Protein AF-A0A6A6TB99-F1 (afdb_monomer)

Structure (mmCIF, N/CA/C/O backbone):
data_AF-A0A6A6TB99-F1
#
_entry.id   AF-A0A6A6TB99-F1
#
loop_
_atom_site.group_PDB
_atom_site.id
_atom_site.type_symbol
_atom_site.label_atom_id
_atom_site.label_alt_id
_atom_site.label_comp_id
_atom_site.label_asym_id
_atom_site.label_entity_id
_atom_site.label_seq_id
_atom_site.pdbx_PDB_ins_code
_atom_site.Cartn_x
_atom_site.Cartn_y
_atom_site.Cartn_z
_atom_site.occupancy
_atom_site.B_iso_or_equiv
_atom_site.auth_seq_id
_atom_site.auth_comp_id
_atom_site.auth_asym_id
_atom_site.auth_atom_id
_atom_site.pdbx_PDB_model_num
ATOM 1 N N . MET A 1 1 ? 35.148 25.740 -2.831 1.00 70.50 1 MET A N 1
ATOM 2 C CA . MET A 1 1 ? 35.425 24.393 -3.363 1.00 70.50 1 MET A CA 1
ATOM 3 C C . MET A 1 1 ? 35.640 23.437 -2.190 1.00 70.50 1 MET A C 1
ATOM 5 O O . MET A 1 1 ? 36.350 23.827 -1.259 1.00 70.50 1 MET A O 1
ATOM 9 N N . PRO A 1 2 ? 34.969 22.270 -2.145 1.00 84.50 2 PRO A N 1
ATOM 10 C CA . PRO A 1 2 ? 35.210 21.246 -1.118 1.00 84.50 2 PRO A CA 1
ATOM 11 C C . PRO A 1 2 ? 36.664 20.744 -1.173 1.00 84.50 2 PRO A C 1
ATOM 13 O O . PRO A 1 2 ? 37.369 21.011 -2.145 1.00 84.50 2 PRO A O 1
ATOM 16 N N . ASP A 1 3 ? 37.151 20.065 -0.136 1.00 87.69 3 ASP A N 1
ATOM 17 C CA . ASP A 1 3 ? 38.417 19.321 -0.240 1.00 87.69 3 ASP A CA 1
ATOM 18 C C . ASP A 1 3 ? 38.224 18.006 -1.020 1.00 87.69 3 ASP A C 1
ATOM 20 O O . ASP A 1 3 ? 37.091 17.562 -1.245 1.00 87.69 3 ASP A O 1
ATOM 24 N N . TYR A 1 4 ? 39.320 17.395 -1.483 1.00 84.44 4 TYR A N 1
ATOM 25 C CA . TYR A 1 4 ? 39.255 16.137 -2.239 1.00 84.44 4 TYR A CA 1
ATOM 26 C C . TYR A 1 4 ? 38.678 14.989 -1.406 1.00 84.44 4 TYR A C 1
ATOM 28 O O . TYR A 1 4 ? 38.011 14.120 -1.962 1.00 84.44 4 TYR A O 1
ATOM 36 N N . LYS A 1 5 ? 38.848 15.006 -0.079 1.00 86.44 5 LYS A N 1
ATOM 37 C CA . LYS A 1 5 ? 38.218 14.049 0.841 1.00 86.44 5 LYS A CA 1
ATOM 38 C C . LYS A 1 5 ? 36.692 14.107 0.774 1.00 86.44 5 LYS A C 1
ATOM 40 O O . LYS A 1 5 ? 36.045 13.071 0.635 1.00 86.44 5 LYS A O 1
ATOM 45 N N . THR A 1 6 ? 36.121 15.305 0.843 1.00 85.44 6 THR A N 1
ATOM 46 C CA . THR A 1 6 ? 34.674 15.532 0.762 1.00 85.44 6 THR A CA 1
ATOM 47 C C . THR A 1 6 ? 34.157 15.213 -0.638 1.00 85.44 6 THR A C 1
ATOM 49 O O . THR A 1 6 ? 33.114 14.577 -0.769 1.00 85.44 6 THR A O 1
ATOM 52 N N . LEU A 1 7 ? 34.902 15.587 -1.688 1.00 84.94 7 LEU A N 1
ATOM 53 C CA . LEU A 1 7 ? 34.541 15.275 -3.073 1.00 84.94 7 LEU A CA 1
ATOM 54 C C . LEU A 1 7 ? 34.522 13.758 -3.324 1.00 84.94 7 LEU A C 1
ATOM 56 O O . LEU A 1 7 ? 33.517 13.230 -3.793 1.00 84.94 7 LEU A O 1
ATOM 60 N N . PHE A 1 8 ? 35.583 13.038 -2.959 1.00 84.94 8 PHE A N 1
ATOM 61 C CA . PHE A 1 8 ? 35.649 11.582 -3.121 1.00 84.94 8 PHE A CA 1
ATOM 62 C C . PHE A 1 8 ? 34.581 10.881 -2.279 1.00 84.94 8 PHE A C 1
ATOM 64 O O . PHE A 1 8 ? 33.919 9.974 -2.779 1.00 84.94 8 PHE A O 1
ATOM 71 N N . GLY A 1 9 ? 34.335 11.358 -1.053 1.00 84.38 9 GLY A N 1
ATOM 72 C CA . GLY A 1 9 ? 33.226 10.888 -0.223 1.00 84.38 9 GLY A CA 1
ATOM 73 C C . GLY A 1 9 ? 31.866 11.054 -0.906 1.00 84.38 9 GLY A C 1
ATOM 74 O O . GLY A 1 9 ? 31.069 10.120 -0.912 1.00 84.38 9 GLY A O 1
ATOM 75 N N . SER A 1 10 ? 31.620 12.196 -1.560 1.00 82.62 10 SER A N 1
ATOM 76 C CA . SER A 1 10 ? 30.375 12.439 -2.306 1.00 82.62 10 SER A CA 1
ATOM 77 C C . SER A 1 10 ? 30.211 11.552 -3.548 1.00 82.62 10 SER A C 1
ATOM 79 O O . SER A 1 10 ? 29.086 11.266 -3.949 1.00 82.62 10 SER A O 1
ATOM 81 N N . CYS A 1 11 ? 31.316 11.072 -4.125 1.00 80.69 11 CYS A N 1
ATOM 82 C CA . CYS A 1 11 ? 31.328 10.159 -5.271 1.00 80.69 11 CYS A CA 1
ATOM 83 C C . CYS A 1 11 ? 31.456 8.676 -4.877 1.00 80.69 11 CYS A C 1
ATOM 85 O O . CYS A 1 11 ? 31.618 7.835 -5.758 1.00 80.69 11 CYS A O 1
ATOM 87 N N . ASN A 1 12 ? 31.408 8.349 -3.579 1.00 82.69 12 ASN A N 1
ATOM 88 C CA . ASN A 1 12 ? 31.671 7.009 -3.044 1.00 82.69 12 ASN A CA 1
ATOM 89 C C . ASN A 1 12 ? 33.006 6.414 -3.544 1.00 82.69 12 ASN A C 1
ATOM 91 O O . ASN A 1 12 ? 33.067 5.272 -3.994 1.00 82.69 12 ASN A O 1
ATOM 95 N N . MET A 1 13 ? 34.078 7.206 -3.500 1.00 83.56 13 MET A N 1
ATOM 96 C CA . MET A 1 13 ? 35.429 6.822 -3.918 1.00 83.56 13 MET A CA 1
ATOM 97 C C . MET A 1 13 ? 36.396 6.836 -2.730 1.00 83.56 13 MET A C 1
ATOM 99 O O . MET A 1 13 ? 36.279 7.663 -1.825 1.00 83.56 13 MET A O 1
ATOM 103 N N . THR A 1 14 ? 37.391 5.948 -2.739 1.00 83.19 14 THR A N 1
ATOM 104 C CA . THR A 1 14 ? 38.489 5.934 -1.756 1.00 83.19 14 THR A CA 1
ATOM 105 C C . THR A 1 14 ? 39.838 5.832 -2.445 1.00 83.19 14 THR A C 1
ATOM 107 O O . THR A 1 14 ? 39.988 5.100 -3.416 1.00 83.19 14 THR A O 1
ATOM 110 N N . LEU A 1 15 ? 40.834 6.573 -1.957 1.00 79.12 15 LEU A N 1
ATOM 111 C CA . LEU A 1 15 ? 42.170 6.544 -2.543 1.00 79.12 15 LEU A CA 1
ATOM 112 C C . LEU A 1 15 ? 42.941 5.297 -2.080 1.00 79.12 15 LEU A C 1
ATOM 114 O O . LEU A 1 15 ? 42.982 4.989 -0.887 1.00 79.12 15 LEU A O 1
ATOM 118 N N . SER A 1 16 ? 43.569 4.591 -3.022 1.00 72.69 16 SER A N 1
ATOM 119 C CA . SER A 1 16 ? 44.401 3.419 -2.745 1.00 72.69 16 SER A CA 1
ATOM 120 C C . SER A 1 16 ? 45.561 3.754 -1.801 1.00 72.69 16 SER A C 1
ATOM 122 O O . SER A 1 16 ? 46.221 4.785 -1.946 1.00 72.69 16 SER A O 1
ATOM 124 N N . LYS A 1 17 ? 45.858 2.837 -0.868 1.00 66.50 17 LYS A N 1
ATOM 125 C CA . LYS A 1 17 ? 46.988 2.929 0.080 1.00 66.50 17 LYS A CA 1
ATOM 126 C C . LYS A 1 17 ? 48.354 2.631 -0.561 1.00 66.50 17 LYS A C 1
ATOM 128 O O . LYS A 1 17 ? 49.349 2.542 0.153 1.00 66.50 17 LYS A O 1
ATOM 133 N N . ALA A 1 18 ? 48.411 2.442 -1.881 1.00 63.84 18 ALA A N 1
ATOM 134 C CA . ALA A 1 18 ? 49.651 2.156 -2.593 1.00 63.84 18 ALA A CA 1
ATOM 135 C C . ALA A 1 18 ? 50.682 3.298 -2.433 1.00 63.84 18 ALA A C 1
ATOM 137 O O . ALA A 1 18 ? 50.301 4.475 -2.470 1.00 63.84 18 ALA A O 1
ATOM 138 N N . PRO A 1 19 ? 51.981 2.979 -2.287 1.00 58.97 19 PRO A N 1
ATOM 139 C CA . PRO A 1 19 ? 53.027 3.986 -2.142 1.00 58.97 19 PRO A CA 1
ATOM 140 C C . PRO A 1 19 ? 53.132 4.861 -3.401 1.00 58.97 19 PRO A C 1
ATOM 142 O O . PRO A 1 19 ? 53.118 4.362 -4.531 1.00 58.97 19 PRO A O 1
ATOM 145 N N . THR A 1 20 ? 53.233 6.179 -3.215 1.00 58.84 20 THR A N 1
ATOM 146 C CA . THR A 1 20 ? 53.468 7.130 -4.309 1.00 58.84 20 THR A CA 1
ATOM 147 C C . THR A 1 20 ? 54.936 7.085 -4.730 1.00 58.84 20 THR A C 1
ATOM 149 O O . THR A 1 20 ? 55.830 7.020 -3.891 1.00 58.84 20 THR A O 1
ATOM 152 N N . SER A 1 21 ? 55.203 7.100 -6.040 1.00 57.50 21 SER A N 1
ATOM 153 C CA . SER A 1 21 ? 56.587 7.119 -6.547 1.00 57.50 21 SER A CA 1
ATOM 154 C C . SER A 1 21 ? 57.218 8.512 -6.523 1.00 57.50 21 SER A C 1
ATOM 156 O O . SER A 1 21 ? 58.418 8.639 -6.308 1.00 57.50 21 SER A O 1
ATOM 158 N N . THR A 1 22 ? 56.405 9.552 -6.719 1.00 59.75 22 THR A N 1
ATOM 159 C CA . THR A 1 22 ? 56.754 10.980 -6.656 1.00 59.75 22 THR A CA 1
ATOM 160 C C . THR A 1 22 ? 55.492 11.784 -6.294 1.00 59.75 22 THR A C 1
ATOM 162 O O . THR A 1 22 ? 54.397 11.359 -6.637 1.00 59.75 22 THR A O 1
ATOM 165 N N . GLY A 1 23 ? 55.583 12.919 -5.590 1.00 60.94 23 GLY A N 1
ATOM 166 C CA . GLY A 1 23 ? 54.420 13.783 -5.277 1.00 60.94 23 GLY A CA 1
ATOM 167 C C . GLY A 1 23 ? 53.828 13.648 -3.857 1.00 60.94 23 GLY A C 1
ATOM 168 O O . GLY A 1 23 ? 54.348 12.880 -3.046 1.00 60.94 23 GLY A O 1
ATOM 169 N N . PRO A 1 24 ? 52.777 14.433 -3.522 1.00 62.50 24 PRO A N 1
ATOM 170 C CA . PRO A 1 24 ? 52.231 14.520 -2.166 1.00 62.50 24 PRO A CA 1
ATOM 171 C C . PRO A 1 24 ? 51.670 13.175 -1.694 1.00 62.50 24 PRO A C 1
ATOM 173 O O . PRO A 1 24 ? 51.152 12.389 -2.489 1.00 62.50 24 PRO A O 1
ATOM 176 N N . SER A 1 25 ? 51.761 12.917 -0.387 1.00 70.88 25 SER A N 1
ATOM 177 C CA . SER A 1 25 ? 51.178 11.712 0.207 1.00 70.88 25 SER A CA 1
ATOM 178 C C . SER A 1 25 ? 49.663 11.661 -0.034 1.00 70.88 25 SER A C 1
ATOM 180 O O . SER A 1 25 ? 49.013 12.702 -0.162 1.00 70.88 25 SER A O 1
ATOM 182 N N . ALA A 1 26 ? 49.089 10.456 -0.056 1.00 71.50 26 ALA A N 1
ATOM 183 C CA . ALA A 1 26 ? 47.646 10.246 -0.194 1.00 71.50 26 ALA A CA 1
ATOM 184 C C . ALA A 1 26 ? 46.829 11.103 0.795 1.00 71.50 26 ALA A C 1
ATOM 186 O O . ALA A 1 26 ? 45.817 11.695 0.426 1.00 71.50 26 ALA A O 1
ATOM 187 N N . THR A 1 27 ? 47.305 11.224 2.036 1.00 75.56 27 THR A N 1
ATOM 188 C CA . THR A 1 27 ? 46.696 12.040 3.093 1.00 75.56 27 THR A CA 1
ATOM 189 C C . THR A 1 27 ? 46.750 13.528 2.755 1.00 75.56 27 THR A C 1
ATOM 191 O O . THR A 1 27 ? 45.735 14.214 2.824 1.00 75.56 27 THR A O 1
ATOM 194 N N . THR A 1 28 ? 47.908 14.006 2.296 1.00 81.12 28 THR A N 1
ATOM 195 C CA . THR A 1 28 ? 48.106 15.405 1.893 1.00 81.12 28 THR A CA 1
ATOM 196 C C . THR A 1 28 ? 47.235 15.784 0.694 1.00 81.12 28 THR A C 1
ATOM 198 O O . THR A 1 28 ? 46.704 16.887 0.659 1.00 81.12 28 THR A O 1
ATOM 201 N N . PHE A 1 29 ? 47.052 14.886 -0.280 1.00 82.75 29 PHE A N 1
ATOM 202 C CA . PHE A 1 29 ? 46.179 15.130 -1.434 1.00 82.75 29 PHE A CA 1
ATOM 203 C C . PHE A 1 29 ? 44.703 15.251 -1.026 1.00 82.75 29 PHE A C 1
ATOM 205 O O . PHE A 1 29 ? 44.004 16.149 -1.486 1.00 82.75 29 PHE A O 1
ATOM 212 N N . LEU A 1 30 ? 44.228 14.381 -0.129 1.00 83.88 30 LEU A N 1
ATOM 213 C CA . LEU A 1 30 ? 42.834 14.393 0.327 1.00 83.88 30 LEU A CA 1
ATOM 214 C C . LEU A 1 30 ? 42.462 15.677 1.089 1.00 83.88 30 LEU A C 1
ATOM 216 O O . LEU A 1 30 ? 41.311 16.107 1.026 1.00 83.88 30 LEU A O 1
ATOM 220 N N . GLU A 1 31 ? 43.421 16.299 1.776 1.00 87.19 31 GLU A N 1
ATOM 221 C CA . GLU A 1 31 ? 43.234 17.548 2.530 1.00 87.19 31 GLU A CA 1
ATOM 222 C C . GLU A 1 31 ? 43.301 18.815 1.651 1.00 87.19 31 GLU A C 1
ATOM 224 O O . GLU A 1 31 ? 42.916 19.901 2.093 1.00 87.19 31 GLU A O 1
ATOM 229 N N . GLN A 1 32 ? 43.745 18.707 0.392 1.00 85.88 32 GLN A N 1
ATOM 230 C CA . GLN A 1 32 ? 43.803 19.842 -0.534 1.00 85.88 32 GLN A CA 1
ATOM 231 C C . GLN A 1 32 ? 42.412 20.272 -1.023 1.00 85.88 32 GLN A C 1
ATOM 233 O O . GLN A 1 32 ? 41.507 19.458 -1.226 1.00 85.88 32 GLN A O 1
ATOM 238 N N . LYS A 1 33 ? 42.248 21.582 -1.258 1.00 87.12 33 LYS A N 1
ATOM 239 C CA . LYS A 1 33 ? 41.036 22.159 -1.861 1.00 87.12 33 LYS A CA 1
ATOM 240 C C . LYS A 1 33 ? 40.934 21.784 -3.341 1.00 87.12 33 LYS A C 1
ATOM 242 O O . LYS A 1 33 ? 41.925 21.823 -4.064 1.00 87.12 33 LYS A O 1
ATOM 247 N N . THR A 1 34 ? 39.721 21.459 -3.782 1.00 80.31 34 THR A N 1
ATOM 248 C CA . THR A 1 34 ? 39.436 21.130 -5.186 1.00 80.31 34 THR A CA 1
ATOM 249 C C . THR A 1 34 ? 39.550 22.363 -6.086 1.00 80.31 34 THR A C 1
ATOM 251 O O . THR A 1 34 ? 39.262 23.487 -5.663 1.00 80.31 34 THR A O 1
ATOM 254 N N . ASP A 1 35 ? 39.966 22.148 -7.335 1.00 78.88 35 ASP A N 1
ATOM 255 C CA . ASP A 1 35 ? 40.034 23.176 -8.376 1.00 78.88 35 ASP A CA 1
ATOM 256 C C . ASP A 1 35 ? 38.986 22.881 -9.458 1.00 78.88 35 ASP A C 1
ATOM 258 O O . ASP A 1 35 ? 38.942 21.784 -10.009 1.00 78.88 35 ASP A O 1
ATOM 262 N N . SER A 1 36 ? 38.164 23.878 -9.797 1.00 68.31 36 SER A N 1
ATOM 263 C CA . SER A 1 36 ? 37.215 23.829 -10.922 1.00 68.31 36 SER A CA 1
ATOM 264 C C . SER A 1 36 ? 37.855 23.526 -12.281 1.00 68.31 36 SER A C 1
ATOM 266 O O . SER A 1 36 ? 37.147 23.142 -13.207 1.00 68.31 36 SER A O 1
ATOM 268 N N . LYS A 1 37 ? 39.170 23.732 -12.420 1.00 70.06 37 LYS A N 1
ATOM 269 C CA . LYS A 1 37 ? 39.937 23.455 -13.641 1.00 70.06 37 LYS A CA 1
ATOM 270 C C . LYS A 1 37 ? 40.635 22.093 -13.620 1.00 70.06 37 LYS A C 1
ATOM 272 O O . LYS A 1 37 ? 41.300 21.751 -14.596 1.00 70.06 37 LYS A O 1
ATOM 277 N N . ALA A 1 38 ? 40.508 21.322 -12.538 1.00 67.06 38 ALA A N 1
ATOM 278 C CA . ALA A 1 38 ? 41.123 20.006 -12.441 1.00 67.06 38 ALA A CA 1
ATOM 279 C C . ALA A 1 38 ? 40.490 19.042 -13.454 1.00 67.06 38 ALA A C 1
ATOM 281 O O . ALA A 1 38 ? 39.292 18.759 -13.413 1.00 67.06 38 ALA A O 1
ATOM 282 N N . LEU A 1 39 ? 41.310 18.518 -14.365 1.00 64.88 39 LEU A N 1
ATOM 283 C CA . LEU A 1 39 ? 40.897 17.489 -15.312 1.00 64.88 39 LEU A CA 1
ATOM 284 C C . LEU A 1 39 ? 41.045 16.118 -14.654 1.00 64.88 39 LEU A C 1
ATOM 286 O O . LEU A 1 39 ? 42.126 15.753 -14.198 1.00 64.88 39 LEU A O 1
ATOM 290 N N . THR A 1 40 ? 39.951 15.361 -14.613 1.00 69.12 40 THR A N 1
ATOM 291 C CA . THR A 1 40 ? 39.945 13.987 -14.100 1.00 69.12 40 THR A CA 1
ATOM 292 C C . THR A 1 40 ? 39.889 13.016 -15.270 1.00 69.12 40 THR A C 1
ATOM 294 O O . THR A 1 40 ? 38.995 13.112 -16.110 1.00 69.12 40 THR A O 1
ATOM 297 N N . LEU A 1 41 ? 40.831 12.073 -15.317 1.00 70.38 41 LEU A N 1
ATOM 298 C CA . LEU A 1 41 ? 40.816 10.959 -16.260 1.00 70.38 41 LEU A CA 1
ATOM 299 C C . LEU A 1 41 ? 40.440 9.682 -15.504 1.00 70.38 41 LEU A C 1
ATOM 301 O O . LEU A 1 41 ? 41.232 9.168 -14.716 1.00 70.38 41 LEU A O 1
ATOM 305 N N . CYS A 1 42 ? 39.238 9.167 -15.747 1.00 70.69 42 CYS A N 1
ATOM 306 C CA . CYS A 1 42 ? 38.818 7.869 -15.227 1.00 70.69 42 CYS A CA 1
ATOM 307 C C . CYS A 1 42 ? 39.201 6.780 -16.232 1.00 70.69 42 CYS A C 1
ATOM 309 O O . CYS A 1 42 ? 38.826 6.866 -17.401 1.00 70.69 42 CYS A O 1
ATOM 311 N N . HIS A 1 43 ? 39.919 5.752 -15.784 1.00 70.31 43 HIS A N 1
ATOM 312 C CA . HIS A 1 43 ? 40.279 4.604 -16.612 1.00 70.31 43 HIS A CA 1
ATOM 313 C C . HIS A 1 43 ? 39.955 3.294 -15.877 1.00 70.31 43 HIS A C 1
ATOM 315 O O . HIS A 1 43 ? 39.902 3.257 -14.650 1.00 70.31 43 HIS A O 1
ATOM 321 N N . GLY A 1 44 ? 39.752 2.221 -16.637 1.00 70.12 44 GLY A N 1
ATOM 322 C CA . GLY A 1 44 ? 39.556 0.859 -16.140 1.00 70.12 44 GLY A CA 1
ATOM 323 C C . GLY A 1 44 ? 39.937 -0.128 -17.238 1.00 70.12 44 GLY A C 1
ATOM 324 O O . GLY A 1 44 ? 39.866 0.218 -18.420 1.00 70.12 44 GLY A O 1
ATOM 325 N N . ALA A 1 45 ? 40.379 -1.322 -16.864 1.00 70.94 45 ALA A N 1
ATOM 326 C CA . ALA A 1 45 ? 40.835 -2.345 -17.800 1.00 70.94 45 ALA A CA 1
ATOM 327 C C . ALA A 1 45 ? 40.008 -3.621 -17.631 1.00 70.94 45 ALA A C 1
ATOM 329 O O . ALA A 1 45 ? 39.605 -3.962 -16.533 1.00 70.94 45 ALA A O 1
ATOM 330 N N . LEU A 1 46 ? 39.764 -4.356 -18.713 1.00 72.56 46 LEU A N 1
ATOM 331 C CA . LEU A 1 46 ? 39.215 -5.712 -18.639 1.00 72.56 46 LEU A CA 1
ATOM 332 C C . LEU A 1 46 ? 40.295 -6.655 -19.165 1.00 72.56 46 LEU A C 1
ATOM 334 O O . LEU A 1 46 ? 40.793 -6.473 -20.274 1.00 72.56 46 LEU A O 1
ATOM 338 N N . ARG A 1 47 ? 40.694 -7.627 -18.351 1.00 72.19 47 ARG A N 1
ATOM 339 C CA . ARG A 1 47 ? 41.794 -8.562 -18.598 1.00 72.19 47 ARG A CA 1
ATOM 340 C C . ARG A 1 47 ? 41.254 -9.952 -18.882 1.00 72.19 47 ARG A C 1
ATOM 342 O O . ARG A 1 47 ? 40.240 -10.365 -18.322 1.00 72.19 47 ARG A O 1
ATOM 349 N N . ASN A 1 48 ? 41.978 -10.689 -19.724 1.00 70.44 48 ASN A N 1
ATOM 350 C CA . ASN A 1 48 ? 41.706 -12.095 -20.036 1.00 70.44 48 ASN A CA 1
ATOM 351 C C . ASN A 1 48 ? 40.249 -12.362 -20.467 1.00 70.44 48 ASN A C 1
ATOM 353 O O . ASN A 1 48 ? 39.691 -13.410 -20.147 1.00 70.44 48 ASN A O 1
ATOM 357 N N . VAL A 1 49 ? 39.624 -11.412 -21.172 1.00 74.81 49 VAL A N 1
ATOM 358 C CA . VAL A 1 49 ? 38.292 -11.591 -21.762 1.00 74.81 49 VAL A CA 1
ATOM 359 C C . VAL A 1 49 ? 38.438 -12.411 -23.038 1.00 74.81 49 VAL A C 1
ATOM 361 O O . VAL A 1 49 ? 39.137 -12.005 -23.967 1.00 74.81 49 VAL A O 1
ATOM 364 N N . SER A 1 50 ? 37.761 -13.554 -23.106 1.00 71.81 50 SER A N 1
ATOM 365 C CA . SER A 1 50 ? 37.669 -14.336 -24.339 1.00 71.81 50 SER A CA 1
ATOM 366 C C . SER A 1 50 ? 36.587 -13.745 -25.238 1.00 71.81 50 SER A C 1
ATOM 368 O O . SER A 1 50 ? 35.413 -14.091 -25.132 1.00 71.81 50 SER A O 1
ATOM 370 N N . PHE A 1 51 ? 36.987 -12.813 -26.106 1.00 67.19 51 PHE A N 1
ATOM 371 C CA . PHE A 1 51 ? 36.103 -12.170 -27.074 1.00 67.19 51 PHE A CA 1
ATOM 372 C C . PHE A 1 51 ? 36.534 -12.503 -28.503 1.00 67.19 51 PHE A C 1
ATOM 374 O O . PHE A 1 51 ? 37.643 -12.178 -28.926 1.00 67.19 51 PHE A O 1
ATOM 381 N N . ASN A 1 52 ? 35.642 -13.120 -29.276 1.00 64.50 52 ASN A N 1
ATOM 382 C CA . ASN A 1 52 ? 35.850 -13.343 -30.700 1.00 64.50 52 ASN A CA 1
ATOM 383 C C . ASN A 1 52 ? 34.576 -12.988 -31.469 1.00 64.50 52 ASN A C 1
ATOM 385 O O . ASN A 1 52 ? 33.564 -13.667 -31.347 1.00 64.50 52 ASN A O 1
ATOM 389 N N . ARG A 1 53 ? 34.639 -11.927 -32.280 1.00 58.09 53 ARG A N 1
ATOM 390 C CA . ARG A 1 53 ? 33.499 -11.445 -33.075 1.00 58.09 53 ARG A CA 1
ATOM 391 C C . ARG A 1 53 ? 33.127 -12.376 -34.242 1.00 58.09 53 ARG A C 1
ATOM 393 O O . ARG A 1 53 ? 32.015 -12.280 -34.743 1.00 58.09 53 ARG A O 1
ATOM 400 N N . GLN A 1 54 ? 34.058 -13.214 -34.710 1.00 54.97 54 GLN A N 1
ATOM 401 C CA . GLN A 1 54 ? 33.917 -14.033 -35.924 1.00 54.97 54 GLN A CA 1
ATOM 402 C C . GLN A 1 54 ? 33.644 -15.521 -35.651 1.00 54.97 54 GLN A C 1
ATOM 404 O O . GLN A 1 54 ? 33.152 -16.211 -36.541 1.00 54.97 54 GLN A O 1
ATOM 409 N N . LYS A 1 55 ? 33.957 -16.041 -34.456 1.00 57.16 55 LYS A N 1
ATOM 410 C CA . LYS A 1 55 ? 33.629 -17.425 -34.081 1.00 57.16 55 LYS A CA 1
ATOM 411 C C . LYS A 1 55 ? 32.162 -17.528 -33.654 1.00 57.16 55 LYS A C 1
ATOM 413 O O . LYS A 1 55 ? 31.687 -16.712 -32.871 1.00 57.16 55 LYS A O 1
ATOM 418 N N . SER A 1 56 ? 31.471 -18.548 -34.168 1.00 50.75 56 SER A N 1
ATOM 419 C CA . SER A 1 56 ? 30.130 -18.941 -33.720 1.00 50.75 56 SER A CA 1
ATOM 420 C C . SER A 1 56 ? 30.122 -19.179 -32.205 1.00 50.75 56 SER A C 1
ATOM 422 O O . SER A 1 56 ? 31.074 -19.741 -31.663 1.00 50.75 56 SER A O 1
ATOM 424 N N . ALA A 1 57 ? 29.046 -18.761 -31.535 1.00 54.47 57 ALA A N 1
ATOM 425 C CA . ALA A 1 57 ? 28.855 -18.833 -30.085 1.00 54.47 57 ALA A CA 1
ATOM 426 C C . ALA A 1 57 ? 28.900 -20.262 -29.492 1.00 54.47 57 ALA A C 1
ATOM 428 O O . ALA A 1 57 ? 28.929 -20.405 -28.277 1.00 54.47 57 ALA A O 1
ATOM 429 N N . LEU A 1 58 ? 28.930 -21.310 -30.322 1.00 52.78 58 LEU A N 1
ATOM 430 C CA . LEU A 1 58 ? 28.706 -22.705 -29.919 1.00 52.78 58 LEU A CA 1
ATOM 431 C C . LEU A 1 58 ? 29.786 -23.322 -29.002 1.00 52.78 58 LEU A C 1
ATOM 433 O O . LEU A 1 58 ? 29.466 -24.260 -28.283 1.00 52.78 58 LEU A O 1
ATOM 437 N N . ASP A 1 59 ? 31.016 -22.791 -28.969 1.00 58.44 59 ASP A N 1
ATOM 438 C CA . ASP A 1 59 ? 32.128 -23.350 -28.164 1.00 58.44 59 ASP A CA 1
ATOM 439 C C . ASP A 1 59 ? 32.560 -22.460 -26.977 1.00 58.44 59 ASP A C 1
ATOM 441 O O . ASP A 1 59 ? 33.581 -22.715 -26.332 1.00 58.44 59 ASP A O 1
ATOM 445 N N . VAL A 1 60 ? 31.830 -21.376 -26.688 1.00 67.06 60 VAL A N 1
ATOM 446 C CA . VAL A 1 60 ? 32.210 -20.416 -25.638 1.00 67.06 60 VAL A CA 1
ATOM 447 C C . VAL A 1 60 ? 31.372 -20.649 -24.383 1.00 67.06 60 VAL A C 1
ATOM 449 O O . VAL A 1 60 ? 30.164 -20.444 -24.391 1.00 67.06 60 VAL A O 1
ATOM 452 N N . ASP A 1 61 ? 32.014 -21.015 -23.269 1.00 71.81 61 ASP A N 1
ATOM 453 C CA . ASP A 1 61 ? 31.357 -21.060 -21.956 1.00 71.81 61 ASP A CA 1
ATOM 454 C C . ASP A 1 61 ? 31.022 -19.632 -21.486 1.00 71.81 61 ASP A C 1
ATOM 456 O O . ASP A 1 61 ? 31.866 -18.938 -20.907 1.00 71.81 61 ASP A O 1
ATOM 460 N N . ALA A 1 62 ? 29.798 -19.175 -21.772 1.00 77.50 62 ALA A N 1
ATOM 461 C CA . ALA A 1 62 ? 29.311 -17.850 -21.400 1.00 77.50 62 ALA A CA 1
ATOM 462 C C . ALA A 1 62 ? 28.025 -17.925 -20.553 1.00 77.50 62 ALA A C 1
ATOM 464 O O . ALA A 1 62 ? 27.086 -18.643 -20.910 1.00 77.50 62 ALA A O 1
ATOM 465 N N . PRO A 1 63 ? 27.930 -17.135 -19.464 1.00 82.81 63 PRO A N 1
ATOM 466 C CA . PRO A 1 63 ? 26.699 -16.955 -18.689 1.00 82.81 63 PRO A CA 1
ATOM 467 C C . PRO A 1 63 ? 25.466 -16.603 -19.541 1.00 82.81 63 PRO A C 1
ATOM 469 O O . PRO A 1 63 ? 24.385 -17.121 -19.287 1.00 82.81 63 PRO A O 1
ATOM 472 N N . SER A 1 64 ? 25.628 -15.771 -20.573 1.00 84.31 64 SER A N 1
ATOM 473 C CA . SER A 1 64 ? 24.557 -15.378 -21.500 1.00 84.31 64 SER A CA 1
ATOM 474 C C . SER A 1 64 ? 23.988 -16.547 -22.300 1.00 84.31 64 SER A C 1
ATOM 476 O O . SER A 1 64 ? 22.773 -16.662 -22.417 1.00 84.31 64 SER A O 1
ATOM 478 N N . ILE A 1 65 ? 24.852 -17.429 -22.809 1.00 83.88 65 ILE A N 1
ATOM 479 C CA . ILE A 1 65 ? 24.458 -18.616 -23.582 1.00 83.88 65 ILE A CA 1
ATOM 480 C C . ILE A 1 65 ? 23.711 -19.594 -22.676 1.00 83.88 65 ILE A C 1
ATOM 482 O O . ILE A 1 65 ? 22.603 -20.002 -23.001 1.00 83.88 65 ILE A O 1
ATOM 486 N N . LYS A 1 66 ? 24.242 -19.863 -21.474 1.00 85.44 66 LYS A N 1
ATOM 487 C CA . LYS A 1 66 ? 23.549 -20.693 -20.473 1.00 85.44 66 LYS A CA 1
ATOM 488 C C . LYS A 1 66 ? 22.170 -20.145 -20.130 1.00 85.44 66 LYS A C 1
ATOM 490 O O . LYS A 1 66 ? 21.223 -20.916 -19.985 1.00 85.44 66 LYS A O 1
ATOM 495 N N . LEU A 1 67 ? 22.059 -18.822 -19.986 1.00 86.56 67 LEU A N 1
ATOM 496 C CA . LEU A 1 67 ? 20.779 -18.183 -19.713 1.00 86.56 67 LEU A CA 1
ATOM 497 C C . LEU A 1 67 ? 19.821 -18.351 -20.896 1.00 86.56 67 LEU A C 1
ATOM 499 O O . LEU A 1 67 ? 18.670 -18.704 -20.672 1.00 86.56 67 LEU A O 1
ATOM 503 N N . GLN A 1 68 ? 20.299 -18.140 -22.128 1.00 86.88 68 GLN A N 1
ATOM 504 C CA . GLN A 1 68 ? 19.522 -18.317 -23.356 1.00 86.88 68 GLN A CA 1
ATOM 505 C C . GLN A 1 68 ? 18.982 -19.748 -23.479 1.00 86.88 68 GLN A C 1
ATOM 507 O O . GLN A 1 68 ? 17.784 -19.919 -23.689 1.00 86.88 68 GLN A O 1
ATOM 512 N N . ASP A 1 69 ? 19.825 -20.760 -23.262 1.00 83.94 69 ASP A N 1
ATOM 513 C CA . ASP A 1 69 ? 19.425 -22.173 -23.301 1.00 83.94 69 ASP A CA 1
ATOM 514 C C . ASP A 1 69 ? 18.359 -22.482 -22.234 1.00 83.94 69 ASP A C 1
ATOM 516 O O . ASP A 1 69 ? 17.371 -23.179 -22.489 1.00 83.94 69 ASP A O 1
ATOM 520 N N . SER A 1 70 ? 18.513 -21.889 -21.045 1.00 83.69 70 SER A N 1
ATOM 521 C CA . SER A 1 70 ? 17.606 -22.079 -19.907 1.00 83.69 70 SER A CA 1
ATOM 522 C C . SER A 1 70 ? 16.258 -21.360 -20.063 1.00 83.69 70 SER A C 1
ATOM 524 O O . SER A 1 70 ? 15.309 -21.700 -19.355 1.00 83.69 70 SER A O 1
ATOM 526 N N . MET A 1 71 ? 16.115 -20.404 -20.994 1.00 83.56 71 MET A N 1
ATOM 527 C CA . MET A 1 71 ? 14.831 -19.717 -21.231 1.00 83.56 71 MET A CA 1
ATOM 528 C C . MET A 1 71 ? 13.725 -20.689 -21.650 1.00 83.56 71 MET A C 1
ATOM 530 O O . MET A 1 71 ? 12.568 -20.506 -21.274 1.00 83.56 71 MET A O 1
ATOM 534 N N . SER A 1 72 ? 14.089 -21.761 -22.358 1.00 72.06 72 SER A N 1
ATOM 535 C CA . SER A 1 72 ? 13.165 -22.833 -22.748 1.00 72.06 72 SER A CA 1
ATOM 536 C C . SER A 1 72 ? 12.685 -23.700 -21.570 1.00 72.06 72 SER A C 1
ATOM 538 O O . SER A 1 72 ? 11.657 -24.365 -21.678 1.00 72.06 72 SER A O 1
ATOM 540 N N . ALA A 1 73 ? 13.383 -23.654 -20.428 1.00 74.12 73 ALA A N 1
ATOM 541 C CA . ALA A 1 73 ? 13.145 -24.467 -19.234 1.00 74.12 73 ALA A CA 1
ATOM 542 C C . ALA A 1 73 ? 12.562 -23.664 -18.047 1.00 74.12 73 ALA A C 1
ATOM 544 O O . ALA A 1 73 ? 12.784 -24.016 -16.896 1.00 74.12 73 ALA A O 1
ATOM 545 N N . GLN A 1 74 ? 11.817 -22.580 -18.305 1.00 79.56 74 GLN A N 1
ATOM 546 C CA . GLN A 1 74 ? 11.179 -21.733 -17.275 1.00 79.56 74 GLN A CA 1
ATOM 547 C C . GLN A 1 74 ? 12.151 -21.047 -16.287 1.00 79.56 74 GLN A C 1
ATOM 549 O O . GLN A 1 74 ? 11.825 -20.829 -15.120 1.00 79.56 74 GLN A O 1
ATOM 554 N N . ALA A 1 75 ? 13.320 -20.602 -16.761 1.00 84.81 75 ALA A N 1
ATOM 555 C CA . ALA A 1 75 ? 14.289 -19.841 -15.955 1.00 84.81 75 ALA A CA 1
ATOM 556 C C . ALA A 1 75 ? 13.816 -18.437 -15.506 1.00 84.81 75 ALA A C 1
ATOM 558 O O . ALA A 1 75 ? 14.542 -17.731 -14.800 1.00 84.81 75 ALA A O 1
ATOM 559 N N . VAL A 1 76 ? 12.621 -18.011 -15.927 1.00 91.56 76 VAL A N 1
ATOM 560 C CA . VAL A 1 76 ? 12.032 -16.707 -15.605 1.00 91.56 76 VAL A CA 1
ATOM 561 C C . VAL A 1 76 ? 10.921 -16.880 -14.580 1.00 91.56 76 VAL A C 1
ATOM 563 O O . VAL A 1 76 ? 9.990 -17.654 -14.795 1.00 91.56 76 VAL A O 1
ATOM 566 N N . ALA A 1 77 ? 10.970 -16.108 -13.499 1.00 92.19 77 ALA A N 1
ATOM 567 C CA . ALA A 1 77 ? 9.917 -16.058 -12.493 1.00 92.19 77 ALA A CA 1
ATOM 568 C C . ALA A 1 77 ? 9.383 -14.640 -12.291 1.00 92.19 77 ALA A C 1
ATOM 570 O O . ALA A 1 77 ? 10.119 -13.665 -12.431 1.00 92.19 77 ALA A O 1
ATOM 571 N N . VAL A 1 78 ? 8.101 -14.527 -11.949 1.00 94.50 78 VAL A N 1
ATOM 572 C CA . VAL A 1 78 ? 7.419 -13.250 -11.713 1.00 94.50 78 VAL A CA 1
ATOM 573 C C . VAL A 1 78 ? 6.765 -13.261 -10.339 1.00 94.50 78 VAL A C 1
ATOM 575 O O . VAL A 1 78 ? 5.982 -14.155 -10.014 1.00 94.50 78 VAL A O 1
ATOM 578 N N . GLY A 1 79 ? 7.066 -12.243 -9.538 1.00 91.50 79 GLY A N 1
ATOM 579 C CA . GLY A 1 79 ? 6.511 -12.062 -8.199 1.00 91.50 79 GLY A CA 1
ATOM 580 C C . GLY A 1 79 ? 6.225 -10.599 -7.879 1.00 91.50 79 GLY A C 1
ATOM 581 O O . GLY A 1 79 ? 6.622 -9.695 -8.612 1.00 91.50 79 GLY A O 1
ATOM 582 N N . SER A 1 80 ? 5.535 -10.363 -6.766 1.00 87.25 80 SER A N 1
ATOM 583 C CA . SER A 1 80 ? 5.275 -9.013 -6.243 1.00 87.25 80 SER A CA 1
ATOM 584 C C . SER A 1 80 ? 6.552 -8.313 -5.763 1.00 87.25 80 SER A C 1
ATOM 586 O O . SER A 1 80 ? 6.694 -7.103 -5.878 1.00 87.25 80 SER A O 1
ATOM 588 N N . ASN A 1 81 ? 7.517 -9.087 -5.267 1.00 86.06 81 ASN A N 1
ATOM 589 C CA . ASN A 1 81 ? 8.842 -8.629 -4.866 1.00 86.06 81 ASN A CA 1
ATOM 590 C C . ASN A 1 81 ? 9.900 -9.707 -5.182 1.00 86.06 81 ASN A C 1
ATOM 592 O O . ASN A 1 81 ? 9.562 -10.819 -5.589 1.00 86.06 81 ASN A O 1
ATOM 596 N N . THR A 1 82 ? 11.190 -9.404 -4.993 1.00 84.81 82 THR A N 1
ATOM 597 C CA . THR A 1 82 ? 12.290 -10.328 -5.337 1.00 84.81 82 THR A CA 1
ATOM 598 C C . THR A 1 82 ? 12.235 -11.639 -4.549 1.00 84.81 82 THR A C 1
ATOM 600 O O . THR A 1 82 ? 12.527 -12.692 -5.110 1.00 84.81 82 THR A O 1
ATOM 603 N N . LEU A 1 83 ? 11.854 -11.599 -3.266 1.00 80.31 83 LEU A N 1
ATOM 604 C CA . LEU A 1 83 ? 11.737 -12.804 -2.439 1.00 80.31 83 LEU A CA 1
ATOM 605 C C . LEU A 1 83 ? 10.568 -13.675 -2.916 1.00 80.31 83 LEU A C 1
ATOM 607 O O . LEU A 1 83 ? 10.721 -14.883 -3.053 1.00 80.31 83 LEU A O 1
ATOM 611 N N . ASP A 1 84 ? 9.432 -13.055 -3.222 1.00 81.62 84 ASP A N 1
ATOM 612 C CA . ASP A 1 84 ? 8.238 -13.718 -3.748 1.00 81.62 84 ASP A CA 1
ATOM 613 C C . ASP A 1 84 ? 8.491 -14.360 -5.127 1.00 81.62 84 ASP A C 1
ATOM 615 O O . ASP A 1 84 ? 8.145 -15.518 -5.353 1.00 81.62 84 ASP A O 1
ATOM 619 N N . ALA A 1 85 ? 9.195 -13.662 -6.026 1.00 87.31 85 ALA A N 1
ATOM 620 C CA . ALA A 1 85 ? 9.608 -14.210 -7.322 1.00 87.31 85 ALA A CA 1
ATOM 621 C C . ALA A 1 85 ? 10.574 -15.398 -7.166 1.00 87.31 85 ALA A C 1
ATOM 623 O O . ALA A 1 85 ? 10.449 -16.405 -7.865 1.00 87.31 85 ALA A O 1
ATOM 624 N N . LEU A 1 86 ? 11.514 -15.314 -6.217 1.00 82.44 86 LEU A N 1
ATOM 625 C CA . LEU A 1 86 ? 12.419 -16.417 -5.901 1.00 82.44 86 LEU A CA 1
ATOM 626 C C . LEU A 1 86 ? 11.642 -17.623 -5.358 1.00 82.44 86 LEU A C 1
ATOM 628 O O . LEU A 1 86 ? 11.866 -18.741 -5.808 1.00 82.44 86 LEU A O 1
ATOM 632 N N . LEU A 1 87 ? 10.694 -17.420 -4.439 1.00 78.56 87 LEU A N 1
ATOM 633 C CA . LEU A 1 87 ? 9.837 -18.495 -3.928 1.00 78.56 87 LEU A CA 1
ATOM 634 C C . LEU A 1 87 ? 9.010 -19.148 -5.045 1.00 78.56 87 LEU A C 1
ATOM 636 O O . LEU A 1 87 ? 8.880 -20.372 -5.055 1.00 78.56 87 LEU A O 1
ATOM 640 N N . ALA A 1 88 ? 8.498 -18.365 -5.999 1.00 83.31 88 ALA A N 1
ATOM 641 C CA . ALA A 1 88 ? 7.781 -18.880 -7.165 1.00 83.31 88 ALA A CA 1
ATOM 642 C C . ALA A 1 88 ? 8.664 -19.794 -8.029 1.00 83.31 88 ALA A C 1
ATOM 644 O O . ALA A 1 88 ? 8.271 -20.925 -8.317 1.00 83.31 88 ALA A O 1
ATOM 645 N N . TYR A 1 89 ? 9.878 -19.345 -8.371 1.00 84.56 89 TYR A N 1
ATOM 646 C CA . TYR A 1 89 ? 10.866 -20.150 -9.099 1.00 84.56 89 TYR A CA 1
ATOM 647 C C . TYR A 1 89 ? 11.166 -21.470 -8.373 1.00 84.56 89 TYR A C 1
ATOM 649 O O . TYR A 1 89 ? 11.073 -22.558 -8.939 1.00 84.56 89 TYR A O 1
ATOM 657 N N . LEU A 1 90 ? 11.463 -21.378 -7.077 1.00 76.69 90 LEU A N 1
ATOM 658 C CA . LEU A 1 90 ? 11.865 -22.521 -6.262 1.00 76.69 90 LEU A CA 1
ATOM 659 C C . LEU A 1 90 ? 10.761 -23.569 -6.097 1.00 76.69 90 LEU A C 1
ATOM 661 O O . LEU A 1 90 ? 11.063 -24.759 -6.014 1.00 76.69 90 LEU A O 1
ATOM 665 N N . ARG A 1 91 ? 9.489 -23.154 -6.043 1.00 74.88 91 ARG A N 1
ATOM 666 C CA . ARG A 1 91 ? 8.343 -24.077 -5.974 1.00 74.88 91 ARG A CA 1
ATOM 667 C C . ARG A 1 91 ? 8.258 -24.951 -7.227 1.00 74.88 91 ARG A C 1
ATOM 669 O O . ARG A 1 91 ? 8.037 -26.155 -7.102 1.00 74.88 91 ARG A O 1
ATOM 676 N N . VAL A 1 92 ? 8.476 -24.364 -8.404 1.00 77.12 92 VAL A N 1
ATOM 677 C CA . VAL A 1 92 ? 8.451 -25.089 -9.682 1.00 77.12 92 VAL A CA 1
ATOM 678 C C . VAL A 1 92 ? 9.636 -26.051 -9.774 1.00 77.12 92 VAL A C 1
ATOM 680 O O . VAL A 1 92 ? 9.422 -27.251 -9.948 1.00 77.12 92 VAL A O 1
ATOM 683 N N . GLU A 1 93 ? 10.855 -25.576 -9.513 1.00 74.56 93 GLU A N 1
ATOM 684 C CA . GLU A 1 93 ? 12.069 -26.409 -9.485 1.00 74.56 93 GLU A CA 1
ATOM 685 C C . GLU A 1 93 ? 11.959 -27.597 -8.516 1.00 74.56 93 GLU A C 1
ATOM 687 O O . GLU A 1 93 ? 12.352 -28.725 -8.826 1.00 74.56 93 GLU A O 1
ATOM 692 N N . TYR A 1 94 ? 11.387 -27.374 -7.328 1.00 66.56 94 TYR A N 1
ATOM 693 C CA . TYR A 1 94 ? 11.179 -28.439 -6.348 1.00 66.56 94 TYR A CA 1
ATOM 694 C C . TYR A 1 94 ? 10.174 -29.489 -6.835 1.00 66.56 94 TYR A C 1
ATOM 696 O O . TYR A 1 94 ? 10.371 -30.678 -6.589 1.00 66.56 94 TYR A O 1
ATOM 704 N N . SER A 1 95 ? 9.114 -29.069 -7.531 1.00 66.19 95 SER A N 1
ATOM 705 C CA . SER A 1 95 ? 8.090 -29.981 -8.056 1.00 66.19 95 SER A CA 1
ATOM 706 C C . SER A 1 95 ? 8.598 -30.882 -9.190 1.00 66.19 95 SER A C 1
ATOM 708 O O . SER A 1 95 ? 8.130 -32.010 -9.322 1.00 66.19 95 SER A O 1
ATOM 710 N N . GLN A 1 96 ? 9.583 -30.417 -9.966 1.00 65.38 96 GLN A N 1
ATOM 711 C CA . GLN A 1 96 ? 10.150 -31.139 -11.113 1.00 65.38 96 GLN A CA 1
ATOM 712 C C . GLN A 1 96 ? 11.332 -32.057 -10.737 1.00 65.38 96 GLN A C 1
ATOM 714 O O . GLN A 1 96 ? 11.723 -32.939 -11.503 1.00 65.38 96 GLN A O 1
ATOM 719 N N . ALA A 1 97 ? 11.911 -31.891 -9.547 1.00 56.62 97 ALA A N 1
ATOM 720 C CA . ALA A 1 97 ? 13.077 -32.641 -9.096 1.00 56.62 97 ALA A CA 1
ATOM 721 C C . ALA A 1 97 ? 12.759 -34.097 -8.691 1.00 56.62 97 ALA A C 1
ATOM 723 O O . ALA A 1 97 ? 12.243 -34.348 -7.603 1.00 56.62 97 ALA A O 1
ATOM 724 N N . ALA A 1 98 ? 13.190 -35.072 -9.501 1.00 48.12 98 ALA A N 1
ATOM 725 C CA . ALA A 1 98 ? 13.108 -36.503 -9.168 1.00 48.12 98 ALA A CA 1
ATOM 726 C C . ALA A 1 98 ? 13.955 -36.905 -7.937 1.00 48.12 98 ALA A C 1
ATOM 728 O O . ALA A 1 98 ? 13.606 -37.843 -7.222 1.00 48.12 98 ALA A O 1
ATOM 729 N N . ASP A 1 99 ? 15.045 -36.176 -7.662 1.00 50.38 99 ASP A N 1
ATOM 730 C CA . ASP A 1 99 ? 16.012 -36.498 -6.608 1.00 50.38 99 ASP A CA 1
ATOM 731 C C . ASP A 1 99 ? 15.944 -35.491 -5.440 1.00 50.38 99 ASP A C 1
ATOM 733 O O . ASP A 1 99 ? 16.372 -34.333 -5.547 1.00 50.38 99 ASP A O 1
ATOM 737 N N . LYS A 1 100 ? 15.381 -35.925 -4.302 1.00 51.44 100 LYS A N 1
ATOM 738 C CA . LYS A 1 100 ? 15.138 -35.110 -3.086 1.00 51.44 100 LYS A CA 1
ATOM 739 C C . LYS A 1 100 ? 16.389 -34.893 -2.211 1.00 51.44 100 LYS A C 1
ATOM 741 O O . LYS A 1 100 ? 16.289 -34.311 -1.130 1.00 51.44 100 LYS A O 1
ATOM 746 N N . ASN A 1 101 ? 17.563 -35.364 -2.641 1.00 43.12 101 ASN A N 1
ATOM 747 C CA . ASN A 1 101 ? 18.772 -35.447 -1.808 1.00 43.12 101 ASN A CA 1
ATOM 748 C C . ASN A 1 101 ? 19.804 -34.319 -1.990 1.00 43.12 101 ASN A C 1
ATOM 750 O O . ASN A 1 101 ? 20.790 -34.286 -1.250 1.00 43.12 101 ASN A O 1
ATOM 754 N N . ASP A 1 102 ? 19.588 -33.378 -2.909 1.00 57.22 102 ASP A N 1
ATOM 755 C CA . ASP A 1 102 ? 20.521 -32.272 -3.139 1.00 57.22 102 ASP A CA 1
ATOM 756 C C . ASP A 1 102 ? 20.615 -31.332 -1.914 1.00 57.22 102 ASP A C 1
ATOM 758 O O . ASP A 1 102 ? 19.610 -30.931 -1.317 1.00 57.22 102 ASP A O 1
ATOM 762 N N . LYS A 1 103 ? 21.841 -30.969 -1.520 1.00 50.72 103 LYS A N 1
ATOM 763 C CA . LYS A 1 103 ? 22.125 -30.076 -0.382 1.00 50.72 103 LYS A CA 1
ATOM 764 C C . LYS A 1 103 ? 21.536 -28.682 -0.597 1.00 50.72 103 LYS A C 1
ATOM 766 O O . LYS A 1 103 ? 21.100 -28.065 0.375 1.00 50.72 103 LYS A O 1
ATOM 771 N N . ILE A 1 104 ? 21.478 -28.215 -1.847 1.00 50.09 104 ILE A N 1
ATOM 772 C CA . ILE A 1 104 ? 20.827 -26.952 -2.212 1.00 50.09 104 ILE A CA 1
ATOM 773 C C . ILE A 1 104 ? 19.314 -27.090 -2.019 1.00 50.09 104 ILE A C 1
ATOM 775 O O . ILE A 1 104 ? 18.716 -26.264 -1.342 1.00 50.09 104 ILE A O 1
ATOM 779 N N . LYS A 1 105 ? 18.705 -28.200 -2.455 1.00 51.53 105 LYS A N 1
ATOM 780 C CA . LYS A 1 105 ? 17.278 -28.493 -2.218 1.00 51.53 105 LYS A CA 1
ATOM 781 C C . LYS A 1 105 ? 16.935 -28.651 -0.731 1.00 51.53 105 LYS A C 1
ATOM 783 O O . LYS A 1 105 ? 15.861 -28.226 -0.322 1.00 51.53 105 LYS A O 1
ATOM 788 N N . LYS A 1 106 ? 17.845 -29.161 0.112 1.00 52.50 106 LYS A N 1
ATOM 789 C CA . LYS A 1 106 ? 17.684 -29.172 1.583 1.00 52.50 106 LYS A CA 1
ATOM 790 C C . LYS A 1 106 ? 17.778 -27.771 2.196 1.00 52.50 106 LYS A C 1
ATOM 792 O O . LYS A 1 106 ? 16.940 -27.436 3.027 1.00 52.50 106 LYS A O 1
ATOM 797 N N . ALA A 1 107 ? 18.731 -26.940 1.773 1.00 51.41 107 ALA A N 1
ATOM 798 C CA . ALA A 1 107 ? 18.835 -25.533 2.184 1.00 51.41 107 ALA A CA 1
ATOM 799 C C . ALA A 1 107 ? 17.611 -24.704 1.749 1.00 51.41 107 ALA A C 1
ATOM 801 O O . ALA A 1 107 ? 17.091 -23.906 2.520 1.00 51.41 107 ALA A O 1
ATOM 802 N N . LEU A 1 108 ? 17.102 -24.960 0.545 1.00 54.00 108 LEU A N 1
ATOM 803 C CA . LEU A 1 108 ? 15.892 -24.360 -0.013 1.00 54.00 108 LEU A CA 1
ATOM 804 C C . LEU A 1 108 ? 14.633 -24.849 0.695 1.00 54.00 108 LEU A C 1
ATOM 806 O O . LEU A 1 108 ? 13.770 -24.042 1.018 1.00 54.00 108 LEU A O 1
ATOM 810 N N . SER A 1 109 ? 14.558 -26.144 1.022 1.00 50.59 109 SER A N 1
ATOM 811 C CA . SER A 1 109 ? 13.504 -26.672 1.885 1.00 50.59 109 SER A CA 1
ATOM 812 C C . SER A 1 109 ? 13.576 -26.035 3.262 1.00 50.59 109 SER A C 1
ATOM 814 O O . SER A 1 109 ? 12.532 -25.745 3.804 1.00 50.59 109 SER A O 1
ATOM 816 N N . LYS A 1 110 ? 14.764 -25.724 3.802 1.00 54.06 110 LYS A N 1
ATOM 817 C CA . LYS A 1 110 ? 14.909 -24.958 5.046 1.00 54.06 110 LYS A CA 1
ATOM 818 C C . LYS A 1 110 ? 14.475 -23.503 4.889 1.00 54.06 110 LYS A C 1
ATOM 820 O O . LYS A 1 110 ? 13.816 -23.025 5.783 1.00 54.06 110 LYS A O 1
ATOM 825 N N . LEU A 1 111 ? 14.767 -22.813 3.786 1.00 54.19 111 LEU A N 1
ATOM 826 C CA . LEU A 1 111 ? 14.303 -21.436 3.539 1.00 54.19 111 LEU A CA 1
ATOM 827 C C . LEU A 1 111 ? 12.782 -21.357 3.396 1.00 54.19 111 LEU A C 1
ATOM 829 O O . LEU A 1 111 ? 12.135 -20.573 4.083 1.00 54.19 111 LEU A O 1
ATOM 833 N N . VAL A 1 112 ? 12.213 -22.226 2.557 1.00 54.12 112 VAL A N 1
ATOM 834 C CA . VAL A 1 112 ? 10.765 -22.409 2.427 1.00 54.12 112 VAL A CA 1
ATOM 835 C C . VAL A 1 112 ? 10.180 -22.847 3.766 1.00 54.12 112 VAL A C 1
ATOM 837 O O . VAL A 1 112 ? 9.152 -22.323 4.156 1.00 54.12 112 VAL A O 1
ATOM 840 N N . ASN A 1 113 ? 10.848 -23.731 4.510 1.00 50.03 113 ASN A N 1
ATOM 841 C CA . ASN A 1 113 ? 10.434 -24.135 5.850 1.00 50.03 113 ASN A CA 1
ATOM 842 C C . ASN A 1 113 ? 10.698 -23.072 6.910 1.00 50.03 113 ASN A C 1
ATOM 844 O O . ASN A 1 113 ? 10.108 -23.218 7.944 1.00 50.03 113 ASN A O 1
ATOM 848 N N . ILE A 1 114 ? 11.536 -22.052 6.748 1.00 51.50 114 ILE A N 1
ATOM 849 C CA . ILE A 1 114 ? 11.753 -20.999 7.760 1.00 51.50 114 ILE A CA 1
ATOM 850 C C . ILE A 1 114 ? 10.730 -19.892 7.550 1.00 51.50 114 ILE A C 1
ATOM 852 O O . ILE A 1 114 ? 10.121 -19.437 8.510 1.00 51.50 114 ILE A O 1
ATOM 856 N N . VAL A 1 115 ? 10.432 -19.573 6.287 1.00 51.72 115 VAL A N 1
ATOM 857 C CA . VAL A 1 115 ? 9.225 -18.820 5.920 1.00 51.72 115 VAL A CA 1
ATOM 858 C C . VAL A 1 115 ? 7.960 -19.575 6.371 1.00 51.72 115 VAL A C 1
ATOM 860 O O . VAL A 1 115 ? 7.021 -18.953 6.846 1.00 51.72 115 VAL A O 1
ATOM 863 N N . ARG A 1 116 ? 7.957 -20.917 6.302 1.00 45.69 116 ARG A N 1
ATOM 864 C CA . ARG A 1 116 ? 6.855 -21.796 6.748 1.00 45.69 116 ARG A CA 1
ATOM 865 C C . ARG A 1 116 ? 7.029 -22.419 8.150 1.00 45.69 116 ARG A C 1
ATOM 867 O O . ARG A 1 116 ? 6.282 -23.326 8.477 1.00 45.69 116 ARG A O 1
ATOM 874 N N . ARG A 1 117 ? 7.984 -22.022 8.996 1.00 44.03 117 ARG A N 1
ATOM 875 C CA . ARG A 1 117 ? 8.143 -22.557 10.375 1.00 44.03 117 ARG A CA 1
ATOM 876 C C . ARG A 1 117 ? 8.210 -21.401 11.351 1.00 44.03 117 ARG A C 1
ATOM 878 O O . ARG A 1 117 ? 9.137 -21.261 12.143 1.00 44.03 117 ARG A O 1
ATOM 885 N N . GLY A 1 118 ? 7.133 -20.639 11.372 1.00 42.72 118 GLY A N 1
ATOM 886 C CA . GLY A 1 118 ? 6.487 -20.555 12.664 1.00 42.72 118 GLY A CA 1
ATOM 887 C C . GLY A 1 118 ? 6.125 -21.967 13.128 1.00 42.72 118 GLY A C 1
ATOM 888 O O . GLY A 1 118 ? 5.598 -22.745 12.337 1.00 42.72 118 GLY A O 1
ATOM 889 N N . GLU A 1 119 ? 6.440 -22.340 14.368 1.00 41.66 119 GLU A N 1
ATOM 890 C CA . GLU A 1 119 ? 6.084 -23.663 14.917 1.00 41.66 119 GLU A CA 1
ATOM 891 C C . GLU A 1 119 ? 4.555 -23.928 14.888 1.00 41.66 119 GLU A C 1
ATOM 893 O O . GLU A 1 119 ? 4.132 -25.071 15.047 1.00 41.66 119 GLU A O 1
ATOM 898 N N . SER A 1 120 ? 3.741 -22.902 14.593 1.00 50.47 120 SER A N 1
ATOM 899 C CA . SER A 1 120 ? 2.304 -22.948 14.305 1.00 50.47 120 SER A CA 1
ATOM 900 C C . SER A 1 120 ? 1.965 -22.443 12.888 1.00 50.47 120 SER A C 1
ATOM 902 O O . SER A 1 120 ? 2.679 -21.605 12.329 1.00 50.47 120 SER A O 1
ATOM 904 N N . LEU A 1 121 ? 0.850 -22.932 12.320 1.00 53.03 121 LEU A N 1
ATOM 905 C CA . LEU A 1 121 ? 0.246 -22.460 11.056 1.00 53.03 121 LEU A CA 1
ATOM 906 C C . LEU A 1 121 ? 0.139 -20.917 11.030 1.00 53.03 121 LEU A C 1
ATOM 908 O O . LEU A 1 121 ? 0.512 -20.272 10.058 1.00 53.03 121 LEU A O 1
ATOM 912 N N . ASP A 1 122 ? -0.217 -20.340 12.176 1.00 54.50 122 ASP A N 1
ATOM 913 C CA . ASP A 1 122 ? -0.366 -18.906 12.450 1.00 54.50 122 ASP A CA 1
ATOM 914 C C . ASP A 1 122 ? 0.853 -18.051 12.117 1.00 54.50 122 ASP A C 1
ATOM 916 O O . ASP A 1 122 ? 0.756 -16.965 11.546 1.00 54.50 122 ASP A O 1
ATOM 920 N N . ALA A 1 123 ? 2.037 -18.522 12.504 1.00 56.41 123 ALA A N 1
ATOM 921 C CA . ALA A 1 123 ? 3.254 -17.761 12.288 1.00 56.41 123 ALA A CA 1
ATOM 922 C C . ALA A 1 123 ? 3.734 -17.863 10.827 1.00 56.41 123 ALA A C 1
ATOM 924 O O . ALA A 1 123 ? 4.528 -17.026 10.403 1.00 56.41 123 ALA A O 1
ATOM 925 N N . GLN A 1 124 ? 3.195 -18.807 10.042 1.00 55.88 124 GLN A N 1
ATOM 926 C CA . GLN A 1 124 ? 3.344 -18.828 8.582 1.00 55.88 124 GLN A CA 1
ATOM 927 C C . GLN A 1 124 ? 2.475 -17.742 7.947 1.00 55.88 124 GLN A C 1
ATOM 929 O O . GLN A 1 124 ? 3.012 -16.890 7.246 1.00 55.88 124 GLN A O 1
ATOM 934 N N . THR A 1 125 ? 1.178 -17.702 8.269 1.00 59.91 125 THR A N 1
ATOM 935 C CA . THR A 1 125 ? 0.247 -16.668 7.781 1.00 59.91 125 THR A CA 1
ATOM 936 C C . THR A 1 125 ? 0.770 -15.267 8.104 1.00 59.91 125 THR A C 1
ATOM 938 O O . THR A 1 125 ? 0.883 -14.412 7.227 1.00 59.91 125 THR A O 1
ATOM 941 N N . ARG A 1 126 ? 1.258 -15.059 9.335 1.00 63.53 126 ARG A N 1
ATOM 942 C CA . ARG A 1 126 ? 1.874 -13.790 9.743 1.00 63.53 126 ARG A CA 1
ATOM 943 C C . ARG A 1 126 ? 3.133 -13.440 8.941 1.00 63.53 126 ARG A C 1
ATOM 945 O O . ARG A 1 126 ? 3.342 -12.272 8.617 1.00 63.53 126 ARG A O 1
ATOM 952 N N . ALA A 1 127 ? 3.982 -14.417 8.624 1.00 61.09 127 ALA A N 1
ATOM 953 C CA . ALA A 1 127 ? 5.173 -14.190 7.805 1.00 61.09 127 ALA A CA 1
ATOM 954 C C . ALA A 1 127 ? 4.810 -13.861 6.346 1.00 61.09 127 ALA A C 1
ATOM 956 O O . ALA A 1 127 ? 5.456 -13.016 5.726 1.00 61.09 127 ALA A O 1
ATOM 957 N N . GLU A 1 128 ? 3.766 -14.480 5.796 1.00 62.31 128 GLU A N 1
ATOM 958 C CA . GLU A 1 128 ? 3.270 -14.175 4.452 1.00 62.31 128 GLU A CA 1
ATOM 959 C C . GLU A 1 128 ? 2.674 -12.763 4.361 1.00 62.31 128 GLU A C 1
ATOM 961 O O . GLU A 1 128 ? 2.950 -12.036 3.400 1.00 62.31 128 GLU A O 1
ATOM 966 N N . ASP A 1 129 ? 1.948 -12.319 5.385 1.00 66.69 129 ASP A N 1
ATOM 967 C CA . ASP A 1 129 ? 1.482 -10.933 5.501 1.00 66.69 129 ASP A CA 1
ATOM 968 C C . ASP A 1 129 ? 2.646 -9.937 5.629 1.00 66.69 129 ASP A C 1
ATOM 970 O O . ASP A 1 129 ? 2.628 -8.852 5.036 1.00 66.69 129 ASP A O 1
ATOM 974 N N . GLU A 1 130 ? 3.726 -10.311 6.319 1.00 65.44 130 GLU A N 1
ATOM 975 C CA . GLU A 1 130 ? 4.953 -9.509 6.347 1.00 65.44 130 GLU A CA 1
ATOM 976 C C . GLU A 1 130 ? 5.663 -9.448 4.987 1.00 65.44 130 GLU A C 1
ATOM 978 O O . GLU A 1 130 ? 6.234 -8.412 4.630 1.00 65.44 130 GLU A O 1
ATOM 983 N N . ILE A 1 131 ? 5.615 -10.515 4.185 1.00 65.62 131 ILE A N 1
ATOM 984 C CA . ILE A 1 131 ? 6.116 -10.483 2.804 1.00 65.62 131 ILE A CA 1
ATOM 985 C C . ILE A 1 131 ? 5.275 -9.511 1.965 1.00 65.62 131 ILE A C 1
ATOM 987 O O . ILE A 1 131 ? 5.847 -8.760 1.170 1.00 65.62 131 ILE A O 1
ATOM 991 N N . ALA A 1 132 ? 3.957 -9.454 2.187 1.00 63.69 132 ALA A N 1
ATOM 992 C CA . ALA A 1 132 ? 3.044 -8.522 1.520 1.00 63.69 132 ALA A CA 1
ATOM 993 C C . ALA A 1 132 ? 3.415 -7.049 1.758 1.00 63.69 132 ALA A C 1
ATOM 995 O O . ALA A 1 132 ? 3.370 -6.239 0.831 1.00 63.69 132 ALA A O 1
ATOM 996 N N . LEU A 1 133 ? 3.860 -6.697 2.974 1.00 69.44 133 LEU A N 1
ATOM 997 C CA . LEU A 1 133 ? 4.328 -5.343 3.312 1.00 69.44 133 LEU A CA 1
ATOM 998 C C . LEU A 1 133 ? 5.471 -4.854 2.404 1.00 69.44 133 LEU A C 1
ATOM 1000 O O . LEU A 1 133 ? 5.663 -3.643 2.271 1.00 69.44 133 LEU A O 1
ATOM 1004 N N . ASN A 1 134 ? 6.230 -5.767 1.787 1.00 72.12 134 ASN A N 1
ATOM 1005 C CA . ASN A 1 134 ? 7.350 -5.424 0.909 1.00 72.12 134 ASN A CA 1
ATOM 1006 C C . ASN A 1 134 ? 6.929 -5.037 -0.518 1.00 72.12 134 ASN A C 1
ATOM 1008 O O . ASN A 1 134 ? 7.738 -4.438 -1.220 1.00 72.12 134 ASN A O 1
ATOM 1012 N N . ASP A 1 135 ? 5.694 -5.329 -0.938 1.00 80.62 135 ASP A N 1
ATOM 1013 C CA . ASP A 1 135 ? 5.133 -4.883 -2.229 1.00 80.62 135 ASP A CA 1
ATOM 1014 C C . ASP A 1 135 ? 4.818 -3.368 -2.221 1.00 80.62 135 ASP A C 1
ATOM 1016 O O . ASP A 1 135 ? 4.485 -2.777 -3.244 1.00 80.62 135 ASP A O 1
ATOM 1020 N N . TRP A 1 136 ? 4.925 -2.699 -1.067 1.00 86.00 136 TRP A N 1
ATOM 1021 C CA . TRP A 1 136 ? 4.417 -1.342 -0.868 1.00 86.00 136 TRP A CA 1
ATOM 1022 C C . TRP A 1 136 ? 5.510 -0.268 -0.758 1.00 86.00 136 TRP A C 1
ATOM 1024 O O . TRP A 1 136 ? 6.361 -0.290 0.135 1.00 86.00 136 TRP A O 1
ATOM 1034 N N . MET A 1 137 ? 5.448 0.748 -1.625 1.00 87.88 137 MET A N 1
ATOM 1035 C CA . MET A 1 137 ? 6.271 1.959 -1.540 1.00 87.88 137 MET A CA 1
ATOM 1036 C C . MET A 1 137 ? 5.609 2.995 -0.643 1.00 87.88 137 MET A C 1
ATOM 1038 O O . MET A 1 137 ? 4.563 3.544 -0.979 1.00 87.88 137 MET A O 1
ATOM 1042 N N . LYS A 1 138 ? 6.247 3.291 0.490 1.00 89.69 138 LYS A N 1
ATOM 1043 C CA . LYS A 1 138 ? 5.739 4.236 1.487 1.00 89.69 138 LYS A CA 1
ATOM 1044 C C . LYS A 1 138 ? 6.106 5.678 1.124 1.00 89.69 138 LYS A C 1
ATOM 1046 O O . LYS A 1 138 ? 7.267 5.992 0.873 1.00 89.69 138 LYS A O 1
ATOM 1051 N N . THR A 1 139 ? 5.127 6.570 1.181 1.00 88.19 139 THR A N 1
ATOM 1052 C CA . THR A 1 139 ? 5.267 8.023 1.058 1.00 88.19 139 THR A CA 1
ATOM 1053 C C . THR A 1 139 ? 4.901 8.679 2.386 1.00 88.19 139 THR A C 1
ATOM 1055 O O . THR A 1 139 ? 3.903 8.332 3.019 1.00 88.19 139 THR A O 1
ATOM 1058 N N . LYS A 1 140 ? 5.708 9.644 2.836 1.00 88.88 140 LYS A N 1
ATOM 1059 C CA . LYS A 1 140 ? 5.472 10.333 4.110 1.00 88.88 140 LYS A CA 1
ATOM 1060 C C . LYS A 1 140 ? 4.116 11.058 4.089 1.00 88.88 140 LYS A C 1
ATOM 1062 O O . LYS A 1 140 ? 3.889 11.894 3.224 1.00 88.88 140 LYS A O 1
ATOM 1067 N N . ALA A 1 141 ? 3.252 10.776 5.067 1.00 86.50 141 ALA A N 1
ATOM 1068 C CA . ALA A 1 141 ? 1.925 11.396 5.178 1.00 86.50 141 ALA A CA 1
ATOM 1069 C C . ALA A 1 141 ? 1.919 12.733 5.935 1.00 86.50 141 ALA A C 1
ATOM 1071 O O . ALA A 1 141 ? 1.063 13.582 5.708 1.00 86.50 141 ALA A O 1
ATOM 1072 N N . GLY A 1 142 ? 2.864 12.917 6.855 1.00 88.56 142 GLY A N 1
ATOM 1073 C CA . GLY A 1 142 ? 2.894 14.057 7.761 1.00 88.56 142 GLY A CA 1
ATOM 1074 C C . GLY A 1 142 ? 3.327 13.633 9.152 1.00 88.56 142 GLY A C 1
ATOM 1075 O O . GLY A 1 142 ? 3.850 12.536 9.351 1.00 88.56 142 GLY A O 1
ATOM 1076 N N . ASP A 1 143 ? 3.097 14.514 10.111 1.00 90.56 143 ASP A N 1
ATOM 1077 C CA . ASP A 1 143 ? 3.520 14.334 11.491 1.00 90.56 143 ASP A CA 1
ATOM 1078 C C . ASP A 1 143 ? 2.340 14.610 12.439 1.00 90.56 143 ASP A C 1
ATOM 1080 O O . ASP A 1 143 ? 1.436 15.369 12.097 1.00 90.56 143 ASP A O 1
ATOM 1084 N N . ARG A 1 144 ? 2.361 14.019 13.634 1.00 90.50 144 ARG A N 1
ATOM 1085 C CA . ARG A 1 144 ? 1.442 14.284 14.748 1.00 90.50 144 ARG A CA 1
ATOM 1086 C C . ARG A 1 144 ? 2.227 14.597 16.019 1.00 90.50 144 ARG A C 1
ATOM 1088 O O . ARG A 1 144 ? 3.356 14.140 16.185 1.00 90.50 144 ARG A O 1
ATOM 1095 N N . TRP A 1 145 ? 1.627 15.355 16.920 1.00 90.31 145 TRP A N 1
ATOM 1096 C CA . TRP A 1 145 ? 2.174 15.684 18.230 1.00 90.31 145 TRP A CA 1
ATOM 1097 C C . TRP A 1 145 ? 1.697 14.664 19.263 1.00 90.31 145 TRP A C 1
ATOM 1099 O O . TRP A 1 145 ? 0.503 14.379 19.372 1.00 90.31 145 TRP A O 1
ATOM 1109 N N . VAL A 1 146 ? 2.644 14.098 20.006 1.00 88.38 146 VAL A N 1
ATOM 1110 C CA . VAL A 1 146 ? 2.409 13.122 21.077 1.00 88.38 146 VAL A CA 1
ATOM 1111 C C . VAL A 1 146 ? 3.117 13.613 22.336 1.00 88.38 146 VAL A C 1
ATOM 1113 O O . VAL A 1 146 ? 4.161 14.254 22.247 1.00 88.38 146 VAL A O 1
ATOM 1116 N N . VAL A 1 147 ? 2.553 13.331 23.508 1.00 84.19 147 VAL A N 1
ATOM 1117 C CA . VAL A 1 147 ? 3.200 13.625 24.793 1.00 84.19 147 VAL A CA 1
ATOM 1118 C C . VAL A 1 147 ? 4.265 12.559 25.054 1.00 84.19 147 VAL A C 1
ATOM 1120 O O . VAL A 1 147 ? 3.948 11.370 25.045 1.00 84.19 147 VAL A O 1
ATOM 1123 N N . SER A 1 148 ? 5.521 12.958 25.252 1.00 73.81 148 SER A N 1
ATOM 1124 C CA . SER A 1 148 ? 6.596 12.022 25.588 1.00 73.81 148 SER A CA 1
ATOM 1125 C C . SER A 1 148 ? 6.548 11.655 27.070 1.00 73.81 148 SER A C 1
ATOM 1127 O O . SER A 1 148 ? 6.640 12.537 27.926 1.00 73.81 148 SER A O 1
ATOM 1129 N N . ASN A 1 149 ? 6.496 10.359 27.377 1.00 58.47 149 ASN A N 1
ATOM 1130 C CA . ASN A 1 149 ? 6.904 9.864 28.689 1.00 58.47 149 ASN A CA 1
ATOM 1131 C C . ASN A 1 149 ? 8.430 9.779 28.673 1.00 58.47 149 ASN A C 1
ATOM 1133 O O . ASN A 1 149 ? 8.991 8.932 27.981 1.00 58.47 149 ASN A O 1
ATOM 1137 N N . VAL A 1 150 ? 9.117 10.678 29.375 1.00 41.28 150 VAL A N 1
ATOM 1138 C CA . VAL A 1 150 ? 10.551 10.495 29.597 1.00 41.28 150 VAL A CA 1
ATOM 1139 C C . VAL A 1 150 ? 10.702 9.490 30.730 1.00 41.28 150 VAL A C 1
ATOM 1141 O O . VAL A 1 150 ? 10.667 9.859 31.902 1.00 41.28 150 VAL A O 1
ATOM 1144 N N . ASP A 1 151 ? 10.884 8.221 30.376 1.00 37.25 151 ASP A N 1
ATOM 1145 C CA . ASP A 1 151 ? 11.526 7.262 31.269 1.00 37.25 151 ASP A CA 1
ATOM 1146 C C . ASP A 1 151 ? 12.987 7.703 31.425 1.00 37.25 151 ASP A C 1
ATOM 1148 O O . ASP A 1 151 ? 13.864 7.310 30.657 1.00 37.25 151 ASP A O 1
ATOM 1152 N N . VAL A 1 152 ? 13.259 8.596 32.382 1.00 31.67 152 VAL A N 1
ATOM 1153 C CA . VAL A 1 152 ? 14.630 8.846 32.838 1.00 31.67 152 VAL A CA 1
ATOM 1154 C C . VAL A 1 152 ? 15.010 7.660 33.727 1.00 31.67 152 VAL A C 1
ATOM 1156 O O . VAL A 1 152 ? 14.416 7.511 34.801 1.00 31.67 152 VAL A O 1
ATOM 1159 N N . PRO A 1 153 ? 15.991 6.821 33.349 1.00 26.78 153 PRO A N 1
ATOM 1160 C CA . PRO A 1 153 ? 16.453 5.753 34.224 1.00 26.78 153 PRO A CA 1
ATOM 1161 C C . PRO A 1 153 ? 17.050 6.391 35.486 1.00 26.78 153 PRO A C 1
ATOM 1163 O O . PRO A 1 153 ? 18.045 7.108 35.404 1.00 26.78 153 PRO A O 1
ATOM 1166 N N . GLY A 1 154 ? 16.427 6.167 36.647 1.00 36.66 154 GLY A N 1
ATOM 1167 C CA . GLY A 1 154 ? 16.935 6.629 37.948 1.00 36.66 154 GLY A CA 1
ATOM 1168 C C . GLY A 1 154 ? 16.176 7.779 38.622 1.00 36.66 154 GLY A C 1
ATOM 1169 O O . GLY A 1 154 ? 16.597 8.218 39.689 1.00 36.66 154 GLY A O 1
ATOM 1170 N N . SER A 1 155 ? 15.052 8.248 38.073 1.00 27.67 155 SER A N 1
ATOM 1171 C CA . SER A 1 155 ? 14.153 9.168 38.784 1.00 27.67 155 SER A CA 1
ATOM 1172 C C . SER A 1 155 ? 12.999 8.399 39.432 1.00 27.67 155 SER A C 1
ATOM 1174 O O . SER A 1 155 ? 12.118 7.891 38.743 1.00 27.67 155 SER A O 1
ATOM 1176 N N . ALA A 1 156 ? 12.963 8.346 40.764 1.00 30.86 156 ALA A N 1
ATOM 1177 C CA . ALA A 1 156 ? 11.851 7.774 41.531 1.00 30.86 156 ALA A CA 1
ATOM 1178 C C . ALA A 1 156 ? 10.561 8.634 41.494 1.00 30.86 156 ALA A C 1
ATOM 1180 O O . ALA A 1 156 ? 9.650 8.409 42.287 1.00 30.86 156 ALA A O 1
ATOM 1181 N N . THR A 1 157 ? 10.464 9.620 40.592 1.00 33.28 157 THR A N 1
ATOM 1182 C CA . THR A 1 157 ? 9.339 10.570 40.499 1.00 33.28 157 THR A CA 1
ATOM 1183 C C . THR A 1 157 ? 8.739 10.723 39.097 1.00 33.28 157 THR A C 1
ATOM 1185 O O . THR A 1 157 ? 8.050 11.704 38.831 1.00 33.28 157 THR A O 1
ATOM 1188 N N . ALA A 1 158 ? 8.891 9.750 38.195 1.00 32.06 158 ALA A N 1
ATOM 1189 C CA . ALA A 1 158 ? 8.171 9.757 36.915 1.00 32.06 158 ALA A CA 1
ATOM 1190 C C . ALA A 1 158 ? 6.730 9.204 37.035 1.00 32.06 158 ALA A C 1
ATOM 1192 O O . ALA A 1 158 ? 6.350 8.257 36.356 1.00 32.06 158 ALA A O 1
ATOM 1193 N N . GLN A 1 159 ? 5.901 9.810 37.890 1.00 37.84 159 GLN A N 1
ATOM 1194 C CA . GLN A 1 159 ? 4.446 9.805 37.701 1.00 37.84 159 GLN A CA 1
ATOM 1195 C C . GLN A 1 159 ? 4.052 11.165 37.121 1.00 37.84 159 GLN A C 1
ATOM 1197 O O . GLN A 1 159 ? 3.522 12.023 37.822 1.00 37.84 159 GLN A O 1
ATOM 1202 N N . ASN A 1 160 ? 4.304 11.380 35.827 1.00 43.94 160 ASN A N 1
ATOM 1203 C CA . ASN A 1 160 ? 3.515 12.384 35.120 1.00 43.94 160 ASN A CA 1
ATOM 1204 C C . ASN A 1 160 ? 2.093 11.819 35.038 1.00 43.94 160 ASN A C 1
ATOM 1206 O O . ASN A 1 160 ? 1.828 10.888 34.277 1.00 43.94 160 ASN A O 1
ATOM 1210 N N . GLY A 1 161 ? 1.208 12.319 35.903 1.00 52.25 161 GLY A N 1
ATOM 1211 C CA . GLY A 1 161 ? -0.207 11.970 35.895 1.00 52.25 161 GLY A CA 1
ATOM 1212 C C . GLY A 1 161 ? -0.813 12.193 34.508 1.00 52.25 161 GLY A C 1
ATOM 1213 O O . GLY A 1 161 ? -0.370 13.067 33.762 1.00 52.25 161 GLY A O 1
ATOM 1214 N N . LYS A 1 162 ? -1.811 11.372 34.162 1.00 62.31 162 LYS A N 1
ATOM 1215 C CA . LYS A 1 162 ? -2.631 11.502 32.947 1.00 62.31 162 LYS A CA 1
ATOM 1216 C C . LYS A 1 162 ? -2.909 12.993 32.655 1.00 62.31 162 LYS A C 1
ATOM 1218 O O . LYS A 1 162 ? -3.370 13.670 33.574 1.00 62.31 162 LYS A O 1
ATOM 1223 N N . PRO A 1 163 ? -2.650 13.504 31.431 1.00 70.38 163 PRO A N 1
ATOM 1224 C CA . PRO A 1 163 ? -2.929 14.901 31.105 1.00 70.38 163 PRO A CA 1
ATOM 1225 C C . PRO A 1 163 ? -4.388 15.256 31.417 1.00 70.38 163 PRO A C 1
ATOM 1227 O O . PRO A 1 163 ? -5.279 14.418 31.246 1.00 70.38 163 PRO A O 1
ATOM 1230 N N . ASN A 1 164 ? -4.630 16.488 31.869 1.00 78.62 164 ASN A N 1
ATOM 1231 C CA . ASN A 1 164 ? -5.979 16.960 32.177 1.00 78.62 164 ASN A CA 1
ATOM 1232 C C . ASN A 1 164 ? -6.869 16.939 30.919 1.00 78.62 164 ASN A C 1
ATOM 1234 O O . ASN A 1 164 ? -6.369 17.025 29.797 1.00 78.62 164 ASN A O 1
ATOM 1238 N N . GLY A 1 165 ? -8.194 16.855 31.098 1.00 78.94 165 GLY A N 1
ATOM 1239 C CA . GLY A 1 165 ? -9.154 16.798 29.981 1.00 78.94 165 GLY A CA 1
ATOM 1240 C C . GLY A 1 165 ? -8.990 17.948 28.978 1.00 78.94 165 GLY A C 1
ATOM 1241 O O . GLY A 1 165 ? -8.877 17.705 27.779 1.00 78.94 165 GLY A O 1
ATOM 1242 N N . ASP A 1 166 ? -8.839 19.178 29.476 1.00 83.81 166 ASP A N 1
ATOM 1243 C CA . ASP A 1 166 ? -8.659 20.377 28.644 1.00 83.81 166 ASP A CA 1
ATOM 1244 C C . ASP A 1 166 ? -7.349 20.364 27.830 1.00 83.81 166 ASP A C 1
ATOM 1246 O O . ASP A 1 166 ? -7.290 20.882 26.705 1.00 83.81 166 ASP A O 1
ATOM 1250 N N . ASP A 1 167 ? -6.291 19.762 28.383 1.00 85.06 167 ASP A N 1
ATOM 1251 C CA . ASP A 1 167 ? -5.005 19.604 27.701 1.00 85.06 167 ASP A CA 1
ATOM 1252 C C . ASP A 1 167 ? -5.098 18.537 26.603 1.00 85.06 167 ASP A C 1
ATOM 1254 O O . ASP A 1 167 ? -4.542 18.719 25.517 1.00 85.06 167 ASP A O 1
ATOM 1258 N N . LEU A 1 168 ? -5.841 17.449 26.847 1.00 83.75 168 LEU A N 1
ATOM 1259 C CA . LEU A 1 168 ? -6.121 16.414 25.846 1.00 83.75 168 LEU A CA 1
ATOM 1260 C C . LEU A 1 168 ? -6.956 16.964 24.684 1.00 83.75 168 LEU A C 1
ATOM 1262 O O . LEU A 1 168 ? -6.630 16.699 23.526 1.00 83.75 168 LEU A O 1
ATOM 1266 N N . ASP A 1 169 ? -7.974 17.775 24.971 1.00 86.88 169 ASP A N 1
ATOM 1267 C CA . ASP A 1 169 ? -8.777 18.445 23.945 1.00 86.88 169 ASP A CA 1
ATOM 1268 C C . ASP A 1 169 ? -7.944 19.454 23.142 1.00 86.88 169 ASP A C 1
ATOM 1270 O O . ASP A 1 169 ? -8.022 19.499 21.912 1.00 86.88 169 ASP A O 1
ATOM 1274 N N . SER A 1 170 ? -7.080 20.221 23.813 1.00 89.19 170 SER A N 1
ATOM 1275 C CA . SER A 1 170 ? -6.161 21.151 23.146 1.00 89.19 170 SER A CA 1
ATOM 1276 C C . SER A 1 170 ? -5.128 20.411 22.279 1.00 89.19 170 SER A C 1
ATOM 1278 O O . SER A 1 170 ? -4.814 20.860 21.174 1.00 89.19 170 SER A O 1
ATOM 1280 N N . LEU A 1 171 ? -4.623 19.255 22.726 1.00 90.12 171 LEU A N 1
ATOM 1281 C CA . LEU A 1 171 ? -3.729 18.394 21.942 1.00 90.12 171 LEU A CA 1
ATOM 1282 C C . LEU A 1 171 ? -4.448 17.778 20.735 1.00 90.12 171 LEU A C 1
ATOM 1284 O O . LEU A 1 171 ? -3.857 17.678 19.656 1.00 90.12 171 LEU A O 1
ATOM 1288 N N . ARG A 1 172 ? -5.721 17.393 20.889 1.00 88.94 172 ARG A N 1
ATOM 1289 C CA . ARG A 1 172 ? -6.565 16.914 19.785 1.00 88.94 172 ARG A CA 1
ATOM 1290 C C . ARG A 1 172 ? -6.699 17.990 18.710 1.00 88.94 172 ARG A C 1
ATOM 1292 O O . ARG A 1 172 ? -6.336 17.735 17.564 1.00 88.94 172 ARG A O 1
ATOM 1299 N N . GLN A 1 173 ? -7.103 19.202 19.090 1.00 90.94 173 GLN A N 1
ATOM 1300 C CA . GLN A 1 173 ? -7.219 20.339 18.167 1.00 90.94 173 GLN A CA 1
ATOM 1301 C C . GLN A 1 173 ? -5.885 20.653 17.472 1.00 90.94 173 GLN A C 1
ATOM 1303 O O . GLN A 1 173 ? -5.843 20.887 16.263 1.00 90.94 173 GLN A O 1
ATOM 1308 N N . LEU A 1 174 ? -4.765 20.606 18.206 1.00 93.12 174 LEU A N 1
ATOM 1309 C CA . LEU A 1 174 ? -3.433 20.797 17.627 1.00 93.12 174 LEU A CA 1
ATOM 1310 C C . LEU A 1 174 ? -3.117 19.743 16.552 1.00 93.12 174 LEU A C 1
ATOM 1312 O O . LEU A 1 174 ? -2.563 20.074 15.502 1.00 93.12 174 LEU A O 1
ATOM 1316 N N . ASN A 1 175 ? -3.473 18.481 16.796 1.00 92.62 175 ASN A N 1
ATOM 1317 C CA . ASN A 1 175 ? -3.262 17.387 15.852 1.00 92.62 175 ASN A CA 1
ATOM 1318 C C . ASN A 1 175 ? -4.172 17.471 14.620 1.00 92.62 175 ASN A C 1
ATOM 1320 O O . ASN A 1 175 ? -3.707 17.191 13.515 1.00 92.62 175 ASN A O 1
ATOM 1324 N N . GLU A 1 176 ? -5.416 17.921 14.771 1.00 92.38 176 GLU A N 1
ATOM 1325 C CA . GLU A 1 176 ? -6.327 18.191 13.649 1.00 92.38 176 GLU A CA 1
ATOM 1326 C C . GLU A 1 176 ? -5.778 19.300 12.736 1.00 92.38 176 GLU A C 1
ATOM 1328 O O . GLU A 1 176 ? -5.715 19.140 11.513 1.00 92.38 176 GLU A O 1
ATOM 1333 N N . LEU A 1 177 ? -5.277 20.395 13.321 1.00 94.00 177 LEU A N 1
ATOM 1334 C CA . LEU A 1 177 ? -4.621 21.478 12.578 1.00 94.00 177 LEU A CA 1
ATOM 1335 C C . LEU A 1 177 ? -3.344 20.998 11.876 1.00 94.00 177 LEU A C 1
ATOM 1337 O O . LEU A 1 177 ? -3.103 21.333 10.712 1.00 94.00 177 LEU A O 1
ATOM 1341 N N . GLN A 1 178 ? -2.530 20.186 12.556 1.00 94.56 178 GLN A N 1
ATOM 1342 C CA . GLN A 1 178 ? -1.310 19.610 11.991 1.00 94.56 178 GLN A CA 1
ATOM 1343 C C . GLN A 1 178 ? -1.610 18.645 10.829 1.00 94.56 178 GLN A C 1
ATOM 1345 O O . GLN A 1 178 ? -0.867 18.632 9.838 1.00 94.56 178 GLN A O 1
ATOM 1350 N N . ALA A 1 179 ? -2.696 17.872 10.910 1.00 92.62 179 ALA A N 1
ATOM 1351 C CA . ALA A 1 179 ? -3.164 17.009 9.828 1.00 92.62 179 ALA A CA 1
ATOM 1352 C C . ALA A 1 179 ? -3.607 17.839 8.611 1.00 92.62 179 ALA A C 1
ATOM 1354 O O . ALA A 1 179 ? -3.132 17.591 7.500 1.00 92.62 179 ALA A O 1
ATOM 1355 N N . ARG A 1 180 ? -4.407 18.895 8.824 1.00 94.62 180 ARG A N 1
ATOM 1356 C CA . ARG A 1 180 ? -4.829 19.829 7.763 1.00 94.62 180 ARG A CA 1
ATOM 1357 C C . ARG A 1 180 ? -3.637 20.513 7.085 1.00 94.62 180 ARG A C 1
ATOM 1359 O O . ARG A 1 180 ? -3.597 20.619 5.859 1.00 94.62 180 ARG A O 1
ATOM 1366 N N . PHE A 1 181 ? -2.629 20.924 7.859 1.00 95.06 181 PHE A N 1
ATOM 1367 C CA . PHE A 1 181 ? -1.386 21.497 7.330 1.00 95.06 181 PHE A CA 1
ATOM 1368 C C . PHE A 1 181 ? -0.588 20.490 6.489 1.00 95.06 181 PHE A C 1
ATOM 1370 O O . PHE A 1 181 ? -0.093 20.828 5.413 1.00 95.06 181 PHE A O 1
ATOM 1377 N N . SER A 1 182 ? -0.490 19.239 6.944 1.00 94.19 182 SER A N 1
ATOM 1378 C CA . SER A 1 182 ? 0.202 18.177 6.202 1.00 94.19 182 SER A CA 1
ATOM 1379 C C . SER A 1 182 ? -0.503 17.875 4.873 1.00 94.19 182 SER A C 1
ATOM 1381 O O . SER A 1 182 ? 0.153 17.829 3.833 1.00 94.19 182 SER A O 1
ATOM 1383 N N . CYS A 1 183 ? -1.839 17.788 4.882 1.00 92.75 183 CYS A N 1
ATOM 1384 C CA . CYS A 1 183 ? -2.656 17.640 3.675 1.00 92.75 183 CYS A CA 1
ATOM 1385 C C . CYS A 1 183 ? -2.479 18.819 2.703 1.00 92.75 183 CYS A C 1
ATOM 1387 O O . CYS A 1 183 ? -2.411 18.617 1.492 1.00 92.75 183 CYS A O 1
ATOM 1389 N N . CYS A 1 184 ? -2.357 20.049 3.216 1.00 94.19 184 CYS A N 1
ATOM 1390 C CA . CYS A 1 184 ? -2.085 21.232 2.399 1.00 94.19 184 CYS A CA 1
ATOM 1391 C C . CYS A 1 184 ? -0.754 21.104 1.640 1.00 94.19 184 CYS A C 1
ATOM 1393 O O . CYS A 1 184 ? -0.701 21.346 0.435 1.00 94.19 184 CYS A O 1
ATOM 1395 N N . ASN A 1 185 ? 0.310 20.651 2.309 1.00 92.62 185 ASN A N 1
ATOM 1396 C CA . ASN A 1 185 ? 1.614 20.460 1.668 1.00 92.62 185 ASN A CA 1
ATOM 1397 C C . ASN A 1 185 ? 1.592 19.357 0.599 1.00 92.62 185 ASN A C 1
ATOM 1399 O O . ASN A 1 185 ? 2.190 19.536 -0.462 1.00 92.62 185 ASN A O 1
ATOM 1403 N N . LEU A 1 186 ? 0.879 18.253 0.844 1.00 91.62 186 LEU A N 1
ATOM 1404 C CA . LEU A 1 186 ? 0.692 17.189 -0.150 1.00 91.62 186 LEU A CA 1
ATOM 1405 C C . LEU A 1 186 ? -0.094 17.686 -1.372 1.00 91.62 186 LEU A C 1
ATOM 1407 O O . LEU A 1 186 ? 0.313 17.445 -2.509 1.00 91.62 186 LEU A O 1
ATOM 1411 N N . ALA A 1 187 ? -1.170 18.449 -1.157 1.00 92.69 187 ALA A N 1
ATOM 1412 C CA . ALA A 1 187 ? -1.946 19.047 -2.242 1.00 92.69 187 ALA A CA 1
ATOM 1413 C C . ALA A 1 187 ? -1.088 19.990 -3.104 1.00 92.69 187 ALA A C 1
ATOM 1415 O O . ALA A 1 187 ? -1.124 19.905 -4.331 1.00 92.69 187 ALA A O 1
ATOM 1416 N N . LYS A 1 188 ? -0.244 20.827 -2.481 1.00 93.00 188 LYS A N 1
ATOM 1417 C CA . LYS A 1 188 ? 0.700 21.693 -3.206 1.00 93.00 188 LYS A CA 1
ATOM 1418 C C . LYS A 1 188 ? 1.690 20.902 -4.058 1.00 93.00 188 LYS A C 1
ATOM 1420 O O . LYS A 1 188 ? 1.930 21.285 -5.197 1.00 93.00 188 LYS A O 1
ATOM 1425 N N . GLN A 1 189 ? 2.248 19.802 -3.545 1.00 91.00 189 GLN A N 1
ATOM 1426 C CA . GLN A 1 189 ? 3.150 18.942 -4.326 1.00 91.00 189 GLN A CA 1
ATOM 1427 C C . GLN A 1 189 ? 2.471 18.404 -5.595 1.00 91.00 189 GLN A C 1
ATOM 1429 O O . GLN A 1 189 ? 3.075 18.432 -6.666 1.00 91.00 189 GLN A O 1
ATOM 1434 N N . GLY A 1 190 ? 1.202 17.993 -5.499 1.00 90.75 190 GLY A N 1
ATOM 1435 C CA . GLY A 1 190 ? 0.402 17.595 -6.662 1.00 90.75 190 GLY A CA 1
ATOM 1436 C C . GLY A 1 190 ? 0.199 18.730 -7.674 1.00 90.75 190 GLY A C 1
ATOM 1437 O O . GLY A 1 190 ? 0.346 18.517 -8.875 1.00 90.75 190 GLY A O 1
ATOM 1438 N N . LEU A 1 191 ? -0.060 19.953 -7.203 1.00 93.69 191 LEU A N 1
ATOM 1439 C CA . LEU A 1 191 ? -0.215 21.127 -8.071 1.00 93.69 191 LEU A CA 1
ATOM 1440 C C . LEU A 1 191 ? 1.101 21.546 -8.748 1.00 93.69 191 LEU A C 1
ATOM 1442 O O . LEU A 1 191 ? 1.084 21.944 -9.910 1.00 93.69 191 LEU A O 1
ATOM 1446 N N . TYR A 1 192 ? 2.252 21.411 -8.080 1.00 93.50 192 TYR A N 1
ATOM 1447 C CA . TYR A 1 192 ? 3.561 21.646 -8.709 1.00 93.50 192 TYR A CA 1
ATOM 1448 C C . TYR A 1 192 ? 3.859 20.643 -9.829 1.00 93.50 192 TYR A C 1
ATOM 1450 O O . TYR A 1 192 ? 4.383 21.029 -10.876 1.00 93.50 192 TYR A O 1
ATOM 1458 N N . ARG A 1 193 ? 3.449 19.382 -9.659 1.00 91.56 193 ARG A N 1
ATOM 1459 C CA . ARG A 1 193 ? 3.490 18.381 -10.732 1.00 91.56 193 ARG A CA 1
ATOM 1460 C C . ARG A 1 193 ? 2.575 18.773 -11.897 1.00 91.56 193 ARG A C 1
ATOM 1462 O O . ARG A 1 193 ? 2.968 18.645 -13.052 1.00 91.56 193 ARG A O 1
ATOM 1469 N N . ASP A 1 194 ? 1.384 19.298 -11.620 1.00 92.12 194 ASP A N 1
ATOM 1470 C CA . ASP A 1 194 ? 0.476 19.779 -12.669 1.00 92.12 194 ASP A CA 1
ATOM 1471 C C . ASP A 1 194 ? 1.042 21.002 -13.421 1.00 92.12 194 ASP A C 1
ATOM 1473 O O . ASP A 1 194 ? 0.862 21.110 -14.637 1.00 92.12 194 ASP A O 1
ATOM 1477 N N . LEU A 1 195 ? 1.779 21.894 -12.744 1.00 93.25 195 LEU A N 1
ATOM 1478 C CA . LEU A 1 195 ? 2.535 22.973 -13.399 1.00 93.25 195 LEU A CA 1
ATOM 1479 C C . LEU A 1 195 ? 3.630 22.419 -14.316 1.00 93.25 195 LEU A C 1
ATOM 1481 O O . LEU A 1 195 ? 3.766 22.880 -15.452 1.00 93.25 195 LEU A O 1
ATOM 1485 N N . PHE A 1 196 ? 4.374 21.407 -13.859 1.00 92.56 196 PHE A N 1
ATOM 1486 C CA . PHE A 1 196 ? 5.350 20.711 -14.698 1.00 92.56 196 PHE A CA 1
ATOM 1487 C C . PHE A 1 196 ? 4.684 20.085 -15.933 1.00 92.56 196 PHE A C 1
ATOM 1489 O O . PHE A 1 196 ? 5.183 20.253 -17.045 1.00 92.56 196 PHE A O 1
ATOM 1496 N N . ALA A 1 197 ? 3.523 19.445 -15.773 1.00 91.38 197 ALA A N 1
ATOM 1497 C CA . ALA A 1 197 ? 2.775 18.878 -16.891 1.00 91.38 197 ALA A CA 1
ATOM 1498 C C . ALA A 1 197 ? 2.331 19.951 -17.905 1.00 91.38 197 ALA A C 1
ATOM 1500 O O . ALA A 1 197 ? 2.428 19.739 -19.115 1.00 91.38 197 ALA A O 1
ATOM 1501 N N . CYS A 1 198 ? 1.903 21.131 -17.436 1.00 91.75 198 CYS A N 1
ATOM 1502 C CA . CYS A 1 198 ? 1.602 22.272 -18.308 1.00 91.75 198 CYS A CA 1
ATOM 1503 C C . CYS A 1 198 ? 2.839 22.722 -19.097 1.00 91.75 198 CYS A C 1
ATOM 1505 O O . CYS A 1 198 ? 2.752 22.919 -20.310 1.00 91.75 198 CYS A O 1
ATOM 1507 N N . TRP A 1 199 ? 3.990 22.839 -18.427 1.00 91.69 199 TRP A N 1
ATOM 1508 C CA . TRP A 1 199 ? 5.260 23.173 -19.074 1.00 91.69 199 TRP A CA 1
ATOM 1509 C C . TRP A 1 199 ? 5.651 22.137 -20.132 1.00 91.69 199 TRP A C 1
ATOM 1511 O O . TRP A 1 199 ? 5.952 22.512 -21.267 1.00 91.69 199 TRP A O 1
ATOM 1521 N N . TRP A 1 200 ? 5.568 20.843 -19.806 1.00 90.31 200 TRP A N 1
ATOM 1522 C CA . TRP A 1 200 ? 5.915 19.757 -20.724 1.00 90.31 200 TRP A CA 1
ATOM 1523 C C . TRP A 1 200 ? 5.046 19.753 -21.984 1.00 90.31 200 TRP A C 1
ATOM 1525 O O . TRP A 1 200 ? 5.571 19.687 -23.093 1.00 90.31 200 TRP A O 1
ATOM 1535 N N . ASN A 1 201 ? 3.729 19.921 -21.837 1.00 89.19 201 ASN A N 1
ATOM 1536 C CA . ASN A 1 201 ? 2.800 19.951 -22.971 1.00 89.19 201 ASN A CA 1
ATOM 1537 C C . ASN A 1 201 ? 3.096 21.104 -23.953 1.00 89.19 201 ASN A C 1
ATOM 1539 O O . ASN A 1 201 ? 2.927 20.962 -25.169 1.00 89.19 201 ASN A O 1
ATOM 1543 N N . VAL A 1 202 ? 3.568 22.252 -23.452 1.00 88.81 202 VAL A N 1
ATOM 1544 C CA . VAL A 1 202 ? 4.011 23.372 -24.302 1.00 88.81 202 VAL A CA 1
ATOM 1545 C C . VAL A 1 202 ? 5.390 23.100 -24.906 1.00 88.81 202 VAL A C 1
ATOM 1547 O O . VAL A 1 202 ? 5.608 23.389 -26.086 1.00 88.81 202 VAL A O 1
ATOM 1550 N N . ALA A 1 203 ? 6.312 22.512 -24.137 1.00 87.38 203 ALA A N 1
ATOM 1551 C CA . ALA A 1 203 ? 7.637 22.119 -24.615 1.00 87.38 203 ALA A CA 1
ATOM 1552 C C . ALA A 1 203 ? 7.557 21.126 -25.781 1.00 87.38 203 ALA A C 1
ATOM 1554 O O . ALA A 1 203 ? 8.290 21.261 -26.763 1.00 87.38 203 ALA A O 1
ATOM 1555 N N . GLU A 1 204 ? 6.629 20.176 -25.703 1.00 81.94 204 GLU A N 1
ATOM 1556 C CA . GLU A 1 204 ? 6.333 19.229 -26.770 1.00 81.94 204 GLU A CA 1
ATOM 1557 C C . GLU A 1 204 ? 5.778 19.936 -28.013 1.00 81.94 204 GLU A C 1
ATOM 1559 O O . GLU A 1 204 ? 6.329 19.788 -29.103 1.00 81.94 204 GLU A O 1
ATOM 1564 N N . SER A 1 205 ? 4.754 20.778 -27.842 1.00 76.12 205 SER A N 1
ATOM 1565 C CA . SER A 1 205 ? 4.107 21.509 -28.946 1.00 76.12 205 SER A CA 1
ATOM 1566 C C . SER A 1 205 ? 5.088 22.410 -29.720 1.00 76.12 205 SER A C 1
ATOM 1568 O O . SER A 1 205 ? 4.913 22.664 -30.916 1.00 76.12 205 SER A O 1
ATOM 1570 N N . ARG A 1 206 ? 6.159 22.873 -29.061 1.00 72.88 206 ARG A N 1
ATOM 1571 C CA . ARG A 1 206 ? 7.247 23.650 -29.674 1.00 72.88 206 ARG A CA 1
ATOM 1572 C C . ARG A 1 206 ? 8.184 22.809 -30.549 1.00 72.88 206 ARG A C 1
ATOM 1574 O O . ARG A 1 206 ? 8.793 23.347 -31.465 1.00 72.88 206 ARG A O 1
ATOM 1581 N N . ARG A 1 207 ? 8.313 21.497 -30.325 1.00 65.56 207 ARG A N 1
ATOM 1582 C CA . ARG A 1 207 ? 9.100 20.636 -31.236 1.00 65.56 207 ARG A CA 1
ATOM 1583 C C . ARG A 1 207 ? 8.485 20.593 -32.634 1.00 65.56 207 ARG A C 1
ATOM 1585 O O . ARG A 1 207 ? 9.209 20.442 -33.611 1.00 65.56 207 ARG A O 1
ATOM 1592 N N . THR A 1 208 ? 7.170 20.768 -32.718 1.00 59.44 208 THR A N 1
ATOM 1593 C CA . THR A 1 208 ? 6.405 20.820 -33.968 1.00 59.44 208 THR A CA 1
ATOM 1594 C C . THR A 1 208 ? 6.249 22.228 -34.556 1.00 59.44 208 THR A C 1
ATOM 1596 O O . THR A 1 208 ? 6.079 22.339 -35.764 1.00 59.44 208 THR A O 1
ATOM 1599 N N . ASN A 1 209 ? 6.341 23.298 -33.751 1.00 60.53 209 ASN A N 1
ATOM 1600 C CA . ASN A 1 209 ? 6.121 24.690 -34.180 1.00 60.53 209 ASN A CA 1
ATOM 1601 C C . ASN A 1 209 ? 7.230 25.642 -33.698 1.00 60.53 209 ASN A C 1
ATOM 1603 O O . ASN A 1 209 ? 7.578 25.665 -32.521 1.00 60.53 209 ASN A O 1
ATOM 1607 N N . SER A 1 210 ? 7.728 26.521 -34.577 1.00 62.00 210 SER A N 1
ATOM 1608 C CA . SER A 1 210 ? 8.811 27.466 -34.242 1.00 62.00 210 SER A CA 1
ATOM 1609 C C . SER A 1 210 ? 8.417 28.551 -33.222 1.00 62.00 210 SER A C 1
ATOM 1611 O O . SER A 1 210 ? 9.292 29.099 -32.550 1.00 62.00 210 SER A O 1
ATOM 1613 N N . GLN A 1 211 ? 7.120 28.856 -33.079 1.00 68.00 211 GLN A N 1
ATOM 1614 C CA . GLN A 1 211 ? 6.580 29.803 -32.093 1.00 68.00 211 GLN A CA 1
ATOM 1615 C C . GLN A 1 211 ? 5.946 29.076 -30.898 1.00 68.00 211 GLN A C 1
ATOM 1617 O O . GLN A 1 211 ? 5.333 28.020 -31.053 1.00 68.00 211 GLN A O 1
ATOM 1622 N N . VAL A 1 212 ? 6.068 29.662 -29.700 1.00 72.88 212 VAL A N 1
ATOM 1623 C CA . VAL A 1 212 ? 5.435 29.131 -28.482 1.00 72.88 212 VAL A CA 1
ATOM 1624 C C . VAL A 1 212 ? 3.936 29.423 -28.540 1.00 72.88 212 VAL A C 1
ATOM 1626 O O . VAL A 1 212 ? 3.510 30.543 -28.269 1.00 72.88 212 VAL A O 1
ATOM 1629 N N . ASN A 1 213 ? 3.140 28.419 -28.906 1.00 78.38 213 ASN A N 1
ATOM 1630 C CA . ASN A 1 213 ? 1.684 28.475 -28.822 1.00 78.38 213 ASN A CA 1
ATOM 1631 C C . ASN A 1 213 ? 1.219 27.683 -27.594 1.00 78.38 213 ASN A C 1
ATOM 1633 O O . ASN A 1 213 ? 1.606 26.526 -27.427 1.00 78.38 213 ASN A O 1
ATOM 1637 N N . ILE A 1 214 ? 0.402 28.302 -26.741 1.00 82.38 214 ILE A N 1
ATOM 1638 C CA . ILE A 1 214 ? -0.141 27.676 -25.533 1.00 82.38 214 ILE A CA 1
ATOM 1639 C C . ILE A 1 214 ? -1.580 27.238 -25.841 1.00 82.38 214 ILE A C 1
ATOM 1641 O O . ILE A 1 214 ? -2.441 28.102 -26.026 1.00 82.38 214 ILE A O 1
ATOM 1645 N N . PRO A 1 215 ? -1.875 25.925 -25.886 1.00 84.31 215 PRO A N 1
ATOM 1646 C CA . PRO A 1 215 ? -3.237 25.439 -26.095 1.00 84.31 215 PRO A CA 1
ATOM 1647 C C . PRO A 1 215 ? -4.203 25.968 -25.022 1.00 84.31 215 PRO A C 1
ATOM 1649 O O . PRO A 1 215 ? -3.835 26.034 -23.848 1.00 84.31 215 PRO A O 1
ATOM 1652 N N . SER A 1 216 ? -5.451 26.283 -25.393 1.00 85.19 216 SER A N 1
ATOM 1653 C CA . SER A 1 216 ? -6.465 26.812 -24.458 1.00 85.19 216 SER A CA 1
ATOM 1654 C C . SER A 1 216 ? -6.654 25.919 -23.231 1.00 85.19 216 SER A C 1
ATOM 1656 O O . SER A 1 216 ? -6.579 26.406 -22.111 1.00 85.19 216 SER A O 1
ATOM 1658 N N . ALA A 1 217 ? -6.748 24.601 -23.431 1.00 84.69 217 ALA A N 1
ATOM 1659 C CA . ALA A 1 217 ? -6.868 23.629 -22.343 1.00 84.69 217 ALA A CA 1
ATOM 1660 C C . ALA A 1 217 ? -5.687 23.670 -21.350 1.00 84.69 217 ALA A C 1
ATOM 1662 O O . ALA A 1 217 ? -5.881 23.500 -20.148 1.00 84.69 217 ALA A O 1
ATOM 1663 N N . VAL A 1 218 ? -4.462 23.922 -21.834 1.00 88.12 218 VAL A N 1
ATOM 1664 C CA . VAL A 1 218 ? -3.275 24.062 -20.971 1.00 88.12 218 VAL A CA 1
ATOM 1665 C C . VAL A 1 218 ? -3.325 25.385 -20.208 1.00 88.12 218 VAL A C 1
ATOM 1667 O O . VAL A 1 218 ? -2.969 25.427 -19.034 1.00 88.12 218 VAL A O 1
ATOM 1670 N N . LYS A 1 219 ? -3.807 26.457 -20.846 1.00 90.31 219 LYS A N 1
ATOM 1671 C CA . LYS A 1 219 ? -3.981 27.768 -20.211 1.00 90.31 219 LYS A CA 1
ATOM 1672 C C . LYS A 1 219 ? -5.039 27.738 -19.103 1.00 90.31 219 LYS A C 1
ATOM 1674 O O . LYS A 1 219 ? -4.806 28.290 -18.030 1.00 90.31 219 LYS A O 1
ATOM 1679 N N . ASP A 1 220 ? -6.169 27.079 -19.342 1.00 90.31 220 ASP A N 1
ATOM 1680 C CA . ASP A 1 220 ? -7.243 26.931 -18.354 1.00 90.31 220 ASP A CA 1
ATOM 1681 C C . ASP A 1 220 ? -6.760 26.127 -17.143 1.00 90.31 220 ASP A C 1
ATOM 1683 O O . ASP A 1 220 ? -6.958 26.540 -15.996 1.00 90.31 220 ASP A O 1
ATOM 1687 N N . LEU A 1 221 ? -6.037 25.029 -17.398 1.00 90.31 221 LEU A N 1
ATOM 1688 C CA . LEU A 1 221 ? -5.419 24.239 -16.343 1.00 90.31 221 LEU A CA 1
ATOM 1689 C C . LEU A 1 221 ? -4.408 25.069 -15.542 1.00 90.31 221 LEU A C 1
ATOM 1691 O O . LEU A 1 221 ? -4.522 25.129 -14.321 1.00 90.31 221 LEU A O 1
ATOM 1695 N N . LEU A 1 222 ? -3.481 25.759 -16.210 1.00 94.25 222 LEU A N 1
ATOM 1696 C CA . LEU A 1 222 ? -2.482 26.624 -15.578 1.00 94.25 222 LEU A CA 1
ATOM 1697 C C . LEU A 1 222 ? -3.126 27.654 -14.639 1.00 94.25 222 LEU A C 1
ATOM 1699 O O . LEU A 1 222 ? -2.728 27.757 -13.480 1.00 94.25 222 LEU A O 1
ATOM 1703 N N . ASN A 1 223 ? -4.141 28.381 -15.115 1.00 94.56 223 ASN A N 1
ATOM 1704 C CA . ASN A 1 223 ? -4.834 29.398 -14.322 1.00 94.56 223 ASN A CA 1
ATOM 1705 C C . ASN A 1 223 ? -5.504 28.789 -13.084 1.00 94.56 223 ASN A C 1
ATOM 1707 O O . ASN A 1 223 ? -5.385 29.334 -11.986 1.00 94.56 223 ASN A O 1
ATOM 1711 N N . SER A 1 224 ? -6.174 27.642 -13.246 1.00 94.50 224 SER A N 1
ATOM 1712 C CA . SER A 1 224 ? -6.817 26.944 -12.129 1.00 94.50 224 SER A CA 1
ATOM 1713 C C . SER A 1 224 ? -5.803 26.460 -11.085 1.00 94.50 224 SER A C 1
ATOM 1715 O O . SER A 1 224 ? -6.020 26.640 -9.885 1.00 94.50 224 SER A O 1
ATOM 1717 N N . THR A 1 225 ? -4.659 25.932 -11.532 1.00 94.75 225 THR A N 1
ATOM 1718 C CA . THR A 1 225 ? -3.571 25.446 -10.677 1.00 94.75 225 THR A CA 1
ATOM 1719 C C . THR A 1 225 ? -2.932 26.588 -9.893 1.00 94.75 225 THR A C 1
ATOM 1721 O O . THR A 1 225 ? -2.767 26.477 -8.678 1.00 94.75 225 THR A O 1
ATOM 1724 N N . LEU A 1 226 ? -2.626 27.714 -10.548 1.00 95.12 226 LEU A N 1
ATOM 1725 C CA . LEU A 1 226 ? -2.053 28.894 -9.892 1.00 95.12 226 LEU A CA 1
ATOM 1726 C C . LEU A 1 226 ? -3.011 29.492 -8.852 1.00 95.12 226 LEU A C 1
ATOM 1728 O O . LEU A 1 226 ? -2.591 29.800 -7.738 1.00 95.12 226 LEU A O 1
ATOM 1732 N N . GLN A 1 227 ? -4.307 29.583 -9.171 1.00 95.19 227 GLN A N 1
ATOM 1733 C CA . GLN A 1 227 ? -5.316 30.074 -8.230 1.00 95.19 227 GLN A CA 1
ATOM 1734 C C . GLN A 1 227 ? -5.450 29.163 -6.997 1.00 95.19 227 GLN A C 1
ATOM 1736 O O . GLN A 1 227 ? -5.646 29.645 -5.880 1.00 95.19 227 GLN A O 1
ATOM 1741 N N . GLN A 1 228 ? -5.373 27.841 -7.177 1.00 94.62 228 GLN A N 1
ATOM 1742 C CA . GLN A 1 228 ? -5.414 26.893 -6.062 1.00 94.62 228 GLN A CA 1
ATOM 1743 C C . GLN A 1 228 ? -4.143 26.945 -5.209 1.00 94.62 228 GLN A C 1
ATOM 1745 O O . GLN A 1 228 ? -4.253 26.924 -3.982 1.00 94.62 228 GLN A O 1
ATOM 1750 N N . LEU A 1 229 ? -2.964 27.065 -5.828 1.00 95.25 229 LEU A N 1
ATOM 1751 C CA . LEU A 1 229 ? -1.696 27.240 -5.114 1.00 95.25 229 LEU A CA 1
ATOM 1752 C C . LEU A 1 229 ? -1.733 28.479 -4.217 1.00 95.25 229 LEU A C 1
ATOM 1754 O O . LEU A 1 229 ? -1.473 28.354 -3.024 1.00 95.25 229 LEU A O 1
ATOM 1758 N N . GLU A 1 230 ? -2.182 29.626 -4.735 1.00 95.38 230 GLU A N 1
ATOM 1759 C CA . GLU A 1 230 ? -2.275 30.867 -3.952 1.00 95.38 230 GLU A CA 1
ATOM 1760 C C . GLU A 1 230 ? -3.184 30.711 -2.716 1.00 95.38 230 GLU A C 1
ATOM 1762 O O . GLU A 1 230 ? -2.856 31.172 -1.619 1.00 95.38 230 GLU A O 1
ATOM 1767 N N . LYS A 1 231 ? -4.326 30.022 -2.865 1.00 96.31 231 LYS A N 1
ATOM 1768 C CA . LYS A 1 231 ? -5.233 29.724 -1.741 1.00 96.31 231 LYS A CA 1
ATOM 1769 C C . LYS A 1 231 ? -4.562 28.834 -0.693 1.00 96.31 231 LYS A C 1
ATOM 1771 O O . LYS A 1 231 ? -4.691 29.091 0.504 1.00 96.31 231 LYS A O 1
ATOM 1776 N N . LEU A 1 232 ? -3.849 27.796 -1.130 1.00 95.81 232 LEU A N 1
ATOM 1777 C CA . LEU A 1 232 ? -3.152 26.867 -0.239 1.00 95.81 232 LEU A CA 1
ATOM 1778 C C . LEU A 1 232 ? -1.938 27.509 0.442 1.00 95.81 232 LEU A C 1
ATOM 1780 O O . LEU A 1 232 ? -1.656 27.186 1.596 1.00 95.81 232 LEU A O 1
ATOM 1784 N N . ASP A 1 233 ? -1.232 28.421 -0.224 1.00 94.75 233 ASP A N 1
ATOM 1785 C CA . ASP A 1 233 ? -0.132 29.191 0.362 1.00 94.75 233 ASP A CA 1
ATOM 1786 C C . ASP A 1 233 ? -0.629 30.046 1.527 1.00 94.75 233 ASP A C 1
ATOM 1788 O O . ASP A 1 233 ? -0.183 29.840 2.661 1.00 94.75 233 ASP A O 1
ATOM 1792 N N . LYS A 1 234 ? -1.667 30.860 1.299 1.00 95.75 234 LYS A N 1
ATOM 1793 C CA . LYS A 1 234 ? -2.315 31.658 2.354 1.00 95.75 234 LYS A CA 1
ATOM 1794 C C . LYS A 1 234 ? -2.801 30.794 3.522 1.00 95.75 234 LYS A C 1
ATOM 1796 O O . LYS A 1 234 ? -2.556 31.125 4.682 1.00 95.75 234 LYS A O 1
ATOM 1801 N N . LEU A 1 235 ? -3.451 29.663 3.232 1.00 95.69 235 LEU A N 1
ATOM 1802 C CA . LEU A 1 235 ? -3.920 28.738 4.266 1.00 95.69 235 LEU A CA 1
ATOM 1803 C C . LEU A 1 235 ? -2.756 28.146 5.073 1.00 95.69 235 LEU A C 1
ATOM 1805 O O . LEU A 1 235 ? -2.826 28.078 6.298 1.00 95.69 235 LEU A O 1
ATOM 1809 N N . SER A 1 236 ? -1.685 27.713 4.405 1.00 95.19 236 SER A N 1
ATOM 1810 C CA . SER A 1 236 ? -0.533 27.099 5.070 1.00 95.19 236 SER A CA 1
ATOM 1811 C C . SER A 1 236 ? 0.178 28.061 6.023 1.00 95.19 236 SER A C 1
ATOM 1813 O O . SER A 1 236 ? 0.538 27.659 7.128 1.00 95.19 236 SER A O 1
ATOM 1815 N N . GLU A 1 237 ? 0.315 29.335 5.642 1.00 95.12 237 GLU A N 1
ATOM 1816 C CA . GLU A 1 237 ? 0.886 30.380 6.494 1.00 95.12 237 GLU A CA 1
ATOM 1817 C C . GLU A 1 237 ? 0.008 30.659 7.716 1.00 95.12 237 GLU A C 1
ATOM 1819 O O . GLU A 1 237 ? 0.517 30.791 8.832 1.00 95.12 237 GLU A O 1
ATOM 1824 N N . GLY A 1 238 ? -1.315 30.708 7.524 1.00 95.31 238 GLY A N 1
ATOM 1825 C CA . GLY A 1 238 ? -2.280 30.845 8.614 1.00 95.31 238 GLY A CA 1
ATOM 1826 C C . GLY A 1 238 ? -2.210 29.676 9.598 1.00 95.31 238 GLY A C 1
ATOM 1827 O O . GLY A 1 238 ? -2.076 29.890 10.803 1.00 95.31 238 GLY A O 1
ATOM 1828 N N . LEU A 1 239 ? -2.220 28.440 9.090 1.00 95.06 239 LEU A N 1
ATOM 1829 C CA . LEU A 1 239 ? -2.145 27.228 9.910 1.00 95.06 239 LEU A CA 1
ATOM 1830 C C . LEU A 1 239 ? -0.846 27.153 10.716 1.00 95.06 239 LEU A C 1
ATOM 1832 O O . LEU A 1 239 ? -0.904 26.808 11.892 1.00 95.06 239 LEU A O 1
ATOM 1836 N N . MET A 1 240 ? 0.306 27.517 10.139 1.00 95.25 240 MET A N 1
ATOM 1837 C CA . MET A 1 240 ? 1.576 27.534 10.881 1.00 95.25 240 MET A CA 1
ATOM 1838 C C . MET A 1 240 ? 1.513 28.452 12.105 1.00 95.25 240 MET A C 1
ATOM 1840 O O . MET A 1 240 ? 1.896 28.035 13.197 1.00 95.25 240 MET A O 1
ATOM 1844 N N . LYS A 1 241 ? 0.952 29.660 11.960 1.00 94.81 241 LYS A N 1
ATOM 1845 C CA . LYS A 1 241 ? 0.800 30.608 13.079 1.00 94.81 241 LYS A CA 1
ATOM 1846 C C . LYS A 1 241 ? -0.084 30.043 14.195 1.00 94.81 241 LYS A C 1
ATOM 1848 O O . LYS A 1 241 ? 0.260 30.174 15.369 1.00 94.81 241 LYS A O 1
ATOM 1853 N N . VAL A 1 242 ? -1.200 29.397 13.842 1.00 94.88 242 VAL A N 1
ATOM 1854 C CA . VAL A 1 242 ? -2.130 28.803 14.823 1.00 94.88 242 VAL A CA 1
ATOM 1855 C C . VAL A 1 242 ? -1.519 27.572 15.495 1.00 94.88 242 VAL A C 1
ATOM 1857 O O . VAL A 1 242 ? -1.634 27.423 16.709 1.00 94.88 242 VAL A O 1
ATOM 1860 N N . ILE A 1 243 ? -0.814 26.722 14.745 1.00 93.81 243 ILE A N 1
ATOM 1861 C CA . ILE A 1 243 ? -0.094 25.560 15.287 1.00 93.81 243 ILE A CA 1
ATOM 1862 C C . ILE A 1 243 ? 0.957 26.013 16.307 1.00 93.81 243 ILE A C 1
ATOM 1864 O O . ILE A 1 243 ? 1.047 25.441 17.392 1.00 93.81 243 ILE A O 1
ATOM 1868 N N . ASP A 1 244 ? 1.727 27.058 16.004 1.00 92.56 244 ASP A N 1
ATOM 1869 C CA . ASP A 1 244 ? 2.741 27.570 16.929 1.00 92.56 244 ASP A CA 1
ATOM 1870 C C . ASP A 1 244 ? 2.129 28.226 18.175 1.00 92.56 244 ASP A C 1
ATOM 1872 O O . ASP A 1 244 ? 2.679 28.091 19.270 1.00 92.56 244 ASP A O 1
ATOM 1876 N N . ALA A 1 245 ? 0.964 28.868 18.053 1.00 92.06 245 ALA A N 1
ATOM 1877 C CA . ALA A 1 245 ? 0.197 29.337 19.207 1.00 92.06 245 ALA A CA 1
ATOM 1878 C C . ALA A 1 245 ? -0.327 28.169 20.068 1.00 92.06 245 ALA A C 1
ATOM 1880 O O . ALA A 1 245 ? -0.193 28.201 21.293 1.00 92.06 245 ALA A O 1
ATOM 1881 N N . GLY A 1 246 ? -0.851 27.108 19.443 1.00 89.50 246 GLY A N 1
ATOM 1882 C CA . GLY A 1 246 ? -1.329 25.902 20.127 1.00 89.50 246 GLY A CA 1
ATOM 1883 C C . GLY A 1 246 ? -0.224 25.178 20.899 1.00 89.50 246 GLY A C 1
ATOM 1884 O O . GLY A 1 246 ? -0.425 24.789 22.048 1.00 89.50 246 GLY A O 1
ATOM 1885 N N . LYS A 1 247 ? 0.986 25.091 20.331 1.00 89.38 247 LYS A N 1
ATOM 1886 C CA . LYS A 1 247 ? 2.166 24.559 21.037 1.00 89.38 247 LYS A CA 1
ATOM 1887 C C . LYS A 1 247 ? 2.524 25.374 22.276 1.00 89.38 247 LYS A C 1
ATOM 1889 O O . LYS A 1 247 ? 2.833 24.795 23.309 1.00 89.38 247 LYS A O 1
ATOM 1894 N N . LYS A 1 248 ? 2.482 26.710 22.189 1.00 88.44 248 LYS A N 1
ATOM 1895 C CA . LYS A 1 248 ? 2.769 27.589 23.338 1.00 88.44 248 LYS A CA 1
ATOM 1896 C C . LYS A 1 248 ? 1.760 27.389 24.472 1.00 88.44 248 LYS A C 1
ATOM 1898 O O . LYS A 1 248 ? 2.159 27.402 25.634 1.00 88.44 248 LYS A O 1
ATOM 1903 N N . LYS A 1 249 ? 0.482 27.164 24.140 1.00 86.88 249 LYS A N 1
ATOM 1904 C CA . LYS A 1 249 ? -0.575 26.859 25.121 1.00 86.88 249 LYS A CA 1
ATOM 1905 C C . LYS A 1 249 ? -0.306 25.549 25.875 1.00 86.88 249 LYS A C 1
ATOM 1907 O O . LYS A 1 249 ? -0.533 25.496 27.073 1.00 86.88 249 LYS A O 1
ATOM 1912 N N . LEU A 1 250 ? 0.239 24.540 25.196 1.00 85.56 250 LEU A N 1
ATOM 1913 C CA . LEU A 1 250 ? 0.587 23.226 25.759 1.00 85.56 250 LEU A CA 1
ATOM 1914 C C . LEU A 1 250 ? 2.030 23.144 26.292 1.00 85.56 250 LEU A C 1
ATOM 1916 O O . LEU A 1 250 ? 2.595 22.058 26.383 1.00 85.56 250 LEU A O 1
ATOM 1920 N N . SER A 1 251 ? 2.645 24.276 26.639 1.00 78.62 251 SER A N 1
ATOM 1921 C CA . SER A 1 251 ? 4.046 24.337 27.090 1.00 78.62 251 SER A CA 1
ATOM 1922 C C . SER A 1 251 ? 4.329 23.590 28.400 1.00 78.62 251 SER A C 1
ATOM 1924 O O . SER A 1 251 ? 5.486 23.278 28.677 1.00 78.62 251 SER A O 1
ATOM 1926 N N . SER A 1 252 ? 3.294 23.272 29.182 1.00 78.75 252 SER A N 1
ATOM 1927 C CA . SER A 1 252 ? 3.379 22.403 30.362 1.00 78.75 252 SER A CA 1
ATOM 1928 C C . SER A 1 252 ? 3.686 20.943 30.012 1.00 78.75 252 SER A C 1
ATOM 1930 O O . SER A 1 252 ? 4.245 20.223 30.838 1.00 78.75 252 SER A O 1
ATOM 1932 N N . LEU A 1 253 ? 3.345 20.499 28.797 1.00 79.19 253 LEU A N 1
ATOM 1933 C CA . LEU A 1 253 ? 3.559 19.136 28.323 1.00 79.19 253 LEU A CA 1
ATOM 1934 C C . LEU A 1 253 ? 4.803 19.061 27.436 1.00 79.19 253 LEU A C 1
ATOM 1936 O O . LEU A 1 253 ? 5.024 19.890 26.552 1.00 79.19 253 LEU A O 1
ATOM 1940 N N . GLN A 1 254 ? 5.599 18.007 27.613 1.00 83.62 254 GLN A N 1
ATOM 1941 C CA . GLN A 1 254 ? 6.690 17.710 26.689 1.00 83.62 254 GLN A CA 1
ATOM 1942 C C . GLN A 1 254 ? 6.123 17.082 25.412 1.00 83.62 254 GLN A C 1
ATOM 1944 O O . GLN A 1 254 ? 5.768 15.903 25.372 1.00 83.62 254 GLN A O 1
ATOM 1949 N N . LEU A 1 255 ? 5.993 17.904 24.369 1.00 85.19 255 LEU A N 1
ATOM 1950 C CA . LEU A 1 255 ? 5.492 17.482 23.064 1.00 85.19 255 LEU A CA 1
ATOM 1951 C C . LEU A 1 255 ? 6.629 16.957 22.185 1.00 85.19 255 LEU A C 1
ATOM 1953 O O . LEU A 1 255 ? 7.588 17.670 21.886 1.00 85.19 255 LEU A O 1
ATOM 1957 N N . GLN A 1 256 ? 6.469 15.737 21.685 1.00 87.81 256 GLN A N 1
ATOM 1958 C CA . GLN A 1 256 ? 7.339 15.126 20.691 1.00 87.81 256 GLN A CA 1
ATOM 1959 C C . GLN A 1 256 ? 6.604 14.968 19.359 1.00 87.81 256 GLN A C 1
ATOM 1961 O O . GLN A 1 256 ? 5.415 14.647 19.293 1.00 87.81 256 GLN A O 1
ATOM 1966 N N . LYS A 1 257 ? 7.337 15.183 18.266 1.00 88.94 257 LYS A N 1
ATOM 1967 C CA . LYS A 1 257 ? 6.840 14.959 16.911 1.00 88.94 257 LYS A CA 1
ATOM 1968 C C . LYS A 1 257 ? 6.956 13.473 16.562 1.00 88.94 257 LYS A C 1
ATOM 1970 O O . LYS A 1 257 ? 8.061 12.938 16.526 1.00 88.94 257 LYS A O 1
ATOM 1975 N N . ALA A 1 258 ? 5.835 12.825 16.274 1.00 88.75 258 ALA A N 1
ATOM 1976 C CA . ALA A 1 258 ? 5.766 11.451 15.786 1.00 88.75 258 ALA A CA 1
ATOM 1977 C C . ALA A 1 258 ? 5.299 11.434 14.323 1.00 88.75 258 ALA A C 1
ATOM 1979 O O . ALA A 1 258 ? 4.441 12.224 13.937 1.00 88.75 258 ALA A O 1
ATOM 1980 N N . SER A 1 259 ? 5.830 10.533 13.495 1.00 88.06 259 SER A N 1
ATOM 1981 C CA . SER A 1 259 ? 5.347 10.385 12.114 1.00 88.06 259 SER A CA 1
ATOM 1982 C C . SER A 1 259 ? 3.935 9.796 12.103 1.00 88.06 259 SER A C 1
ATOM 1984 O O . SER A 1 259 ? 3.640 8.877 12.868 1.00 88.06 259 SER A O 1
ATOM 1986 N N . LEU A 1 260 ? 3.076 10.292 11.211 1.00 88.12 260 LEU A N 1
ATOM 1987 C CA . LEU A 1 260 ? 1.811 9.628 10.890 1.00 88.12 260 LEU A CA 1
ATOM 1988 C C . LEU A 1 260 ? 2.054 8.359 10.068 1.00 88.12 260 LEU A C 1
ATOM 1990 O O . LEU A 1 260 ? 3.113 8.205 9.449 1.00 88.12 260 LEU A O 1
ATOM 1994 N N . GLU A 1 261 ? 1.049 7.479 10.043 1.00 87.62 261 GLU A N 1
ATOM 1995 C CA . GLU A 1 261 ? 1.042 6.326 9.146 1.00 87.62 261 GLU A CA 1
ATOM 1996 C C . GLU A 1 261 ? 1.204 6.796 7.692 1.00 87.62 261 GLU A C 1
ATOM 1998 O O . GLU A 1 261 ? 0.456 7.681 7.250 1.00 87.62 261 GLU A O 1
ATOM 2003 N N . PRO A 1 262 ? 2.195 6.255 6.962 1.00 92.12 262 PRO A N 1
ATOM 2004 C CA . PRO A 1 262 ? 2.510 6.706 5.620 1.00 92.12 262 PRO A CA 1
ATOM 2005 C C . PRO A 1 262 ? 1.411 6.313 4.632 1.00 92.12 262 PRO A C 1
ATOM 2007 O O . PRO A 1 262 ? 0.746 5.290 4.785 1.00 92.12 262 PRO A O 1
ATOM 2010 N N . PHE A 1 263 ? 1.277 7.113 3.579 1.00 94.12 263 PHE A N 1
ATOM 2011 C CA . PHE A 1 263 ? 0.590 6.676 2.369 1.00 94.12 263 PHE A CA 1
ATOM 2012 C C . PHE A 1 263 ? 1.480 5.704 1.601 1.00 94.12 263 PHE A C 1
ATOM 2014 O O . PHE A 1 263 ? 2.669 5.568 1.895 1.00 94.12 263 PHE A O 1
ATOM 2021 N N . GLY A 1 264 ? 0.943 5.070 0.573 1.00 92.88 264 GLY A N 1
ATOM 2022 C CA . GLY A 1 264 ? 1.771 4.328 -0.357 1.00 92.88 264 GLY A CA 1
ATOM 2023 C C . GLY A 1 264 ? 1.018 3.729 -1.523 1.00 92.88 264 GLY A C 1
ATOM 2024 O O . GLY A 1 264 ? -0.170 3.985 -1.733 1.00 92.88 264 GLY A O 1
ATOM 2025 N N . VAL A 1 265 ? 1.797 3.033 -2.340 1.00 92.44 265 VAL A N 1
ATOM 2026 C CA . VAL A 1 265 ? 1.421 2.506 -3.652 1.00 92.44 265 VAL A CA 1
ATOM 2027 C C . VAL A 1 265 ? 2.137 1.178 -3.853 1.00 92.44 265 VAL A C 1
ATOM 2029 O O . VAL A 1 265 ? 3.271 1.014 -3.396 1.00 92.44 265 VAL A O 1
ATOM 2032 N N . HIS A 1 266 ? 1.507 0.251 -4.568 1.00 91.19 266 HIS A N 1
ATOM 2033 C CA . HIS A 1 266 ? 2.160 -0.992 -4.969 1.00 91.19 266 HIS A CA 1
ATOM 2034 C C . HIS A 1 266 ? 3.322 -0.749 -5.935 1.00 91.19 266 HIS A C 1
ATOM 2036 O O . HIS A 1 266 ? 3.269 0.137 -6.793 1.00 91.19 266 HIS A O 1
ATOM 2042 N N . GLN A 1 267 ? 4.361 -1.568 -5.809 1.00 89.50 267 GLN A N 1
ATOM 2043 C CA . GLN A 1 267 ? 5.411 -1.677 -6.813 1.00 89.50 267 GLN A CA 1
ATOM 2044 C C . GLN A 1 267 ? 4.889 -2.410 -8.051 1.00 89.50 267 GLN A C 1
ATOM 2046 O O . GLN A 1 267 ? 3.936 -3.190 -7.986 1.00 89.50 267 GLN A O 1
ATOM 2051 N N . ASP A 1 268 ? 5.512 -2.148 -9.197 1.00 92.50 268 ASP A N 1
ATOM 2052 C CA . ASP A 1 268 ? 5.289 -2.978 -10.379 1.00 92.50 268 ASP A CA 1
ATOM 2053 C C . ASP A 1 268 ? 5.884 -4.384 -10.143 1.00 92.50 268 ASP A C 1
ATOM 2055 O O . ASP A 1 268 ? 6.884 -4.501 -9.426 1.00 92.50 268 ASP A O 1
ATOM 2059 N N . PRO A 1 269 ? 5.317 -5.452 -10.742 1.00 93.38 269 PRO A N 1
ATOM 2060 C CA . PRO A 1 269 ? 5.827 -6.813 -10.577 1.00 93.38 269 PRO A CA 1
ATOM 2061 C C . PRO A 1 269 ? 7.318 -6.942 -10.911 1.00 93.38 269 PRO A C 1
ATOM 2063 O O . PRO A 1 269 ? 7.834 -6.273 -11.810 1.00 93.38 269 PRO A O 1
ATOM 2066 N N . ILE A 1 270 ? 8.010 -7.841 -10.215 1.00 92.38 270 ILE A N 1
ATOM 2067 C CA . ILE A 1 270 ? 9.439 -8.111 -10.388 1.00 92.38 270 ILE A CA 1
ATOM 2068 C C . ILE A 1 270 ? 9.641 -9.378 -11.210 1.00 92.38 270 ILE A C 1
ATOM 2070 O O . ILE A 1 270 ? 9.053 -10.418 -10.913 1.00 92.38 270 ILE A O 1
ATOM 2074 N N . VAL A 1 271 ? 10.524 -9.290 -12.206 1.00 93.25 271 VAL A N 1
ATOM 2075 C CA . VAL A 1 271 ? 11.018 -10.434 -12.975 1.00 93.25 271 VAL A CA 1
ATOM 2076 C C . VAL A 1 271 ? 12.353 -10.879 -12.397 1.00 93.25 271 VAL A C 1
ATOM 2078 O O . VAL A 1 271 ? 13.260 -10.065 -12.212 1.00 93.25 271 VAL A O 1
ATOM 2081 N N . LEU A 1 272 ? 12.478 -12.171 -12.118 1.00 91.38 272 LEU A N 1
ATOM 2082 C CA . LEU A 1 272 ? 13.700 -12.827 -11.675 1.00 91.38 272 LEU A CA 1
ATOM 2083 C C . LEU A 1 272 ? 14.185 -13.791 -12.758 1.00 91.38 272 LEU A C 1
ATOM 2085 O O . LEU A 1 272 ? 13.405 -14.576 -13.291 1.00 91.38 272 LEU A O 1
ATOM 2089 N N . PHE A 1 273 ? 15.481 -13.734 -13.045 1.00 89.75 273 PHE A N 1
ATOM 2090 C CA . PHE A 1 273 ? 16.187 -14.641 -13.941 1.00 89.75 273 PHE A CA 1
ATOM 2091 C C . PHE A 1 273 ? 17.076 -15.550 -13.106 1.00 89.75 273 PHE A C 1
ATOM 2093 O O . PHE A 1 273 ? 17.928 -15.064 -12.356 1.00 89.75 273 PHE A O 1
ATOM 2100 N N . ALA A 1 274 ? 16.861 -16.855 -13.214 1.00 84.88 274 ALA A N 1
ATOM 2101 C CA . ALA A 1 274 ? 17.586 -17.866 -12.460 1.00 84.88 274 ALA A CA 1
ATOM 2102 C C . ALA A 1 274 ? 18.572 -18.650 -13.340 1.00 84.88 274 ALA A C 1
ATOM 2104 O O . ALA A 1 274 ? 18.518 -18.613 -14.566 1.00 84.88 274 ALA A O 1
ATOM 2105 N N . GLY A 1 275 ? 19.501 -19.353 -12.691 1.00 77.38 275 GLY A N 1
ATOM 2106 C CA . GLY A 1 275 ? 20.499 -20.212 -13.336 1.00 77.38 275 GLY A CA 1
ATOM 2107 C C . GLY A 1 275 ? 21.816 -19.513 -13.682 1.00 77.38 275 GLY A C 1
ATOM 2108 O O . GLY A 1 275 ? 22.794 -20.186 -14.006 1.00 77.38 275 GLY A O 1
ATOM 2109 N N . VAL A 1 276 ? 21.890 -18.181 -13.568 1.00 80.69 276 VAL A N 1
ATOM 2110 C CA . VAL A 1 276 ? 23.050 -17.382 -13.984 1.00 80.69 276 VAL A CA 1
ATOM 2111 C C . VAL A 1 276 ? 23.332 -16.246 -12.994 1.00 80.69 276 VAL A C 1
ATOM 2113 O O . VAL A 1 276 ? 22.402 -15.572 -12.551 1.00 80.69 276 VAL A O 1
ATOM 2116 N N . PRO A 1 277 ? 24.602 -16.002 -12.610 1.00 78.06 277 PRO A N 1
ATOM 2117 C CA . PRO A 1 277 ? 24.937 -14.924 -11.686 1.00 78.06 277 PRO A CA 1
ATOM 2118 C C . PRO A 1 277 ? 24.615 -13.542 -12.266 1.00 78.06 277 PRO A C 1
ATOM 2120 O O . PRO A 1 277 ? 24.669 -13.319 -13.473 1.00 78.06 277 PRO A O 1
ATOM 2123 N N . SER A 1 278 ? 24.378 -12.585 -11.370 1.00 76.88 278 SER A N 1
ATOM 2124 C CA . SER A 1 278 ? 24.086 -11.182 -11.693 1.00 76.88 278 SER A CA 1
ATOM 2125 C C . SER A 1 278 ? 25.147 -10.484 -12.559 1.00 76.88 278 SER A C 1
ATOM 2127 O O . SER A 1 278 ? 24.848 -9.478 -13.185 1.00 76.88 278 SER A O 1
ATOM 2129 N N . GLY A 1 279 ? 26.392 -10.974 -12.604 1.00 75.88 279 GLY A N 1
ATOM 2130 C CA . GLY A 1 279 ? 27.500 -10.333 -13.333 1.00 75.88 279 GLY A CA 1
ATOM 2131 C C . GLY A 1 279 ? 28.065 -9.078 -12.649 1.00 75.88 279 GLY A C 1
ATOM 2132 O O . GLY A 1 279 ? 29.195 -8.682 -12.921 1.00 75.88 279 GLY A O 1
ATOM 2133 N N . TRP A 1 280 ? 27.328 -8.486 -11.705 1.00 75.31 280 TRP A N 1
ATOM 2134 C CA . TRP A 1 280 ? 27.800 -7.371 -10.886 1.00 75.31 280 TRP A CA 1
ATOM 2135 C C . TRP A 1 280 ? 28.842 -7.807 -9.831 1.00 75.31 280 TRP A C 1
ATOM 2137 O O . TRP A 1 280 ? 28.688 -8.876 -9.228 1.00 75.31 280 TRP A O 1
ATOM 2147 N N . PRO A 1 281 ? 29.870 -6.979 -9.546 1.00 70.81 281 PRO A N 1
ATOM 2148 C CA . PRO A 1 281 ? 30.857 -7.246 -8.502 1.00 70.81 281 PRO A CA 1
ATOM 2149 C C . PRO A 1 281 ? 30.222 -7.372 -7.114 1.00 70.81 281 PRO A C 1
ATOM 2151 O O . PRO A 1 281 ? 29.304 -6.629 -6.761 1.00 70.81 281 PRO A O 1
ATOM 2154 N N . ARG A 1 282 ? 30.751 -8.278 -6.284 1.00 67.44 282 ARG A N 1
ATOM 2155 C CA . ARG A 1 282 ? 30.244 -8.522 -4.918 1.00 67.44 282 ARG A CA 1
ATOM 2156 C C . ARG A 1 282 ? 30.424 -7.316 -3.991 1.00 67.44 282 ARG A C 1
ATOM 2158 O O . ARG A 1 282 ? 29.613 -7.102 -3.098 1.00 67.44 282 ARG A O 1
ATOM 2165 N N . ASN A 1 283 ? 31.467 -6.531 -4.232 1.00 66.38 283 ASN A N 1
ATOM 2166 C CA . ASN A 1 283 ? 31.841 -5.326 -3.498 1.00 66.38 283 ASN A CA 1
ATOM 2167 C C . ASN A 1 283 ? 31.298 -4.039 -4.140 1.00 66.38 283 ASN A C 1
ATOM 2169 O O . ASN A 1 283 ? 31.804 -2.963 -3.849 1.00 66.38 283 ASN A O 1
ATOM 2173 N N . PHE A 1 284 ? 30.265 -4.101 -4.991 1.00 69.31 284 PHE A N 1
ATOM 2174 C CA . PHE A 1 284 ? 29.731 -2.905 -5.664 1.00 69.31 284 PHE A CA 1
ATOM 2175 C C . PHE A 1 284 ? 29.306 -1.778 -4.700 1.00 69.31 284 PHE A C 1
ATOM 2177 O O . PHE A 1 284 ? 29.359 -0.604 -5.054 1.00 69.31 284 PHE A O 1
ATOM 2184 N N . SER A 1 285 ? 28.869 -2.123 -3.485 1.00 69.44 285 SER A N 1
ATOM 2185 C CA . SER A 1 285 ? 28.506 -1.141 -2.454 1.00 69.44 285 SER A CA 1
ATOM 2186 C C . SER A 1 285 ? 29.711 -0.523 -1.736 1.00 69.44 285 SER A C 1
ATOM 2188 O O . SER A 1 285 ? 29.546 0.482 -1.046 1.00 69.44 285 SER A O 1
ATOM 2190 N N . GLU A 1 286 ? 30.905 -1.104 -1.865 1.00 76.25 286 GLU A N 1
ATOM 2191 C CA . GLU A 1 286 ? 32.121 -0.555 -1.274 1.00 76.25 286 GLU A CA 1
ATOM 2192 C C . GLU A 1 286 ? 32.609 0.660 -2.077 1.00 76.25 286 GLU A C 1
ATOM 2194 O O . GLU A 1 286 ? 32.420 0.717 -3.296 1.00 76.25 286 GLU A O 1
ATOM 2199 N N . PRO A 1 287 ? 33.245 1.650 -1.426 1.00 77.38 287 PRO A N 1
ATOM 2200 C CA . PRO A 1 287 ? 33.782 2.795 -2.137 1.00 77.38 287 PRO A CA 1
ATOM 2201 C C . PRO A 1 287 ? 34.780 2.387 -3.225 1.00 77.38 287 PRO A C 1
ATOM 2203 O O . PRO A 1 287 ? 35.735 1.646 -2.977 1.00 77.38 287 PRO A O 1
ATOM 2206 N N . VAL A 1 288 ? 34.601 2.939 -4.422 1.00 76.50 288 VAL A N 1
ATOM 2207 C CA . VAL A 1 288 ? 35.429 2.665 -5.599 1.00 76.50 288 VAL A CA 1
ATOM 2208 C C . VAL A 1 288 ? 36.875 3.105 -5.325 1.00 76.50 288 VAL A C 1
ATOM 2210 O O . VAL A 1 288 ? 37.136 4.275 -5.039 1.00 76.50 288 VAL A O 1
ATOM 2213 N N . ARG A 1 289 ? 37.826 2.164 -5.390 1.00 76.06 289 ARG A N 1
ATOM 2214 C CA . ARG A 1 289 ? 39.256 2.387 -5.095 1.00 76.06 289 ARG A CA 1
ATOM 2215 C C . ARG A 1 289 ? 40.020 3.144 -6.192 1.00 76.06 289 ARG A C 1
ATOM 2217 O O . ARG A 1 289 ? 40.677 2.552 -7.040 1.00 76.06 289 ARG A O 1
ATOM 2224 N N . VAL A 1 290 ? 40.028 4.465 -6.144 1.00 77.50 290 VAL A N 1
ATOM 2225 C CA . VAL A 1 290 ? 40.768 5.292 -7.107 1.00 77.50 290 VAL A CA 1
ATOM 2226 C C . VAL A 1 290 ? 42.267 5.366 -6.790 1.00 77.50 290 VAL A C 1
ATOM 2228 O O . VAL A 1 290 ? 42.701 5.107 -5.665 1.00 77.50 290 VAL A O 1
ATOM 2231 N N . ARG A 1 291 ? 43.079 5.740 -7.783 1.00 76.06 291 ARG A N 1
ATOM 2232 C CA . ARG A 1 291 ? 44.530 5.943 -7.643 1.00 76.06 291 ARG A CA 1
ATOM 2233 C C . ARG A 1 291 ? 44.977 7.263 -8.268 1.00 76.06 291 ARG A C 1
ATOM 2235 O O . ARG A 1 291 ? 44.348 7.747 -9.203 1.00 76.06 291 ARG A O 1
ATOM 2242 N N . LEU A 1 292 ? 46.066 7.834 -7.758 1.00 77.25 292 LEU A N 1
ATOM 2243 C CA . LEU A 1 292 ? 46.735 8.992 -8.352 1.00 77.25 292 LEU A CA 1
ATOM 2244 C C . LEU A 1 292 ? 47.613 8.556 -9.529 1.00 77.25 292 LEU A C 1
ATOM 2246 O O . LEU A 1 292 ? 48.150 7.448 -9.537 1.00 77.25 292 LEU A O 1
ATOM 2250 N N . SER A 1 293 ? 47.856 9.464 -10.474 1.00 72.38 293 SER A N 1
ATOM 2251 C CA . SER A 1 293 ? 48.820 9.248 -11.565 1.00 72.38 293 SER A CA 1
ATOM 2252 C C . SER A 1 293 ? 50.217 8.880 -11.047 1.00 72.38 293 SER A C 1
ATOM 2254 O O . SER A 1 293 ? 50.910 8.055 -11.629 1.00 72.38 293 SER A O 1
ATOM 2256 N N . THR A 1 294 ? 50.606 9.412 -9.888 1.00 72.31 294 THR A N 1
ATOM 2257 C CA . THR A 1 294 ? 51.883 9.137 -9.213 1.00 72.31 294 THR A CA 1
ATOM 2258 C C . THR A 1 294 ? 52.010 7.720 -8.643 1.00 72.31 294 THR A C 1
ATOM 2260 O O . THR A 1 294 ? 53.113 7.278 -8.285 1.00 72.31 294 THR A O 1
ATOM 2263 N N . GLN A 1 295 ? 50.889 7.002 -8.540 1.00 72.62 295 GLN A N 1
ATOM 2264 C CA . GLN A 1 295 ? 50.825 5.603 -8.122 1.00 72.62 295 GLN A CA 1
ATOM 2265 C C . GLN A 1 295 ? 50.941 4.641 -9.316 1.00 72.62 295 GLN A C 1
ATOM 2267 O O . GLN A 1 295 ? 51.136 3.447 -9.104 1.00 72.62 295 GLN A O 1
ATOM 2272 N N . MET A 1 296 ? 50.883 5.132 -10.558 1.00 72.25 296 MET A N 1
ATOM 2273 C CA . MET A 1 296 ? 51.054 4.314 -11.763 1.00 72.25 296 MET A CA 1
ATOM 2274 C C . MET A 1 296 ? 52.533 3.942 -11.989 1.00 72.25 296 MET A C 1
ATOM 2276 O O . MET A 1 296 ? 53.434 4.585 -11.426 1.00 72.25 296 MET A O 1
ATOM 2280 N N . PRO A 1 297 ? 52.827 2.866 -12.740 1.00 69.69 297 PRO A N 1
ATOM 2281 C CA . PRO A 1 297 ? 54.196 2.562 -13.146 1.00 69.69 297 PRO A CA 1
ATOM 2282 C C . PRO A 1 297 ? 54.721 3.634 -14.121 1.00 69.69 297 PRO A C 1
ATOM 2284 O O . PRO A 1 297 ? 53.955 4.121 -14.954 1.00 69.69 297 PRO A O 1
ATOM 2287 N N . PRO A 1 298 ? 56.006 4.026 -14.042 1.00 69.75 298 PRO A N 1
ATOM 2288 C CA . PRO A 1 298 ? 56.599 4.896 -15.053 1.00 69.75 298 PRO A CA 1
ATOM 2289 C C . PRO A 1 298 ? 56.604 4.201 -16.425 1.00 69.75 298 PRO A C 1
ATOM 2291 O O . PRO A 1 298 ? 56.732 2.975 -16.514 1.00 69.75 298 PRO A O 1
ATOM 2294 N N . VAL A 1 299 ? 56.467 4.988 -17.496 1.00 68.62 299 VAL A N 1
ATOM 2295 C CA . VAL A 1 299 ? 56.541 4.470 -18.871 1.00 68.62 299 VAL A CA 1
ATOM 2296 C C . VAL A 1 299 ? 57.958 3.946 -19.127 1.00 68.62 299 VAL A C 1
ATOM 2298 O O . VAL A 1 299 ? 58.937 4.605 -18.780 1.00 68.62 299 VAL A O 1
ATOM 2301 N N . MET A 1 300 ? 58.066 2.746 -19.694 1.00 67.31 300 MET A N 1
ATOM 2302 C CA . MET A 1 300 ? 59.326 2.124 -20.092 1.00 67.31 300 MET A CA 1
ATOM 2303 C C . MET A 1 300 ? 60.037 2.955 -21.164 1.00 67.31 300 MET A C 1
ATOM 2305 O O . MET A 1 300 ? 59.416 3.747 -21.871 1.00 67.31 300 MET A O 1
ATOM 2309 N N . ASN A 1 301 ? 61.349 2.744 -21.310 1.00 67.06 301 ASN A N 1
ATOM 2310 C CA . ASN A 1 301 ? 62.135 3.362 -22.380 1.00 67.06 301 ASN A CA 1
ATOM 2311 C C . ASN A 1 301 ? 61.466 3.143 -23.753 1.00 67.06 301 ASN A C 1
ATOM 2313 O O . ASN A 1 301 ? 60.943 2.057 -24.022 1.00 67.06 301 ASN A O 1
ATOM 2317 N N . GLY A 1 302 ? 61.511 4.173 -24.609 1.00 65.19 302 GLY A N 1
ATOM 2318 C CA . GLY A 1 302 ? 60.729 4.270 -25.850 1.00 65.19 302 GLY A CA 1
ATOM 2319 C C . GLY A 1 302 ? 60.771 3.028 -26.746 1.00 65.19 302 GLY A C 1
ATOM 2320 O O . GLY A 1 302 ? 59.725 2.598 -27.220 1.00 65.19 302 GLY A O 1
ATOM 2321 N N . ASP A 1 303 ? 61.931 2.383 -26.890 1.00 66.88 303 ASP A N 1
ATOM 2322 C CA . ASP A 1 303 ? 62.096 1.207 -27.761 1.00 66.88 303 ASP A CA 1
ATOM 2323 C C . ASP A 1 303 ? 61.361 -0.044 -27.241 1.00 66.88 303 ASP A C 1
ATOM 2325 O O . ASP A 1 303 ? 60.745 -0.793 -28.006 1.00 66.88 303 ASP A O 1
ATOM 2329 N N . ALA A 1 304 ? 61.367 -0.266 -25.922 1.00 69.06 304 ALA A N 1
ATOM 2330 C CA . ALA A 1 304 ? 60.707 -1.415 -25.299 1.00 69.06 304 ALA A CA 1
ATOM 2331 C C . ALA A 1 304 ? 59.178 -1.270 -25.320 1.00 69.06 304 ALA A C 1
ATOM 2333 O O . ALA A 1 304 ? 58.451 -2.246 -25.524 1.00 69.06 304 ALA A O 1
ATOM 2334 N N . PHE A 1 305 ? 58.686 -0.044 -25.134 1.00 72.44 305 PHE A N 1
ATOM 2335 C CA . PHE A 1 305 ? 57.260 0.249 -25.201 1.00 72.44 305 PHE A CA 1
ATOM 2336 C C . PHE A 1 305 ? 56.734 0.211 -26.645 1.00 72.44 305 PHE A C 1
ATOM 2338 O O . PHE A 1 305 ? 55.697 -0.406 -26.894 1.00 72.44 305 PHE A O 1
ATOM 2345 N N . ALA A 1 306 ? 57.481 0.760 -27.610 1.00 71.06 306 ALA A N 1
ATOM 2346 C CA . ALA A 1 306 ? 57.147 0.693 -29.034 1.00 71.06 306 ALA A CA 1
ATOM 2347 C C . ALA A 1 306 ? 57.042 -0.755 -29.540 1.00 71.06 306 ALA A C 1
ATOM 2349 O O . ALA A 1 306 ? 56.077 -1.102 -30.219 1.00 71.06 306 ALA A O 1
ATOM 2350 N N . THR A 1 307 ? 57.965 -1.628 -29.120 1.00 73.38 307 THR A N 1
ATOM 2351 C CA . THR A 1 307 ? 57.928 -3.063 -29.455 1.00 73.38 307 THR A CA 1
ATOM 2352 C C . THR A 1 307 ? 56.649 -3.737 -28.935 1.00 73.38 307 THR A C 1
ATOM 2354 O O . THR A 1 307 ? 56.014 -4.517 -29.643 1.00 73.38 307 THR A O 1
ATOM 2357 N N . ARG A 1 308 ? 56.212 -3.415 -27.708 1.00 73.69 308 ARG A N 1
ATOM 2358 C CA . ARG A 1 308 ? 54.964 -3.958 -27.136 1.00 73.69 308 ARG A CA 1
ATOM 2359 C C . ARG A 1 308 ? 53.717 -3.451 -27.859 1.00 73.69 308 ARG A C 1
ATOM 2361 O O . ARG A 1 308 ? 52.785 -4.226 -28.065 1.00 73.69 308 ARG A O 1
ATOM 2368 N N . LEU A 1 309 ? 53.700 -2.180 -28.260 1.00 74.69 309 LEU A N 1
ATOM 2369 C CA . LEU A 1 309 ? 52.620 -1.614 -29.074 1.00 74.69 309 LEU A CA 1
ATOM 2370 C C . LEU A 1 309 ? 52.530 -2.298 -30.437 1.00 74.69 309 LEU A C 1
ATOM 2372 O O . LEU A 1 309 ? 51.430 -2.580 -30.907 1.00 74.69 309 LEU A O 1
ATOM 2376 N N . GLU A 1 310 ? 53.671 -2.598 -31.053 1.00 74.62 310 GLU A N 1
ATOM 2377 C CA . GLU A 1 310 ? 53.728 -3.302 -32.330 1.00 74.62 310 GLU A CA 1
ATOM 2378 C C . GLU A 1 310 ? 53.184 -4.733 -32.220 1.00 74.62 310 GLU A C 1
ATOM 2380 O O . GLU A 1 310 ? 52.308 -5.105 -33.001 1.00 74.62 310 GLU A O 1
ATOM 2385 N N . VAL A 1 311 ? 53.609 -5.496 -31.205 1.00 73.00 311 VAL A N 1
ATOM 2386 C CA . VAL A 1 311 ? 53.092 -6.852 -30.924 1.00 73.00 311 VAL A CA 1
ATOM 2387 C C . VAL A 1 311 ? 51.582 -6.844 -30.653 1.00 73.00 311 VAL A C 1
ATOM 2389 O O . VAL A 1 311 ? 50.878 -7.772 -31.043 1.00 73.00 311 VAL A O 1
ATOM 2392 N N . ALA A 1 312 ? 51.066 -5.786 -30.023 1.00 68.12 312 ALA A N 1
ATOM 2393 C CA . ALA A 1 312 ? 49.640 -5.608 -29.758 1.00 68.12 312 ALA A CA 1
ATOM 2394 C C . ALA A 1 312 ? 48.835 -5.061 -30.957 1.00 68.12 312 ALA A C 1
ATOM 2396 O O . ALA A 1 312 ? 47.628 -4.853 -30.833 1.00 68.12 312 ALA A O 1
ATOM 2397 N N . GLY A 1 313 ? 49.470 -4.798 -32.107 1.00 72.19 313 GLY A N 1
ATOM 2398 C CA . GLY A 1 313 ? 48.810 -4.235 -33.293 1.00 72.19 313 GLY A CA 1
ATOM 2399 C C . GLY A 1 313 ? 48.417 -2.755 -33.167 1.00 72.19 313 GLY A C 1
ATOM 2400 O O . GLY A 1 313 ? 47.599 -2.266 -33.943 1.00 72.19 313 GLY A O 1
ATOM 2401 N N . LEU A 1 314 ? 48.994 -2.024 -32.209 1.00 74.75 314 LEU A N 1
ATOM 2402 C CA . LEU A 1 314 ? 48.727 -0.612 -31.897 1.00 74.75 314 LEU A CA 1
ATOM 2403 C C . LEU A 1 314 ? 49.846 0.313 -32.407 1.00 74.75 314 LEU A C 1
ATOM 2405 O O . LEU A 1 314 ? 50.278 1.247 -31.729 1.00 74.75 314 LEU A O 1
ATOM 2409 N N . GLN A 1 315 ? 50.336 0.056 -33.619 1.00 74.38 315 GLN A N 1
ATOM 2410 C CA . GLN A 1 315 ? 51.423 0.828 -34.224 1.00 74.38 315 GLN A CA 1
ATOM 2411 C C . GLN A 1 315 ? 51.057 2.324 -34.333 1.00 74.38 315 GLN A C 1
ATOM 2413 O O . GLN A 1 315 ? 49.959 2.678 -34.773 1.00 74.38 315 GLN A O 1
ATOM 2418 N N . ARG A 1 316 ? 52.001 3.213 -33.985 1.00 70.25 316 ARG A N 1
ATOM 2419 C CA . ARG A 1 316 ? 51.882 4.692 -34.049 1.00 70.25 316 ARG A CA 1
ATOM 2420 C C . ARG A 1 316 ? 50.853 5.320 -33.099 1.00 70.25 316 ARG A C 1
ATOM 2422 O O . ARG A 1 316 ? 50.511 6.495 -33.262 1.00 70.25 316 ARG A O 1
ATOM 2429 N N . TRP A 1 317 ? 50.301 4.560 -32.154 1.00 73.69 317 TRP A N 1
ATOM 2430 C CA . TRP A 1 317 ? 49.249 5.064 -31.269 1.00 73.69 317 TRP A CA 1
ATOM 2431 C C . TRP A 1 317 ? 49.780 6.078 -30.252 1.00 73.69 317 TRP A C 1
ATOM 2433 O O . TRP A 1 317 ? 49.141 7.097 -30.014 1.00 73.69 317 TRP A O 1
ATOM 2443 N N . ASP A 1 318 ? 50.987 5.852 -29.744 1.00 70.69 318 ASP A N 1
ATOM 2444 C CA . ASP A 1 318 ? 51.761 6.782 -28.918 1.00 70.69 318 ASP A CA 1
ATOM 2445 C C . ASP A 1 318 ? 51.986 8.140 -29.608 1.00 70.69 318 ASP A C 1
ATOM 2447 O O . ASP A 1 318 ? 51.733 9.192 -29.019 1.00 70.69 318 ASP A O 1
ATOM 2451 N N . THR A 1 319 ? 52.367 8.112 -30.888 1.00 73.69 319 THR A N 1
ATOM 2452 C CA . THR A 1 319 ? 52.618 9.302 -31.708 1.00 73.69 319 THR A CA 1
ATOM 2453 C C . THR A 1 319 ? 51.314 10.066 -31.950 1.00 73.69 319 THR A C 1
ATOM 2455 O O . THR A 1 319 ? 51.233 11.260 -31.674 1.00 73.69 319 THR A O 1
ATOM 2458 N N . LYS A 1 320 ? 50.239 9.371 -32.351 1.00 78.69 320 LYS A N 1
ATOM 2459 C CA . LYS A 1 320 ? 48.913 9.986 -32.557 1.00 78.69 320 LYS A CA 1
ATOM 2460 C C . LYS A 1 320 ? 48.305 10.549 -31.274 1.00 78.69 320 LYS A C 1
ATOM 2462 O O . LYS A 1 320 ? 47.594 11.553 -31.328 1.00 78.69 320 LYS A O 1
ATOM 2467 N N . LEU A 1 321 ? 48.534 9.897 -30.137 1.00 78.06 321 LEU A N 1
ATOM 2468 C CA . LEU A 1 321 ? 48.069 10.355 -28.832 1.00 78.06 321 LEU A CA 1
ATOM 2469 C C . LEU A 1 321 ? 48.814 11.626 -28.410 1.00 78.06 321 LEU A C 1
ATOM 2471 O O . LEU A 1 321 ? 48.181 12.565 -27.938 1.00 78.06 321 LEU A O 1
ATOM 2475 N N . ALA A 1 322 ? 50.131 11.688 -28.616 1.00 78.31 322 ALA A N 1
ATOM 2476 C CA . ALA A 1 322 ? 50.914 12.892 -28.359 1.00 78.31 322 ALA A CA 1
ATOM 2477 C C . ALA A 1 322 ? 50.510 14.058 -29.283 1.00 78.31 322 ALA A C 1
ATOM 2479 O O . ALA A 1 322 ? 50.344 15.177 -28.802 1.00 78.31 322 ALA A O 1
ATOM 2480 N N . GLU A 1 323 ? 50.282 13.792 -30.574 1.00 83.44 323 GLU A N 1
ATOM 2481 C CA . GLU A 1 323 ? 49.877 14.796 -31.571 1.00 83.44 323 GLU A CA 1
ATOM 2482 C C . GLU A 1 323 ? 48.476 15.373 -31.314 1.00 83.44 323 GLU A C 1
ATOM 2484 O O . GLU A 1 323 ? 48.288 16.585 -31.371 1.00 83.44 323 GLU A O 1
ATOM 2489 N N . ASN A 1 324 ? 47.484 14.522 -31.019 1.00 82.38 324 ASN A N 1
ATOM 2490 C CA . ASN A 1 324 ? 46.083 14.948 -30.891 1.00 82.38 324 ASN A CA 1
ATOM 2491 C C . ASN A 1 324 ? 45.662 15.247 -29.443 1.00 82.38 324 ASN A C 1
ATOM 2493 O O . ASN A 1 324 ? 44.707 15.988 -29.215 1.00 82.38 324 ASN A O 1
ATOM 2497 N N . PHE A 1 325 ? 46.358 14.669 -28.460 1.00 80.50 325 PHE A N 1
ATOM 2498 C CA . PHE A 1 325 ? 45.990 14.708 -27.043 1.00 80.50 325 PHE A CA 1
ATOM 2499 C C . PHE A 1 325 ? 47.212 14.899 -26.132 1.00 80.50 325 PHE A C 1
ATOM 2501 O O . PHE A 1 325 ? 47.304 14.276 -25.072 1.00 80.50 325 PHE A O 1
ATOM 2508 N N . GLY A 1 326 ? 48.141 15.788 -26.505 1.00 77.62 326 GLY A N 1
ATOM 2509 C CA . GLY A 1 326 ? 49.393 16.026 -25.771 1.00 77.62 326 GLY A CA 1
ATOM 2510 C C . GLY A 1 326 ? 49.223 16.264 -24.263 1.00 77.62 326 GLY A C 1
ATOM 2511 O O . GLY A 1 326 ? 50.023 15.773 -23.474 1.00 77.62 326 GLY A O 1
ATOM 2512 N N . ASN A 1 327 ? 48.131 16.912 -23.839 1.00 78.25 327 ASN A N 1
ATOM 2513 C CA . ASN A 1 327 ? 47.831 17.159 -22.420 1.00 78.25 327 ASN A CA 1
ATOM 2514 C C . ASN A 1 327 ? 47.377 15.902 -21.647 1.00 78.25 327 ASN A C 1
ATOM 2516 O O . ASN A 1 327 ? 47.543 15.840 -20.432 1.00 78.25 327 ASN A O 1
ATOM 2520 N N . ALA A 1 328 ? 46.784 14.912 -22.324 1.00 77.12 328 ALA A N 1
ATOM 2521 C CA . ALA A 1 328 ? 46.321 13.657 -21.719 1.00 77.12 328 ALA A CA 1
ATOM 2522 C C . ALA A 1 328 ? 47.340 12.514 -21.879 1.00 77.12 328 ALA A C 1
ATOM 2524 O O . ALA A 1 328 ? 47.331 11.561 -21.098 1.00 77.12 328 ALA A O 1
ATOM 2525 N N . SER A 1 329 ? 48.232 12.625 -22.868 1.00 77.62 329 SER A N 1
ATOM 2526 C CA . SER A 1 329 ? 49.235 11.616 -23.217 1.00 77.62 329 SER A CA 1
ATOM 2527 C C . SER A 1 329 ? 50.074 11.122 -22.019 1.00 77.62 329 SER A C 1
ATOM 2529 O O . SER A 1 329 ? 50.129 9.905 -21.815 1.00 77.62 329 SER A O 1
ATOM 2531 N N . PRO A 1 330 ? 50.602 11.993 -21.127 1.00 77.38 330 PRO A N 1
ATOM 2532 C CA . PRO A 1 330 ? 51.380 11.561 -19.959 1.00 77.38 330 PRO A CA 1
ATOM 2533 C C . PRO A 1 330 ? 50.616 10.674 -18.964 1.00 77.38 330 PRO A C 1
ATOM 2535 O O . PRO A 1 330 ? 51.240 9.963 -18.181 1.00 77.38 330 PRO A O 1
ATOM 2538 N N . PHE A 1 331 ? 49.279 10.710 -18.977 1.00 76.94 331 PHE A N 1
ATOM 2539 C CA . PHE A 1 331 ? 48.425 9.932 -18.073 1.00 76.94 331 PHE A CA 1
ATOM 2540 C C . PHE A 1 331 ? 47.903 8.643 -18.719 1.00 76.94 331 PHE A C 1
ATOM 2542 O O . PHE A 1 331 ? 47.715 7.637 -18.038 1.00 76.94 331 PHE A O 1
ATOM 2549 N N . VAL A 1 332 ? 47.693 8.652 -20.037 1.00 78.81 332 VAL A N 1
ATOM 2550 C CA . VAL A 1 332 ? 47.159 7.506 -20.789 1.00 78.81 332 VAL A CA 1
ATOM 2551 C C . VAL A 1 332 ? 48.249 6.476 -21.109 1.00 78.81 332 VAL A C 1
ATOM 2553 O O . VAL A 1 332 ? 47.982 5.277 -21.041 1.00 78.81 332 VAL A O 1
ATOM 2556 N N . LEU A 1 333 ? 49.480 6.907 -21.413 1.00 78.12 333 LEU A N 1
ATOM 2557 C CA . LEU A 1 333 ? 50.583 5.994 -21.755 1.00 78.12 333 LEU A CA 1
ATOM 2558 C C . LEU A 1 333 ? 50.938 5.013 -20.616 1.00 78.12 333 LEU A C 1
ATOM 2560 O O . LEU A 1 333 ? 51.026 3.814 -20.894 1.00 78.12 333 LEU A O 1
ATOM 2564 N N . PRO A 1 334 ? 51.053 5.444 -19.338 1.00 77.06 334 PRO A N 1
ATOM 2565 C CA . PRO A 1 334 ? 51.211 4.519 -18.213 1.00 77.06 334 PRO A CA 1
ATOM 2566 C C . PRO A 1 334 ? 50.065 3.506 -18.089 1.00 77.06 334 PRO A C 1
ATOM 2568 O O . PRO A 1 334 ? 50.312 2.329 -17.829 1.00 77.06 334 PRO A O 1
ATOM 2571 N N . ALA A 1 335 ? 48.815 3.945 -18.300 1.00 76.06 335 ALA A N 1
ATOM 2572 C CA . ALA A 1 335 ? 47.637 3.076 -18.217 1.00 76.06 335 ALA A CA 1
ATOM 2573 C C . ALA A 1 335 ? 47.687 1.979 -19.286 1.00 76.06 335 ALA A C 1
ATOM 2575 O O . ALA A 1 335 ? 47.411 0.812 -19.011 1.00 76.06 335 ALA A O 1
ATOM 2576 N N . LEU A 1 336 ? 48.063 2.359 -20.507 1.00 76.12 336 LEU A N 1
ATOM 2577 C CA . LEU A 1 336 ? 48.178 1.448 -21.635 1.00 76.12 336 LEU A CA 1
ATOM 2578 C C . LEU A 1 336 ? 49.308 0.436 -21.437 1.00 76.12 336 LEU A C 1
ATOM 2580 O O . LEU A 1 336 ? 49.105 -0.748 -21.684 1.00 76.12 336 LEU A O 1
ATOM 2584 N N . GLN A 1 337 ? 50.474 0.875 -20.956 1.00 75.81 337 GLN A N 1
ATOM 2585 C CA . GLN A 1 337 ? 51.582 -0.028 -20.641 1.00 75.81 337 GLN A CA 1
ATOM 2586 C C . GLN A 1 337 ? 51.173 -1.101 -19.638 1.00 75.81 337 GLN A C 1
ATOM 2588 O O . GLN A 1 337 ? 51.455 -2.274 -19.858 1.00 75.81 337 GLN A O 1
ATOM 2593 N N . GLU A 1 338 ? 50.485 -0.704 -18.570 1.00 72.94 338 GLU A N 1
ATOM 2594 C CA . GLU A 1 338 ? 49.974 -1.628 -17.559 1.00 72.94 338 GLU A CA 1
ATOM 2595 C C . GLU A 1 338 ? 48.955 -2.623 -18.135 1.00 72.94 338 GLU A C 1
ATOM 2597 O O . GLU A 1 338 ? 48.919 -3.771 -17.706 1.00 72.94 338 GLU A O 1
ATOM 2602 N N . CYS A 1 339 ? 48.151 -2.221 -19.126 1.00 69.94 339 CYS A N 1
ATOM 2603 C CA . CYS A 1 339 ? 47.227 -3.130 -19.815 1.00 69.94 339 CYS A CA 1
ATOM 2604 C C . CYS A 1 339 ? 47.946 -4.135 -20.731 1.00 69.94 339 CYS A C 1
ATOM 2606 O O . CYS A 1 339 ? 47.462 -5.249 -20.918 1.00 69.94 339 CYS A O 1
ATOM 2608 N N . LEU A 1 340 ? 49.075 -3.737 -21.325 1.00 69.81 340 LEU A N 1
ATOM 2609 C CA . LEU A 1 340 ? 49.854 -4.558 -22.257 1.00 69.81 340 LEU A CA 1
ATOM 2610 C C . LEU A 1 340 ? 50.859 -5.487 -21.556 1.00 69.81 340 LEU A C 1
ATOM 2612 O O . LEU A 1 340 ? 51.442 -6.355 -22.206 1.00 69.81 340 LEU A O 1
ATOM 2616 N N . ASP A 1 341 ? 51.095 -5.310 -20.254 1.00 68.69 341 ASP A N 1
ATOM 2617 C CA . ASP A 1 341 ? 52.068 -6.100 -19.506 1.00 68.69 341 ASP A CA 1
ATOM 2618 C C . ASP A 1 341 ? 51.507 -7.463 -19.079 1.00 68.69 341 ASP A C 1
ATOM 2620 O O . ASP A 1 341 ? 50.622 -7.558 -18.232 1.00 68.69 341 ASP A O 1
ATOM 2624 N N . GLN A 1 342 ? 52.030 -8.543 -19.666 1.00 57.25 342 GLN A N 1
ATOM 2625 C CA . GLN A 1 342 ? 51.534 -9.902 -19.417 1.00 57.25 342 GLN A CA 1
ATOM 2626 C C . GLN A 1 342 ? 51.940 -10.462 -18.043 1.00 57.25 342 GLN A C 1
ATOM 2628 O O . GLN A 1 342 ? 51.212 -11.298 -17.508 1.00 57.25 342 GLN A O 1
ATOM 2633 N N . SER A 1 343 ? 53.043 -9.997 -17.439 1.00 55.22 343 SER A N 1
ATOM 2634 C CA . SER A 1 343 ? 53.430 -10.368 -16.062 1.00 55.22 343 SER A CA 1
ATOM 2635 C C . SER A 1 343 ? 52.424 -9.857 -15.027 1.00 55.22 343 SER A C 1
ATOM 2637 O O . SER A 1 343 ? 52.129 -10.537 -14.049 1.00 55.22 343 SER A O 1
ATOM 2639 N N . MET A 1 344 ? 51.806 -8.710 -15.313 1.00 52.22 344 MET A N 1
ATOM 2640 C CA . MET A 1 344 ? 50.789 -8.054 -14.489 1.00 52.22 344 MET A CA 1
ATOM 2641 C C . MET A 1 344 ? 49.374 -8.618 -14.709 1.00 52.22 344 MET A C 1
ATOM 2643 O O . MET A 1 344 ? 48.419 -8.109 -14.128 1.00 52.22 344 MET A O 1
ATOM 2647 N N . ASN A 1 345 ? 49.218 -9.656 -15.544 1.00 50.62 345 ASN A N 1
ATOM 2648 C CA . ASN A 1 345 ? 47.954 -10.369 -15.775 1.00 50.62 345 ASN A CA 1
ATOM 2649 C C . ASN A 1 345 ? 47.805 -11.636 -14.906 1.00 50.62 345 ASN A C 1
ATOM 2651 O O . ASN A 1 345 ? 46.827 -12.373 -15.069 1.00 50.62 345 ASN A O 1
ATOM 2655 N N . GLN A 1 346 ? 48.752 -11.902 -13.996 1.00 50.78 346 GLN A N 1
ATOM 2656 C CA . GLN A 1 346 ? 48.683 -13.012 -13.042 1.00 50.78 346 GLN A CA 1
ATOM 2657 C C . GLN A 1 346 ? 47.936 -12.626 -11.752 1.00 50.78 346 GLN A C 1
ATOM 2659 O O . GLN A 1 346 ? 47.974 -11.466 -11.338 1.00 50.78 346 GLN A O 1
ATOM 2664 N N . PRO A 1 347 ? 47.235 -13.575 -11.099 1.00 49.22 347 PRO A N 1
ATOM 2665 C CA . PRO A 1 347 ? 46.569 -13.315 -9.827 1.00 49.22 347 PRO A CA 1
ATOM 2666 C C . PRO A 1 347 ? 47.582 -12.902 -8.739 1.00 49.22 347 PRO A C 1
ATOM 2668 O O . PRO A 1 347 ? 48.708 -13.408 -8.725 1.00 49.22 347 PRO A O 1
ATOM 2671 N N . PRO A 1 348 ? 47.191 -12.033 -7.786 1.00 48.03 348 PRO A N 1
ATOM 2672 C CA . PRO A 1 348 ? 48.095 -11.436 -6.794 1.00 48.03 348 PRO A CA 1
ATOM 2673 C C . PRO A 1 348 ? 48.836 -12.453 -5.912 1.00 48.03 348 PRO A C 1
ATOM 2675 O O . PRO A 1 348 ? 49.884 -12.138 -5.360 1.00 48.03 348 PRO A O 1
ATOM 2678 N N . SER A 1 349 ? 48.348 -13.694 -5.818 1.00 47.88 349 SER A N 1
ATOM 2679 C CA . SER A 1 349 ? 49.018 -14.796 -5.116 1.00 47.88 349 SER A CA 1
ATOM 2680 C C . SER A 1 349 ? 50.324 -15.274 -5.769 1.00 47.88 349 SER A C 1
ATOM 2682 O O . SER A 1 349 ? 51.046 -16.053 -5.154 1.00 47.88 349 SER A O 1
ATOM 2684 N N . GLN A 1 350 ? 50.606 -14.874 -7.014 1.00 45.75 350 GLN A N 1
ATOM 2685 C CA . GLN A 1 350 ? 51.786 -15.294 -7.786 1.00 45.75 350 GLN A CA 1
ATOM 2686 C C . GLN A 1 350 ? 52.680 -14.121 -8.226 1.00 45.75 350 GLN A C 1
ATOM 2688 O O . GLN A 1 350 ? 53.754 -14.355 -8.776 1.00 45.75 350 GLN A O 1
ATOM 2693 N N . ALA A 1 351 ? 52.278 -12.875 -7.957 1.00 46.59 351 ALA A N 1
ATOM 2694 C CA . ALA A 1 351 ? 53.062 -11.692 -8.298 1.00 46.59 351 ALA A CA 1
ATOM 2695 C C . ALA A 1 351 ? 54.153 -11.414 -7.236 1.00 46.59 351 ALA A C 1
ATOM 2697 O O . ALA A 1 351 ? 53.877 -11.508 -6.035 1.00 46.59 351 ALA A O 1
ATOM 2698 N N . PRO A 1 352 ? 55.393 -11.062 -7.628 1.00 43.47 352 PRO A N 1
ATOM 2699 C CA . PRO A 1 352 ? 56.431 -10.658 -6.684 1.00 43.47 352 PRO A CA 1
ATOM 2700 C C . PRO A 1 352 ? 56.016 -9.384 -5.926 1.00 43.47 352 PRO A C 1
ATOM 2702 O O . PRO A 1 352 ? 55.456 -8.450 -6.496 1.00 43.47 352 PRO A O 1
ATOM 2705 N N . SER A 1 353 ? 56.325 -9.328 -4.626 1.00 45.00 353 SER A N 1
ATOM 2706 C CA . SER A 1 353 ? 55.870 -8.312 -3.653 1.00 45.00 353 SER A CA 1
ATOM 2707 C C . SER A 1 353 ? 56.253 -6.850 -3.955 1.00 45.00 353 SER A C 1
ATOM 2709 O O . SER A 1 353 ? 55.883 -5.951 -3.199 1.00 45.00 353 SER A O 1
ATOM 2711 N N . SER A 1 354 ? 56.980 -6.595 -5.043 1.00 43.66 354 SER A N 1
ATOM 2712 C CA . SER A 1 354 ? 57.445 -5.278 -5.485 1.00 43.66 354 SER A CA 1
ATOM 2713 C C . SER A 1 354 ? 56.672 -4.688 -6.671 1.00 43.66 354 SER A C 1
ATOM 2715 O O . SER A 1 354 ? 56.941 -3.546 -7.044 1.00 43.66 354 SER A O 1
ATOM 2717 N N . GLU A 1 355 ? 55.734 -5.417 -7.285 1.00 47.53 355 GLU A N 1
ATOM 2718 C CA . GLU A 1 355 ? 55.003 -4.935 -8.464 1.00 47.53 355 GLU A CA 1
ATOM 2719 C C . GLU A 1 355 ? 53.669 -4.265 -8.094 1.00 47.53 355 GLU A C 1
ATOM 2721 O O . GLU A 1 355 ? 52.849 -4.771 -7.326 1.00 47.53 355 GLU A O 1
ATOM 2726 N N . LYS A 1 356 ? 53.477 -3.050 -8.623 1.00 51.84 356 LYS A N 1
ATOM 2727 C CA . LYS A 1 356 ? 52.330 -2.162 -8.382 1.00 51.84 356 LYS A CA 1
ATOM 2728 C C . LYS A 1 356 ? 51.065 -2.701 -9.060 1.00 51.84 356 LYS A C 1
ATOM 2730 O O . LYS A 1 356 ? 50.632 -2.177 -10.082 1.00 51.84 356 LYS A O 1
ATOM 2735 N N . THR A 1 357 ? 50.488 -3.762 -8.518 1.00 49.03 357 THR A N 1
ATOM 2736 C CA . THR A 1 357 ? 49.282 -4.398 -9.065 1.00 49.03 357 THR A CA 1
ATOM 2737 C C . THR A 1 357 ? 48.086 -3.432 -9.080 1.00 49.03 357 THR A C 1
ATOM 2739 O O . THR A 1 357 ? 47.904 -2.651 -8.140 1.00 49.03 357 THR A O 1
ATOM 2742 N N . SER A 1 358 ? 47.257 -3.475 -10.135 1.00 51.94 358 SER A N 1
ATOM 2743 C CA . SER A 1 358 ? 45.973 -2.752 -10.173 1.00 51.94 358 SER A CA 1
ATOM 2744 C C . SER A 1 358 ? 45.144 -3.120 -8.940 1.00 51.94 358 SER A C 1
ATOM 2746 O O . SER A 1 358 ? 45.017 -4.297 -8.606 1.00 51.94 358 SER A O 1
ATOM 2748 N N . ALA A 1 359 ? 44.540 -2.123 -8.287 1.00 51.72 359 ALA A N 1
ATOM 2749 C CA . ALA A 1 359 ? 43.671 -2.336 -7.128 1.00 51.72 359 ALA A CA 1
ATOM 2750 C C . ALA A 1 359 ? 42.387 -3.126 -7.456 1.00 51.72 359 ALA A C 1
ATOM 2752 O O . ALA A 1 359 ? 41.652 -3.457 -6.528 1.00 51.72 359 ALA A O 1
ATOM 2753 N N . TYR A 1 360 ? 42.148 -3.393 -8.746 1.00 56.00 360 TYR A N 1
ATOM 2754 C CA . TYR A 1 360 ? 40.968 -4.057 -9.297 1.00 56.00 360 TYR A CA 1
ATOM 2755 C C . TYR A 1 360 ? 41.298 -5.337 -10.077 1.00 56.00 360 TYR A C 1
ATOM 2757 O O . TYR A 1 360 ? 40.482 -5.816 -10.857 1.00 56.00 360 TYR A O 1
ATOM 2765 N N . ILE A 1 361 ? 42.516 -5.880 -9.959 1.00 60.78 361 ILE A N 1
ATOM 2766 C CA . ILE A 1 361 ? 42.943 -7.004 -10.808 1.00 60.78 361 ILE A CA 1
ATOM 2767 C C . ILE A 1 361 ? 42.047 -8.247 -10.663 1.00 60.78 361 ILE A C 1
ATOM 2769 O O . ILE A 1 361 ? 41.885 -8.990 -11.629 1.00 60.78 361 ILE A O 1
ATOM 2773 N N . GLU A 1 362 ? 41.447 -8.462 -9.490 1.00 59.41 362 GLU A N 1
ATOM 2774 C CA . GLU A 1 362 ? 40.539 -9.586 -9.239 1.00 59.41 362 GLU A CA 1
ATOM 2775 C C . GLU A 1 362 ? 39.174 -9.387 -9.916 1.00 59.41 362 GLU A C 1
ATOM 2777 O O . GLU A 1 362 ? 38.610 -10.342 -10.442 1.00 59.41 362 GLU A O 1
ATOM 2782 N N . GLU A 1 363 ? 38.663 -8.154 -9.964 1.00 61.28 363 GLU A N 1
ATOM 2783 C CA . GLU A 1 363 ? 37.399 -7.798 -10.619 1.00 61.28 363 GLU A CA 1
ATOM 2784 C C . GLU A 1 363 ? 37.541 -7.592 -12.135 1.00 61.28 363 GLU A C 1
ATOM 2786 O O . GLU A 1 363 ? 36.586 -7.775 -12.889 1.00 61.28 363 GLU A O 1
ATOM 2791 N N . GLU A 1 364 ? 38.730 -7.198 -12.589 1.00 67.19 364 GLU A N 1
ATOM 2792 C CA . GLU A 1 364 ? 39.040 -6.918 -13.990 1.00 67.19 364 GLU A CA 1
ATOM 2793 C C . GLU A 1 364 ? 39.427 -8.190 -14.766 1.00 67.19 364 GLU A C 1
ATOM 2795 O O . GLU A 1 364 ? 39.434 -8.158 -15.993 1.00 67.19 364 GLU A O 1
ATOM 2800 N N . ASN A 1 365 ? 39.747 -9.307 -14.101 1.00 71.56 365 ASN A N 1
ATOM 2801 C CA . ASN A 1 365 ? 40.218 -10.543 -14.736 1.00 71.56 365 ASN A CA 1
ATOM 2802 C C . ASN A 1 365 ? 39.091 -11.564 -14.980 1.00 71.56 365 ASN A C 1
ATOM 2804 O O . ASN A 1 365 ? 38.571 -12.178 -14.052 1.00 71.56 365 ASN A O 1
ATOM 2808 N N . PHE A 1 366 ? 38.783 -11.832 -16.250 1.00 71.38 366 PHE A N 1
ATOM 2809 C CA . PHE A 1 366 ? 37.741 -12.782 -16.664 1.00 71.38 366 PHE A CA 1
ATOM 2810 C C . PHE A 1 366 ? 38.242 -14.226 -16.844 1.00 71.38 366 PHE A C 1
ATOM 2812 O O . PHE A 1 366 ? 37.481 -15.089 -17.278 1.00 71.38 366 PHE A O 1
ATOM 2819 N N . ALA A 1 367 ? 39.502 -14.515 -16.497 1.00 73.62 367 ALA A N 1
ATOM 2820 C CA . ALA A 1 367 ? 40.096 -15.857 -16.485 1.00 73.62 367 ALA A CA 1
ATOM 2821 C C . ALA A 1 367 ? 39.901 -16.662 -17.790 1.00 73.62 367 ALA A C 1
ATOM 2823 O O . ALA A 1 367 ? 39.699 -17.875 -17.758 1.00 73.62 367 ALA A O 1
ATOM 2824 N N . GLY A 1 368 ? 39.930 -15.991 -18.946 1.00 70.38 368 GLY A N 1
ATOM 2825 C CA . GLY A 1 368 ? 39.740 -16.623 -20.254 1.00 70.38 368 GLY A CA 1
ATOM 2826 C C . GLY A 1 368 ? 38.283 -16.958 -20.587 1.00 70.38 368 GLY A C 1
ATOM 2827 O O . GLY A 1 368 ? 38.036 -17.673 -21.555 1.00 70.38 368 GLY A O 1
ATOM 2828 N N . LYS A 1 369 ? 37.314 -16.454 -19.814 1.00 74.00 369 LYS A N 1
ATOM 2829 C CA . LYS A 1 369 ? 35.877 -16.570 -20.095 1.00 74.00 369 LYS A CA 1
ATOM 2830 C C . LYS A 1 369 ? 35.364 -15.343 -20.837 1.00 74.00 369 LYS A C 1
ATOM 2832 O O . LYS A 1 369 ? 36.001 -14.287 -20.862 1.00 74.00 369 LYS A O 1
ATOM 2837 N N . GLN A 1 370 ? 34.194 -15.489 -21.446 1.00 77.31 370 GLN A N 1
ATOM 2838 C CA . GLN A 1 370 ? 33.478 -14.360 -22.021 1.00 77.31 370 GLN A CA 1
ATOM 2839 C C . GLN A 1 370 ? 32.894 -13.479 -20.904 1.00 77.31 370 GLN A C 1
ATOM 2841 O O . GLN A 1 370 ? 32.425 -13.984 -19.881 1.00 77.31 370 GLN A O 1
ATOM 2846 N N . GLY A 1 371 ? 32.931 -12.160 -21.098 1.00 78.25 371 GLY A N 1
ATOM 2847 C CA . GLY A 1 371 ? 32.409 -11.201 -20.126 1.00 78.25 371 GLY A CA 1
ATOM 2848 C C . GLY A 1 371 ? 30.886 -11.264 -19.971 1.00 78.25 371 GLY A C 1
ATOM 2849 O O . GLY A 1 371 ? 30.183 -11.529 -20.943 1.00 78.25 371 GLY A O 1
ATOM 2850 N N . TRP A 1 372 ? 30.383 -11.019 -18.756 1.00 81.75 372 TRP A N 1
ATOM 2851 C CA . TRP A 1 372 ? 28.950 -10.946 -18.443 1.00 81.75 372 TRP A CA 1
ATOM 2852 C C . TRP A 1 372 ? 28.671 -9.880 -17.381 1.00 81.75 372 TRP A C 1
ATOM 2854 O O . TRP A 1 372 ? 29.195 -9.936 -16.270 1.00 81.75 372 TRP A O 1
ATOM 2864 N N . PHE A 1 373 ? 27.850 -8.908 -17.748 1.00 84.12 373 PHE A N 1
ATOM 2865 C CA . PHE A 1 373 ? 27.449 -7.726 -16.997 1.00 84.12 373 PHE A CA 1
ATOM 2866 C C . PHE A 1 373 ? 26.114 -7.157 -17.554 1.00 84.12 373 PHE A C 1
ATOM 2868 O O . PHE A 1 373 ? 26.101 -6.186 -18.323 1.00 84.12 373 PHE A O 1
ATOM 2875 N N . PRO A 1 374 ? 24.965 -7.746 -17.184 1.00 87.75 374 PRO A N 1
ATOM 2876 C CA . PRO A 1 374 ? 23.640 -7.246 -17.548 1.00 87.75 374 PRO A CA 1
ATOM 2877 C C . PRO A 1 374 ? 23.457 -5.778 -17.149 1.00 87.75 374 PRO A C 1
ATOM 2879 O O . PRO A 1 374 ? 23.560 -5.428 -15.972 1.00 87.75 374 PRO A O 1
ATOM 2882 N N . LEU A 1 375 ? 23.163 -4.918 -18.127 1.00 88.44 375 LEU A N 1
ATOM 2883 C CA . LEU A 1 375 ? 22.952 -3.486 -17.906 1.00 88.44 375 LEU A CA 1
ATOM 2884 C C . LEU A 1 375 ? 21.480 -3.170 -17.675 1.00 88.44 375 LEU A C 1
ATOM 2886 O O . LEU A 1 375 ? 21.123 -2.477 -16.724 1.00 88.44 375 LEU A O 1
ATOM 2890 N N . PHE A 1 376 ? 20.623 -3.659 -18.563 1.00 91.56 376 PHE A N 1
ATOM 2891 C CA . PHE A 1 376 ? 19.190 -3.417 -18.510 1.00 91.56 376 PHE A CA 1
ATOM 2892 C C . PHE A 1 376 ? 18.423 -4.541 -19.194 1.00 91.56 376 PHE A C 1
ATOM 2894 O O . PHE A 1 376 ? 18.959 -5.264 -20.036 1.00 91.56 376 PHE A O 1
ATOM 2901 N N . MET A 1 377 ? 17.148 -4.652 -18.844 1.00 92.81 377 MET A N 1
ATOM 2902 C CA . MET A 1 377 ? 16.178 -5.429 -19.598 1.00 92.81 377 MET A CA 1
ATOM 2903 C C . MET A 1 377 ? 15.237 -4.497 -20.358 1.00 92.81 377 MET A C 1
ATOM 2905 O O . MET A 1 377 ? 14.805 -3.466 -19.836 1.00 92.81 377 MET A O 1
ATOM 2909 N N . GLU A 1 378 ? 14.914 -4.869 -21.587 1.00 94.31 378 GLU A N 1
ATOM 2910 C CA . GLU A 1 378 ? 13.793 -4.325 -22.342 1.00 94.31 378 GLU A CA 1
ATOM 2911 C C . GLU A 1 378 ? 12.633 -5.299 -22.253 1.00 94.31 378 GLU A C 1
ATOM 2913 O O . GLU A 1 378 ? 12.798 -6.497 -22.494 1.00 94.31 378 GLU A O 1
ATOM 2918 N N . TRP A 1 379 ? 11.458 -4.782 -21.932 1.00 94.69 379 TRP A N 1
ATOM 2919 C CA . TRP A 1 379 ? 10.251 -5.579 -21.833 1.00 94.69 379 TRP A CA 1
ATOM 2920 C C . TRP A 1 379 ? 9.120 -4.919 -22.615 1.00 94.69 379 TRP A C 1
ATOM 2922 O O . TRP A 1 379 ? 9.017 -3.694 -22.685 1.00 94.69 379 TRP A O 1
ATOM 2932 N N . GLU A 1 380 ? 8.270 -5.752 -23.199 1.00 94.94 380 GLU A N 1
ATOM 2933 C CA . GLU A 1 380 ? 6.973 -5.380 -23.745 1.00 94.94 380 GLU A CA 1
ATOM 2934 C C . GLU A 1 380 ? 5.948 -6.407 -23.265 1.00 94.94 380 GLU A C 1
ATOM 2936 O O . GLU A 1 380 ? 6.197 -7.618 -23.296 1.00 94.94 380 GLU A O 1
ATOM 2941 N N . VAL A 1 381 ? 4.810 -5.915 -22.787 1.00 94.94 381 VAL A N 1
ATOM 2942 C CA . VAL A 1 381 ? 3.689 -6.729 -22.331 1.00 94.94 381 VAL A CA 1
ATOM 2943 C C . VAL A 1 381 ? 2.390 -6.235 -22.946 1.00 94.94 381 VAL A C 1
ATOM 2945 O O . VAL A 1 381 ? 2.175 -5.037 -23.138 1.00 94.94 381 VAL A O 1
ATOM 2948 N N . GLU A 1 382 ? 1.483 -7.165 -23.191 1.00 94.06 382 GLU A N 1
ATOM 2949 C CA . GLU A 1 382 ? 0.076 -6.875 -23.419 1.00 94.06 382 GLU A CA 1
ATOM 2950 C C . GLU A 1 382 ? -0.646 -6.898 -22.073 1.00 94.06 382 GLU A C 1
ATOM 2952 O O . GLU A 1 382 ? -0.676 -7.928 -21.402 1.00 94.06 382 GLU A O 1
ATOM 2957 N N . TYR A 1 383 ? -1.214 -5.762 -21.679 1.00 94.88 383 TYR A N 1
ATOM 2958 C CA . TYR A 1 383 ? -2.089 -5.625 -20.523 1.00 94.88 383 TYR A CA 1
ATOM 2959 C C . TYR A 1 383 ? -3.546 -5.759 -20.955 1.00 94.88 383 TYR A C 1
ATOM 2961 O O . TYR A 1 383 ? -4.027 -4.970 -21.764 1.00 94.88 383 TYR A O 1
ATOM 2969 N N . TYR A 1 384 ? -4.236 -6.737 -20.382 1.00 93.88 384 TYR A N 1
ATOM 2970 C CA . TYR A 1 384 ? -5.647 -7.034 -20.581 1.00 93.88 384 TYR A CA 1
ATOM 2971 C C . TYR A 1 384 ? -6.426 -6.524 -19.375 1.00 93.88 384 TYR A C 1
ATOM 2973 O O . TYR A 1 384 ? -6.314 -7.081 -18.278 1.00 93.88 384 TYR A O 1
ATOM 2981 N N . HIS A 1 385 ? -7.217 -5.472 -19.567 1.00 93.06 385 HIS A N 1
ATOM 2982 C CA . HIS A 1 385 ? -8.079 -4.965 -18.508 1.00 93.06 385 HIS A CA 1
ATOM 2983 C C . HIS A 1 385 ? -9.311 -5.863 -18.339 1.00 93.06 385 HIS A C 1
ATOM 2985 O O . HIS A 1 385 ? -9.914 -6.302 -19.322 1.00 93.06 385 HIS A O 1
ATOM 2991 N N . ILE A 1 386 ? -9.684 -6.151 -17.092 1.00 91.94 386 ILE A N 1
ATOM 2992 C CA . ILE A 1 386 ? -10.831 -7.006 -16.761 1.00 91.94 386 ILE A CA 1
ATOM 2993 C C . ILE A 1 386 ? -11.849 -6.160 -16.007 1.00 91.94 386 ILE A C 1
ATOM 2995 O O . ILE A 1 386 ? -11.500 -5.595 -14.988 1.00 91.94 386 ILE A O 1
ATOM 2999 N N . ASP A 1 387 ? -13.106 -6.099 -16.447 1.00 91.00 387 ASP A N 1
ATOM 3000 C CA . ASP A 1 387 ? -14.127 -5.291 -15.763 1.00 91.00 387 ASP A CA 1
ATOM 3001 C C . ASP A 1 387 ? -14.216 -5.590 -14.253 1.00 91.00 387 ASP A C 1
ATOM 3003 O O . ASP A 1 387 ? -14.283 -6.750 -13.836 1.00 91.00 387 ASP A O 1
ATOM 3007 N N . TRP A 1 388 ? -14.355 -4.532 -13.442 1.00 92.25 388 TRP A N 1
ATOM 3008 C CA . TRP A 1 388 ? -14.431 -4.620 -11.975 1.00 92.25 388 TRP A CA 1
ATOM 3009 C C . TRP A 1 388 ? -15.471 -5.634 -11.466 1.00 92.25 388 TRP A C 1
ATOM 3011 O O . TRP A 1 388 ? -15.212 -6.371 -10.524 1.00 92.25 388 TRP A O 1
ATOM 3021 N N . LYS A 1 389 ? -16.627 -5.737 -12.138 1.00 90.88 389 LYS A N 1
ATOM 3022 C CA . LYS A 1 389 ? -17.740 -6.646 -11.787 1.00 90.88 389 LYS A CA 1
ATOM 3023 C C . LYS A 1 389 ? -17.376 -8.139 -11.771 1.00 90.88 389 LYS A C 1
ATOM 3025 O O . LYS A 1 389 ? -18.166 -8.945 -11.291 1.00 90.88 389 LYS A O 1
ATOM 3030 N N . HIS A 1 390 ? -16.257 -8.520 -12.386 1.00 90.75 390 HIS A N 1
ATOM 3031 C CA . HIS A 1 390 ? -15.800 -9.908 -12.455 1.00 90.75 390 HIS A CA 1
ATOM 3032 C C . HIS A 1 390 ? -14.879 -10.291 -11.294 1.00 90.75 390 HIS A C 1
ATOM 3034 O O . HIS A 1 390 ? -14.604 -11.478 -11.114 1.00 90.75 390 HIS A O 1
ATOM 3040 N N . TRP A 1 391 ? -14.431 -9.307 -10.515 1.00 91.94 391 TRP A N 1
ATOM 3041 C CA . TRP A 1 391 ? -13.615 -9.510 -9.330 1.00 91.94 391 TRP A CA 1
ATOM 3042 C C . TRP A 1 391 ? -14.495 -9.738 -8.105 1.00 91.94 391 TRP A C 1
ATOM 3044 O O . TRP A 1 391 ? -15.472 -9.025 -7.879 1.00 91.94 391 TRP A O 1
ATOM 3054 N N . VAL A 1 392 ? -14.121 -10.728 -7.304 1.00 92.00 392 VAL A N 1
ATOM 3055 C CA . VAL A 1 392 ? -14.740 -11.058 -6.021 1.00 92.00 392 VAL A CA 1
ATOM 3056 C C . VAL A 1 392 ? -13.664 -11.104 -4.946 1.00 92.00 392 VAL A C 1
ATOM 3058 O O . VAL A 1 392 ? -12.538 -11.537 -5.199 1.00 92.00 392 VAL A O 1
ATOM 3061 N N . PHE A 1 393 ? -14.008 -10.630 -3.755 1.00 92.00 393 PHE A N 1
ATOM 3062 C CA . PHE A 1 393 ? -13.148 -10.697 -2.583 1.00 92.00 393 PHE A CA 1
ATOM 3063 C C . PHE A 1 393 ? -13.600 -11.861 -1.707 1.00 92.00 393 PHE A C 1
ATOM 3065 O O . PHE A 1 393 ? -14.728 -11.860 -1.215 1.00 92.00 393 PHE A O 1
ATOM 3072 N N . VAL A 1 394 ? -12.743 -12.869 -1.569 1.00 87.88 394 VAL A N 1
ATOM 3073 C CA . VAL A 1 394 ? -13.053 -14.136 -0.894 1.00 87.88 394 VAL A CA 1
ATOM 3074 C C . VAL A 1 394 ? -11.824 -14.649 -0.148 1.00 87.88 394 VAL A C 1
ATOM 3076 O O . VAL A 1 394 ? -10.695 -14.270 -0.471 1.00 87.88 394 VAL A O 1
ATOM 3079 N N . GLN A 1 395 ? -12.036 -15.527 0.827 1.00 80.81 395 GLN A N 1
ATOM 3080 C CA . GLN A 1 395 ? -10.966 -16.369 1.358 1.00 80.81 395 GLN A CA 1
ATOM 3081 C C . GLN A 1 395 ? -10.662 -17.485 0.353 1.00 80.81 395 GLN A C 1
ATOM 3083 O O . GLN A 1 395 ? -11.568 -18.027 -0.288 1.00 80.81 395 GLN A O 1
ATOM 3088 N N . ASP A 1 396 ? -9.381 -17.762 0.121 1.00 72.44 396 ASP A N 1
ATOM 3089 C CA . ASP A 1 396 ? -8.971 -18.857 -0.747 1.00 72.44 396 ASP A CA 1
ATOM 3090 C C . ASP A 1 396 ? -8.980 -20.224 -0.053 1.00 72.44 396 ASP A C 1
ATOM 3092 O O . ASP A 1 396 ? -9.463 -20.370 1.056 1.00 72.44 396 ASP A O 1
ATOM 3096 N N . ALA A 1 397 ? -8.480 -21.257 -0.739 1.00 65.69 397 ALA A N 1
ATOM 3097 C CA . ALA A 1 397 ? -8.408 -22.607 -0.182 1.00 65.69 397 ALA A CA 1
ATOM 3098 C C . ALA A 1 397 ? -7.383 -22.754 0.963 1.00 65.69 397 ALA A C 1
ATOM 3100 O O . ALA A 1 397 ? -7.332 -23.818 1.571 1.00 65.69 397 ALA A O 1
ATOM 3101 N N . ASN A 1 398 ? -6.549 -21.736 1.201 1.00 63.69 398 ASN A N 1
ATOM 3102 C CA . ASN A 1 398 ? -5.658 -21.633 2.355 1.00 63.69 398 ASN A CA 1
ATOM 3103 C C . ASN A 1 398 ? -6.215 -20.643 3.401 1.00 63.69 398 ASN A C 1
ATOM 3105 O O . ASN A 1 398 ? -5.471 -20.223 4.282 1.00 63.69 398 ASN A O 1
ATOM 3109 N N . ASP A 1 399 ? -7.486 -20.248 3.270 1.00 69.06 399 ASP A N 1
ATOM 3110 C CA . ASP A 1 399 ? -8.195 -19.271 4.101 1.00 69.06 399 ASP A CA 1
ATOM 3111 C C . ASP A 1 399 ? -7.599 -17.848 4.081 1.00 69.06 399 ASP A C 1
ATOM 3113 O O . ASP A 1 399 ? -7.911 -16.998 4.924 1.00 69.06 399 ASP A O 1
ATOM 3117 N N . ASP A 1 400 ? -6.807 -17.536 3.047 1.00 75.69 400 ASP A N 1
ATOM 3118 C CA . ASP A 1 400 ? -6.226 -16.215 2.836 1.00 75.69 400 ASP A CA 1
ATOM 3119 C C . ASP A 1 400 ? -7.188 -15.304 2.069 1.00 75.69 400 ASP A C 1
ATOM 3121 O O . ASP A 1 400 ? -7.639 -15.590 0.951 1.00 75.69 400 ASP A O 1
ATOM 3125 N N . TRP A 1 401 ? -7.463 -14.136 2.644 1.00 85.06 401 TRP A N 1
ATOM 3126 C CA . TRP A 1 401 ? -8.249 -13.089 2.001 1.00 85.06 401 TRP A CA 1
ATOM 3127 C C . TRP A 1 401 ? -7.570 -12.584 0.724 1.00 85.06 401 TRP A C 1
ATOM 3129 O O . TRP A 1 401 ? -6.473 -12.022 0.770 1.00 85.06 401 TRP A O 1
ATOM 3139 N N . CYS A 1 402 ? -8.242 -12.693 -0.424 1.00 87.19 402 CYS A N 1
ATOM 3140 C CA . CYS A 1 402 ? -7.709 -12.249 -1.711 1.00 87.19 402 CYS A CA 1
ATOM 3141 C C . CYS A 1 402 ? -8.801 -11.822 -2.704 1.00 87.19 402 CYS A C 1
ATOM 3143 O O . CYS A 1 402 ? -9.975 -12.171 -2.587 1.00 87.19 402 CYS A O 1
ATOM 3145 N N . TYR A 1 403 ? -8.396 -11.048 -3.713 1.00 90.69 403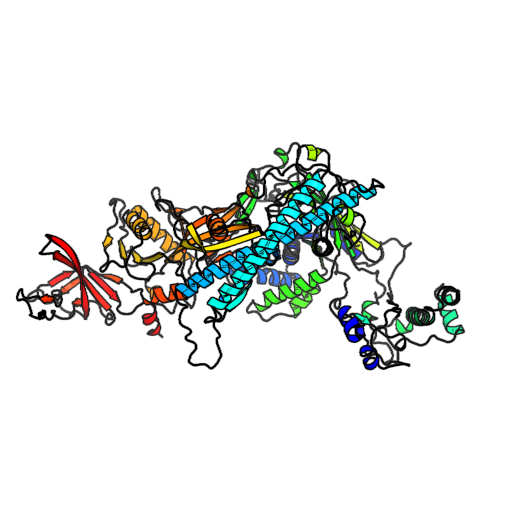 TYR A N 1
ATOM 3146 C CA . TYR A 1 403 ? -9.235 -10.759 -4.874 1.00 90.69 403 TYR A CA 1
ATOM 3147 C C . TYR A 1 403 ? -8.993 -11.787 -5.973 1.00 90.69 403 TYR A C 1
ATOM 3149 O O . TYR A 1 403 ? -7.855 -12.017 -6.389 1.00 90.69 403 TYR A O 1
ATOM 3157 N N . LYS A 1 404 ? -10.079 -12.365 -6.477 1.00 89.69 404 LYS A N 1
ATOM 3158 C CA . LYS A 1 404 ? -10.072 -13.398 -7.513 1.00 89.69 404 LYS A CA 1
ATOM 3159 C C . LYS A 1 404 ? -11.121 -13.107 -8.569 1.00 89.69 404 LYS A C 1
ATOM 3161 O O . LYS A 1 404 ? -12.074 -12.372 -8.329 1.00 89.69 404 LYS A O 1
ATOM 3166 N N . ILE A 1 405 ? -10.948 -13.694 -9.744 1.00 88.81 405 ILE A N 1
ATOM 3167 C CA . ILE A 1 405 ? -12.002 -13.691 -10.758 1.00 88.81 405 ILE A CA 1
ATOM 3168 C C . ILE A 1 405 ? -13.043 -14.733 -10.347 1.00 88.81 405 ILE A C 1
ATOM 3170 O O . ILE A 1 405 ? -12.666 -15.844 -9.986 1.00 88.81 405 ILE A O 1
ATOM 3174 N N . ASN A 1 406 ? -14.326 -14.367 -10.392 1.00 83.44 406 ASN A N 1
ATOM 3175 C CA . ASN A 1 406 ? -15.422 -15.230 -9.946 1.00 83.44 406 ASN A CA 1
ATOM 3176 C C . ASN A 1 406 ? -15.425 -16.598 -10.658 1.00 83.44 406 ASN A C 1
ATOM 3178 O O . ASN A 1 406 ? -15.265 -16.681 -11.883 1.00 83.44 406 ASN A O 1
ATOM 3182 N N . ASP A 1 407 ? -15.669 -17.658 -9.889 1.00 71.00 407 ASP A N 1
ATOM 3183 C CA . ASP A 1 407 ? -15.713 -19.027 -10.384 1.00 71.00 407 ASP A CA 1
ATOM 3184 C C . ASP A 1 407 ? -16.872 -19.194 -11.381 1.00 71.00 407 ASP A C 1
ATOM 3186 O O . ASP A 1 407 ? -18.014 -18.802 -11.141 1.00 71.00 407 ASP A O 1
ATOM 3190 N N . GLY A 1 408 ? -16.566 -19.751 -12.555 1.00 70.69 408 GLY A N 1
ATOM 3191 C CA . GLY A 1 408 ? -17.525 -19.901 -13.659 1.00 70.69 408 GLY A CA 1
ATOM 3192 C C . GLY A 1 408 ? -17.470 -18.793 -14.715 1.00 70.69 408 GLY A C 1
ATOM 3193 O O . GLY A 1 408 ? -18.114 -18.914 -15.759 1.00 70.69 408 GLY A O 1
ATOM 3194 N N . ILE A 1 409 ? -16.656 -17.752 -14.516 1.00 79.81 409 ILE A N 1
ATOM 3195 C CA . ILE A 1 409 ? -16.368 -16.775 -15.567 1.00 79.81 409 ILE A CA 1
ATOM 3196 C C . ILE A 1 409 ? -15.349 -17.349 -16.554 1.00 79.81 409 ILE A C 1
ATOM 3198 O O . ILE A 1 409 ? -14.203 -17.633 -16.216 1.00 79.81 409 ILE A O 1
ATOM 3202 N N . ASN A 1 410 ? -15.750 -17.442 -17.822 1.00 81.38 410 ASN A N 1
ATOM 3203 C CA . ASN A 1 410 ? -14.833 -17.675 -18.931 1.00 81.38 410 ASN A CA 1
ATOM 3204 C C . ASN A 1 410 ? -14.556 -16.348 -19.651 1.00 81.38 410 ASN A C 1
ATOM 3206 O O . ASN A 1 410 ? -15.344 -15.927 -20.499 1.00 81.38 410 ASN A O 1
ATOM 3210 N N . LEU A 1 411 ? -13.438 -15.695 -19.315 1.00 83.00 411 LEU A N 1
ATOM 3211 C CA . LEU A 1 411 ? -13.053 -14.404 -19.903 1.00 83.00 411 LEU A CA 1
ATOM 3212 C C . LEU A 1 411 ? -12.988 -14.447 -21.436 1.00 83.00 411 LEU A C 1
ATOM 3214 O O . LEU A 1 411 ? -13.487 -13.533 -22.092 1.00 83.00 411 LEU A O 1
ATOM 3218 N N . VAL A 1 412 ? -12.460 -15.538 -22.002 1.00 82.19 412 VAL A N 1
ATOM 3219 C CA . VAL A 1 412 ? -12.346 -15.736 -23.457 1.00 82.19 412 VAL A CA 1
ATOM 3220 C C . VAL A 1 412 ? -13.715 -15.668 -24.137 1.00 82.19 412 VAL A C 1
ATOM 3222 O O . VAL A 1 412 ? -13.851 -15.103 -25.217 1.00 82.19 412 VAL A O 1
ATOM 3225 N N . ALA A 1 413 ? -14.749 -16.229 -23.504 1.00 76.38 413 ALA A N 1
ATOM 3226 C CA . ALA A 1 413 ? -16.104 -16.227 -24.050 1.00 76.38 413 ALA A CA 1
ATOM 3227 C C . ALA A 1 413 ? -16.797 -14.857 -23.934 1.00 76.38 413 ALA A C 1
ATOM 3229 O O . ALA A 1 413 ? -17.717 -14.568 -24.701 1.00 76.38 413 ALA A O 1
ATOM 3230 N N . LEU A 1 414 ? -16.374 -14.018 -22.983 1.00 73.06 414 LEU A N 1
ATOM 3231 C CA . LEU A 1 414 ? -16.979 -12.712 -22.713 1.00 73.06 414 LEU A CA 1
ATOM 3232 C C . LEU A 1 414 ? -16.436 -11.594 -23.614 1.00 73.06 414 LEU A C 1
ATOM 3234 O O . LEU A 1 414 ? -17.160 -10.644 -23.913 1.00 73.06 414 LEU A O 1
ATOM 3238 N N . GLN A 1 415 ? -15.180 -11.679 -24.058 1.00 63.19 415 GLN A N 1
ATOM 3239 C CA . GLN A 1 415 ? -14.495 -10.572 -24.729 1.00 63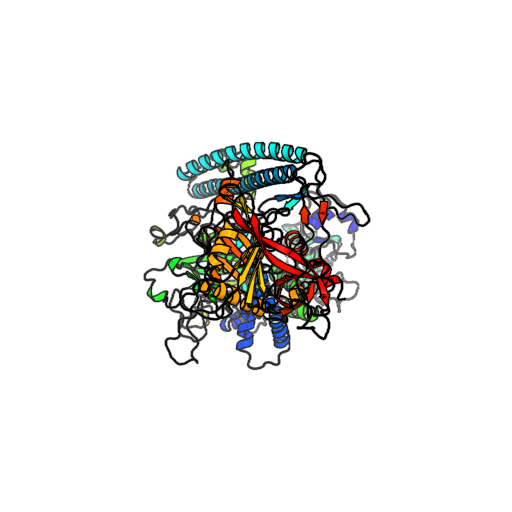.19 415 GLN A CA 1
ATOM 3240 C C . GLN A 1 415 ? -14.505 -10.710 -26.264 1.00 63.19 415 GLN A C 1
ATOM 3242 O O . GLN A 1 415 ? -13.592 -11.273 -26.858 1.00 63.19 415 GLN A O 1
ATOM 3247 N N . ARG A 1 416 ? -15.510 -10.125 -26.943 1.00 55.78 416 ARG A N 1
ATOM 3248 C CA . ARG A 1 416 ? -15.488 -9.959 -28.421 1.00 55.78 416 ARG A CA 1
ATOM 3249 C C . ARG A 1 416 ? -14.459 -8.917 -28.899 1.00 55.78 416 ARG A C 1
ATOM 3251 O O . ARG A 1 416 ? -13.995 -9.009 -30.029 1.00 55.78 416 ARG A O 1
ATOM 3258 N N . SER A 1 417 ? -14.124 -7.935 -28.057 1.00 61.19 417 SER A N 1
ATOM 3259 C CA . SER A 1 417 ? -13.087 -6.916 -28.290 1.00 61.19 417 SER A CA 1
ATOM 3260 C C . SER A 1 417 ? -12.495 -6.468 -26.940 1.00 61.19 417 SER A C 1
ATOM 3262 O O . SER A 1 417 ? -13.074 -5.584 -26.301 1.00 61.19 417 SER A O 1
ATOM 3264 N N . PRO A 1 418 ? -11.425 -7.114 -26.448 1.00 73.50 418 PRO A N 1
ATOM 3265 C CA . PRO A 1 418 ? -10.857 -6.815 -25.133 1.00 73.50 418 PRO A CA 1
ATOM 3266 C C . PRO A 1 418 ? -10.192 -5.427 -25.088 1.00 73.50 418 PRO A C 1
ATOM 3268 O O . PRO A 1 418 ? -9.610 -4.989 -26.080 1.00 73.50 418 PRO A O 1
ATOM 3271 N N . ASP A 1 419 ? -10.260 -4.743 -23.940 1.00 87.44 419 ASP A N 1
ATOM 3272 C CA . ASP A 1 419 ? -9.433 -3.557 -23.671 1.00 87.44 419 ASP A CA 1
ATOM 3273 C C . ASP A 1 419 ? -7.995 -4.017 -23.417 1.00 87.44 419 ASP A C 1
ATOM 3275 O O . ASP A 1 419 ? -7.658 -4.508 -22.333 1.00 87.44 419 ASP A O 1
ATOM 3279 N N . VAL A 1 420 ? -7.177 -3.930 -24.467 1.00 90.25 420 VAL A N 1
ATOM 3280 C CA . VAL A 1 420 ? -5.801 -4.426 -24.482 1.00 90.25 420 VAL A CA 1
ATOM 3281 C C . VAL A 1 420 ? -4.851 -3.302 -24.799 1.00 90.25 420 VAL A C 1
ATOM 3283 O O . VAL A 1 420 ? -5.036 -2.560 -25.765 1.00 90.25 420 VAL A O 1
ATOM 3286 N N . ARG A 1 421 ? -3.771 -3.243 -24.027 1.00 89.88 421 ARG A N 1
ATOM 3287 C CA . ARG A 1 421 ? -2.750 -2.228 -24.194 1.00 89.88 421 ARG A CA 1
ATOM 3288 C C . ARG A 1 421 ? -1.358 -2.817 -24.253 1.00 89.88 421 ARG A C 1
ATOM 3290 O O . ARG A 1 421 ? -0.963 -3.567 -23.370 1.00 89.88 421 ARG A O 1
ATOM 3297 N N . LYS A 1 422 ? -0.587 -2.410 -25.258 1.00 91.94 422 LYS A N 1
ATOM 3298 C CA . LYS A 1 422 ? 0.845 -2.708 -25.313 1.00 91.94 422 LYS A CA 1
ATOM 3299 C C . LYS A 1 422 ? 1.600 -1.705 -24.457 1.00 91.94 422 LYS A C 1
ATOM 3301 O O . LYS A 1 422 ? 1.525 -0.497 -24.690 1.00 91.94 422 LYS A O 1
ATOM 3306 N N . LEU A 1 423 ? 2.272 -2.212 -23.435 1.00 93.44 423 LEU A N 1
ATOM 3307 C CA . LEU A 1 423 ? 3.107 -1.450 -22.520 1.00 93.44 423 LEU A CA 1
ATOM 3308 C C . LEU A 1 423 ? 4.546 -1.904 -22.717 1.00 93.44 423 LEU A C 1
ATOM 3310 O O . LEU A 1 423 ? 4.801 -3.099 -22.826 1.00 93.44 423 LEU A O 1
ATOM 3314 N N . SER A 1 424 ? 5.484 -0.969 -22.735 1.00 92.88 424 SER A N 1
ATOM 3315 C CA . SER A 1 424 ? 6.894 -1.282 -22.945 1.00 92.88 424 SER A CA 1
ATOM 3316 C C . SER A 1 424 ? 7.760 -0.413 -22.060 1.00 92.88 424 SER A C 1
ATOM 3318 O O . SER A 1 424 ? 7.483 0.777 -21.924 1.00 92.88 424 SER A O 1
ATOM 3320 N N . GLY A 1 425 ? 8.851 -0.964 -21.554 1.00 91.50 425 GLY A N 1
ATOM 3321 C CA . GLY A 1 425 ? 9.789 -0.220 -20.733 1.00 91.50 425 GLY A CA 1
ATOM 3322 C C . GLY A 1 425 ? 11.205 -0.757 -20.831 1.00 91.50 425 GLY A C 1
ATOM 3323 O O . GLY A 1 425 ? 11.471 -1.833 -21.373 1.00 91.50 425 GLY A O 1
ATOM 3324 N N . ARG A 1 426 ? 12.131 0.031 -20.287 1.00 91.50 426 ARG A N 1
ATOM 3325 C CA . ARG A 1 426 ? 13.527 -0.355 -20.105 1.00 91.50 426 ARG A CA 1
ATOM 3326 C C . ARG A 1 426 ? 13.884 -0.180 -18.638 1.00 91.50 426 ARG A C 1
ATOM 3328 O O . ARG A 1 426 ? 13.868 0.940 -18.135 1.00 91.50 426 ARG A O 1
ATOM 3335 N N . THR A 1 427 ? 14.248 -1.273 -17.980 1.00 90.88 427 THR A N 1
ATOM 3336 C CA . THR A 1 427 ? 14.630 -1.263 -16.565 1.00 90.88 427 THR A CA 1
ATOM 3337 C C . THR A 1 427 ? 16.106 -1.590 -16.427 1.00 90.88 427 THR A C 1
ATOM 3339 O O . THR A 1 427 ? 16.563 -2.624 -16.912 1.00 90.88 427 THR A O 1
ATOM 3342 N N . MET A 1 428 ? 16.852 -0.736 -15.727 1.00 87.94 428 MET A N 1
ATOM 3343 C CA . MET A 1 428 ? 18.243 -1.017 -15.369 1.00 87.94 428 MET A CA 1
ATOM 3344 C C . MET A 1 428 ? 18.316 -2.203 -14.401 1.00 87.94 428 MET A C 1
ATOM 3346 O O . MET A 1 428 ? 17.605 -2.239 -13.398 1.00 87.94 428 MET A O 1
ATOM 3350 N N . ILE A 1 429 ? 19.201 -3.157 -14.679 1.00 86.50 429 ILE A N 1
ATOM 3351 C CA . ILE A 1 429 ? 19.487 -4.268 -13.770 1.00 86.50 429 ILE A CA 1
ATOM 3352 C C . ILE A 1 429 ? 20.542 -3.770 -12.787 1.00 86.50 429 ILE A C 1
ATOM 3354 O O . ILE A 1 429 ? 21.623 -3.356 -13.196 1.00 86.50 429 ILE A O 1
ATOM 3358 N N . THR A 1 430 ? 20.228 -3.774 -11.493 1.00 78.81 430 THR A N 1
ATOM 3359 C CA . THR A 1 430 ? 21.132 -3.276 -10.449 1.00 78.81 430 THR A CA 1
ATOM 3360 C C . THR A 1 430 ? 21.475 -4.383 -9.449 1.00 78.81 430 THR A C 1
ATOM 3362 O O . THR A 1 430 ? 20.669 -5.287 -9.209 1.00 78.81 430 THR A O 1
ATOM 3365 N N . PRO A 1 431 ? 22.645 -4.314 -8.788 1.00 70.69 431 PRO A N 1
ATOM 3366 C CA . PRO A 1 431 ? 23.025 -5.281 -7.756 1.00 70.69 431 PRO A CA 1
ATOM 3367 C C . PRO A 1 431 ? 22.242 -5.094 -6.449 1.00 70.69 431 PRO A C 1
ATOM 3369 O O . PRO A 1 431 ? 22.382 -5.882 -5.518 1.00 70.69 431 PRO A O 1
ATOM 3372 N N . GLN A 1 432 ? 21.401 -4.061 -6.350 1.00 69.62 432 GLN A N 1
ATOM 3373 C CA . GLN A 1 432 ? 20.626 -3.778 -5.144 1.00 69.62 432 GLN A CA 1
ATOM 3374 C C . GLN A 1 432 ? 19.660 -4.915 -4.806 1.00 69.62 432 GLN A C 1
ATOM 3376 O O . GLN A 1 432 ? 19.442 -5.178 -3.630 1.00 69.62 432 GLN A O 1
ATOM 3381 N N . ALA A 1 433 ? 19.133 -5.631 -5.803 1.00 68.94 433 ALA A N 1
ATOM 3382 C CA . ALA A 1 433 ? 18.205 -6.736 -5.576 1.00 68.94 433 ALA A CA 1
ATOM 3383 C C . ALA A 1 433 ? 18.793 -7.845 -4.683 1.00 68.94 433 ALA A C 1
ATOM 3385 O O . ALA A 1 433 ? 18.117 -8.327 -3.774 1.00 68.94 433 ALA A O 1
ATOM 3386 N N . SER A 1 434 ? 20.063 -8.215 -4.887 1.00 70.81 434 SER A N 1
ATOM 3387 C CA . SER A 1 434 ? 20.727 -9.241 -4.072 1.00 70.81 434 SER A CA 1
ATOM 3388 C C . SER A 1 434 ? 21.067 -8.728 -2.671 1.00 70.81 434 SER A C 1
ATOM 3390 O O . SER A 1 434 ? 20.912 -9.463 -1.696 1.00 70.81 434 SER A O 1
ATOM 3392 N N . SER A 1 435 ? 21.463 -7.457 -2.548 1.00 71.62 435 SER A N 1
ATOM 3393 C CA . SER A 1 435 ? 21.704 -6.804 -1.254 1.00 71.62 435 SER A CA 1
ATOM 3394 C C . SER A 1 435 ? 20.419 -6.694 -0.425 1.00 71.62 435 SER A C 1
ATOM 3396 O O . SER A 1 435 ? 20.402 -7.097 0.737 1.00 71.62 435 SER A O 1
ATOM 3398 N N . ILE A 1 436 ? 19.318 -6.247 -1.041 1.00 73.50 436 ILE A N 1
ATOM 3399 C CA . ILE A 1 436 ? 17.993 -6.186 -0.414 1.00 73.50 436 ILE A CA 1
ATOM 3400 C C . ILE A 1 436 ? 17.591 -7.582 0.050 1.00 73.50 436 ILE A C 1
ATOM 3402 O O . ILE A 1 436 ? 17.243 -7.748 1.216 1.00 73.50 436 ILE A O 1
ATOM 3406 N N . LEU A 1 437 ? 17.703 -8.599 -0.811 1.00 73.44 437 LEU A N 1
ATOM 3407 C CA . LEU A 1 437 ? 17.390 -9.972 -0.426 1.00 73.44 437 LEU A CA 1
ATOM 3408 C C . LEU A 1 437 ? 18.254 -10.447 0.753 1.00 73.44 437 LEU A C 1
ATOM 3410 O O . LEU A 1 437 ? 17.704 -11.004 1.698 1.00 73.44 437 LEU A O 1
ATOM 3414 N N . LYS A 1 438 ? 19.570 -10.185 0.752 1.00 73.00 438 LYS A N 1
ATOM 3415 C CA . LYS A 1 438 ? 20.471 -10.513 1.875 1.00 73.00 438 LYS A CA 1
ATOM 3416 C C . LYS A 1 438 ? 19.981 -9.890 3.177 1.00 73.00 438 LYS A C 1
ATOM 3418 O O . LYS A 1 438 ? 19.870 -10.588 4.182 1.00 73.00 438 LYS A O 1
ATOM 3423 N N . THR A 1 439 ? 19.667 -8.596 3.163 1.00 75.38 439 THR A N 1
ATOM 3424 C CA . THR A 1 439 ? 19.148 -7.896 4.342 1.00 75.38 439 THR A CA 1
ATOM 3425 C C . THR A 1 439 ? 17.816 -8.487 4.798 1.00 75.38 439 THR A C 1
ATOM 3427 O O . THR A 1 439 ? 17.625 -8.680 5.996 1.00 75.38 439 THR A O 1
ATOM 3430 N N . ARG A 1 440 ? 16.907 -8.817 3.872 1.00 71.19 440 ARG A N 1
ATOM 3431 C CA . ARG A 1 440 ? 15.595 -9.401 4.198 1.00 71.19 440 ARG A CA 1
ATOM 3432 C C . ARG A 1 440 ? 15.704 -10.798 4.779 1.00 71.19 440 ARG A C 1
ATOM 3434 O O . ARG A 1 440 ? 15.103 -11.069 5.810 1.00 71.19 440 ARG A O 1
ATOM 3441 N N . LEU A 1 441 ? 16.501 -11.656 4.157 1.00 71.38 441 LEU A N 1
ATOM 3442 C CA . LEU A 1 441 ? 16.776 -12.983 4.683 1.00 71.38 441 LEU A CA 1
ATOM 3443 C C . LEU A 1 441 ? 17.427 -12.880 6.066 1.00 71.38 441 LEU A C 1
ATOM 3445 O O . LEU A 1 441 ? 16.977 -13.546 6.987 1.00 71.38 441 LEU A O 1
ATOM 3449 N N . GLY A 1 442 ? 18.397 -11.978 6.256 1.00 68.62 442 GLY A N 1
ATOM 3450 C CA . GLY A 1 442 ? 18.995 -11.714 7.568 1.00 68.62 442 GLY A CA 1
ATOM 3451 C C . GLY A 1 442 ? 17.969 -11.287 8.626 1.00 68.62 442 GLY A C 1
ATOM 3452 O O . GLY A 1 442 ? 17.997 -11.797 9.743 1.00 68.62 442 GLY A O 1
ATOM 3453 N N . GLN A 1 443 ? 17.025 -10.408 8.269 1.00 68.94 443 GLN A N 1
ATOM 3454 C CA . GLN A 1 443 ? 15.920 -10.003 9.149 1.00 68.94 443 GLN A CA 1
ATOM 3455 C C . GLN A 1 443 ? 15.007 -11.183 9.506 1.00 68.94 443 GLN A C 1
ATOM 3457 O O . GLN A 1 443 ? 14.674 -11.349 10.678 1.00 68.94 443 GLN A O 1
ATOM 3462 N N . LEU A 1 444 ? 14.645 -12.018 8.529 1.00 65.56 444 LEU A N 1
ATOM 3463 C CA . LEU A 1 444 ? 13.830 -13.216 8.751 1.00 65.56 444 LEU A CA 1
ATOM 3464 C C . LEU A 1 444 ? 14.539 -14.209 9.687 1.00 65.56 444 LEU A C 1
ATOM 3466 O O . LEU A 1 444 ? 13.946 -14.642 10.671 1.00 65.56 444 LEU A O 1
ATOM 3470 N N . PHE A 1 445 ? 15.823 -14.498 9.450 1.00 66.50 445 PHE A N 1
ATOM 3471 C CA . PHE A 1 445 ? 16.600 -15.416 10.292 1.00 66.50 445 PHE A CA 1
ATOM 3472 C C . PHE A 1 445 ? 16.840 -14.875 11.707 1.00 66.50 445 PHE A C 1
ATOM 3474 O O . PHE A 1 445 ? 16.761 -15.636 12.661 1.00 66.50 445 PHE A O 1
ATOM 3481 N N . SER A 1 446 ? 17.063 -13.566 11.878 1.00 64.94 446 SER A N 1
ATOM 3482 C CA . SER A 1 446 ? 17.245 -12.969 13.215 1.00 64.94 446 SER A CA 1
ATOM 3483 C C . SER A 1 446 ? 16.016 -13.087 14.126 1.00 64.94 446 SER A C 1
ATOM 3485 O O . SER A 1 446 ? 16.129 -12.918 15.337 1.00 64.94 446 SER A O 1
ATOM 3487 N N . ARG A 1 447 ? 14.838 -13.341 13.543 1.00 58.47 447 ARG A N 1
ATOM 3488 C CA . ARG A 1 447 ? 13.567 -13.496 14.262 1.00 58.47 447 ARG A CA 1
ATOM 3489 C C . ARG A 1 447 ? 13.243 -14.955 14.579 1.00 58.47 447 ARG A C 1
ATOM 3491 O O . ARG A 1 447 ? 12.511 -15.209 15.532 1.00 58.47 447 ARG A O 1
ATOM 3498 N N . SER A 1 448 ? 13.773 -15.907 13.811 1.00 55.53 448 SER A N 1
ATOM 3499 C CA . SER A 1 448 ? 13.687 -17.326 14.155 1.00 55.53 448 SER A CA 1
ATOM 3500 C C . SER A 1 448 ? 14.635 -17.640 15.315 1.00 55.53 448 SER A C 1
ATOM 3502 O O . SER A 1 448 ? 15.761 -17.160 15.327 1.00 55.53 448 SER A O 1
ATOM 3504 N N . LYS A 1 449 ? 14.215 -18.468 16.282 1.00 50.72 449 LYS A N 1
ATOM 3505 C CA . LYS A 1 449 ? 15.063 -18.903 17.415 1.00 50.72 449 LYS A CA 1
ATOM 3506 C C . LYS A 1 449 ? 16.285 -19.744 16.995 1.00 50.72 449 LYS A C 1
ATOM 3508 O O . LYS A 1 449 ? 17.105 -20.075 17.848 1.00 50.72 449 LYS A O 1
ATOM 3513 N N . GLU A 1 450 ? 16.394 -20.127 15.723 1.00 51.53 450 GLU A N 1
ATOM 3514 C CA . GLU A 1 450 ? 17.552 -20.852 15.197 1.00 51.53 450 GLU A CA 1
ATOM 3515 C C . GLU A 1 450 ? 18.753 -19.904 15.038 1.00 51.53 450 GLU A C 1
ATOM 3517 O O . GLU A 1 450 ? 18.605 -18.770 14.583 1.00 51.53 450 GLU A O 1
ATOM 3522 N N . GLU A 1 451 ? 19.954 -20.366 15.406 1.00 52.50 451 GLU A N 1
ATOM 3523 C CA . GLU A 1 451 ? 21.191 -19.623 15.157 1.00 52.50 451 GLU A CA 1
ATOM 3524 C C . GLU A 1 451 ? 21.272 -19.215 13.681 1.00 52.50 451 GLU A C 1
ATOM 3526 O O . GLU A 1 451 ? 21.089 -20.042 12.785 1.00 52.50 451 GLU A O 1
ATOM 3531 N N . THR A 1 452 ? 21.563 -17.935 13.434 1.00 56.00 452 THR A N 1
ATOM 3532 C CA . THR A 1 452 ? 21.795 -17.387 12.093 1.00 56.00 452 THR A CA 1
ATOM 3533 C C . THR A 1 452 ? 22.860 -18.222 11.374 1.00 56.00 452 THR A C 1
ATOM 3535 O O . THR A 1 452 ? 24.059 -18.023 11.576 1.00 56.00 452 THR A O 1
ATOM 3538 N N . ASP A 1 453 ? 22.451 -19.169 10.527 1.00 60.88 453 ASP A N 1
ATOM 3539 C CA . ASP A 1 453 ? 23.383 -19.935 9.704 1.00 60.88 453 ASP A CA 1
ATOM 3540 C C . ASP A 1 453 ? 23.875 -19.019 8.577 1.00 60.88 453 ASP A C 1
ATOM 3542 O O . ASP A 1 453 ? 23.376 -19.014 7.448 1.00 60.88 453 ASP A O 1
ATOM 3546 N N . ASN A 1 454 ? 24.876 -18.201 8.903 1.00 63.62 454 ASN A N 1
ATOM 3547 C CA . ASN A 1 454 ? 25.534 -17.297 7.966 1.00 63.62 454 ASN A CA 1
ATOM 3548 C C . ASN A 1 454 ? 26.058 -18.050 6.732 1.00 63.62 454 ASN A C 1
ATOM 3550 O O . ASN A 1 454 ? 26.156 -17.466 5.655 1.00 63.62 454 ASN A O 1
ATOM 3554 N N . SER A 1 455 ? 26.324 -19.359 6.844 1.00 63.59 455 SER A N 1
ATOM 3555 C CA . SER A 1 455 ? 26.720 -20.180 5.702 1.00 63.59 455 SER A CA 1
ATOM 3556 C C . SER A 1 455 ? 25.574 -20.395 4.707 1.00 63.59 455 SER A C 1
ATOM 3558 O O . SER A 1 455 ? 25.828 -20.449 3.504 1.00 63.59 455 SER A O 1
ATOM 3560 N N . LEU A 1 456 ? 24.319 -20.491 5.166 1.00 63.16 456 LEU A N 1
ATOM 3561 C CA . LEU A 1 456 ? 23.136 -20.595 4.302 1.00 63.16 456 LEU A CA 1
ATOM 3562 C C . LEU A 1 456 ? 22.811 -19.263 3.631 1.00 63.16 456 LEU A C 1
ATOM 3564 O O . LEU A 1 456 ? 22.523 -19.257 2.436 1.00 63.16 456 LEU A O 1
ATOM 3568 N N . LEU A 1 457 ? 22.909 -18.146 4.356 1.00 64.12 457 LEU A N 1
ATOM 3569 C CA . LEU A 1 457 ? 22.775 -16.801 3.785 1.00 64.12 457 LEU A CA 1
ATOM 3570 C C . LEU A 1 457 ? 23.783 -16.580 2.654 1.00 64.12 457 LEU A C 1
ATOM 3572 O O . LEU A 1 457 ? 23.387 -16.242 1.540 1.00 64.12 457 LEU A O 1
ATOM 3576 N N . GLU A 1 458 ? 25.065 -16.857 2.904 1.00 65.06 458 GLU A N 1
ATOM 3577 C CA . GLU A 1 458 ? 26.118 -16.746 1.888 1.00 65.06 458 GLU A CA 1
ATOM 3578 C C . GLU A 1 458 ? 25.879 -17.705 0.713 1.00 65.06 458 GLU A C 1
ATOM 3580 O O . GLU A 1 458 ? 25.996 -17.309 -0.444 1.00 65.06 458 GLU A O 1
ATOM 3585 N N . LYS A 1 459 ? 25.458 -18.954 0.954 1.00 64.25 459 LYS A N 1
ATOM 3586 C CA . LYS A 1 459 ? 25.104 -19.895 -0.129 1.00 64.25 459 LYS A CA 1
ATOM 3587 C C . LYS A 1 459 ? 23.889 -19.447 -0.943 1.00 64.25 459 LYS A C 1
ATOM 3589 O O . LYS A 1 459 ? 23.875 -19.670 -2.147 1.00 64.25 459 LYS A O 1
ATOM 3594 N N . THR A 1 460 ? 22.903 -18.808 -0.314 1.00 61.19 460 THR A N 1
ATOM 3595 C CA . THR A 1 460 ? 21.687 -18.314 -0.982 1.00 61.19 460 THR A CA 1
ATOM 3596 C C . THR A 1 460 ? 21.997 -17.100 -1.852 1.00 61.19 460 THR A C 1
ATOM 3598 O O . THR A 1 460 ? 21.516 -17.014 -2.972 1.00 61.19 460 THR A O 1
ATOM 3601 N N . ILE A 1 461 ? 22.862 -16.195 -1.390 1.00 62.25 461 ILE A N 1
ATOM 3602 C CA . ILE A 1 461 ? 23.366 -15.070 -2.200 1.00 62.25 461 ILE A CA 1
ATOM 3603 C C . ILE A 1 461 ? 24.233 -15.569 -3.360 1.00 62.25 461 ILE A C 1
ATOM 3605 O O . ILE A 1 461 ? 24.263 -14.955 -4.422 1.00 62.25 461 ILE A O 1
ATOM 3609 N N . ASN A 1 462 ? 24.921 -16.696 -3.166 1.00 60.31 462 ASN A N 1
ATOM 3610 C CA . ASN A 1 462 ? 25.682 -17.367 -4.214 1.00 60.31 462 ASN A CA 1
ATOM 3611 C C . ASN A 1 462 ? 24.807 -18.163 -5.200 1.00 60.31 462 ASN A C 1
ATOM 3613 O O . ASN A 1 462 ? 25.355 -18.730 -6.146 1.00 60.31 462 ASN A O 1
ATOM 3617 N N . LEU A 1 463 ? 23.478 -18.216 -5.023 1.00 64.94 463 LEU A N 1
ATOM 3618 C CA . LEU A 1 463 ? 22.597 -18.723 -6.074 1.00 64.94 463 LEU A CA 1
ATOM 3619 C C . LEU A 1 463 ? 22.697 -17.773 -7.272 1.00 64.94 463 LEU A C 1
ATOM 3621 O O . LEU A 1 463 ? 22.589 -16.556 -7.133 1.00 64.94 463 LEU A O 1
ATOM 3625 N N . GLY A 1 464 ? 22.932 -18.328 -8.459 1.00 74.75 464 GLY A N 1
ATOM 3626 C CA . GLY A 1 464 ? 23.004 -17.547 -9.688 1.00 74.75 464 GLY A CA 1
ATOM 3627 C C . GLY A 1 464 ? 21.626 -17.021 -10.073 1.00 74.75 464 GLY A C 1
ATOM 3628 O O . GLY A 1 464 ? 20.902 -17.703 -10.793 1.00 74.75 464 GLY A O 1
ATOM 3629 N N . PHE A 1 465 ? 21.259 -15.836 -9.588 1.00 81.12 465 PHE A N 1
ATOM 3630 C CA . PHE A 1 465 ? 20.080 -15.112 -10.051 1.00 81.12 465 PHE A CA 1
ATOM 3631 C C . PHE A 1 465 ? 20.307 -13.598 -10.058 1.00 81.12 465 PHE A C 1
ATOM 3633 O O . PHE A 1 465 ? 21.209 -13.059 -9.408 1.00 81.12 465 PHE A O 1
ATOM 3640 N N . PHE A 1 466 ? 19.438 -12.899 -10.777 1.00 86.44 466 PHE A N 1
ATOM 3641 C CA . PHE A 1 466 ? 19.254 -11.454 -10.688 1.00 86.44 466 PHE A CA 1
ATOM 3642 C C . PHE A 1 466 ? 17.796 -11.110 -10.978 1.00 86.44 466 PHE A C 1
ATOM 3644 O O . PHE A 1 466 ? 17.059 -11.909 -11.550 1.00 86.44 466 PHE A O 1
ATOM 3651 N N . SER A 1 467 ? 17.353 -9.927 -10.561 1.00 88.75 467 SER A N 1
ATOM 3652 C CA . SER A 1 467 ? 15.969 -9.507 -10.766 1.00 88.75 467 SER A CA 1
ATOM 3653 C C . SER A 1 467 ? 15.876 -8.030 -11.093 1.00 88.75 467 SER A C 1
ATOM 3655 O O . SER A 1 467 ? 16.695 -7.243 -10.617 1.00 88.75 467 SER A O 1
ATOM 3657 N N . ALA A 1 468 ? 14.839 -7.652 -11.829 1.00 90.50 468 ALA A N 1
ATOM 3658 C CA . ALA A 1 468 ? 14.512 -6.263 -12.099 1.00 90.50 468 ALA A CA 1
ATOM 3659 C C . ALA A 1 468 ? 12.982 -6.058 -12.117 1.00 90.50 468 ALA A C 1
ATOM 3661 O O . ALA A 1 468 ? 12.248 -6.937 -12.575 1.00 90.50 468 ALA A O 1
ATOM 3662 N N . PRO A 1 469 ? 12.482 -4.919 -11.608 1.00 91.62 469 PRO A N 1
ATOM 3663 C CA . PRO A 1 469 ? 11.062 -4.578 -11.675 1.00 91.62 469 PRO A CA 1
ATOM 3664 C C . PRO A 1 469 ? 10.611 -4.248 -13.105 1.00 91.62 469 PRO A C 1
ATOM 3666 O O . PRO A 1 469 ? 11.358 -3.667 -13.895 1.00 91.62 469 PRO A O 1
ATOM 3669 N N . LEU A 1 470 ? 9.351 -4.528 -13.433 1.00 92.81 470 LEU A N 1
ATOM 3670 C CA . LEU A 1 470 ? 8.680 -4.043 -14.647 1.00 92.81 470 LEU A CA 1
ATOM 3671 C C . LEU A 1 470 ? 8.272 -2.569 -14.493 1.00 92.81 470 LEU A C 1
ATOM 3673 O O . LEU A 1 470 ? 7.117 -2.200 -14.699 1.00 92.81 470 LEU A O 1
ATOM 3677 N N . THR A 1 471 ? 9.226 -1.732 -14.071 1.00 90.12 471 THR A N 1
ATOM 3678 C CA . THR A 1 471 ? 9.007 -0.320 -13.751 1.00 90.12 471 THR A CA 1
ATOM 3679 C C . THR A 1 471 ? 8.413 0.416 -14.935 1.00 90.12 471 THR A C 1
ATOM 3681 O O . THR A 1 471 ? 9.042 0.532 -15.986 1.00 90.12 471 THR A O 1
ATOM 3684 N N . GLY A 1 472 ? 7.218 0.949 -14.725 1.00 90.62 472 GLY A N 1
ATOM 3685 C CA . GLY A 1 472 ? 6.496 1.754 -15.690 1.00 90.62 472 GLY A CA 1
ATOM 3686 C C . GLY A 1 472 ? 5.107 1.212 -15.985 1.00 90.62 472 GLY A C 1
ATOM 3687 O O . GLY A 1 472 ? 4.301 1.981 -16.485 1.00 90.62 472 GLY A O 1
ATOM 3688 N N . ILE A 1 473 ? 4.764 -0.043 -15.663 1.00 93.44 473 ILE A N 1
ATOM 3689 C CA . ILE A 1 473 ? 3.405 -0.567 -15.920 1.00 93.44 473 ILE A CA 1
ATOM 3690 C C . ILE A 1 473 ? 2.350 0.357 -15.299 1.00 93.44 473 ILE A C 1
ATOM 3692 O O . ILE A 1 473 ? 1.479 0.862 -16.012 1.00 93.44 473 ILE A O 1
ATOM 3696 N N . ARG A 1 474 ? 2.465 0.648 -13.998 1.00 93.62 474 ARG A N 1
ATOM 3697 C CA . ARG A 1 474 ? 1.579 1.588 -13.299 1.00 93.62 474 ARG A CA 1
ATOM 3698 C C . ARG A 1 474 ? 1.589 2.980 -13.930 1.00 93.62 474 ARG A C 1
ATOM 3700 O O . ARG A 1 474 ? 0.524 3.551 -14.144 1.00 93.62 474 ARG A O 1
ATOM 3707 N N . ASP A 1 475 ? 2.767 3.520 -14.234 1.00 93.25 475 ASP A N 1
ATOM 3708 C CA . ASP A 1 475 ? 2.900 4.869 -14.801 1.00 93.25 475 ASP A CA 1
ATOM 3709 C C . ASP A 1 475 ? 2.215 4.949 -16.167 1.00 93.25 475 ASP A C 1
ATOM 3711 O O . ASP A 1 475 ? 1.398 5.834 -16.417 1.00 93.25 475 ASP A O 1
ATOM 3715 N N . HIS A 1 476 ? 2.444 3.949 -17.018 1.00 94.00 476 HIS A N 1
ATOM 3716 C CA . HIS A 1 476 ? 1.801 3.819 -18.309 1.00 94.00 476 HIS A CA 1
ATOM 3717 C C . HIS A 1 476 ? 0.273 3.800 -18.149 1.00 94.00 476 HIS A C 1
ATOM 3719 O O . HIS A 1 476 ? -0.410 4.517 -18.884 1.00 94.00 476 HIS A O 1
ATOM 3725 N N . LEU A 1 477 ? -0.278 3.035 -17.198 1.00 94.56 477 LEU A N 1
ATOM 3726 C CA . LEU A 1 477 ? -1.718 2.993 -16.893 1.00 94.56 477 LEU A CA 1
ATOM 3727 C C . LEU A 1 477 ? -2.265 4.321 -16.349 1.00 94.56 477 LEU A C 1
ATOM 3729 O O . LEU A 1 477 ? -3.425 4.642 -16.590 1.00 94.56 477 LEU A O 1
ATOM 3733 N N . LEU A 1 478 ? -1.432 5.134 -15.705 1.00 94.62 478 LEU A N 1
ATOM 3734 C CA . LEU A 1 478 ? -1.744 6.512 -15.319 1.00 94.62 478 LEU A CA 1
ATOM 3735 C C . LEU A 1 478 ? -1.501 7.534 -16.435 1.00 94.62 478 LEU A C 1
ATOM 3737 O O . LEU A 1 478 ? -1.605 8.734 -16.195 1.00 94.62 478 LEU A O 1
ATOM 3741 N N . THR A 1 479 ? -1.211 7.089 -17.662 1.00 94.62 479 THR A N 1
ATOM 3742 C CA . THR A 1 479 ? -0.853 7.944 -18.810 1.00 94.62 479 THR A CA 1
ATOM 3743 C C . THR A 1 479 ? 0.366 8.831 -18.538 1.00 94.62 479 THR A C 1
ATOM 3745 O O . THR A 1 479 ? 0.423 9.989 -18.950 1.00 94.62 479 THR A O 1
ATOM 3748 N N . GLN A 1 480 ? 1.352 8.250 -17.855 1.00 92.69 480 GLN A N 1
ATOM 3749 C CA . GLN A 1 480 ? 2.643 8.834 -17.509 1.00 92.69 480 GLN A CA 1
ATOM 3750 C C . GLN A 1 480 ? 3.805 7.964 -18.004 1.00 92.69 480 GLN A C 1
ATOM 3752 O O . GLN A 1 480 ? 3.660 6.757 -18.204 1.00 92.69 480 GLN A O 1
ATOM 3757 N N . LEU A 1 481 ? 4.970 8.574 -18.220 1.00 89.00 481 LEU A N 1
ATOM 3758 C CA . LEU A 1 481 ? 6.165 7.904 -18.730 1.00 89.00 481 LEU A CA 1
ATOM 3759 C C . LEU A 1 481 ? 7.407 8.280 -17.913 1.00 89.00 481 LEU A C 1
ATOM 3761 O O . LEU A 1 481 ? 7.745 9.458 -17.789 1.00 89.00 481 LEU A O 1
ATOM 3765 N N . GLY A 1 482 ? 8.123 7.270 -17.416 1.00 81.00 482 GLY A N 1
ATOM 3766 C CA . GLY A 1 482 ? 9.462 7.432 -16.852 1.00 81.00 482 GLY A CA 1
ATOM 3767 C C . GLY A 1 482 ? 10.517 7.378 -17.956 1.00 81.00 482 GLY A C 1
ATOM 3768 O O . GLY A 1 482 ? 10.709 6.338 -18.584 1.00 81.00 482 GLY A O 1
ATOM 3769 N N . SER A 1 483 ? 11.196 8.492 -18.232 1.00 70.62 483 SER A N 1
ATOM 3770 C CA . SER A 1 483 ? 12.300 8.540 -19.200 1.00 70.62 483 SER A CA 1
ATOM 3771 C C . SER A 1 483 ? 13.247 9.703 -18.913 1.00 70.62 483 SER A C 1
ATOM 3773 O O . SER A 1 483 ? 12.924 10.600 -18.142 1.00 70.62 483 SER A O 1
ATOM 3775 N N . ALA A 1 484 ? 14.417 9.715 -19.550 1.00 77.88 484 ALA A N 1
ATOM 3776 C CA . ALA A 1 484 ? 15.311 10.864 -19.497 1.00 77.88 484 ALA A CA 1
ATOM 3777 C C . ALA A 1 484 ? 14.712 12.025 -20.306 1.00 77.88 484 ALA A C 1
ATOM 3779 O O . ALA A 1 484 ? 14.486 11.904 -21.512 1.00 77.88 484 ALA A O 1
ATOM 3780 N N . HIS A 1 485 ? 14.476 13.162 -19.654 1.00 81.94 485 HIS A N 1
ATOM 3781 C CA . HIS A 1 485 ? 13.909 14.347 -20.290 1.00 81.94 485 HIS A CA 1
ATOM 3782 C C . HIS A 1 485 ? 14.576 15.638 -19.833 1.00 81.94 485 HIS A C 1
ATOM 3784 O O . HIS A 1 485 ? 15.317 15.697 -18.854 1.00 81.94 485 HIS A O 1
ATOM 3790 N N . THR A 1 486 ? 14.290 16.704 -20.573 1.00 82.00 486 THR A N 1
ATOM 3791 C CA . THR A 1 486 ? 14.673 18.063 -20.204 1.00 82.00 486 THR A CA 1
ATOM 3792 C C . THR A 1 486 ? 13.817 18.553 -19.041 1.00 82.00 486 THR A C 1
ATOM 3794 O O . THR A 1 486 ? 12.604 18.345 -19.045 1.00 82.00 486 THR A O 1
ATOM 3797 N N . ASN A 1 487 ? 14.437 19.235 -18.082 1.00 83.56 487 ASN A N 1
ATOM 3798 C CA . ASN A 1 487 ? 13.740 19.934 -17.005 1.00 83.56 487 ASN A CA 1
ATOM 3799 C C . ASN A 1 487 ? 13.578 21.424 -17.342 1.00 83.56 487 ASN A C 1
ATOM 3801 O O . ASN A 1 487 ? 14.415 21.960 -18.078 1.00 83.56 487 ASN A O 1
ATOM 3805 N N . PRO A 1 488 ? 12.540 22.096 -16.809 1.00 84.00 488 PRO A N 1
ATOM 3806 C CA . PRO A 1 488 ? 12.435 23.541 -16.917 1.00 84.00 488 PRO A CA 1
ATOM 3807 C C . PRO A 1 488 ? 13.634 24.217 -16.245 1.00 84.00 488 PRO A C 1
ATOM 3809 O O . PRO A 1 488 ? 14.166 23.739 -15.242 1.00 84.00 488 PRO A O 1
ATOM 3812 N N . SER A 1 489 ? 14.076 25.337 -16.805 1.00 83.81 489 SER A N 1
ATOM 3813 C CA . SER A 1 489 ? 15.137 26.158 -16.226 1.00 83.81 489 SER A CA 1
ATOM 3814 C C . SER A 1 489 ? 14.672 27.594 -16.051 1.00 83.81 489 SER A C 1
ATOM 3816 O O . SER A 1 489 ? 13.785 28.078 -16.759 1.00 83.81 489 SER A O 1
ATOM 3818 N N . GLU A 1 490 ? 15.272 28.286 -15.084 1.00 76.00 490 GLU A N 1
ATOM 3819 C CA . GLU A 1 490 ? 14.966 29.689 -14.844 1.00 76.00 490 GLU A CA 1
ATOM 3820 C C . GLU A 1 490 ? 15.284 30.522 -16.095 1.00 76.00 490 GLU A C 1
ATOM 3822 O O . GLU A 1 490 ? 16.370 30.438 -16.670 1.00 76.00 490 GLU A O 1
ATOM 3827 N N . GLY A 1 491 ? 14.304 31.308 -16.547 1.00 73.25 491 GLY A N 1
ATOM 3828 C CA . GLY A 1 491 ? 14.448 32.157 -17.725 1.00 73.25 491 GLY A CA 1
ATOM 3829 C C . GLY A 1 491 ? 14.340 31.432 -19.069 1.00 73.25 491 GLY A C 1
ATOM 3830 O O . GLY A 1 491 ? 14.554 32.078 -20.103 1.00 73.25 491 GLY A O 1
ATOM 3831 N N . ASP A 1 492 ? 13.966 30.150 -19.119 1.00 85.44 492 ASP A N 1
ATOM 3832 C CA . ASP A 1 492 ? 13.656 29.501 -20.394 1.00 85.44 492 ASP A CA 1
ATOM 3833 C C . ASP A 1 492 ? 12.457 30.192 -21.103 1.00 85.44 492 ASP A C 1
ATOM 3835 O O . ASP A 1 492 ? 11.621 30.854 -20.474 1.00 85.44 492 ASP A O 1
ATOM 3839 N N . PRO A 1 493 ? 12.363 30.126 -22.447 1.00 86.06 493 PRO A N 1
ATOM 3840 C CA . PRO A 1 493 ? 11.284 30.795 -23.176 1.00 86.06 493 PRO A CA 1
ATOM 3841 C C . PRO A 1 493 ? 9.882 30.287 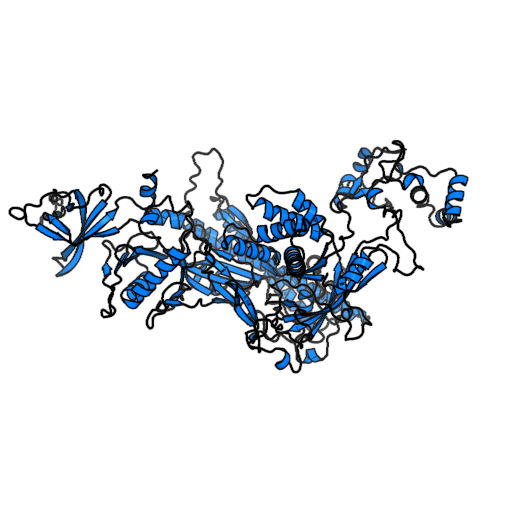-22.812 1.00 86.06 493 PRO A C 1
ATOM 3843 O O . PRO A 1 493 ? 8.915 31.031 -22.947 1.00 86.06 493 PRO A O 1
ATOM 3846 N N . ILE A 1 494 ? 9.770 29.030 -22.369 1.00 88.06 494 ILE A N 1
ATOM 3847 C CA . ILE A 1 494 ? 8.488 28.381 -22.078 1.00 88.06 494 ILE A CA 1
ATOM 3848 C C . ILE A 1 494 ? 7.965 28.824 -20.710 1.00 88.06 494 ILE A C 1
ATOM 3850 O O . ILE A 1 494 ? 6.814 29.243 -20.626 1.00 88.06 494 ILE A O 1
ATOM 3854 N N . SER A 1 495 ? 8.790 28.832 -19.658 1.00 88.88 495 SER A N 1
ATOM 3855 C CA . SER A 1 495 ? 8.366 29.317 -18.335 1.00 88.88 495 SER A CA 1
ATOM 3856 C C . SER A 1 495 ? 8.030 30.804 -18.371 1.00 88.88 495 SER A C 1
ATOM 3858 O O . SER A 1 495 ? 7.062 31.216 -17.738 1.00 88.88 495 SER A O 1
ATOM 3860 N N . ARG A 1 496 ? 8.747 31.605 -19.179 1.00 86.50 496 ARG A N 1
ATOM 3861 C CA . ARG A 1 496 ? 8.385 33.012 -19.433 1.00 86.50 496 ARG A CA 1
ATOM 3862 C C . ARG A 1 496 ? 7.030 33.153 -20.121 1.00 86.50 496 ARG A C 1
ATOM 3864 O O . ARG A 1 496 ? 6.239 33.995 -19.712 1.00 86.50 496 ARG A O 1
ATOM 3871 N N . ALA A 1 497 ? 6.748 32.329 -21.130 1.00 86.19 497 ALA A N 1
ATOM 3872 C CA . ALA A 1 497 ? 5.454 32.337 -21.813 1.00 86.19 497 ALA A CA 1
ATOM 3873 C C . ALA A 1 497 ? 4.299 31.893 -20.896 1.00 86.19 497 ALA A C 1
ATOM 3875 O O . ALA A 1 497 ? 3.183 32.387 -21.033 1.00 86.19 497 ALA A O 1
ATOM 3876 N N . LEU A 1 498 ? 4.573 30.994 -19.948 1.00 88.12 498 LEU A N 1
ATOM 3877 C CA . LEU A 1 498 ? 3.621 30.534 -18.934 1.00 88.12 498 LEU A CA 1
ATOM 3878 C C . LEU A 1 498 ? 3.522 31.470 -17.716 1.00 88.12 498 LEU A C 1
ATOM 3880 O O . LEU A 1 498 ? 2.670 31.250 -16.862 1.00 88.12 498 LEU A O 1
ATOM 3884 N N . GLY A 1 499 ? 4.366 32.502 -17.618 1.00 88.25 499 GLY A N 1
ATOM 3885 C CA . GLY A 1 499 ? 4.364 33.440 -16.492 1.00 88.25 499 GLY A CA 1
ATOM 3886 C C . GLY A 1 499 ? 4.766 32.818 -15.148 1.00 88.25 499 GLY A C 1
ATOM 3887 O O . GLY A 1 499 ? 4.311 33.288 -14.109 1.00 88.25 499 GLY A O 1
ATOM 3888 N N . LEU A 1 500 ? 5.586 31.761 -15.154 1.00 90.00 500 LEU A N 1
ATOM 3889 C CA . LEU A 1 500 ? 6.014 31.071 -13.931 1.00 90.00 500 LEU A CA 1
ATOM 3890 C C . LEU A 1 500 ? 7.142 31.834 -13.220 1.00 90.00 500 LEU A C 1
ATOM 3892 O O . LEU A 1 500 ? 8.087 32.300 -13.860 1.00 90.00 500 LEU A O 1
ATOM 3896 N N . SER A 1 501 ? 7.075 31.917 -11.890 1.00 90.06 501 SER A N 1
ATOM 3897 C CA . SER A 1 501 ? 8.152 32.478 -11.064 1.00 90.06 501 SER A CA 1
ATOM 3898 C C . SER A 1 501 ? 9.333 31.507 -10.914 1.00 90.06 501 SER A C 1
ATOM 3900 O O . SER A 1 501 ? 9.189 30.296 -11.096 1.00 90.06 501 SER A O 1
ATOM 3902 N N . ALA A 1 502 ? 10.508 32.017 -10.524 1.00 88.19 502 ALA A N 1
ATOM 3903 C CA . ALA A 1 502 ? 11.696 31.189 -10.281 1.00 88.19 502 ALA A CA 1
ATOM 3904 C C . ALA A 1 502 ? 11.459 30.112 -9.2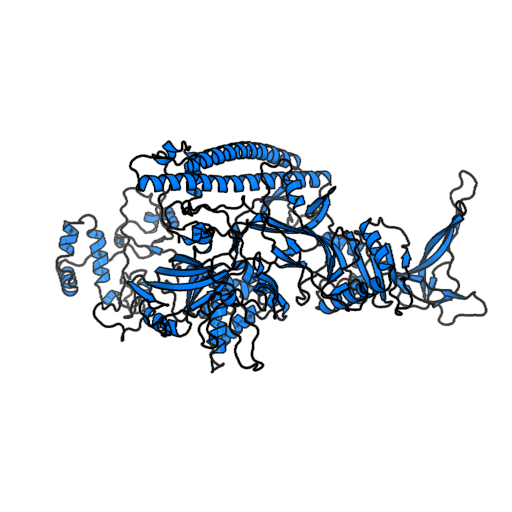02 1.00 88.19 502 ALA A C 1
ATOM 3906 O O . ALA A 1 502 ? 11.892 28.966 -9.347 1.00 88.19 502 ALA A O 1
ATOM 3907 N N . GLU A 1 503 ? 10.711 30.449 -8.145 1.00 88.69 503 GLU A N 1
ATOM 3908 C CA . GLU A 1 503 ? 10.343 29.493 -7.098 1.00 88.69 503 GLU A CA 1
ATOM 3909 C C . GLU A 1 503 ? 9.425 28.388 -7.638 1.00 88.69 503 GLU A C 1
ATOM 3911 O O . GLU A 1 503 ? 9.671 27.208 -7.383 1.00 88.69 503 GLU A O 1
ATOM 3916 N N . GLN A 1 504 ? 8.411 28.747 -8.431 1.00 90.56 504 GLN A N 1
ATOM 3917 C CA . GLN A 1 504 ? 7.489 27.780 -9.035 1.00 90.56 504 GLN A CA 1
ATOM 3918 C C . GLN A 1 504 ? 8.218 26.817 -9.976 1.00 90.56 504 GLN A C 1
ATOM 3920 O O . GLN A 1 504 ? 7.955 25.617 -9.932 1.00 90.56 504 GLN A O 1
ATOM 3925 N N . VAL A 1 505 ? 9.168 27.317 -10.774 1.00 89.44 505 VAL A N 1
ATOM 3926 C CA . VAL A 1 505 ? 10.014 26.491 -11.650 1.00 89.44 505 VAL A CA 1
ATOM 3927 C C . VAL A 1 505 ? 10.869 25.522 -10.831 1.00 89.44 505 VAL A C 1
ATOM 3929 O O . VAL A 1 505 ? 10.862 24.323 -11.097 1.00 89.44 505 VAL A O 1
ATOM 3932 N N . SER A 1 506 ? 11.549 26.011 -9.791 1.00 89.44 506 SER A N 1
ATOM 3933 C CA . SER A 1 506 ? 12.382 25.177 -8.914 1.00 89.44 506 SER A CA 1
ATOM 3934 C C . SER A 1 506 ? 11.576 24.063 -8.230 1.00 89.44 506 SER A C 1
ATOM 3936 O O . SER A 1 506 ? 11.979 22.896 -8.226 1.00 89.44 506 SER A O 1
ATOM 3938 N N . ARG A 1 507 ? 10.383 24.388 -7.713 1.00 88.44 507 ARG A N 1
ATOM 3939 C CA . ARG A 1 507 ? 9.477 23.406 -7.097 1.00 88.44 507 ARG A CA 1
ATOM 3940 C C . ARG A 1 507 ? 8.924 22.412 -8.117 1.00 88.44 507 ARG A C 1
ATOM 3942 O O . ARG A 1 507 ? 8.934 21.217 -7.832 1.00 88.44 507 ARG A O 1
ATOM 3949 N N . ALA A 1 508 ? 8.521 22.862 -9.303 1.00 87.12 508 ALA A N 1
ATOM 3950 C CA . ALA A 1 508 ? 8.056 21.985 -10.378 1.00 87.12 508 ALA A CA 1
ATOM 3951 C C . ALA A 1 508 ? 9.145 20.989 -10.826 1.00 87.12 508 ALA A C 1
ATOM 3953 O O . ALA A 1 508 ? 8.862 19.798 -10.969 1.00 87.12 508 ALA A O 1
ATOM 3954 N N . CYS A 1 509 ? 10.404 21.433 -10.944 1.00 84.69 509 CYS A N 1
ATOM 3955 C CA . CYS A 1 509 ? 11.557 20.568 -11.228 1.00 84.69 509 CYS A CA 1
ATOM 3956 C C . CYS A 1 509 ? 11.764 19.484 -10.171 1.00 84.69 509 CYS A C 1
ATOM 3958 O O . CYS A 1 509 ? 12.128 18.364 -10.502 1.00 84.69 509 CYS A O 1
ATOM 3960 N N . SER A 1 510 ? 11.516 19.782 -8.894 1.00 82.44 510 SER A N 1
ATOM 3961 C CA . SER A 1 510 ? 11.648 18.769 -7.837 1.00 82.44 510 SER A CA 1
ATOM 3962 C C . SER A 1 510 ? 10.623 17.629 -7.947 1.00 82.44 510 SER A C 1
ATOM 3964 O O . SER A 1 510 ? 10.808 16.576 -7.342 1.00 82.44 510 SER A O 1
ATOM 3966 N N . THR A 1 511 ? 9.559 17.825 -8.732 1.00 79.06 511 THR A N 1
ATOM 3967 C CA . THR A 1 511 ? 8.463 16.866 -8.941 1.00 79.06 511 THR A CA 1
ATOM 3968 C C . THR A 1 511 ? 8.443 16.244 -10.341 1.00 79.06 511 THR A C 1
ATOM 3970 O O . THR A 1 511 ? 7.497 15.532 -10.672 1.00 79.06 511 THR A O 1
ATOM 3973 N N . SER A 1 512 ? 9.464 16.486 -11.171 1.00 78.38 512 SER A N 1
ATOM 3974 C CA . SER A 1 512 ? 9.458 16.153 -12.602 1.00 78.38 512 SER A CA 1
ATOM 3975 C C . SER A 1 512 ? 9.821 14.705 -12.943 1.00 78.38 512 SER A C 1
ATOM 3977 O O . SER A 1 512 ? 10.113 14.425 -14.091 1.00 78.38 512 SER A O 1
ATOM 3979 N N . ASN A 1 513 ? 9.794 13.763 -11.997 1.00 82.00 513 ASN A N 1
ATOM 3980 C CA . ASN A 1 513 ? 10.270 12.388 -12.235 1.00 82.00 513 ASN A CA 1
ATOM 3981 C C . ASN A 1 513 ? 9.511 11.624 -13.339 1.00 82.00 513 ASN A C 1
ATOM 3983 O O . ASN A 1 513 ? 10.040 10.657 -13.885 1.00 82.00 513 ASN A O 1
ATOM 3987 N N . LEU A 1 514 ? 8.263 12.011 -13.618 1.00 87.44 514 LEU A N 1
ATOM 3988 C CA . LEU A 1 514 ? 7.387 11.369 -14.593 1.00 87.44 514 LEU A CA 1
ATOM 3989 C C . LEU A 1 514 ? 6.845 12.410 -15.570 1.00 87.44 514 LEU A C 1
ATOM 3991 O O . LEU A 1 514 ? 6.403 13.486 -15.166 1.00 87.44 514 LEU A O 1
ATOM 3995 N N . LEU A 1 515 ? 6.837 12.056 -16.851 1.00 89.69 515 LEU A N 1
ATOM 3996 C CA . LEU A 1 515 ? 6.262 12.864 -17.917 1.00 89.69 515 LEU A CA 1
ATOM 3997 C C . LEU A 1 515 ? 4.781 12.534 -18.092 1.00 89.69 515 LEU A C 1
ATOM 3999 O O . LEU A 1 515 ? 4.454 11.346 -18.141 1.00 89.69 515 LEU A O 1
ATOM 4003 N N . PRO A 1 516 ? 3.893 13.523 -18.283 1.00 91.50 516 PRO A N 1
ATOM 4004 C CA . PRO A 1 516 ? 2.568 13.231 -18.813 1.00 91.50 516 PRO A CA 1
ATOM 4005 C C . PRO A 1 516 ? 2.704 12.718 -20.253 1.00 91.50 516 PRO A C 1
ATOM 4007 O O . PRO A 1 516 ? 3.619 13.111 -20.982 1.00 91.50 516 PRO A O 1
ATOM 4010 N N . TYR A 1 517 ? 1.773 11.875 -20.697 1.00 90.81 517 TYR A N 1
ATOM 4011 C CA . TYR A 1 517 ? 1.752 11.420 -22.089 1.00 90.81 517 TYR A CA 1
ATOM 4012 C C . TYR A 1 517 ? 1.661 12.571 -23.073 1.00 90.81 517 TYR A C 1
ATOM 4014 O O . TYR A 1 517 ? 2.351 12.529 -24.091 1.00 90.81 517 TYR A O 1
ATOM 4022 N N . GLY A 1 518 ? 0.835 13.579 -22.787 1.00 85.75 518 GLY A N 1
ATOM 4023 C CA . GLY A 1 518 ? 0.631 14.676 -23.723 1.00 85.75 518 GLY A CA 1
ATOM 4024 C C . GLY A 1 518 ? 0.235 14.124 -25.093 1.00 85.75 518 GLY A C 1
ATOM 4025 O O . GLY A 1 518 ? -0.697 13.314 -25.189 1.00 85.75 518 GLY A O 1
ATOM 4026 N N . ASP A 1 519 ? 0.985 14.515 -26.120 1.00 82.12 519 ASP A N 1
ATOM 4027 C CA . ASP A 1 519 ? 0.854 14.007 -27.487 1.00 82.12 519 ASP A CA 1
ATOM 4028 C C . ASP A 1 519 ? 1.960 12.981 -27.855 1.00 82.12 519 ASP A C 1
ATOM 4030 O O . ASP A 1 519 ? 1.932 12.415 -28.952 1.00 82.12 519 ASP A O 1
ATOM 4034 N N . THR A 1 520 ? 2.880 12.671 -26.926 1.00 80.81 520 THR A N 1
ATOM 4035 C CA . THR A 1 520 ? 4.137 11.943 -27.203 1.00 80.81 520 THR A CA 1
ATOM 4036 C C . THR A 1 520 ? 3.934 10.460 -27.501 1.00 80.81 520 THR A C 1
ATOM 4038 O O . THR A 1 520 ? 4.582 9.898 -28.388 1.00 80.81 520 THR A O 1
ATOM 4041 N N . VAL A 1 521 ? 3.049 9.804 -26.748 1.00 84.44 521 VAL A N 1
ATOM 4042 C CA . VAL A 1 521 ? 2.807 8.361 -26.837 1.00 84.44 521 VAL A CA 1
ATOM 4043 C C . VAL A 1 521 ? 1.651 8.112 -27.793 1.00 84.44 521 VAL A C 1
ATOM 4045 O O . VAL A 1 521 ? 0.540 8.589 -27.576 1.00 84.44 521 VAL A O 1
ATOM 4048 N N . ARG A 1 522 ? 1.900 7.346 -28.859 1.00 85.06 522 ARG A N 1
ATOM 4049 C CA . ARG A 1 522 ? 0.849 6.929 -29.794 1.00 85.06 522 ARG A CA 1
ATOM 4050 C C . ARG A 1 522 ? -0.022 5.859 -29.152 1.00 85.06 522 ARG A C 1
ATOM 4052 O O . ARG A 1 522 ? 0.489 4.835 -28.705 1.00 85.06 522 ARG A O 1
ATOM 4059 N N . LEU A 1 523 ? -1.325 6.099 -29.138 1.00 86.25 523 LEU A N 1
ATOM 4060 C CA . LEU A 1 523 ? -2.322 5.159 -28.640 1.00 86.25 523 LEU A CA 1
ATOM 4061 C C . LEU A 1 523 ? -3.138 4.579 -29.796 1.00 86.25 523 LEU A C 1
ATOM 4063 O O . LEU A 1 523 ? -3.316 5.217 -30.834 1.00 86.25 523 LEU A O 1
ATOM 4067 N N . ASP A 1 524 ? -3.632 3.359 -29.606 1.00 85.69 524 ASP A N 1
ATOM 4068 C CA . ASP A 1 524 ? -4.492 2.696 -30.583 1.00 85.69 524 ASP A CA 1
ATOM 4069 C C . ASP A 1 524 ? -5.829 3.461 -30.763 1.00 85.69 524 ASP A C 1
ATOM 4071 O O . ASP A 1 524 ? -6.415 3.906 -29.770 1.00 85.69 524 ASP A O 1
ATOM 4075 N N . PRO A 1 525 ? -6.362 3.609 -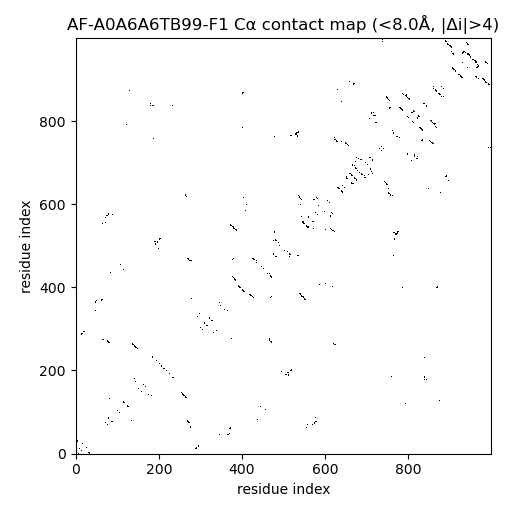31.994 1.00 84.44 525 PRO A N 1
ATOM 4076 C CA . PRO A 1 525 ? -7.642 4.282 -32.242 1.00 84.44 525 PRO A CA 1
ATOM 4077 C C . PRO A 1 525 ? -8.854 3.717 -31.481 1.00 84.44 525 PRO A C 1
ATOM 4079 O O . PRO A 1 525 ? -9.856 4.420 -31.313 1.00 84.44 525 PRO A O 1
ATOM 4082 N N . THR A 1 526 ? -8.799 2.472 -31.003 1.00 82.12 526 THR A N 1
ATOM 4083 C CA . THR A 1 526 ? -9.813 1.866 -30.117 1.00 82.12 526 THR A CA 1
ATOM 4084 C C . THR A 1 526 ? -10.047 2.675 -28.834 1.00 82.12 526 THR A C 1
ATOM 4086 O O . THR A 1 526 ? -11.178 2.721 -28.336 1.00 82.12 526 THR A O 1
ATOM 4089 N N . TYR A 1 527 ? -9.050 3.437 -28.370 1.00 83.44 527 TYR A N 1
ATOM 4090 C CA . TYR A 1 527 ? -9.164 4.389 -27.254 1.00 83.44 527 TYR A CA 1
ATOM 4091 C C . TYR A 1 527 ? -10.002 5.641 -27.567 1.00 83.44 527 TYR A C 1
ATOM 4093 O O . TYR A 1 527 ? -10.206 6.496 -26.710 1.00 83.44 527 TYR A O 1
ATOM 4101 N N . SER A 1 528 ? -10.594 5.732 -28.759 1.00 78.94 528 SER A N 1
ATOM 4102 C CA . SER A 1 528 ? -11.741 6.621 -28.997 1.00 78.94 528 SER A CA 1
ATOM 4103 C C . SER A 1 528 ? -12.986 6.199 -28.196 1.00 78.94 528 SER A C 1
ATOM 4105 O O . SER A 1 528 ? -13.813 7.036 -27.818 1.00 78.94 528 SER A O 1
ATOM 4107 N N . ARG A 1 529 ? -13.133 4.897 -27.913 1.00 84.94 529 ARG A N 1
ATOM 4108 C CA . ARG A 1 529 ? -14.270 4.322 -27.171 1.00 84.94 529 ARG A CA 1
ATOM 4109 C C . ARG A 1 529 ? -13.917 3.954 -25.733 1.00 84.94 529 ARG A C 1
ATOM 4111 O O . ARG A 1 529 ? -14.775 4.090 -24.864 1.00 84.94 529 ARG A O 1
ATOM 4118 N N . LEU A 1 530 ? -12.681 3.522 -25.503 1.00 87.69 530 LEU A N 1
ATOM 4119 C CA . LEU A 1 530 ? -12.134 3.143 -24.197 1.00 87.69 530 LEU A CA 1
ATOM 4120 C C . LEU A 1 530 ? -11.295 4.280 -23.597 1.00 87.69 530 LEU A C 1
ATOM 4122 O O . LEU A 1 530 ? -11.043 5.278 -24.267 1.00 87.69 530 LEU A O 1
ATOM 4126 N N . SER A 1 531 ? -10.855 4.149 -22.344 1.00 91.00 531 SER A N 1
ATOM 4127 C CA . SER A 1 531 ? -9.912 5.103 -21.742 1.00 91.00 531 SER A CA 1
ATOM 4128 C C . SER A 1 531 ? -8.536 4.464 -21.542 1.00 91.00 531 SER A C 1
ATOM 4130 O O . SER A 1 531 ? -8.459 3.400 -20.924 1.00 91.00 531 SER A O 1
ATOM 4132 N N . PRO A 1 532 ? -7.443 5.104 -22.005 1.00 92.31 532 PRO A N 1
ATOM 4133 C CA . PRO A 1 532 ? -6.084 4.620 -21.757 1.00 92.31 532 PRO A CA 1
ATOM 4134 C C . PRO A 1 532 ? -5.651 4.804 -20.293 1.00 92.31 532 PRO A C 1
ATOM 4136 O O . PRO A 1 532 ? -4.670 4.191 -19.869 1.00 92.31 532 PRO A O 1
ATOM 4139 N N . PHE A 1 533 ? -6.364 5.651 -19.542 1.00 95.12 533 PHE A N 1
ATOM 4140 C CA . PHE A 1 533 ? -6.123 5.945 -18.136 1.00 95.12 533 PHE A CA 1
ATOM 4141 C C . PHE A 1 533 ? -6.905 4.980 -17.239 1.00 95.12 533 PHE A C 1
ATOM 4143 O O . PHE A 1 533 ? -8.133 4.912 -17.313 1.00 95.12 533 PHE A O 1
ATOM 4150 N N . LYS A 1 534 ? -6.199 4.272 -16.354 1.00 95.38 534 LYS A N 1
ATOM 4151 C CA . LYS A 1 534 ? -6.765 3.327 -15.386 1.00 95.38 534 LYS A CA 1
ATOM 4152 C C . LYS A 1 534 ? -6.326 3.717 -13.961 1.00 95.38 534 LYS A C 1
ATOM 4154 O O . LYS A 1 534 ? -5.158 3.530 -13.612 1.00 95.38 534 LYS A O 1
ATOM 4159 N N . PRO A 1 535 ? -7.233 4.250 -13.113 1.00 95.56 535 PRO A N 1
ATOM 4160 C CA . PRO A 1 535 ? -6.882 4.681 -11.753 1.00 95.56 535 PRO A CA 1
ATOM 4161 C C . PRO A 1 535 ? -6.610 3.511 -10.791 1.00 95.56 535 PRO A C 1
ATOM 4163 O O . PRO A 1 535 ? -5.926 3.682 -9.780 1.00 95.56 535 PRO A O 1
ATOM 4166 N N . VAL A 1 536 ? -7.139 2.327 -11.104 1.00 96.12 536 VAL A N 1
ATOM 4167 C CA . VAL A 1 536 ? -6.913 1.075 -10.378 1.00 96.12 536 VAL A CA 1
ATOM 4168 C C . VAL A 1 536 ? -6.464 0.030 -11.396 1.00 96.12 536 VAL A C 1
ATOM 4170 O O . VAL A 1 536 ? -7.108 -0.138 -12.433 1.00 96.12 536 VAL A O 1
ATOM 4173 N N . THR A 1 537 ? -5.358 -0.655 -11.117 1.00 94.38 537 THR A N 1
ATOM 4174 C CA . THR A 1 537 ? -4.888 -1.787 -11.921 1.00 94.38 537 THR A CA 1
ATOM 4175 C C . THR A 1 537 ? -5.630 -3.037 -11.488 1.00 94.38 537 THR A C 1
ATOM 4177 O O . THR A 1 537 ? -5.589 -3.389 -10.316 1.00 94.38 537 THR A O 1
ATOM 4180 N N . HIS A 1 538 ? -6.302 -3.700 -12.422 1.00 93.75 538 HIS A N 1
ATOM 4181 C CA . HIS A 1 538 ? -6.929 -5.005 -12.231 1.00 93.75 538 HIS A CA 1
ATOM 4182 C C . HIS A 1 538 ? -7.037 -5.665 -13.612 1.00 93.75 538 HIS A C 1
ATOM 4184 O O . HIS A 1 538 ? -7.666 -5.143 -14.537 1.00 93.75 538 HIS A O 1
ATOM 4190 N N . GLY A 1 539 ? -6.293 -6.750 -13.813 1.00 93.81 539 GLY A N 1
ATOM 4191 C CA . GLY A 1 539 ? -6.143 -7.327 -15.146 1.00 93.81 539 GLY A CA 1
ATOM 4192 C C . GLY A 1 539 ? -5.115 -8.443 -15.227 1.00 93.81 539 GLY A C 1
ATOM 4193 O O . GLY A 1 539 ? -4.612 -8.931 -14.216 1.00 93.81 539 GLY A O 1
ATOM 4194 N N . GLN A 1 540 ? -4.789 -8.842 -16.450 1.00 94.06 540 GLN A N 1
ATOM 4195 C CA . GLN A 1 540 ? -3.758 -9.839 -16.735 1.00 94.06 540 GLN A CA 1
ATOM 4196 C C . GLN A 1 540 ? -2.713 -9.259 -17.686 1.00 94.06 540 GLN A C 1
ATOM 4198 O O . GLN A 1 540 ? -3.044 -8.467 -18.563 1.00 94.06 540 GLN A O 1
ATOM 4203 N N . ILE A 1 541 ? -1.454 -9.653 -17.526 1.00 95.00 541 ILE A N 1
ATOM 4204 C CA . ILE A 1 541 ? -0.372 -9.312 -18.450 1.00 95.00 541 ILE A CA 1
ATOM 4205 C C . ILE A 1 541 ? 0.211 -10.566 -19.085 1.00 95.00 541 ILE A C 1
ATOM 4207 O O . ILE A 1 541 ? 0.264 -11.628 -18.462 1.00 95.00 541 ILE A O 1
ATOM 4211 N N . ARG A 1 542 ? 0.700 -10.416 -20.312 1.00 92.12 542 ARG A N 1
ATOM 4212 C CA . ARG A 1 542 ? 1.511 -11.414 -21.009 1.00 92.12 542 ARG A CA 1
ATOM 4213 C C . ARG A 1 542 ? 2.678 -10.729 -21.708 1.00 92.12 542 ARG A C 1
ATOM 4215 O O . ARG A 1 542 ? 2.489 -9.677 -22.310 1.00 92.12 542 ARG A O 1
ATOM 4222 N N . PHE A 1 543 ? 3.861 -11.335 -21.665 1.00 93.56 543 PHE A N 1
ATOM 4223 C CA . PHE A 1 543 ? 5.040 -10.830 -22.369 1.00 93.56 543 PHE A CA 1
ATOM 4224 C C . PHE A 1 543 ? 4.940 -11.043 -23.881 1.00 93.56 543 PHE A C 1
ATOM 4226 O O . PHE A 1 543 ? 4.619 -12.139 -24.335 1.00 93.56 543 PHE A O 1
ATOM 4233 N N . THR A 1 544 ? 5.272 -10.005 -24.644 1.00 91.56 544 THR A N 1
ATOM 4234 C CA . THR A 1 544 ? 5.488 -10.058 -26.100 1.00 91.56 544 THR A CA 1
ATOM 4235 C C . THR A 1 544 ? 6.956 -9.856 -26.461 1.00 91.56 544 THR A C 1
ATOM 4237 O O . THR A 1 544 ? 7.409 -10.350 -27.489 1.00 91.56 544 THR A O 1
ATOM 4240 N N . LYS A 1 545 ? 7.726 -9.185 -25.596 1.00 92.50 545 LYS A N 1
ATOM 4241 C CA . LYS A 1 545 ? 9.183 -9.058 -25.702 1.00 92.50 545 LYS A CA 1
ATOM 4242 C C . LYS A 1 545 ? 9.806 -9.070 -24.310 1.00 92.50 545 LYS A C 1
ATOM 4244 O O . LYS A 1 545 ? 9.327 -8.385 -23.409 1.00 92.50 545 LYS A O 1
ATOM 4249 N N . LEU A 1 546 ? 10.900 -9.806 -24.144 1.00 93.69 546 LEU A N 1
ATOM 4250 C CA . LEU A 1 546 ? 11.745 -9.730 -22.955 1.00 93.69 546 LEU A CA 1
ATOM 4251 C C . LEU A 1 546 ? 13.194 -10.013 -23.359 1.00 93.69 546 LEU A C 1
ATOM 4253 O O . LEU A 1 546 ? 13.541 -11.146 -23.693 1.00 93.69 546 LEU A O 1
ATOM 4257 N N . THR A 1 547 ? 14.019 -8.969 -23.345 1.00 93.38 547 THR A N 1
ATOM 4258 C CA . THR A 1 547 ? 15.411 -9.010 -23.803 1.00 93.38 547 THR A CA 1
ATOM 4259 C C . THR A 1 547 ? 16.327 -8.424 -22.741 1.00 93.38 547 THR A C 1
ATOM 4261 O O . THR A 1 547 ? 16.108 -7.307 -22.277 1.00 93.38 547 THR A O 1
ATOM 4264 N N . ILE A 1 548 ? 17.388 -9.140 -22.385 1.00 92.81 548 ILE A N 1
ATOM 4265 C CA . ILE A 1 548 ? 18.462 -8.638 -21.528 1.00 92.81 548 ILE A CA 1
ATOM 4266 C C . ILE A 1 548 ? 19.604 -8.158 -22.415 1.00 92.81 548 ILE A C 1
ATOM 4268 O O . ILE A 1 548 ? 20.045 -8.881 -23.311 1.00 92.81 548 ILE A O 1
ATOM 4272 N N . VAL A 1 549 ? 20.090 -6.950 -22.135 1.00 91.62 549 VAL A N 1
ATOM 4273 C CA . VAL A 1 549 ? 21.235 -6.348 -22.819 1.00 91.62 549 VAL A CA 1
ATOM 4274 C C . VAL A 1 549 ? 22.404 -6.244 -21.851 1.00 91.62 549 VAL A C 1
ATOM 4276 O O . VAL A 1 549 ? 22.318 -5.618 -20.791 1.00 91.62 549 VAL A O 1
ATOM 4279 N N . ASP A 1 550 ? 23.509 -6.863 -22.236 1.00 87.88 550 ASP A N 1
ATOM 4280 C CA . ASP A 1 550 ? 24.759 -6.897 -21.489 1.00 87.88 550 ASP A CA 1
ATOM 4281 C C . ASP A 1 550 ? 25.768 -5.840 -21.991 1.00 87.88 550 ASP A C 1
ATOM 4283 O O . ASP A 1 550 ? 25.727 -5.394 -23.140 1.00 87.88 550 ASP A O 1
ATOM 4287 N N . LYS A 1 551 ? 26.711 -5.444 -21.126 1.00 84.31 551 LYS A N 1
ATOM 4288 C CA . LYS A 1 551 ? 27.765 -4.455 -21.410 1.00 84.31 551 LYS A CA 1
ATOM 4289 C C . LYS A 1 551 ? 28.662 -4.833 -22.589 1.00 84.31 551 LYS A C 1
ATOM 4291 O O . LYS A 1 551 ? 29.193 -3.935 -23.239 1.00 84.31 551 LYS A O 1
ATOM 4296 N N . PHE A 1 552 ? 28.831 -6.122 -22.881 1.00 79.88 552 PHE A N 1
ATOM 4297 C CA . PHE A 1 552 ? 29.635 -6.603 -24.008 1.00 79.88 552 PHE A CA 1
ATOM 4298 C C . PHE A 1 552 ? 28.828 -6.720 -25.311 1.00 79.88 552 PHE A C 1
ATOM 4300 O O . PHE A 1 552 ? 29.333 -7.248 -26.301 1.00 79.88 552 PHE A O 1
ATOM 4307 N N . GLY A 1 553 ? 27.585 -6.220 -25.335 1.00 79.88 553 GLY A N 1
ATOM 4308 C CA . GLY A 1 553 ? 26.700 -6.269 -26.500 1.00 79.88 553 GLY A CA 1
ATOM 4309 C C . GLY A 1 553 ? 26.032 -7.628 -26.712 1.00 79.88 553 GLY A C 1
ATOM 4310 O O . GLY A 1 553 ? 25.489 -7.875 -27.787 1.00 79.88 553 GLY A O 1
ATOM 4311 N N . GLN A 1 554 ? 26.079 -8.513 -25.713 1.00 83.38 554 GLN A N 1
ATOM 4312 C CA . GLN A 1 554 ? 25.374 -9.792 -25.747 1.00 83.38 554 GLN A CA 1
ATOM 4313 C C . GLN A 1 554 ? 23.885 -9.566 -25.476 1.00 83.38 554 GLN A C 1
ATOM 4315 O O . GLN A 1 554 ? 23.510 -8.729 -24.648 1.00 83.38 554 GLN A O 1
ATOM 4320 N N . LEU A 1 555 ? 23.045 -10.321 -26.181 1.00 88.56 555 LEU A N 1
ATOM 4321 C CA . LEU A 1 555 ? 21.594 -10.267 -26.061 1.00 88.56 555 LEU A CA 1
ATOM 4322 C C . LEU A 1 555 ? 21.089 -11.629 -25.606 1.00 88.56 555 LEU A C 1
ATOM 4324 O O . LEU A 1 555 ? 21.448 -12.643 -26.201 1.00 88.56 555 LEU A O 1
ATOM 4328 N N . VAL A 1 556 ? 20.249 -11.636 -24.576 1.00 89.38 556 VAL A N 1
ATOM 4329 C CA . VAL A 1 556 ? 19.498 -12.827 -24.170 1.00 89.38 556 VAL A CA 1
ATOM 4330 C C . VAL A 1 556 ? 18.021 -12.533 -24.365 1.00 89.38 556 VAL A C 1
ATOM 4332 O O . VAL A 1 556 ? 17.486 -11.617 -23.741 1.00 89.38 556 VAL A O 1
ATOM 4335 N N . ASN A 1 557 ? 17.373 -13.286 -25.246 1.00 90.69 557 ASN A N 1
ATOM 4336 C CA . ASN A 1 557 ? 15.968 -13.126 -25.594 1.00 90.69 557 ASN A CA 1
ATOM 4337 C C . ASN A 1 557 ? 15.161 -14.259 -24.966 1.00 90.69 557 ASN A C 1
ATOM 4339 O O . ASN A 1 557 ? 15.366 -15.424 -25.295 1.00 90.69 557 ASN A O 1
ATOM 4343 N N . ALA A 1 558 ? 14.216 -13.918 -24.092 1.00 88.25 558 ALA A N 1
ATOM 4344 C CA . ALA A 1 558 ? 13.291 -14.906 -23.539 1.00 88.25 558 ALA A CA 1
ATOM 4345 C C . ALA A 1 558 ? 12.157 -15.258 -24.520 1.00 88.25 558 ALA A C 1
ATOM 4347 O O . ALA A 1 558 ? 11.535 -16.306 -24.386 1.00 88.25 558 ALA A O 1
ATOM 4348 N N . ILE A 1 559 ? 11.892 -14.377 -25.491 1.00 87.06 559 ILE A N 1
ATOM 4349 C CA . ILE A 1 559 ? 10.972 -14.597 -26.612 1.00 87.06 559 ILE A CA 1
ATOM 4350 C C . ILE A 1 559 ? 11.758 -14.320 -27.892 1.00 87.06 559 ILE A C 1
ATOM 4352 O O . ILE A 1 559 ? 12.286 -13.219 -28.066 1.00 87.06 559 ILE A O 1
ATOM 4356 N N . GLU A 1 560 ? 11.871 -15.316 -28.764 1.00 80.88 560 GLU A N 1
ATOM 4357 C CA . GLU A 1 560 ? 12.626 -15.201 -30.013 1.00 80.88 560 GLU A CA 1
ATOM 4358 C C . GLU A 1 560 ? 11.807 -14.453 -31.086 1.00 80.88 560 GLU A C 1
ATOM 4360 O O . GLU A 1 560 ? 10.702 -14.891 -31.407 1.00 80.88 560 GLU A O 1
ATOM 4365 N N . PRO A 1 561 ? 12.327 -13.352 -31.675 1.00 71.56 561 PRO A N 1
ATOM 4366 C CA . PRO A 1 561 ? 11.567 -12.506 -32.607 1.00 71.56 561 PRO A CA 1
ATOM 4367 C C . PRO A 1 561 ? 11.042 -13.218 -33.863 1.00 71.56 561 PRO A C 1
ATOM 4369 O O . PRO A 1 561 ? 9.985 -12.847 -34.363 1.00 71.56 561 PRO A O 1
ATOM 4372 N N . ASP A 1 562 ? 11.766 -14.233 -34.347 1.00 73.88 562 ASP A N 1
ATOM 4373 C CA . ASP A 1 562 ? 11.474 -14.952 -35.597 1.00 73.88 562 ASP A CA 1
ATOM 4374 C C . ASP A 1 562 ? 11.106 -16.431 -35.363 1.00 73.88 562 ASP A C 1
ATOM 4376 O O . ASP A 1 562 ? 11.123 -17.244 -36.292 1.00 73.88 562 ASP A O 1
ATOM 4380 N N . ALA A 1 563 ? 10.798 -16.815 -34.119 1.00 72.06 563 ALA A N 1
ATOM 4381 C CA . ALA A 1 563 ? 10.435 -18.194 -33.823 1.00 72.06 563 ALA A CA 1
ATOM 4382 C C . ALA A 1 563 ? 9.080 -18.562 -34.466 1.00 72.06 563 ALA A C 1
ATOM 4384 O O . ALA A 1 563 ? 8.123 -17.785 -34.387 1.00 72.06 563 ALA A O 1
ATOM 4385 N N . PRO A 1 564 ? 8.950 -19.760 -35.074 1.00 71.88 564 PRO A N 1
ATOM 4386 C CA . PRO A 1 564 ? 7.661 -20.266 -35.539 1.00 71.88 564 PRO A CA 1
ATOM 4387 C C . PRO A 1 564 ? 6.636 -20.266 -34.399 1.00 71.88 564 PRO A C 1
ATOM 4389 O O . PRO A 1 564 ? 6.994 -20.598 -33.274 1.00 71.88 564 PRO A O 1
ATOM 4392 N N . ALA A 1 565 ? 5.363 -19.965 -34.679 1.00 66.88 565 ALA A N 1
ATOM 4393 C CA . ALA A 1 565 ? 4.321 -19.833 -33.648 1.00 66.88 565 ALA A CA 1
ATOM 4394 C C . ALA A 1 565 ? 4.170 -21.066 -32.726 1.00 66.88 565 ALA A C 1
ATOM 4396 O O . ALA A 1 565 ? 3.782 -20.924 -31.567 1.00 66.88 565 ALA A O 1
ATOM 4397 N N . ASP A 1 566 ? 4.513 -22.255 -33.231 1.00 66.00 566 ASP A N 1
ATOM 4398 C CA . ASP A 1 566 ? 4.470 -23.524 -32.494 1.00 66.00 566 ASP A CA 1
ATOM 4399 C C . ASP A 1 566 ? 5.773 -23.845 -31.725 1.00 66.00 566 ASP A C 1
ATOM 4401 O O . ASP A 1 566 ? 5.847 -24.858 -31.029 1.00 66.00 566 ASP A O 1
ATOM 4405 N N . SER A 1 567 ? 6.811 -23.007 -31.832 1.00 67.62 567 SER A N 1
ATOM 4406 C CA . SER A 1 567 ? 8.080 -23.182 -31.116 1.00 67.62 567 SER A CA 1
ATOM 4407 C C . SER A 1 567 ? 7.916 -22.902 -29.615 1.00 67.62 567 SER A C 1
ATOM 4409 O O . SER A 1 567 ? 7.263 -21.920 -29.244 1.00 67.62 567 SER A O 1
ATOM 4411 N N . PRO A 1 568 ? 8.564 -23.676 -28.720 1.00 65.56 568 PRO A N 1
ATOM 4412 C CA . PRO A 1 568 ? 8.598 -23.357 -27.292 1.00 65.56 568 PRO A CA 1
ATOM 4413 C C . PRO A 1 568 ? 9.244 -21.992 -26.998 1.00 65.56 568 PRO A C 1
ATOM 4415 O O . PRO A 1 568 ? 8.926 -21.397 -25.976 1.00 65.56 568 PRO A O 1
ATOM 4418 N N . THR A 1 569 ? 10.091 -21.471 -27.895 1.00 70.38 569 THR A N 1
ATOM 4419 C CA . THR A 1 569 ? 10.751 -20.155 -27.774 1.00 70.38 569 THR A CA 1
ATOM 4420 C C . THR A 1 569 ? 9.912 -18.981 -28.289 1.00 70.38 569 THR A C 1
ATOM 4422 O O . THR A 1 569 ? 10.289 -17.824 -28.095 1.00 70.38 569 THR A O 1
ATOM 4425 N N . ALA A 1 570 ? 8.759 -19.250 -28.915 1.00 76.69 570 ALA A N 1
ATOM 4426 C CA . ALA A 1 570 ? 7.856 -18.211 -29.416 1.00 76.69 570 ALA A CA 1
ATOM 4427 C C . ALA A 1 570 ? 7.013 -17.558 -28.310 1.00 76.69 570 ALA A C 1
ATOM 4429 O O . ALA A 1 570 ? 6.440 -16.492 -28.518 1.00 76.69 570 ALA A O 1
ATOM 4430 N N . ASN A 1 571 ? 6.910 -18.190 -27.135 1.00 82.75 571 ASN A N 1
ATOM 4431 C CA . ASN A 1 571 ? 6.136 -17.686 -26.005 1.00 82.75 571 ASN A CA 1
ATOM 4432 C C . ASN A 1 571 ? 6.891 -17.891 -24.690 1.00 82.75 571 ASN A C 1
ATOM 4434 O O . ASN A 1 571 ? 7.534 -18.918 -24.494 1.00 82.75 571 ASN A O 1
ATOM 4438 N N . LEU A 1 572 ? 6.728 -16.959 -23.751 1.00 87.62 572 LEU A N 1
ATOM 4439 C CA . LEU A 1 572 ? 7.296 -17.075 -22.410 1.00 87.62 572 LEU A CA 1
ATOM 4440 C C . LEU A 1 572 ? 6.293 -17.700 -21.430 1.00 87.62 572 LEU A C 1
ATOM 4442 O O . LEU A 1 572 ? 5.151 -17.247 -21.338 1.00 87.62 572 LEU A O 1
ATOM 4446 N N . TYR A 1 573 ? 6.742 -18.688 -20.652 1.00 89.06 573 TYR A N 1
ATOM 4447 C CA . TYR A 1 573 ? 5.952 -19.352 -19.606 1.00 89.06 573 TYR A CA 1
ATOM 4448 C C . TYR A 1 573 ? 6.612 -19.169 -18.233 1.00 89.06 573 TYR A C 1
ATOM 4450 O O . TYR A 1 573 ? 7.321 -20.068 -17.768 1.00 89.06 573 TYR A O 1
ATOM 4458 N N . PRO A 1 574 ? 6.438 -17.999 -17.594 1.00 91.25 574 PRO A N 1
ATOM 4459 C CA . PRO A 1 574 ? 7.129 -17.701 -16.351 1.00 91.25 574 PRO A CA 1
ATOM 4460 C C . PRO A 1 574 ? 6.588 -18.524 -15.174 1.00 91.25 574 PRO A C 1
ATOM 4462 O O . PRO A 1 574 ? 5.404 -18.855 -15.111 1.00 91.25 574 PRO A O 1
ATOM 4465 N N . CYS A 1 575 ? 7.441 -18.779 -14.185 1.00 89.69 575 CYS A N 1
ATOM 4466 C CA . CYS A 1 575 ? 7.036 -19.260 -12.867 1.00 89.69 575 CYS A CA 1
ATOM 4467 C C . CYS A 1 575 ? 6.383 -18.106 -12.094 1.00 89.69 575 CYS A C 1
ATOM 4469 O O . CYS A 1 575 ? 7.059 -17.153 -11.708 1.00 89.69 575 CYS A O 1
ATOM 4471 N N . VAL A 1 576 ? 5.071 -18.157 -11.879 1.00 90.12 576 VAL A N 1
ATOM 4472 C CA . VAL A 1 576 ? 4.321 -17.041 -11.279 1.00 90.12 576 VAL A CA 1
ATOM 4473 C C . VAL A 1 576 ? 4.063 -17.293 -9.795 1.00 90.12 576 VAL A C 1
ATOM 4475 O O . VAL A 1 576 ? 3.693 -18.400 -9.402 1.00 90.12 576 VAL A O 1
ATOM 4478 N N . SER A 1 577 ? 4.247 -16.268 -8.958 1.00 86.38 577 SER A N 1
ATOM 4479 C CA . SER A 1 577 ? 3.836 -16.320 -7.550 1.00 86.38 577 SER A CA 1
ATOM 4480 C C . SER A 1 577 ? 2.339 -16.607 -7.421 1.00 86.38 577 SER A C 1
ATOM 4482 O O . SER A 1 577 ? 1.541 -16.155 -8.236 1.00 86.38 577 SER A O 1
ATOM 4484 N N . PHE A 1 578 ? 1.941 -17.296 -6.350 1.00 78.94 578 PHE A N 1
ATOM 4485 C CA . PHE A 1 578 ? 0.537 -17.592 -6.052 1.00 78.94 578 PHE A CA 1
ATOM 4486 C C . PHE A 1 578 ? -0.349 -16.335 -6.017 1.00 78.94 578 PHE A C 1
ATOM 4488 O O . PHE A 1 578 ? -1.493 -16.387 -6.453 1.00 78.94 578 PHE A O 1
ATOM 4495 N N . ARG A 1 579 ? 0.201 -15.191 -5.582 1.00 80.69 579 ARG A N 1
ATOM 4496 C CA . ARG A 1 579 ? -0.508 -13.898 -5.516 1.00 80.69 579 ARG A CA 1
ATOM 4497 C C . ARG A 1 579 ? -0.787 -13.284 -6.881 1.00 80.69 579 ARG A C 1
ATOM 4499 O O . ARG A 1 579 ? -1.653 -12.422 -7.000 1.00 80.69 579 ARG A O 1
ATOM 4506 N N . LEU A 1 580 ? -0.009 -13.684 -7.884 1.00 89.56 580 LEU A N 1
ATOM 4507 C CA . LEU A 1 580 ? -0.118 -13.206 -9.257 1.00 89.56 580 LEU A CA 1
ATOM 4508 C C . LEU A 1 580 ? -0.570 -14.315 -10.221 1.00 89.56 580 LEU A C 1
ATOM 4510 O O . LEU A 1 580 ? -0.604 -14.115 -11.435 1.00 89.56 580 LEU A O 1
ATOM 4514 N N . ALA A 1 581 ? -0.877 -15.507 -9.709 1.00 88.38 581 ALA A N 1
ATOM 4515 C CA . ALA A 1 581 ? -1.292 -16.637 -10.520 1.00 88.38 581 ALA A CA 1
ATOM 4516 C C . ALA A 1 581 ? -2.736 -16.446 -10.998 1.00 88.38 581 ALA A C 1
ATOM 4518 O O . ALA A 1 581 ? -3.595 -15.941 -10.276 1.00 88.38 581 ALA A O 1
ATOM 4519 N N . CYS A 1 582 ? -3.015 -16.877 -12.227 1.00 88.00 582 CYS A N 1
ATOM 4520 C CA . CYS A 1 582 ? -4.381 -16.901 -12.737 1.00 88.00 582 CYS A CA 1
ATOM 4521 C C . CYS A 1 582 ? -5.189 -17.990 -12.018 1.00 88.00 582 CYS A C 1
ATOM 4523 O O . CYS A 1 582 ? -4.713 -19.116 -11.853 1.00 88.00 582 CYS A O 1
ATOM 4525 N N . ASN A 1 583 ? -6.425 -17.671 -11.637 1.00 84.00 583 ASN A N 1
ATOM 4526 C CA . ASN A 1 583 ? -7.336 -18.626 -11.010 1.00 84.00 583 ASN A CA 1
ATOM 4527 C C . ASN A 1 583 ? -7.594 -19.841 -11.918 1.00 84.00 583 ASN A C 1
ATOM 4529 O O . ASN A 1 583 ? -7.727 -19.665 -13.129 1.00 84.00 583 ASN A O 1
ATOM 4533 N N . PRO A 1 584 ? -7.697 -21.066 -11.380 1.00 78.69 584 PRO A N 1
ATOM 4534 C CA . PRO A 1 584 ? -8.069 -22.231 -12.173 1.00 78.69 584 PRO A CA 1
ATOM 4535 C C . PRO A 1 584 ? -9.550 -22.182 -12.577 1.00 78.69 584 PRO A C 1
ATOM 4537 O O . PRO A 1 584 ? -10.416 -21.830 -11.785 1.00 78.69 584 PRO A O 1
ATOM 4540 N N . LEU A 1 585 ? -9.855 -22.595 -13.805 1.00 73.62 585 LEU A N 1
ATOM 4541 C CA . LEU A 1 585 ? -11.203 -22.925 -14.248 1.00 73.62 585 LEU A CA 1
ATOM 4542 C C . LEU A 1 585 ? -11.686 -24.185 -13.510 1.00 73.62 585 LEU A C 1
ATOM 4544 O O . LEU A 1 585 ? -10.902 -25.131 -13.353 1.00 73.62 585 LEU A O 1
ATOM 4548 N N . PRO A 1 586 ? -12.977 -24.257 -13.140 1.00 66.50 586 PRO A N 1
ATOM 4549 C CA . PRO A 1 586 ? -13.579 -25.481 -12.629 1.00 66.50 586 PRO A CA 1
ATOM 4550 C C . PRO A 1 586 ? -13.348 -26.624 -13.621 1.00 66.50 586 PRO A C 1
ATOM 4552 O O . PRO A 1 586 ? -13.618 -26.477 -14.816 1.00 66.50 586 PRO A O 1
ATOM 4555 N N . ASN A 1 587 ? -12.808 -27.749 -13.148 1.00 62.09 587 ASN A N 1
ATOM 4556 C CA . ASN A 1 587 ? -12.424 -28.854 -14.020 1.00 62.09 587 ASN A CA 1
ATOM 4557 C C . ASN A 1 587 ? -13.693 -29.467 -14.653 1.00 62.09 587 ASN A C 1
ATOM 4559 O O . ASN A 1 587 ? -14.523 -30.006 -13.921 1.00 62.09 587 ASN A O 1
ATOM 4563 N N . PRO A 1 588 ? -13.885 -29.408 -15.987 1.00 55.59 588 PRO A N 1
ATOM 4564 C CA . PRO A 1 588 ? -15.097 -29.933 -16.621 1.00 55.59 588 PRO A CA 1
ATOM 4565 C C . PRO A 1 588 ? -15.135 -31.471 -16.643 1.00 55.59 588 PRO A C 1
ATOM 4567 O O . PRO A 1 588 ? -16.148 -32.061 -17.008 1.00 55.59 588 PRO A O 1
ATOM 4570 N N . THR A 1 589 ? -14.031 -32.132 -16.282 1.00 57.44 589 THR A N 1
ATOM 4571 C CA . THR A 1 589 ? -13.894 -33.591 -16.248 1.00 57.44 589 THR A CA 1
ATOM 4572 C C . THR A 1 589 ? -13.829 -34.118 -14.817 1.00 57.44 589 THR A C 1
ATOM 4574 O O . THR A 1 589 ? -13.081 -33.595 -13.997 1.00 57.44 589 THR A O 1
ATOM 4577 N N . SER A 1 590 ? -14.531 -35.222 -14.542 1.00 56.06 590 SER A N 1
ATOM 4578 C CA . SER A 1 590 ? -14.478 -35.971 -13.272 1.00 56.06 590 SER A CA 1
ATOM 4579 C C . SER A 1 590 ? -13.115 -36.622 -12.981 1.00 56.06 590 SER A C 1
ATOM 4581 O O . SER A 1 590 ? -12.921 -37.217 -11.921 1.00 56.06 590 SER A O 1
ATOM 4583 N N . ASP A 1 591 ? -12.171 -36.533 -13.920 1.00 59.31 591 ASP A N 1
ATOM 4584 C CA . ASP A 1 591 ? -10.814 -37.038 -13.769 1.00 59.31 591 ASP A CA 1
ATOM 4585 C C . ASP A 1 591 ? -9.956 -36.054 -12.959 1.00 59.31 591 ASP A C 1
ATOM 4587 O O . ASP A 1 591 ? -9.425 -35.071 -13.479 1.00 59.31 591 ASP A O 1
ATOM 4591 N N . LYS A 1 592 ? -9.803 -36.351 -11.663 1.00 58.50 592 LYS A N 1
ATOM 4592 C CA . LYS A 1 592 ? -8.992 -35.577 -10.708 1.00 58.50 592 LYS A CA 1
ATOM 4593 C C . LYS A 1 592 ? -7.502 -35.485 -11.081 1.00 58.50 592 LYS A C 1
ATOM 4595 O O . LYS A 1 592 ? -6.774 -34.757 -10.415 1.00 58.50 592 LYS A O 1
ATOM 4600 N N . ARG A 1 593 ? -7.027 -36.228 -12.091 1.00 56.91 593 ARG A N 1
ATOM 4601 C CA . ARG A 1 593 ? -5.614 -36.239 -12.512 1.00 56.91 593 ARG A CA 1
ATOM 4602 C C . ARG A 1 593 ? -5.250 -35.131 -13.502 1.00 56.91 593 ARG A C 1
ATOM 4604 O O . ARG A 1 593 ? -4.065 -34.856 -13.655 1.00 56.91 593 ARG A O 1
ATOM 4611 N N . LYS A 1 594 ? -6.222 -34.494 -14.166 1.00 62.56 594 LYS A N 1
ATOM 4612 C CA . LYS A 1 594 ? -5.947 -33.393 -15.104 1.00 62.56 594 LYS A CA 1
ATOM 4613 C C . LYS A 1 594 ? -5.771 -32.068 -14.371 1.00 62.56 594 LYS A C 1
ATOM 4615 O O . LYS A 1 594 ? -6.648 -31.672 -13.604 1.00 62.56 594 LYS A O 1
ATOM 4620 N N . ILE A 1 595 ? -4.668 -31.375 -14.658 1.00 65.06 595 ILE A N 1
ATOM 4621 C CA . ILE A 1 595 ? -4.373 -30.040 -14.121 1.00 65.06 595 ILE A CA 1
ATOM 4622 C C . ILE A 1 595 ? -5.447 -29.058 -14.627 1.00 65.06 595 ILE A C 1
ATOM 4624 O O . ILE A 1 595 ? -5.670 -28.983 -15.842 1.00 65.06 595 ILE A O 1
ATOM 4628 N N . PRO A 1 596 ? -6.132 -28.313 -13.740 1.00 69.25 596 PRO A N 1
ATOM 4629 C CA . PRO A 1 596 ? -7.143 -27.354 -14.160 1.00 69.25 596 PRO A CA 1
ATOM 4630 C C . PRO A 1 596 ? -6.504 -26.218 -14.968 1.00 69.25 596 PRO A C 1
ATOM 4632 O O . PRO A 1 596 ? -5.426 -25.722 -14.640 1.00 69.25 596 PRO A O 1
ATOM 4635 N N . ARG A 1 597 ? -7.171 -25.805 -16.049 1.00 76.38 597 ARG A N 1
ATOM 4636 C CA . ARG A 1 597 ? -6.694 -24.715 -16.915 1.00 76.38 597 ARG A CA 1
ATOM 4637 C C . ARG A 1 597 ? -6.892 -23.362 -16.236 1.00 76.38 597 ARG A C 1
ATOM 4639 O O . ARG A 1 597 ? -7.923 -23.194 -15.603 1.00 76.38 597 ARG A O 1
ATOM 4646 N N . PRO A 1 598 ? -6.005 -22.376 -16.409 1.00 83.44 598 PRO A N 1
ATOM 4647 C CA . PRO A 1 598 ? -6.203 -21.046 -15.839 1.00 83.44 598 PRO A CA 1
ATOM 4648 C C . PRO A 1 598 ? -7.281 -20.234 -16.585 1.00 83.44 598 PRO A C 1
ATOM 4650 O O . PRO A 1 598 ? -7.394 -20.303 -17.814 1.00 83.44 598 PRO A O 1
ATOM 4653 N N . ILE A 1 599 ? -8.035 -19.415 -15.849 1.00 84.88 599 ILE A N 1
ATOM 4654 C CA . ILE A 1 599 ? -8.921 -18.368 -16.369 1.00 84.88 599 ILE A CA 1
ATOM 4655 C C . ILE A 1 599 ? -8.039 -17.285 -16.990 1.00 84.88 599 ILE A C 1
ATOM 4657 O O . ILE A 1 599 ? -7.302 -16.596 -16.290 1.00 84.88 599 ILE A O 1
ATOM 4661 N N . THR A 1 600 ? -8.094 -17.143 -18.310 1.00 87.00 600 THR A N 1
ATOM 4662 C CA . THR A 1 600 ? -7.196 -16.270 -19.080 1.00 87.00 600 THR A CA 1
ATOM 4663 C C . THR A 1 600 ? -7.981 -15.403 -20.058 1.00 87.00 600 THR A C 1
ATOM 4665 O O . THR A 1 600 ? -9.008 -15.838 -20.577 1.00 87.00 600 THR A O 1
ATOM 4668 N N . ALA A 1 601 ? -7.522 -14.169 -20.293 1.00 83.81 601 ALA A N 1
ATOM 4669 C CA . ALA A 1 601 ? -8.177 -13.213 -21.196 1.00 83.81 601 ALA A CA 1
ATOM 4670 C C . ALA A 1 601 ? -8.208 -13.702 -22.656 1.00 83.81 601 ALA A C 1
ATOM 4672 O O . ALA A 1 601 ? -9.181 -13.485 -23.375 1.00 83.81 601 ALA A O 1
ATOM 4673 N N . ILE A 1 602 ? -7.167 -14.425 -23.076 1.00 81.81 602 ILE A N 1
ATOM 4674 C CA . ILE A 1 602 ? -7.115 -15.161 -24.345 1.00 81.81 602 ILE A CA 1
ATOM 4675 C C . ILE A 1 602 ? -6.933 -16.639 -24.030 1.00 81.81 602 ILE A C 1
ATOM 4677 O O . ILE A 1 602 ? -6.285 -16.985 -23.046 1.00 81.81 602 ILE A O 1
ATOM 4681 N N . GLN A 1 603 ? -7.476 -17.508 -24.885 1.00 74.00 603 GLN A N 1
ATOM 4682 C CA . GLN A 1 603 ? -7.314 -18.951 -24.762 1.00 74.00 603 GLN A CA 1
ATOM 4683 C C . GLN A 1 603 ? -5.837 -19.338 -24.588 1.00 74.00 603 GLN A C 1
ATOM 4685 O O . GLN A 1 603 ? -5.035 -19.192 -25.509 1.00 74.00 603 GLN A O 1
ATOM 4690 N N . ALA A 1 604 ? -5.501 -19.852 -23.402 1.00 66.88 604 ALA A N 1
ATOM 4691 C CA . ALA A 1 604 ? -4.173 -20.369 -23.103 1.00 66.88 604 ALA A CA 1
ATOM 4692 C C . ALA A 1 604 ? -3.797 -21.547 -24.022 1.00 66.88 604 ALA A C 1
ATOM 4694 O O . ALA A 1 604 ? -4.657 -22.324 -24.460 1.00 66.88 604 ALA A O 1
ATOM 4695 N N . ASN A 1 605 ? -2.494 -21.695 -24.279 1.00 65.44 605 ASN A N 1
ATOM 4696 C CA . ASN A 1 605 ? -1.951 -22.798 -25.068 1.00 65.44 605 ASN A CA 1
ATOM 4697 C C . ASN A 1 605 ? -2.340 -24.159 -24.465 1.00 65.44 605 ASN A C 1
ATOM 4699 O O . ASN A 1 605 ? -2.476 -24.312 -23.254 1.00 65.44 605 ASN A O 1
ATOM 4703 N N . LYS A 1 606 ? -2.548 -25.168 -25.323 1.00 56.19 606 LYS A N 1
ATOM 4704 C CA . LYS A 1 606 ? -3.155 -26.456 -24.932 1.00 56.19 606 LYS A CA 1
ATOM 4705 C C . LYS A 1 606 ? -2.254 -27.368 -24.079 1.00 56.19 606 LYS A C 1
ATOM 4707 O O . LYS A 1 606 ? -2.743 -28.410 -23.645 1.00 56.19 606 LYS A O 1
ATOM 4712 N N . ALA A 1 607 ? -0.984 -27.017 -23.864 1.00 64.69 607 ALA A N 1
ATOM 4713 C CA . ALA A 1 607 ? -0.044 -27.812 -23.074 1.00 64.69 607 ALA A CA 1
ATOM 4714 C C . ALA A 1 607 ? -0.411 -27.782 -21.577 1.00 64.69 607 ALA A C 1
ATOM 4716 O O . ALA A 1 607 ? -0.664 -26.717 -21.016 1.00 64.69 607 ALA A O 1
ATOM 4717 N N . GLU A 1 608 ? -0.472 -28.950 -20.933 1.00 63.69 608 GLU A N 1
ATOM 4718 C CA . GLU A 1 608 ? -0.836 -29.062 -19.515 1.00 63.69 608 GLU A CA 1
ATOM 4719 C C . GLU A 1 608 ? 0.226 -28.398 -18.617 1.00 63.69 608 GLU A C 1
ATOM 4721 O O . GLU A 1 608 ? 1.422 -28.590 -18.815 1.00 63.69 608 GLU A O 1
ATOM 4726 N N . GLY A 1 609 ? -0.209 -27.607 -17.628 1.00 66.25 609 GLY A N 1
ATOM 4727 C CA . GLY A 1 609 ? 0.669 -27.005 -16.612 1.00 66.25 609 GLY A CA 1
ATOM 4728 C C . GLY A 1 609 ? 1.417 -25.722 -17.006 1.00 66.25 609 GLY A C 1
ATOM 4729 O O . GLY A 1 609 ? 2.074 -25.137 -16.150 1.00 66.25 609 GLY A O 1
ATOM 4730 N N . LEU A 1 610 ? 1.300 -25.241 -18.250 1.00 77.25 610 LEU A N 1
ATOM 4731 C CA . LEU A 1 610 ? 1.981 -24.028 -18.721 1.00 77.25 610 LEU A CA 1
ATOM 4732 C C . LEU A 1 610 ? 1.012 -22.845 -18.880 1.00 77.25 610 LEU A C 1
ATOM 4734 O O . LEU A 1 610 ? -0.045 -22.969 -19.497 1.00 77.25 610 LEU A O 1
ATOM 4738 N N . CYS A 1 611 ? 1.389 -21.671 -18.360 1.00 84.69 611 CYS A N 1
ATOM 4739 C CA . CYS A 1 611 ? 0.616 -20.430 -18.472 1.00 84.69 611 CYS A CA 1
ATOM 4740 C C . CYS A 1 611 ? 1.523 -19.250 -18.851 1.00 84.69 611 CYS A C 1
ATOM 4742 O O . CYS A 1 611 ? 2.595 -19.087 -18.279 1.00 84.69 611 CYS A O 1
ATOM 4744 N N . GLN A 1 612 ? 1.082 -18.425 -19.805 1.00 88.00 612 GLN A N 1
ATOM 4745 C CA . GLN A 1 612 ? 1.792 -17.207 -20.237 1.00 88.00 612 GLN A CA 1
ATOM 4746 C C . GLN A 1 612 ? 1.351 -15.955 -19.465 1.00 88.00 612 GLN A C 1
ATOM 4748 O O . GLN A 1 612 ? 1.970 -14.897 -19.581 1.00 88.00 612 GLN A O 1
ATOM 4753 N N . PHE A 1 613 ? 0.236 -16.055 -18.738 1.00 91.19 613 PHE A N 1
ATOM 4754 C CA . PHE A 1 613 ? -0.431 -14.922 -18.116 1.00 91.19 613 PHE A CA 1
ATOM 4755 C C . PHE A 1 613 ? -0.045 -14.774 -16.650 1.00 91.19 613 PHE A C 1
ATOM 4757 O O . PHE A 1 613 ? -0.023 -15.741 -15.885 1.00 91.19 613 PHE A O 1
ATOM 4764 N N . VAL A 1 614 ? 0.173 -13.524 -16.263 1.00 93.88 614 VAL A N 1
ATOM 4765 C CA . VAL A 1 614 ? 0.332 -13.078 -14.881 1.00 93.88 614 VAL A CA 1
ATOM 4766 C C . VAL A 1 614 ? -0.885 -12.221 -14.544 1.00 93.88 614 VAL A C 1
ATOM 4768 O O . VAL A 1 614 ? -1.173 -11.251 -15.242 1.00 93.88 614 VAL A O 1
ATOM 4771 N N . GLN A 1 615 ? -1.619 -12.570 -13.494 1.00 93.19 615 GLN A N 1
ATOM 4772 C CA . GLN A 1 615 ? -2.797 -11.843 -13.032 1.00 93.19 615 GLN A CA 1
ATOM 4773 C C . GLN A 1 615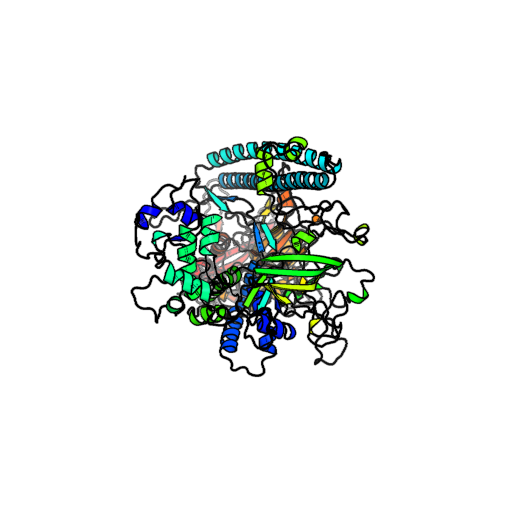 ? -2.387 -10.797 -12.000 1.00 93.19 615 GLN A C 1
ATOM 4775 O O . GLN A 1 615 ? -1.852 -11.127 -10.948 1.00 93.19 615 GLN A O 1
ATOM 4780 N N . ILE A 1 616 ? -2.651 -9.526 -12.284 1.00 93.38 616 ILE A N 1
ATOM 4781 C CA . ILE A 1 616 ? -2.425 -8.440 -11.334 1.00 93.38 616 ILE A CA 1
ATOM 4782 C C . ILE A 1 616 ? -3.751 -8.191 -10.603 1.00 93.38 616 ILE A C 1
ATOM 4784 O O . ILE A 1 616 ? -4.702 -7.719 -11.240 1.00 93.38 616 ILE A O 1
ATOM 4788 N N . PRO A 1 617 ? -3.844 -8.507 -9.294 1.00 91.81 617 PRO A N 1
ATOM 4789 C CA . PRO A 1 617 ? -5.041 -8.216 -8.515 1.00 91.81 617 PRO A CA 1
ATOM 4790 C C . PRO A 1 617 ? -5.256 -6.696 -8.401 1.00 91.81 617 PRO A C 1
ATOM 4792 O O . PRO A 1 617 ? -4.336 -5.926 -8.692 1.00 91.81 617 PRO A O 1
ATOM 4795 N N . PRO A 1 618 ? -6.442 -6.250 -7.957 1.00 93.88 618 PRO A N 1
ATOM 4796 C CA . PRO A 1 618 ? -6.746 -4.845 -7.716 1.00 93.88 618 PRO A CA 1
ATOM 4797 C C . PRO A 1 618 ? -5.652 -4.093 -6.947 1.00 93.88 618 PRO A C 1
ATOM 4799 O O . PRO A 1 618 ? -5.304 -4.454 -5.827 1.00 93.88 618 PRO A O 1
ATOM 4802 N N . ARG A 1 619 ? -5.122 -3.020 -7.541 1.00 93.06 619 ARG A N 1
ATOM 4803 C CA . ARG A 1 619 ? -4.120 -2.119 -6.945 1.00 93.06 619 ARG A CA 1
ATOM 4804 C C . ARG A 1 619 ? -4.477 -0.671 -7.248 1.00 93.06 619 ARG A C 1
ATOM 4806 O O . ARG A 1 619 ? -4.672 -0.313 -8.408 1.00 93.06 619 ARG A O 1
ATOM 4813 N N . ILE A 1 620 ? -4.533 0.182 -6.229 1.00 95.81 620 ILE A N 1
ATOM 4814 C CA . ILE A 1 620 ? -4.740 1.623 -6.426 1.00 95.81 620 ILE A CA 1
ATOM 4815 C C . ILE A 1 620 ? -3.431 2.236 -6.938 1.00 95.81 620 ILE A C 1
ATOM 4817 O O . ILE A 1 620 ? -2.388 2.109 -6.299 1.00 95.81 620 ILE A O 1
ATOM 4821 N N . ASN A 1 621 ? -3.478 2.917 -8.087 1.00 94.88 621 ASN A N 1
ATOM 4822 C CA . ASN A 1 621 ? -2.269 3.405 -8.766 1.00 94.88 621 ASN A CA 1
ATOM 4823 C C . ASN A 1 621 ? -1.718 4.724 -8.194 1.00 94.88 621 ASN A C 1
ATOM 4825 O O . ASN A 1 621 ? -0.661 5.189 -8.624 1.00 94.88 621 ASN A O 1
ATOM 4829 N N . GLN A 1 622 ? -2.392 5.309 -7.203 1.00 93.00 622 GLN A N 1
ATOM 4830 C CA . GLN A 1 622 ? -1.988 6.542 -6.531 1.00 93.00 622 GLN A CA 1
ATOM 4831 C C . GLN A 1 622 ? -1.826 6.356 -5.020 1.00 93.00 622 GLN A C 1
ATOM 4833 O O . GLN A 1 622 ? -2.415 5.453 -4.424 1.00 93.00 622 GLN A O 1
ATOM 4838 N N . ALA A 1 623 ? -1.042 7.241 -4.399 1.00 94.31 623 ALA A N 1
ATOM 4839 C CA . ALA A 1 623 ? -0.744 7.176 -2.973 1.00 94.31 623 ALA A CA 1
ATOM 4840 C C . ALA A 1 623 ? -2.033 7.216 -2.140 1.00 94.31 623 ALA A C 1
ATOM 4842 O O . ALA A 1 623 ? -2.790 8.190 -2.166 1.00 94.31 623 ALA A O 1
ATOM 4843 N N . SER A 1 624 ? -2.276 6.135 -1.409 1.00 95.12 624 SER A N 1
ATOM 4844 C CA . SER A 1 624 ? -3.458 5.938 -0.569 1.00 95.12 624 SER A CA 1
ATOM 4845 C C . SER A 1 624 ? -3.060 5.276 0.749 1.00 95.12 624 SER A C 1
ATOM 4847 O O . SER A 1 624 ? -1.891 4.954 0.926 1.00 95.12 624 SER A O 1
ATOM 4849 N N . ARG A 1 625 ? -3.969 5.152 1.719 1.00 93.56 625 ARG A N 1
ATOM 4850 C CA . ARG A 1 625 ? -3.763 4.373 2.952 1.00 93.56 625 ARG A CA 1
ATOM 4851 C C . ARG A 1 625 ? -5.077 3.824 3.491 1.00 93.56 625 ARG A C 1
ATOM 4853 O O . ARG A 1 625 ? -6.124 4.452 3.323 1.00 93.56 625 ARG A O 1
ATOM 4860 N N . LEU A 1 626 ? -4.991 2.703 4.203 1.00 94.06 626 LEU A N 1
ATOM 4861 C CA . LEU A 1 626 ? -6.085 2.169 5.006 1.00 94.06 626 LEU A CA 1
ATOM 4862 C C . LEU A 1 626 ? -6.037 2.769 6.418 1.00 94.06 626 LEU A C 1
ATOM 4864 O O . LEU A 1 626 ? -5.224 2.385 7.264 1.00 94.06 626 LEU A O 1
ATOM 4868 N N . ASN A 1 627 ? -6.941 3.701 6.696 1.00 92.94 627 ASN A N 1
ATOM 4869 C CA . ASN A 1 627 ? -7.216 4.128 8.058 1.00 92.94 627 ASN A CA 1
ATOM 4870 C C . ASN A 1 627 ? -8.057 3.055 8.749 1.00 92.94 627 ASN A C 1
ATOM 4872 O O . ASN A 1 627 ? -9.001 2.520 8.174 1.00 92.94 627 ASN A O 1
ATOM 4876 N N . GLY A 1 628 ? -7.701 2.755 9.989 1.00 92.31 628 GLY A N 1
ATOM 4877 C CA . GLY A 1 628 ? -8.311 1.711 10.796 1.00 92.31 628 GLY A CA 1
ATOM 4878 C C . GLY A 1 628 ? -7.931 1.947 12.247 1.00 92.31 628 GLY A C 1
ATOM 4879 O O . GLY A 1 628 ? -6.788 2.312 12.527 1.00 92.31 628 GLY A O 1
ATOM 4880 N N . GLY A 1 629 ? -8.882 1.793 13.152 1.00 93.69 629 GLY A N 1
ATOM 4881 C CA . GLY A 1 629 ? -8.654 1.964 14.578 1.00 93.69 629 GLY A CA 1
ATOM 4882 C C . GLY A 1 629 ? -9.939 1.818 15.365 1.00 93.69 629 GLY A C 1
ATOM 4883 O O . GLY A 1 629 ? -11.035 1.862 14.802 1.00 93.69 629 GLY A O 1
ATOM 4884 N N . PHE A 1 630 ? -9.792 1.669 16.676 1.00 94.62 630 PHE A N 1
ATOM 4885 C CA . PHE A 1 630 ? -10.925 1.785 17.578 1.00 94.62 630 PHE A CA 1
ATOM 4886 C C . PHE A 1 630 ? -11.473 3.210 17.548 1.00 94.62 630 PHE A C 1
ATOM 4888 O O . PHE A 1 630 ? -10.706 4.174 17.449 1.00 94.62 630 PHE A O 1
ATOM 4895 N N . VAL A 1 631 ? -12.792 3.345 17.618 1.00 93.75 631 VAL A N 1
ATOM 4896 C CA . VAL A 1 631 ? -13.480 4.634 17.538 1.00 93.75 631 VAL A CA 1
ATOM 4897 C C . VAL A 1 631 ? -14.384 4.866 18.733 1.00 93.75 631 VAL A C 1
ATOM 4899 O O . VAL A 1 631 ? -14.863 3.927 19.361 1.00 93.75 631 VAL A O 1
ATOM 4902 N N . ILE A 1 632 ? -14.643 6.139 19.010 1.00 91.44 632 ILE A N 1
ATOM 4903 C CA . ILE A 1 632 ? -15.606 6.575 20.017 1.00 91.44 632 ILE A CA 1
ATOM 4904 C C . ILE A 1 632 ? -16.598 7.584 19.419 1.00 91.44 632 ILE A C 1
ATOM 4906 O O . ILE A 1 632 ? -16.247 8.283 18.457 1.00 91.44 632 ILE A O 1
ATOM 4910 N N . PRO A 1 633 ? -17.834 7.662 19.949 1.00 89.19 633 PRO A N 1
ATOM 4911 C CA . PRO A 1 633 ? -18.803 8.672 19.538 1.00 89.19 633 PRO A CA 1
ATOM 4912 C C . PRO A 1 633 ? -18.306 10.090 19.845 1.00 89.19 633 PRO A C 1
ATOM 4914 O O . PRO A 1 633 ? -17.813 10.360 20.938 1.00 89.19 633 PRO A O 1
ATOM 4917 N N . ASP A 1 634 ? -18.483 11.001 18.893 1.00 84.56 634 ASP A N 1
ATOM 4918 C CA . ASP A 1 634 ? -18.214 12.431 19.032 1.00 84.56 634 ASP A CA 1
ATOM 4919 C C . ASP A 1 634 ? -19.397 13.220 18.451 1.00 84.56 634 ASP A C 1
ATOM 4921 O O . ASP A 1 634 ? -19.558 13.384 17.234 1.00 84.56 634 ASP A O 1
ATOM 4925 N N . GLY A 1 635 ? -20.326 13.600 19.331 1.00 82.50 635 GLY A N 1
ATOM 4926 C CA . GLY A 1 635 ? -21.622 14.147 18.938 1.00 82.50 635 GLY A CA 1
ATOM 4927 C C . GLY A 1 635 ? -22.422 13.166 18.070 1.00 82.50 635 GLY A C 1
ATOM 4928 O O . GLY A 1 635 ? -22.883 12.131 18.543 1.00 82.50 635 GLY A O 1
ATOM 4929 N N . LYS A 1 636 ? -22.622 13.506 16.789 1.00 79.31 636 LYS A N 1
ATOM 4930 C CA . LYS A 1 636 ? -23.356 12.672 15.810 1.00 79.31 636 LYS A CA 1
ATOM 4931 C C . LYS A 1 636 ? -22.450 11.776 14.956 1.00 79.31 636 LYS A C 1
ATOM 4933 O O . LYS A 1 636 ? -22.962 11.011 14.136 1.00 79.31 636 LYS A O 1
ATOM 4938 N N . GLN A 1 637 ? -21.133 11.901 15.087 1.00 86.88 637 GLN A N 1
ATOM 4939 C CA . GLN A 1 637 ? -20.147 11.187 14.276 1.00 86.88 637 GLN A CA 1
ATOM 4940 C C . GLN A 1 637 ? -19.283 10.269 15.147 1.00 86.88 637 GLN A C 1
ATOM 4942 O O . GLN A 1 637 ? -19.443 10.214 16.363 1.00 86.88 637 GLN A O 1
ATOM 4947 N N . TYR A 1 638 ? -18.395 9.513 14.505 1.00 90.94 638 TYR A N 1
ATOM 4948 C CA . TYR A 1 638 ? -17.371 8.712 15.171 1.00 90.94 638 TYR A CA 1
ATOM 4949 C C . TYR A 1 638 ? -16.009 9.278 14.836 1.00 90.94 638 TYR A C 1
ATOM 4951 O O . TYR A 1 638 ? -15.790 9.727 13.713 1.00 90.94 638 TYR A O 1
ATOM 4959 N N . ARG A 1 639 ? -15.083 9.187 15.783 1.00 91.56 639 ARG A N 1
ATOM 4960 C CA . ARG A 1 639 ? -13.678 9.518 15.556 1.00 91.56 639 ARG A CA 1
ATOM 4961 C C . ARG A 1 639 ? -12.771 8.442 16.111 1.00 91.56 639 ARG A C 1
ATOM 4963 O O . ARG A 1 639 ? -13.162 7.691 17.001 1.00 91.56 639 ARG A O 1
ATOM 4970 N N . LEU A 1 640 ? -11.542 8.407 15.611 1.00 88.94 640 LEU A N 1
ATOM 4971 C CA . LEU A 1 640 ? -10.509 7.523 16.141 1.00 88.94 640 LEU A CA 1
ATOM 4972 C C . LEU A 1 640 ? -10.232 7.840 17.618 1.00 88.94 640 LEU A C 1
ATOM 4974 O O . LEU A 1 640 ? -10.138 9.004 18.022 1.00 88.94 640 LEU A O 1
ATOM 4978 N N . CYS A 1 641 ? -10.111 6.780 18.410 1.00 87.56 641 CYS A N 1
ATOM 4979 C CA . CYS A 1 641 ? -9.789 6.835 19.827 1.00 87.56 641 CYS A CA 1
ATOM 4980 C C . CYS A 1 641 ? -8.346 7.318 20.017 1.00 87.56 641 CYS A C 1
ATOM 4982 O O . CYS A 1 641 ? -7.422 6.833 19.356 1.00 87.56 641 CYS A O 1
ATOM 4984 N N . SER A 1 642 ? -8.133 8.271 20.923 1.00 82.38 642 SER A N 1
ATOM 4985 C CA . SER A 1 642 ? -6.784 8.671 21.326 1.00 82.38 642 SER A CA 1
ATOM 4986 C C . SER A 1 642 ? -6.181 7.673 22.320 1.00 82.38 642 SER A C 1
ATOM 4988 O O . SER A 1 642 ? -6.872 6.826 22.883 1.00 82.38 642 SER A O 1
ATOM 4990 N N . THR A 1 643 ? -4.877 7.792 22.582 1.00 79.19 643 THR A N 1
ATOM 4991 C CA . THR A 1 643 ? -4.139 6.900 23.494 1.00 79.19 643 THR A CA 1
ATOM 4992 C C . THR A 1 643 ? -4.670 6.910 24.938 1.00 79.19 643 THR A C 1
ATOM 4994 O O . THR A 1 643 ? -4.397 5.980 25.694 1.00 79.19 643 THR A O 1
ATOM 4997 N N . TRP A 1 644 ? -5.420 7.946 25.332 1.00 81.00 644 TRP A N 1
ATOM 4998 C CA . TRP A 1 644 ? -5.869 8.198 26.711 1.00 81.00 644 TRP A CA 1
ATOM 4999 C C . TRP A 1 644 ? -7.377 8.001 26.925 1.00 81.00 644 TRP A C 1
ATOM 5001 O O . TRP A 1 644 ? -7.892 8.287 28.013 1.00 81.00 644 TRP A O 1
ATOM 5011 N N . GLU A 1 645 ? -8.078 7.525 25.898 1.00 85.56 645 GLU A N 1
ATOM 5012 C CA . GLU A 1 645 ? -9.519 7.275 25.891 1.00 85.56 645 GLU A CA 1
ATOM 5013 C C . GLU A 1 645 ? -9.809 5.771 25.900 1.00 85.56 645 GLU A C 1
ATOM 5015 O O . GLU A 1 645 ? -9.019 4.980 25.387 1.00 85.56 645 GLU A O 1
ATOM 5020 N N . ASN A 1 646 ? -10.925 5.375 26.519 1.00 88.12 646 ASN A N 1
ATOM 5021 C CA . ASN A 1 646 ? -11.353 3.979 26.564 1.00 88.12 646 ASN A CA 1
ATOM 5022 C C . ASN A 1 646 ? -12.295 3.699 25.375 1.00 88.12 646 ASN A C 1
ATOM 5024 O O . ASN A 1 646 ? -13.387 4.268 25.351 1.00 88.12 646 ASN A O 1
ATOM 5028 N N . PRO A 1 647 ? -11.909 2.852 24.402 1.00 90.75 647 PRO A N 1
ATOM 5029 C CA . PRO A 1 647 ? -12.771 2.502 23.272 1.00 90.75 647 PRO A CA 1
ATOM 5030 C C . PRO A 1 647 ? -13.831 1.438 23.602 1.00 90.75 647 PRO A C 1
ATOM 5032 O O . PRO A 1 647 ? -14.673 1.127 22.759 1.00 90.75 647 PRO A O 1
ATOM 5035 N N . ILE A 1 648 ? -13.763 0.837 24.791 1.00 92.06 648 ILE A N 1
ATOM 5036 C CA . ILE A 1 648 ? -14.614 -0.279 25.197 1.00 92.06 648 ILE A CA 1
ATOM 5037 C C . ILE A 1 648 ? -15.913 0.277 25.773 1.00 92.06 648 ILE A C 1
ATOM 5039 O O . ILE A 1 648 ? -15.888 1.142 26.648 1.00 92.06 648 ILE A O 1
ATOM 5043 N N . TRP A 1 649 ? -17.053 -0.228 25.304 1.00 91.12 649 TRP A N 1
ATOM 5044 C CA . TRP A 1 649 ? -18.375 0.200 25.775 1.00 91.12 649 TRP A CA 1
ATOM 5045 C C . TRP A 1 649 ? -19.112 -0.870 26.593 1.00 91.12 649 TRP A C 1
ATOM 5047 O O . TRP A 1 649 ? -20.114 -0.562 27.240 1.00 91.12 649 TRP A O 1
ATOM 5057 N N . GLY A 1 650 ? -18.599 -2.101 26.631 1.00 90.81 650 GLY A N 1
ATOM 5058 C CA . GLY A 1 650 ? -19.109 -3.177 27.476 1.00 90.81 650 GLY A CA 1
ATOM 5059 C C . GLY A 1 650 ? -18.218 -4.413 27.434 1.00 90.81 650 GLY A C 1
ATOM 5060 O O . GLY A 1 650 ? -17.315 -4.512 26.605 1.00 90.81 650 GLY A O 1
ATOM 5061 N N . TRP A 1 651 ? -18.486 -5.356 28.328 1.00 91.12 651 TRP A N 1
ATOM 5062 C CA . TRP A 1 651 ? -17.780 -6.633 28.400 1.00 91.12 651 TRP A CA 1
ATOM 5063 C C . TRP A 1 651 ? -18.761 -7.773 28.626 1.00 91.12 651 TRP A C 1
ATOM 5065 O O . TRP A 1 651 ? -19.791 -7.587 29.280 1.00 91.12 651 TRP A O 1
ATOM 5075 N N . VAL A 1 652 ? -18.421 -8.954 28.116 1.00 90.19 652 VAL A N 1
ATOM 5076 C CA . VAL A 1 652 ? -19.211 -10.171 28.307 1.00 90.19 652 VAL A CA 1
ATOM 5077 C C . VAL A 1 652 ? -18.303 -11.316 28.727 1.00 90.19 652 VAL A C 1
ATOM 5079 O O . VAL A 1 652 ? -17.264 -11.543 28.119 1.00 90.19 652 VAL A O 1
ATOM 5082 N N . LEU A 1 653 ? -18.719 -12.046 29.754 1.00 87.12 653 LEU A N 1
ATOM 5083 C CA . LEU A 1 653 ? -18.063 -13.245 30.254 1.00 87.12 653 LEU A CA 1
ATOM 5084 C C . LEU A 1 653 ? -19.023 -14.427 30.096 1.00 87.12 653 LEU A C 1
ATOM 5086 O O . LEU A 1 653 ? -20.164 -14.365 30.562 1.00 87.12 653 LEU A O 1
ATOM 5090 N N . ALA A 1 654 ? -18.569 -15.492 29.438 1.00 85.06 654 ALA A N 1
ATOM 5091 C CA . ALA A 1 654 ? -19.310 -16.745 29.358 1.00 85.06 654 ALA A CA 1
ATOM 5092 C C . ALA A 1 654 ? -18.954 -17.628 30.558 1.00 85.06 654 ALA A C 1
ATOM 5094 O O . ALA A 1 654 ? -17.805 -18.035 30.711 1.00 85.06 654 ALA A O 1
ATOM 5095 N N . ASN A 1 655 ? -19.940 -17.929 31.403 1.00 80.25 655 ASN A N 1
ATOM 5096 C CA . ASN A 1 655 ? -19.771 -18.863 32.506 1.00 80.25 655 ASN A CA 1
ATOM 5097 C C . ASN A 1 655 ? -20.150 -20.276 32.051 1.00 80.25 655 ASN A C 1
ATOM 5099 O O . ASN A 1 655 ? -21.321 -20.600 31.833 1.00 80.25 655 ASN A O 1
ATOM 5103 N N . TYR A 1 656 ? -19.144 -21.136 31.914 1.00 77.81 656 TYR A N 1
ATOM 5104 C CA . TYR A 1 656 ? -19.337 -22.507 31.448 1.00 77.81 656 TYR A CA 1
ATOM 5105 C C . TYR A 1 656 ? -19.980 -23.429 32.494 1.00 77.81 656 TYR A C 1
ATOM 5107 O O . TYR A 1 656 ? -20.559 -24.450 32.119 1.00 77.81 656 TYR A O 1
ATOM 5115 N N . ALA A 1 657 ? -19.927 -23.078 33.785 1.00 72.75 657 ALA A N 1
ATOM 5116 C CA . ALA A 1 657 ? -20.422 -23.931 34.866 1.00 72.75 657 ALA A CA 1
ATOM 5117 C C . ALA A 1 657 ? -21.958 -23.997 34.923 1.00 72.75 657 ALA A C 1
ATOM 5119 O O . ALA A 1 657 ? -22.528 -25.075 35.082 1.00 72.75 657 ALA A O 1
ATOM 5120 N N . ASP A 1 658 ? -22.632 -22.857 34.773 1.00 72.75 658 ASP A N 1
ATOM 5121 C CA . ASP A 1 658 ? -24.094 -22.730 34.852 1.00 72.75 658 ASP A CA 1
ATOM 5122 C C . ASP A 1 658 ? -24.738 -22.289 33.526 1.00 72.75 658 ASP A C 1
ATOM 5124 O O . ASP A 1 658 ? -25.950 -22.067 33.472 1.00 72.75 658 ASP A O 1
ATOM 5128 N N . LYS A 1 659 ? -23.942 -22.210 32.447 1.00 79.12 659 LYS A N 1
ATOM 5129 C CA . LYS A 1 659 ? -24.355 -21.739 31.117 1.00 79.12 659 LYS A CA 1
ATOM 5130 C C . LYS A 1 659 ? -25.015 -20.358 31.187 1.00 79.12 659 LYS A C 1
ATOM 5132 O O . LYS A 1 659 ? -26.108 -20.144 30.655 1.00 79.12 659 LYS A O 1
ATOM 5137 N N . SER A 1 660 ? -24.358 -19.416 31.859 1.00 81.75 660 SER A N 1
ATOM 5138 C CA . SER A 1 660 ? -24.792 -18.022 31.941 1.00 81.75 660 SER A CA 1
ATOM 5139 C C . SER A 1 660 ? -23.866 -17.077 31.164 1.00 81.75 660 SER A C 1
ATOM 5141 O O . SER A 1 660 ? -22.711 -17.385 30.864 1.00 81.75 660 SER A O 1
ATOM 5143 N N . LEU A 1 661 ? -24.398 -15.910 30.804 1.00 86.56 661 LEU A N 1
ATOM 5144 C CA . LEU A 1 661 ? -23.651 -14.784 30.250 1.00 86.56 661 LEU A CA 1
ATOM 5145 C C . LEU A 1 661 ? -23.683 -13.637 31.257 1.00 86.56 661 LEU A C 1
ATOM 5147 O O . LEU A 1 661 ? -24.754 -13.102 31.560 1.00 86.56 661 LEU A O 1
ATOM 5151 N N . GLN A 1 662 ? -22.516 -13.236 31.749 1.00 85.50 662 GLN A N 1
ATOM 5152 C CA . GLN A 1 662 ? -22.363 -12.092 32.642 1.00 85.50 662 GLN A CA 1
ATOM 5153 C C . GLN A 1 662 ? -21.928 -10.870 31.840 1.00 85.50 662 GLN A C 1
ATOM 5155 O O . GLN A 1 662 ? -20.962 -10.922 31.082 1.00 85.50 662 GLN A O 1
ATOM 5160 N N . VAL A 1 663 ? -22.649 -9.764 32.000 1.00 87.69 663 VAL A N 1
ATOM 5161 C CA . VAL A 1 663 ? -22.431 -8.526 31.248 1.00 87.69 663 VAL A CA 1
ATOM 5162 C C . VAL A 1 663 ? -21.974 -7.421 32.192 1.00 87.69 663 VAL A C 1
ATOM 5164 O O . VAL A 1 663 ? -22.609 -7.164 33.220 1.00 87.69 663 VAL A O 1
ATOM 5167 N N . PHE A 1 664 ? -20.893 -6.740 31.816 1.00 86.88 664 PHE A N 1
ATOM 5168 C CA . PHE A 1 664 ? -20.285 -5.646 32.573 1.00 86.88 664 PHE A CA 1
ATOM 5169 C C . PHE A 1 664 ? -20.238 -4.362 31.734 1.00 86.88 664 PHE A C 1
ATOM 5171 O O . PHE A 1 664 ? -20.214 -4.402 30.500 1.00 86.88 664 PHE A O 1
ATOM 5178 N N . ASN A 1 665 ? -20.214 -3.205 32.399 1.00 87.94 665 ASN A N 1
ATOM 5179 C CA . ASN A 1 665 ? -20.056 -1.912 31.731 1.00 87.94 665 ASN A CA 1
ATOM 5180 C C . ASN A 1 665 ? -18.606 -1.675 31.281 1.00 87.94 665 ASN A C 1
ATOM 5182 O O . ASN A 1 665 ? -17.702 -2.446 31.596 1.00 87.94 665 ASN A O 1
ATOM 5186 N N . ALA A 1 666 ? -18.375 -0.562 30.582 1.00 87.69 666 ALA A N 1
ATOM 5187 C CA . ALA A 1 666 ? -17.057 -0.137 30.101 1.00 87.69 666 ALA A CA 1
ATOM 5188 C C . ALA A 1 666 ? -15.946 -0.098 31.174 1.00 87.69 666 ALA A C 1
ATOM 5190 O O . ALA A 1 666 ? -14.773 -0.212 30.828 1.00 87.69 666 ALA A O 1
ATOM 5191 N N . ASN A 1 667 ? -16.312 0.066 32.452 1.00 84.81 667 ASN A N 1
ATOM 5192 C CA . ASN A 1 667 ? -15.389 0.164 33.585 1.00 84.81 667 ASN A CA 1
ATOM 5193 C C . ASN A 1 667 ? -15.231 -1.162 34.354 1.00 84.81 667 ASN A C 1
ATOM 5195 O O . ASN A 1 667 ? -14.552 -1.178 35.374 1.00 84.81 667 ASN A O 1
ATOM 5199 N N . GLY A 1 668 ? -15.868 -2.253 33.915 1.00 81.38 668 GLY A N 1
ATOM 5200 C CA . GLY A 1 668 ? -15.788 -3.557 34.581 1.00 81.38 668 GLY A CA 1
ATOM 5201 C C . GLY A 1 668 ? -16.799 -3.782 35.701 1.00 81.38 668 GLY A C 1
ATOM 5202 O O . GLY A 1 668 ? -16.709 -4.782 36.406 1.00 81.38 668 GLY A O 1
ATOM 5203 N N . GLN A 1 669 ? -17.780 -2.893 35.869 1.00 83.06 669 GLN A N 1
ATOM 5204 C CA . GLN A 1 669 ? -18.836 -3.066 36.868 1.00 83.06 669 GLN A CA 1
ATOM 5205 C C . GLN A 1 669 ? -19.936 -3.979 36.326 1.00 83.06 669 GLN A C 1
ATOM 5207 O O . GLN A 1 669 ? -20.394 -3.814 35.195 1.00 83.06 669 GLN A O 1
ATOM 5212 N N . PHE A 1 670 ? -20.384 -4.923 37.149 1.00 81.12 670 PHE A N 1
ATOM 5213 C CA . PHE A 1 670 ? -21.415 -5.895 36.789 1.00 81.12 670 PHE A CA 1
ATOM 5214 C C . PHE A 1 670 ? -22.789 -5.236 36.559 1.00 81.12 670 PHE A C 1
ATOM 5216 O O . PHE A 1 670 ? -23.239 -4.444 37.388 1.00 81.12 670 PHE A O 1
ATOM 5223 N N . ILE A 1 671 ? -23.472 -5.587 35.458 1.00 79.69 671 ILE A N 1
ATOM 5224 C CA . ILE A 1 671 ? -24.799 -5.050 35.086 1.00 79.69 671 ILE A CA 1
ATOM 5225 C C . ILE A 1 671 ? -25.898 -6.113 35.112 1.00 79.69 671 ILE A C 1
ATOM 5227 O O . ILE A 1 671 ? -27.016 -5.846 35.563 1.00 79.69 671 ILE A O 1
ATOM 5231 N N . ARG A 1 672 ? -25.651 -7.300 34.554 1.00 78.81 672 ARG A N 1
ATOM 5232 C CA . ARG A 1 672 ? -26.693 -8.327 34.433 1.00 78.81 672 ARG A CA 1
ATOM 5233 C C . ARG A 1 672 ? -26.089 -9.699 34.179 1.00 78.81 672 ARG A C 1
ATOM 5235 O O . ARG A 1 672 ? -25.082 -9.812 33.488 1.00 78.81 672 ARG A O 1
ATOM 5242 N N . GLU A 1 673 ? -26.760 -10.728 34.681 1.00 81.62 673 GLU A N 1
ATOM 5243 C CA . GLU A 1 673 ? -26.515 -12.120 34.302 1.00 81.62 673 GLU A CA 1
ATOM 5244 C C . GLU A 1 673 ? -27.736 -12.665 33.552 1.00 81.62 673 GLU A C 1
ATOM 5246 O O . GLU A 1 673 ? -28.885 -12.460 33.966 1.00 81.62 673 GLU A O 1
ATOM 5251 N N . VAL A 1 674 ? -27.482 -13.321 32.421 1.00 81.56 674 VAL A N 1
ATOM 5252 C CA . VAL A 1 674 ? -28.491 -13.919 31.544 1.00 81.56 674 VAL A CA 1
ATOM 5253 C C . VAL A 1 674 ? -28.275 -15.425 31.508 1.00 81.56 674 VAL A C 1
ATOM 5255 O O . VAL A 1 674 ? -27.214 -15.883 31.093 1.00 81.56 674 VAL A O 1
ATOM 5258 N N . TYR A 1 675 ? -29.282 -16.199 31.906 1.00 79.06 675 TYR A N 1
ATOM 5259 C CA . TYR A 1 675 ? -29.201 -17.659 31.897 1.00 79.06 675 TYR A CA 1
ATOM 5260 C C . TYR A 1 675 ? -29.654 -18.235 30.559 1.00 79.06 675 TYR A C 1
ATOM 5262 O O . TYR A 1 675 ? -30.730 -17.897 30.059 1.00 79.06 675 TYR A O 1
ATOM 5270 N N . VAL A 1 676 ? -28.855 -19.149 30.008 1.00 77.00 676 VAL A N 1
ATOM 5271 C CA . VAL A 1 676 ? -29.188 -19.887 28.789 1.00 77.00 676 VAL A CA 1
ATOM 5272 C C . VAL A 1 676 ? -29.885 -21.188 29.183 1.00 77.00 676 VAL A C 1
ATOM 5274 O O . VAL A 1 676 ? -29.263 -22.104 29.720 1.00 77.00 676 VAL A O 1
ATOM 5277 N N . GLN A 1 677 ? -31.191 -21.294 28.932 1.00 69.75 677 GLN A N 1
ATOM 5278 C CA . GLN A 1 677 ? -31.930 -22.513 29.272 1.00 69.75 677 GLN A CA 1
ATOM 5279 C C . GLN A 1 677 ? -31.737 -23.594 28.198 1.00 69.75 677 GLN A C 1
ATOM 5281 O O . GLN A 1 677 ? -31.570 -23.316 27.012 1.00 69.75 677 GLN A O 1
ATOM 5286 N N . SER A 1 678 ? -31.791 -24.862 28.613 1.00 59.97 678 SER A N 1
ATOM 5287 C CA . SER A 1 678 ? -31.492 -25.996 27.729 1.00 59.97 678 SER A CA 1
ATOM 5288 C C . SER A 1 678 ? -32.659 -26.446 26.831 1.00 59.97 678 SER A C 1
ATOM 5290 O O . SER A 1 678 ? -32.399 -27.171 25.869 1.00 59.97 678 SER A O 1
ATOM 5292 N N . GLN A 1 679 ? -33.913 -26.074 27.129 1.00 57.16 679 GLN A N 1
ATOM 5293 C CA . GLN A 1 679 ? -35.115 -26.519 26.398 1.00 57.16 679 GLN A CA 1
ATOM 5294 C C . GLN A 1 679 ? -35.669 -25.420 25.473 1.00 57.16 679 GLN A C 1
ATOM 5296 O O . GLN A 1 679 ? -35.776 -24.268 25.880 1.00 57.16 679 GLN A O 1
ATOM 5301 N N . GLU A 1 680 ? -36.052 -25.786 24.243 1.00 50.91 680 GLU A N 1
ATOM 5302 C CA . GLU A 1 680 ? -36.567 -24.866 23.204 1.00 50.91 680 GLU A CA 1
ATOM 5303 C C . GLU A 1 680 ? -37.975 -24.307 23.486 1.00 50.91 680 GLU A C 1
ATOM 5305 O O . GLU A 1 680 ? -38.411 -23.374 22.818 1.00 50.91 680 GLU A O 1
ATOM 5310 N N . THR A 1 681 ? -38.706 -24.862 24.456 1.00 45.16 681 THR A N 1
ATOM 5311 C CA . THR A 1 681 ? -40.120 -24.532 24.710 1.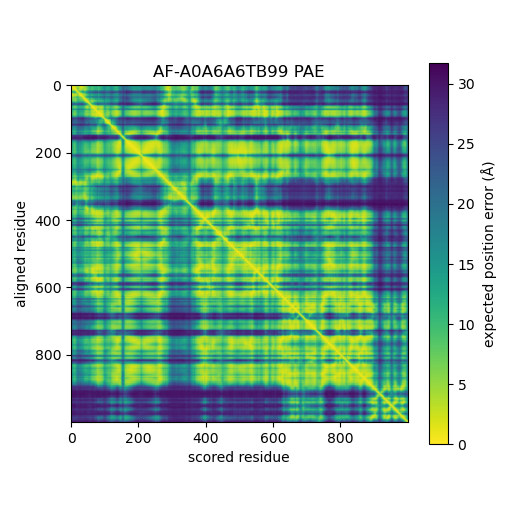00 45.16 681 THR A CA 1
ATOM 5312 C C . THR A 1 681 ? -40.342 -23.205 25.440 1.00 45.16 681 THR A C 1
ATOM 5314 O O . THR A 1 681 ? -41.473 -22.724 25.485 1.00 45.16 681 THR A O 1
ATOM 5317 N N . GLU A 1 682 ? -39.294 -22.598 26.002 1.00 49.66 682 GLU A N 1
ATOM 5318 C CA . GLU A 1 682 ? -39.373 -21.316 26.709 1.00 49.66 682 GLU A CA 1
ATOM 5319 C C . GLU A 1 682 ? -38.754 -20.183 25.876 1.00 49.66 682 GLU A C 1
ATOM 5321 O O . GLU A 1 682 ? -37.558 -20.158 25.583 1.00 49.66 682 GLU A O 1
ATOM 5326 N N . ASN A 1 683 ? -39.585 -19.206 25.498 1.00 54.38 683 ASN A N 1
ATOM 5327 C CA . ASN A 1 683 ? -39.197 -18.121 24.587 1.00 54.38 683 ASN A CA 1
ATOM 5328 C C . ASN A 1 683 ? -38.257 -17.070 25.217 1.00 54.38 683 ASN A C 1
ATOM 5330 O O . ASN A 1 683 ? -37.666 -16.261 24.493 1.00 54.38 683 ASN A O 1
ATOM 5334 N N . THR A 1 684 ? -38.117 -17.049 26.544 1.00 51.25 684 THR A N 1
ATOM 5335 C CA . THR A 1 684 ? -37.439 -15.976 27.289 1.00 51.25 684 THR A CA 1
ATOM 5336 C C . THR A 1 684 ? -36.401 -16.519 28.263 1.00 51.25 684 THR A C 1
ATOM 5338 O O . THR A 1 684 ? -36.732 -17.306 29.142 1.00 51.25 684 THR A O 1
ATOM 5341 N N . SER A 1 685 ? -35.165 -16.039 28.143 1.00 56.12 685 SER A N 1
ATOM 5342 C CA . SER A 1 685 ? -34.079 -16.263 29.097 1.00 56.12 685 SER A CA 1
ATOM 5343 C C . SER A 1 685 ? -34.448 -15.689 30.465 1.00 56.12 685 SER A C 1
ATOM 5345 O O . SER A 1 685 ? -34.960 -14.570 30.563 1.00 56.12 685 SER A O 1
ATOM 5347 N N . THR A 1 686 ? -34.141 -16.410 31.542 1.00 56.72 686 THR A N 1
ATOM 5348 C CA . THR A 1 686 ? -34.250 -15.857 32.897 1.00 56.72 686 THR A CA 1
ATOM 5349 C C . THR A 1 686 ? -33.095 -14.879 33.128 1.00 56.72 686 THR A C 1
ATOM 5351 O O . THR A 1 686 ? -31.944 -15.197 32.828 1.00 56.72 686 THR A O 1
ATOM 5354 N N . THR A 1 687 ? -33.373 -13.683 33.650 1.00 52.75 687 THR A N 1
ATOM 5355 C CA . THR A 1 687 ? -32.342 -12.664 33.911 1.00 52.75 687 THR A CA 1
ATOM 5356 C C . THR A 1 687 ? -32.330 -12.247 35.371 1.00 52.75 687 THR A C 1
ATOM 5358 O O . THR A 1 687 ? -33.387 -11.956 35.928 1.00 52.75 687 THR A O 1
ATOM 5361 N N . MET A 1 688 ? -31.141 -12.122 35.958 1.00 54.31 688 MET A N 1
ATOM 5362 C CA . MET A 1 688 ? -30.947 -11.459 37.250 1.00 54.31 688 MET A CA 1
ATOM 5363 C C . MET A 1 688 ? -30.465 -10.028 37.018 1.00 54.31 688 MET A C 1
ATOM 5365 O O . MET A 1 688 ? -29.396 -9.818 36.448 1.00 54.31 688 MET A O 1
ATOM 5369 N N . ASN A 1 689 ? -31.251 -9.039 37.450 1.00 51.94 689 ASN A N 1
ATOM 5370 C CA . ASN A 1 689 ? -30.853 -7.628 37.406 1.00 51.94 689 ASN A CA 1
ATOM 5371 C C . ASN A 1 689 ? -29.699 -7.353 38.386 1.00 51.94 689 ASN A C 1
ATOM 5373 O O . ASN A 1 689 ? -29.681 -7.924 39.476 1.00 51.94 689 ASN A O 1
ATOM 5377 N N . ALA A 1 690 ? -28.753 -6.473 38.022 1.00 49.03 690 ALA A N 1
ATOM 5378 C CA . ALA A 1 690 ? -27.678 -6.088 38.933 1.00 49.03 690 ALA A CA 1
ATOM 5379 C C . ALA A 1 690 ? -28.171 -5.456 40.236 1.00 49.03 690 ALA A C 1
ATOM 5381 O O . ALA A 1 690 ? -29.158 -4.729 40.311 1.00 49.03 690 ALA A O 1
ATOM 5382 N N . LEU A 1 691 ? -27.323 -5.717 41.220 1.00 49.78 691 LEU A N 1
ATOM 5383 C CA . LEU A 1 691 ? -27.306 -5.365 42.636 1.00 49.78 691 LEU A CA 1
ATOM 5384 C C . LEU A 1 691 ? -27.123 -3.865 42.897 1.00 49.78 691 LEU A C 1
ATOM 5386 O O . LEU A 1 691 ? -27.454 -3.352 43.961 1.00 49.78 691 LEU A O 1
ATOM 5390 N N . SER A 1 692 ? -26.541 -3.189 41.915 1.00 45.28 692 SER A N 1
ATOM 5391 C CA . SER A 1 692 ? -26.281 -1.760 41.853 1.00 45.28 692 SER A CA 1
ATOM 5392 C C . SER A 1 692 ? -26.161 -1.434 40.373 1.00 45.28 692 SER A C 1
ATOM 5394 O O . SER A 1 692 ? -25.278 -1.979 39.709 1.00 45.28 692 SER A O 1
ATOM 5396 N N . GLN A 1 693 ? -27.050 -0.605 39.833 1.00 49.25 693 GLN A N 1
ATOM 5397 C CA . GLN A 1 693 ? -26.943 -0.188 38.438 1.00 49.25 693 GLN A CA 1
ATOM 5398 C C . GLN A 1 693 ? -25.704 0.703 38.298 1.00 49.25 693 GLN A C 1
ATOM 5400 O O . GLN A 1 693 ? -25.745 1.895 38.595 1.00 49.25 693 GLN A O 1
ATOM 5405 N N . GLY A 1 694 ? -24.579 0.125 37.871 1.00 51.75 694 GLY A N 1
ATOM 5406 C CA . GLY A 1 694 ? -23.561 0.924 37.199 1.00 51.75 694 GLY A CA 1
ATOM 5407 C C . GLY A 1 694 ? -24.214 1.590 35.981 1.00 51.75 694 GLY A C 1
ATOM 5408 O O . GLY A 1 694 ? -25.137 1.002 35.408 1.00 51.75 694 GLY A O 1
ATOM 5409 N N . PRO A 1 695 ? -23.796 2.801 35.579 1.00 58.09 695 PRO A N 1
ATOM 5410 C CA . PRO A 1 695 ? -24.377 3.456 34.414 1.00 58.09 695 PRO A CA 1
ATOM 5411 C C . PRO A 1 695 ? -24.235 2.530 33.198 1.00 58.09 695 PRO A C 1
ATOM 5413 O O . PRO A 1 695 ? -23.118 2.170 32.812 1.00 58.09 695 PRO A O 1
ATOM 5416 N N . SER A 1 696 ? -25.372 2.099 32.650 1.00 62.97 696 SER A N 1
ATOM 5417 C CA . SER A 1 696 ? -25.442 1.360 31.392 1.00 62.97 696 SER A CA 1
ATOM 5418 C C . SER A 1 696 ? -25.524 2.359 30.245 1.00 62.97 696 SER A C 1
ATOM 5420 O O . SER A 1 696 ? -26.070 3.452 30.400 1.00 62.97 696 SER A O 1
ATOM 5422 N N . SER A 1 697 ? -24.940 2.010 29.103 1.00 77.38 697 SER A N 1
ATOM 5423 C CA . SER A 1 697 ? -25.138 2.791 27.883 1.00 77.38 697 SER A CA 1
ATOM 5424 C C . SER A 1 697 ? -26.383 2.287 27.157 1.00 77.38 697 SER A C 1
ATOM 5426 O O . SER A 1 697 ? -26.645 1.084 27.166 1.00 77.38 697 SER A O 1
ATOM 5428 N N . ASP A 1 698 ? -27.081 3.167 26.432 1.00 79.94 698 ASP A N 1
ATOM 5429 C CA . ASP A 1 698 ? -28.263 2.812 25.621 1.00 79.94 698 ASP A CA 1
ATOM 5430 C C . ASP A 1 698 ? -28.024 1.587 24.714 1.00 79.94 698 ASP A C 1
ATOM 5432 O O . ASP A 1 698 ? -28.926 0.805 24.410 1.00 79.94 698 ASP A O 1
ATOM 5436 N N . ARG A 1 699 ? -26.775 1.402 24.274 1.00 82.50 699 ARG A N 1
ATOM 5437 C CA . ARG A 1 699 ? -26.341 0.278 23.435 1.00 82.50 699 ARG A CA 1
ATOM 5438 C C . ARG A 1 699 ? -26.223 -1.030 24.179 1.00 82.50 699 ARG A C 1
ATOM 5440 O O . ARG A 1 699 ? -26.583 -2.076 23.644 1.00 82.50 699 ARG A O 1
ATOM 5447 N N . LEU A 1 700 ? -25.681 -0.972 25.385 1.00 84.69 700 LEU A N 1
ATOM 5448 C CA . LEU A 1 700 ? -25.552 -2.145 26.223 1.00 84.69 700 LEU A CA 1
ATOM 5449 C C . LEU A 1 700 ? -26.938 -2.614 26.668 1.00 84.69 700 LEU A C 1
ATOM 5451 O O . LEU A 1 700 ? -27.216 -3.807 26.614 1.00 84.69 700 LEU A O 1
ATOM 5455 N N . ASP A 1 701 ? -27.848 -1.680 26.951 1.00 83.44 701 ASP A N 1
ATOM 5456 C CA . ASP A 1 701 ? -29.257 -1.986 27.210 1.00 83.44 701 ASP A CA 1
ATOM 5457 C C . ASP A 1 701 ? -29.947 -2.628 26.000 1.00 83.44 701 ASP A C 1
ATOM 5459 O O . ASP A 1 701 ? -30.703 -3.591 26.157 1.00 83.44 701 ASP A O 1
ATOM 5463 N N . LEU A 1 702 ? -29.650 -2.167 24.778 1.00 84.88 702 LEU A N 1
ATOM 5464 C CA . LEU A 1 702 ? -30.142 -2.808 23.556 1.00 84.88 702 LEU A CA 1
ATOM 5465 C C . LEU A 1 702 ? -29.673 -4.268 23.458 1.00 84.88 702 LEU A C 1
ATOM 5467 O O . LEU A 1 702 ? -30.497 -5.148 23.204 1.00 84.88 702 LEU A O 1
ATOM 5471 N N . LEU A 1 703 ? -28.387 -4.540 23.702 1.00 86.19 703 LEU A N 1
ATOM 5472 C CA . LEU A 1 703 ? -27.848 -5.904 23.708 1.00 86.19 703 LEU A CA 1
ATOM 5473 C C . LEU A 1 703 ? -28.507 -6.765 24.797 1.00 86.19 703 LEU A C 1
ATOM 5475 O O . LEU A 1 703 ? -28.922 -7.892 24.522 1.00 86.19 703 LEU A O 1
ATOM 5479 N N . LEU A 1 704 ? -28.669 -6.228 26.009 1.00 84.81 704 LEU A N 1
ATOM 5480 C CA . LEU A 1 704 ? -29.329 -6.917 27.121 1.00 84.81 704 LEU A CA 1
ATOM 5481 C C . LEU A 1 704 ? -30.779 -7.288 26.790 1.00 84.81 704 LEU A C 1
ATOM 5483 O O . LEU A 1 704 ? -31.206 -8.404 27.084 1.00 84.81 704 LEU A O 1
ATOM 5487 N N . ASN A 1 705 ? -31.522 -6.400 26.127 1.00 83.69 705 ASN A N 1
ATOM 5488 C CA . ASN A 1 705 ? -32.883 -6.679 25.662 1.00 83.69 705 ASN A CA 1
ATOM 5489 C C . ASN A 1 705 ? -32.928 -7.797 24.607 1.00 83.69 705 ASN A C 1
ATOM 5491 O O . ASN A 1 705 ? -33.913 -8.529 24.522 1.00 83.69 705 ASN A O 1
ATOM 5495 N N . ARG A 1 706 ? -31.875 -7.963 23.794 1.00 84.19 706 ARG A N 1
ATOM 5496 C CA . ARG A 1 706 ? -31.781 -9.076 22.831 1.00 84.19 706 ARG A CA 1
ATOM 5497 C C . ARG A 1 706 ? -31.426 -10.393 23.507 1.00 84.19 706 ARG A C 1
ATOM 5499 O O . ARG A 1 706 ? -32.055 -11.404 23.200 1.00 84.19 706 ARG A O 1
ATOM 5506 N N . LEU A 1 707 ? -30.505 -10.369 24.468 1.00 83.75 707 LEU A N 1
ATOM 5507 C CA . LEU A 1 707 ? -30.104 -11.537 25.259 1.00 83.75 707 LEU A CA 1
ATOM 5508 C C . LEU A 1 707 ? -31.258 -12.126 26.098 1.00 83.75 707 LEU A C 1
ATOM 5510 O O . LEU A 1 707 ? -31.217 -13.296 26.465 1.00 83.75 707 LEU A O 1
ATOM 5514 N N . GLN A 1 708 ? -32.338 -11.376 26.344 1.00 80.25 708 GLN A N 1
ATOM 5515 C CA . GLN A 1 708 ? -33.565 -11.924 26.943 1.00 80.25 708 GLN A CA 1
ATOM 5516 C C . GLN A 1 708 ? -34.255 -12.991 26.081 1.00 80.25 708 GLN A C 1
ATOM 5518 O O . GLN A 1 708 ? -35.085 -13.736 26.591 1.00 80.25 708 GLN A O 1
ATOM 5523 N N . ARG A 1 709 ? -33.958 -13.082 24.781 1.00 81.75 709 ARG A N 1
ATOM 5524 C CA . ARG A 1 709 ? -34.490 -14.147 23.922 1.00 81.75 709 ARG A CA 1
ATOM 5525 C C . ARG A 1 709 ? -33.600 -15.376 24.050 1.00 81.75 709 ARG A C 1
ATOM 5527 O O . ARG A 1 709 ? -32.414 -15.300 23.736 1.00 81.75 709 ARG A O 1
ATOM 5534 N N . ASN A 1 710 ? -34.180 -16.510 24.429 1.00 78.31 710 ASN A N 1
ATOM 5535 C CA . ASN A 1 710 ? -33.420 -17.730 24.711 1.00 78.31 710 ASN A CA 1
ATOM 5536 C C . ASN A 1 710 ? -32.588 -18.197 23.500 1.00 78.31 710 ASN A C 1
ATOM 5538 O O . ASN A 1 710 ? -31.373 -18.358 23.605 1.00 78.31 710 ASN A O 1
ATOM 5542 N N . ALA A 1 711 ? -33.201 -18.263 22.312 1.00 79.56 711 ALA A N 1
ATOM 5543 C CA . ALA A 1 711 ? -32.494 -18.591 21.070 1.00 79.56 711 ALA A CA 1
ATOM 5544 C C . ALA A 1 711 ? -31.307 -17.648 20.787 1.00 79.56 711 ALA A C 1
ATOM 5546 O O . ALA A 1 711 ? -30.267 -18.085 20.294 1.00 79.56 711 ALA A O 1
ATOM 5547 N N . TYR A 1 712 ? -31.438 -16.362 21.144 1.00 84.25 712 TYR A N 1
ATOM 5548 C CA . TYR A 1 712 ? -30.367 -15.389 20.963 1.00 84.25 712 TYR A CA 1
ATOM 5549 C C . TYR A 1 712 ? -29.220 -15.625 21.946 1.00 84.25 712 TYR A C 1
ATOM 5551 O O . TYR A 1 712 ? -28.066 -15.710 21.532 1.00 84.25 712 TYR A O 1
ATOM 5559 N N . ALA A 1 713 ? -29.531 -15.770 23.236 1.00 83.94 713 ALA A N 1
ATOM 5560 C CA . ALA A 1 713 ? -28.536 -16.023 24.275 1.00 83.94 713 ALA A CA 1
ATOM 5561 C C . ALA A 1 713 ? -27.787 -17.343 24.054 1.00 83.94 713 ALA A C 1
ATOM 5563 O O . ALA A 1 713 ? -26.572 -17.392 24.229 1.00 83.94 713 ALA A O 1
ATOM 5564 N N . ARG A 1 714 ? -28.486 -18.391 23.603 1.00 84.12 714 ARG A N 1
ATOM 5565 C CA . ARG A 1 714 ? -27.882 -19.687 23.280 1.00 84.12 714 ARG A CA 1
ATOM 5566 C C . ARG A 1 714 ? -26.910 -19.603 22.110 1.00 84.12 714 ARG A C 1
ATOM 5568 O O . ARG A 1 714 ? -25.795 -20.103 22.226 1.00 84.12 714 ARG A O 1
ATOM 5575 N N . GLY A 1 715 ? -27.310 -18.954 21.014 1.00 84.75 715 GLY A N 1
ATOM 5576 C CA . GLY A 1 715 ? -26.419 -18.719 19.876 1.00 84.75 715 GLY A CA 1
ATOM 5577 C C . GLY A 1 715 ? -25.189 -17.907 20.288 1.00 84.75 715 GLY A C 1
ATOM 5578 O O . GLY A 1 715 ? -24.064 -18.296 19.986 1.00 84.75 715 GLY A O 1
ATOM 5579 N N . PHE A 1 716 ? -25.394 -16.834 21.057 1.00 88.00 716 PHE A N 1
ATOM 5580 C CA . PHE A 1 716 ? -24.316 -15.982 21.565 1.00 88.00 716 PHE A CA 1
ATOM 5581 C C . PHE A 1 716 ? -23.324 -16.752 22.448 1.00 88.00 716 PHE A C 1
ATOM 5583 O O . PHE A 1 716 ? -22.117 -16.640 22.261 1.00 88.00 716 PHE A O 1
ATOM 5590 N N . PHE A 1 717 ? -23.823 -17.566 23.381 1.00 87.56 717 PHE A N 1
ATOM 5591 C CA . PHE A 1 717 ? -22.993 -18.393 24.257 1.00 87.56 717 PHE A CA 1
ATOM 5592 C C . PHE A 1 717 ? -22.205 -19.451 23.473 1.00 87.56 717 PHE A C 1
ATOM 5594 O O . PHE A 1 717 ? -21.012 -19.614 23.702 1.00 87.56 717 PHE A O 1
ATOM 5601 N N . SER A 1 718 ? -22.846 -20.134 22.515 1.00 86.62 718 SER A N 1
ATOM 5602 C CA . SER A 1 718 ? -22.187 -21.124 21.651 1.00 86.62 718 SER A CA 1
ATOM 5603 C C . SER A 1 718 ? -21.066 -20.506 20.809 1.00 86.62 718 SER A C 1
ATOM 5605 O O . SER A 1 718 ? -19.994 -21.097 20.705 1.00 86.62 718 SER A O 1
ATOM 5607 N N . MET A 1 719 ? -21.286 -19.305 20.266 1.00 89.38 719 MET A N 1
ATOM 5608 C CA . MET A 1 719 ? -20.270 -18.544 19.534 1.00 89.38 719 MET A CA 1
ATOM 5609 C C . MET A 1 719 ? -19.057 -18.226 20.420 1.00 89.38 719 MET A C 1
ATOM 5611 O O . MET A 1 719 ? -17.931 -18.472 20.000 1.00 89.38 719 MET A O 1
ATOM 5615 N N . LEU A 1 720 ? -19.267 -17.713 21.641 1.00 88.75 720 LEU A N 1
ATOM 5616 C CA . LEU A 1 720 ? -18.159 -17.403 22.556 1.00 88.75 720 LEU A CA 1
ATOM 5617 C C . LEU A 1 720 ? -17.390 -18.657 22.988 1.00 88.75 720 LEU A C 1
ATOM 5619 O O . LEU A 1 720 ? -16.165 -18.620 23.039 1.00 88.75 720 LEU A O 1
ATOM 5623 N N . ALA A 1 721 ? -18.098 -19.757 23.258 1.00 85.12 721 ALA A N 1
ATOM 5624 C CA . ALA A 1 721 ? -17.480 -21.024 23.637 1.00 85.12 721 ALA A CA 1
ATOM 5625 C C . ALA A 1 721 ? -16.555 -21.556 22.530 1.00 85.12 721 ALA A C 1
ATOM 5627 O O . ALA A 1 721 ? -15.392 -21.843 22.785 1.00 85.12 721 ALA A O 1
ATOM 5628 N N . GLN A 1 722 ? -17.044 -21.606 21.284 1.00 85.44 722 GLN A N 1
ATOM 5629 C CA . GLN A 1 722 ? -16.238 -22.059 20.145 1.00 85.44 722 GLN A CA 1
ATOM 5630 C C . GLN A 1 722 ? -15.066 -21.122 19.838 1.00 85.44 722 GLN A C 1
ATOM 5632 O O . GLN A 1 722 ? -13.996 -21.588 19.457 1.00 85.44 722 GLN A O 1
ATOM 5637 N N . ALA A 1 723 ? -15.254 -19.811 20.007 1.00 85.25 723 ALA A N 1
ATOM 5638 C CA . ALA A 1 723 ? -14.169 -18.855 19.834 1.00 85.25 723 ALA A CA 1
ATOM 5639 C C . ALA A 1 723 ? -13.064 -19.067 20.879 1.00 85.25 723 ALA A C 1
ATOM 5641 O O . ALA A 1 723 ? -11.896 -19.102 20.512 1.00 85.25 723 ALA A O 1
ATOM 5642 N N . SER A 1 724 ? -13.423 -19.273 22.150 1.00 81.69 724 SER A N 1
ATOM 5643 C CA . SER A 1 724 ? -12.462 -19.568 23.224 1.00 81.69 724 SER A CA 1
ATOM 5644 C C . SER A 1 724 ? -11.676 -20.861 22.941 1.00 81.69 724 SER A C 1
ATOM 5646 O O . SER A 1 724 ? -10.450 -20.855 23.015 1.00 81.69 724 SER A O 1
ATOM 5648 N N . ASP A 1 725 ? -12.345 -21.923 22.473 1.00 79.19 725 ASP A N 1
ATOM 5649 C CA . ASP A 1 725 ? -11.683 -23.177 22.070 1.00 79.19 725 ASP A CA 1
ATOM 5650 C C . ASP A 1 725 ? -10.700 -22.984 20.894 1.00 79.19 725 ASP A C 1
ATOM 5652 O O . ASP A 1 725 ? -9.616 -23.570 20.868 1.00 79.19 725 ASP A O 1
ATOM 5656 N N . ALA A 1 726 ? -11.061 -22.165 19.899 1.00 74.44 726 ALA A N 1
ATOM 5657 C CA . ALA A 1 726 ? -10.216 -21.892 18.729 1.00 74.44 726 ALA A CA 1
ATOM 5658 C C . ALA A 1 726 ? -8.988 -21.032 19.073 1.00 74.44 726 ALA A C 1
ATOM 5660 O O . ALA A 1 726 ? -7.917 -21.167 18.472 1.00 74.44 726 ALA A O 1
ATOM 5661 N N . ILE A 1 727 ? -9.144 -20.159 20.066 1.00 68.31 727 ILE A N 1
ATOM 5662 C CA . ILE A 1 727 ? -8.126 -19.241 20.562 1.00 68.31 727 ILE A CA 1
ATOM 5663 C C . ILE A 1 727 ? -7.043 -20.007 21.352 1.00 68.31 727 ILE A C 1
ATOM 5665 O O . ILE A 1 727 ? -5.922 -19.514 21.466 1.00 68.31 727 ILE A O 1
ATOM 5669 N N . ASP A 1 728 ? -7.265 -21.236 21.815 1.00 55.28 728 ASP A N 1
ATOM 5670 C CA . ASP A 1 728 ? -6.408 -21.853 22.829 1.00 55.28 728 ASP A CA 1
ATOM 5671 C C . ASP A 1 728 ? -4.946 -22.160 22.383 1.00 55.28 728 ASP A C 1
ATOM 5673 O O . ASP A 1 728 ? -4.610 -23.121 21.675 1.00 55.28 728 ASP A O 1
ATOM 5677 N N . SER A 1 729 ? -4.039 -21.290 22.839 1.00 47.78 729 SER A N 1
ATOM 5678 C CA . SER A 1 729 ? -2.606 -21.513 23.041 1.00 47.78 729 SER A CA 1
ATOM 5679 C C . SER A 1 729 ? -2.187 -20.602 24.193 1.00 47.78 729 SER A C 1
ATOM 5681 O O . SER A 1 729 ? -1.953 -19.416 23.968 1.00 47.78 729 SER A O 1
ATOM 5683 N N . ASN A 1 730 ? -2.161 -21.144 25.415 1.00 46.31 730 ASN A N 1
ATOM 5684 C CA . ASN A 1 730 ? -1.754 -20.491 26.667 1.00 46.31 730 ASN A CA 1
ATOM 5685 C C . ASN A 1 730 ? -0.727 -19.359 26.470 1.00 46.31 730 ASN A C 1
ATOM 5687 O O . ASN A 1 730 ? 0.488 -19.585 26.472 1.00 46.31 730 ASN A O 1
ATOM 5691 N N . THR A 1 731 ? -1.203 -18.122 26.327 1.00 49.00 731 THR A N 1
ATOM 5692 C CA . THR A 1 731 ? -0.353 -16.944 26.442 1.00 49.00 731 THR A CA 1
ATOM 5693 C C . THR A 1 731 ? -0.047 -16.766 27.924 1.00 49.00 731 THR A C 1
ATOM 5695 O O . THR A 1 731 ? -0.942 -16.725 28.767 1.00 49.00 731 THR A O 1
ATOM 5698 N N . SER A 1 732 ? 1.233 -16.628 28.270 1.00 50.31 732 SER A N 1
ATOM 5699 C CA . SER A 1 732 ? 1.680 -16.363 29.648 1.00 50.31 732 SER A CA 1
ATOM 5700 C C . SER A 1 732 ? 1.039 -15.113 30.275 1.00 50.31 732 SER A C 1
ATOM 5702 O O . SER A 1 732 ? 1.103 -14.919 31.486 1.00 50.31 732 SER A O 1
ATOM 5704 N N . GLU A 1 733 ? 0.431 -14.249 29.454 1.00 52.72 733 GLU A N 1
ATOM 5705 C CA . GLU A 1 733 ? -0.305 -13.060 29.888 1.00 52.72 733 GLU A CA 1
ATOM 5706 C C . GLU A 1 733 ? -1.645 -13.400 30.562 1.00 52.72 733 GLU A C 1
ATOM 5708 O O . GLU A 1 733 ? -2.049 -12.675 31.467 1.00 52.72 733 GLU A O 1
ATOM 5713 N N . TYR A 1 734 ? -2.288 -14.518 30.198 1.00 51.12 734 TYR A N 1
ATOM 5714 C CA . TYR A 1 734 ? -3.549 -14.967 30.804 1.00 51.12 734 TYR A CA 1
ATOM 5715 C C . TYR A 1 734 ? -3.337 -15.729 32.116 1.00 51.12 734 TYR A C 1
ATOM 5717 O O . TYR A 1 734 ? -4.124 -15.592 33.049 1.00 51.12 734 TYR A O 1
ATOM 5725 N N . SER A 1 735 ? -2.232 -16.479 32.232 1.00 45.81 735 SER A N 1
ATOM 5726 C CA . SER A 1 735 ? -1.937 -17.324 33.404 1.00 45.81 735 SER A CA 1
ATOM 5727 C C . SER A 1 735 ? -1.789 -16.557 34.724 1.00 45.81 735 SER A C 1
ATOM 5729 O O . SER A 1 735 ? -1.855 -17.158 35.792 1.00 45.81 735 SER A O 1
ATOM 5731 N N . GLY A 1 736 ? -1.594 -15.234 34.664 1.00 49.78 736 GLY A N 1
ATOM 5732 C CA . GLY A 1 736 ? -1.553 -14.362 35.839 1.00 49.78 736 GLY A CA 1
ATOM 5733 C C . GLY A 1 736 ? -2.929 -13.950 36.378 1.00 49.78 736 GLY A C 1
ATOM 5734 O O . GLY A 1 736 ? -2.986 -13.292 37.416 1.00 49.78 736 GLY A O 1
ATOM 5735 N N . PHE A 1 737 ? -4.028 -14.306 35.703 1.00 54.50 737 PHE A N 1
ATOM 5736 C CA . PHE A 1 737 ? -5.389 -13.900 36.054 1.00 54.50 737 PHE A CA 1
ATOM 5737 C C . PHE A 1 737 ? -6.284 -15.135 36.302 1.00 54.50 737 PHE A C 1
ATOM 5739 O O . PHE A 1 737 ? -6.337 -16.062 35.499 1.00 54.50 737 PHE A O 1
ATOM 5746 N N . LEU A 1 738 ? -7.054 -15.125 37.400 1.00 50.88 738 LEU A N 1
ATOM 5747 C CA . LEU A 1 738 ? -8.039 -16.174 37.741 1.00 50.88 738 LEU A CA 1
ATOM 5748 C C . LEU A 1 738 ? -9.113 -16.512 36.677 1.00 50.88 738 LEU A C 1
ATOM 5750 O O . LEU A 1 738 ? -9.583 -17.648 36.706 1.00 50.88 738 LEU A O 1
ATOM 5754 N N . PRO A 1 739 ? -9.498 -15.623 35.734 1.00 49.44 739 PRO A N 1
ATOM 5755 C CA . PRO A 1 739 ? -10.296 -15.959 34.550 1.00 49.44 739 PRO A CA 1
ATOM 5756 C C . PRO A 1 739 ? -9.902 -17.244 33.806 1.00 49.44 739 PRO A C 1
ATOM 5758 O O . PRO A 1 739 ? -10.787 -17.914 33.285 1.00 49.44 739 PRO A O 1
ATOM 5761 N N . ALA A 1 740 ? -8.630 -17.665 33.842 1.00 49.75 740 ALA A N 1
ATOM 5762 C CA . ALA A 1 740 ? -8.196 -18.943 33.263 1.00 49.75 740 ALA A CA 1
ATOM 5763 C C . ALA A 1 740 ? -8.951 -20.178 33.818 1.00 49.75 740 ALA A C 1
ATOM 5765 O O . ALA A 1 740 ? -8.999 -21.213 33.163 1.00 49.75 740 ALA A O 1
ATOM 5766 N N . ALA A 1 741 ? -9.558 -20.080 35.010 1.00 50.94 741 ALA A N 1
ATOM 5767 C CA . ALA A 1 741 ? -10.382 -21.134 35.608 1.00 50.94 741 ALA A CA 1
ATOM 5768 C C . ALA A 1 741 ? -11.903 -20.912 35.455 1.00 50.94 741 ALA A C 1
ATOM 5770 O O . ALA A 1 741 ? -12.679 -21.818 35.760 1.00 50.94 741 ALA A O 1
ATOM 5771 N N . PHE A 1 742 ? -12.344 -19.721 35.028 1.00 58.53 742 PHE A N 1
ATOM 5772 C CA . PHE A 1 742 ? -13.741 -19.263 35.140 1.00 58.53 742 PHE A CA 1
ATOM 5773 C C . PHE A 1 742 ? -14.384 -18.814 33.816 1.00 58.53 742 PHE A C 1
ATOM 5775 O O . PHE A 1 742 ? -15.584 -18.546 33.796 1.00 58.53 742 PHE A O 1
ATOM 5782 N N . GLY A 1 743 ? -13.608 -18.757 32.731 1.00 65.31 743 GLY A N 1
ATOM 5783 C CA . GLY A 1 743 ? -14.030 -18.296 31.409 1.00 65.31 743 GLY A CA 1
ATOM 5784 C C . GLY A 1 743 ? -13.306 -17.016 30.990 1.00 65.31 743 GLY A C 1
ATOM 5785 O O . GLY A 1 743 ? -12.908 -16.202 31.826 1.00 65.31 743 GLY A O 1
ATOM 5786 N N . GLU A 1 744 ? -13.121 -16.838 29.685 1.00 75.56 744 GLU A N 1
ATOM 5787 C CA . GLU A 1 744 ? -12.395 -15.699 29.121 1.00 75.56 744 GLU A CA 1
ATOM 5788 C C . GLU A 1 744 ? -13.335 -14.494 28.902 1.00 75.56 744 GLU A C 1
ATOM 5790 O O . GLU A 1 744 ? -14.352 -14.637 28.213 1.00 75.56 744 GLU A O 1
ATOM 5795 N N . PRO A 1 745 ? -13.075 -13.301 29.484 1.00 84.69 745 PRO A N 1
ATOM 5796 C CA . PRO A 1 745 ? -13.853 -12.104 29.166 1.00 84.69 745 PRO A CA 1
ATOM 5797 C C . PRO A 1 745 ? -13.586 -11.598 27.745 1.00 84.69 745 PRO A C 1
ATOM 5799 O O . PRO A 1 745 ? -12.441 -11.401 27.346 1.00 84.69 745 PRO A O 1
ATOM 5802 N N . PHE A 1 746 ? -14.662 -11.269 27.032 1.00 90.31 746 PHE A N 1
ATOM 5803 C CA . PHE A 1 746 ? -14.638 -10.637 25.716 1.00 90.31 746 PHE A CA 1
ATOM 5804 C C . PHE A 1 746 ? -15.051 -9.163 25.792 1.00 90.31 746 PHE A C 1
ATOM 5806 O O . PHE A 1 746 ? -15.952 -8.774 26.544 1.00 90.31 746 PHE A O 1
ATOM 5813 N N . CYS A 1 747 ? -14.410 -8.337 24.969 1.00 92.44 747 CYS A N 1
ATOM 5814 C CA . CYS A 1 747 ? -14.649 -6.900 24.867 1.00 92.44 747 CYS A CA 1
ATOM 5815 C C . CYS A 1 747 ? -15.679 -6.565 23.793 1.00 92.44 747 CYS A C 1
ATOM 5817 O O . CYS A 1 747 ? -15.620 -7.089 22.680 1.00 92.44 747 CYS A O 1
ATOM 5819 N N . LEU A 1 748 ? -16.535 -5.586 24.085 1.00 93.75 748 LEU A N 1
ATOM 5820 C CA . LEU A 1 748 ? -17.389 -4.917 23.109 1.00 93.75 748 LEU A CA 1
ATOM 5821 C C . LEU A 1 748 ? -16.809 -3.537 22.790 1.00 93.75 748 LEU A C 1
ATOM 5823 O O . LEU A 1 748 ? -16.734 -2.663 23.660 1.00 93.75 748 LEU A O 1
ATOM 5827 N N . ALA A 1 749 ? -16.399 -3.340 21.541 1.00 93.94 749 ALA A N 1
ATOM 5828 C CA . ALA A 1 749 ? -15.799 -2.095 21.072 1.00 93.94 749 ALA A CA 1
ATOM 5829 C C . ALA A 1 749 ? -16.295 -1.735 19.667 1.00 93.94 749 ALA A C 1
ATOM 5831 O O . ALA A 1 749 ? -16.876 -2.562 18.965 1.00 93.94 749 ALA A O 1
ATOM 5832 N N . ASP A 1 750 ? -16.063 -0.493 19.249 1.00 93.75 750 ASP A N 1
ATOM 5833 C CA . ASP A 1 750 ? -16.342 -0.054 17.883 1.00 93.75 750 ASP A CA 1
ATOM 5834 C C . ASP A 1 750 ? -15.035 0.175 17.125 1.00 93.75 750 ASP A C 1
ATOM 5836 O O . ASP A 1 750 ? -14.088 0.773 17.641 1.00 93.75 750 ASP A O 1
ATOM 5840 N N . ILE A 1 751 ? -15.001 -0.262 15.871 1.00 95.19 751 ILE A N 1
ATOM 5841 C CA . ILE A 1 751 ? -13.905 -0.001 14.939 1.00 95.19 751 ILE A CA 1
ATOM 5842 C C . ILE A 1 751 ? -14.395 0.854 13.781 1.00 95.19 751 ILE A C 1
ATOM 5844 O O . ILE A 1 751 ? -15.526 0.707 13.321 1.00 95.19 751 ILE A O 1
ATOM 5848 N N . GLY A 1 752 ? -13.536 1.737 13.286 1.00 94.50 752 GLY A N 1
ATOM 5849 C CA . GLY A 1 752 ? -13.795 2.557 12.110 1.00 94.50 752 GLY A CA 1
ATOM 5850 C C . GLY A 1 752 ? -12.700 2.368 11.077 1.00 94.50 752 GLY A C 1
ATOM 5851 O O . GLY A 1 752 ? -11.519 2.428 11.417 1.00 94.50 752 GLY A O 1
ATOM 5852 N N . CYS A 1 753 ? -13.092 2.167 9.820 1.00 95.06 753 CYS A N 1
ATOM 5853 C CA . CYS A 1 753 ? -12.164 1.996 8.705 1.00 95.06 753 CYS A CA 1
ATOM 5854 C C . CYS A 1 753 ? -12.483 2.969 7.564 1.00 95.06 753 CYS A C 1
ATOM 5856 O O . CYS A 1 753 ? -13.649 3.255 7.290 1.00 95.06 753 CYS A O 1
ATOM 5858 N N . SER A 1 754 ? -11.461 3.472 6.872 1.00 95.69 754 SER A N 1
ATOM 5859 C CA . SER A 1 754 ? -11.631 4.275 5.656 1.00 95.69 754 SER A CA 1
ATOM 5860 C C . SER A 1 754 ? -10.402 4.193 4.747 1.00 95.69 754 SER A C 1
ATOM 5862 O O . SER A 1 754 ? -9.288 3.978 5.217 1.00 95.69 754 SER A O 1
ATOM 5864 N N . ILE A 1 755 ? -10.588 4.365 3.435 1.00 96.69 755 ILE A N 1
ATOM 5865 C CA . ILE A 1 755 ? -9.483 4.429 2.466 1.00 96.69 755 ILE A CA 1
ATOM 5866 C C . ILE A 1 755 ? -9.245 5.890 2.096 1.00 96.69 755 ILE A C 1
ATOM 5868 O O . ILE A 1 755 ? -10.080 6.499 1.430 1.00 96.69 755 ILE A O 1
ATOM 5872 N N . GLU A 1 756 ? -8.121 6.456 2.524 1.00 95.81 756 GLU A N 1
ATOM 5873 C CA . GLU A 1 756 ? -7.776 7.864 2.305 1.00 95.81 756 GLU A CA 1
ATOM 5874 C C . GLU A 1 756 ? -6.744 8.015 1.187 1.00 95.81 756 GLU A C 1
ATOM 5876 O O . GLU A 1 756 ? -5.758 7.280 1.124 1.00 95.81 756 GLU A O 1
ATOM 5881 N N . LEU A 1 757 ? -6.959 8.998 0.318 1.00 96.06 757 LEU A N 1
ATOM 5882 C CA . LEU A 1 757 ? -6.057 9.367 -0.768 1.00 96.06 757 LEU A CA 1
ATOM 5883 C C . LEU A 1 757 ? -5.147 10.528 -0.339 1.00 96.06 757 LEU A C 1
ATOM 5885 O O . LEU A 1 757 ? -5.617 11.501 0.245 1.00 96.06 757 LEU A O 1
ATOM 5889 N N . ALA A 1 758 ? -3.857 10.461 -0.679 1.00 93.38 758 ALA A N 1
ATOM 5890 C CA . ALA A 1 758 ? -2.885 11.509 -0.341 1.00 93.38 758 ALA A CA 1
ATOM 5891 C C . ALA A 1 758 ? -3.093 12.812 -1.134 1.00 93.38 758 ALA A C 1
ATOM 5893 O O . ALA A 1 758 ? -2.725 13.899 -0.689 1.00 9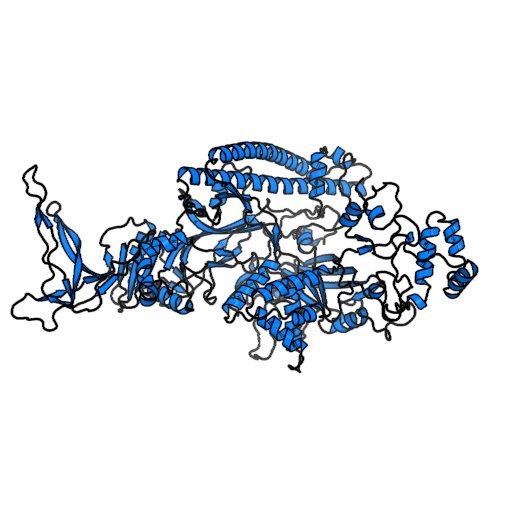3.38 758 ALA A O 1
ATOM 5894 N N . SER A 1 759 ? -3.658 12.695 -2.334 1.00 91.69 759 SER A N 1
ATOM 5895 C CA . SER A 1 759 ? -3.926 13.791 -3.260 1.00 91.69 759 SER A CA 1
ATOM 5896 C C . SER A 1 759 ? -5.301 13.604 -3.909 1.00 91.69 759 SER A C 1
ATOM 5898 O O . SER A 1 759 ? -5.852 12.496 -3.859 1.00 91.69 759 SER A O 1
ATOM 5900 N N . PRO A 1 760 ? -5.857 14.652 -4.550 1.00 93.00 760 PRO A N 1
ATOM 5901 C CA . PRO A 1 760 ? -7.053 14.498 -5.368 1.00 93.00 760 PRO A CA 1
ATOM 5902 C C . PRO A 1 760 ? -6.890 13.346 -6.378 1.00 93.00 760 PRO A C 1
ATOM 5904 O O . PRO A 1 760 ? -5.759 13.093 -6.813 1.00 93.00 760 PRO A O 1
ATOM 5907 N N . PRO A 1 761 ? -7.981 12.646 -6.754 1.00 94.56 761 PRO A N 1
ATOM 5908 C CA . PRO A 1 761 ? -7.931 11.599 -7.769 1.00 94.56 761 PRO A CA 1
ATOM 5909 C C . PRO A 1 761 ? -7.210 12.070 -9.031 1.00 94.56 761 PRO A C 1
ATOM 5911 O O . PRO A 1 761 ? -7.539 13.119 -9.590 1.00 94.56 761 PRO A O 1
ATOM 5914 N N . GLN A 1 762 ? -6.222 11.293 -9.468 1.00 92.62 762 GLN A N 1
ATOM 5915 C CA . GLN A 1 762 ? -5.505 11.568 -10.705 1.00 92.62 762 GLN A CA 1
ATOM 5916 C C . GLN A 1 762 ? -6.447 11.509 -11.912 1.00 92.62 762 GLN A C 1
ATOM 5918 O O . GLN A 1 762 ? -7.503 10.872 -11.889 1.00 92.62 762 GLN A O 1
ATOM 5923 N N . ARG A 1 763 ? -6.043 12.190 -12.982 1.00 91.62 763 ARG A N 1
ATOM 5924 C CA . ARG A 1 763 ? -6.797 12.304 -14.231 1.00 91.62 763 ARG A CA 1
ATOM 5925 C C . ARG A 1 763 ? -5.982 11.765 -15.395 1.00 91.62 763 ARG A C 1
ATOM 5927 O O . ARG A 1 763 ? -4.770 11.620 -15.291 1.00 91.62 763 ARG A O 1
ATOM 5934 N N . ASN A 1 764 ? -6.663 11.542 -16.510 1.00 93.00 764 ASN A N 1
ATOM 5935 C CA . ASN A 1 764 ? -6.026 11.206 -17.772 1.00 93.00 764 ASN A CA 1
ATOM 5936 C C . ASN A 1 764 ? -5.112 12.362 -18.233 1.00 93.00 764 ASN A C 1
ATOM 5938 O O . ASN A 1 764 ? -5.560 13.501 -18.369 1.00 93.00 764 ASN A O 1
ATOM 5942 N N . GLU A 1 765 ? -3.834 12.054 -18.442 1.00 90.62 765 GLU A N 1
ATOM 5943 C CA . GLU A 1 765 ? -2.767 12.962 -18.876 1.00 90.62 765 GLU A CA 1
ATOM 5944 C C . GLU A 1 765 ? -2.424 12.783 -20.374 1.00 90.62 765 GLU A C 1
ATOM 5946 O O . GLU A 1 765 ? -1.512 13.433 -20.890 1.00 90.62 765 GLU A O 1
ATOM 5951 N N . SER A 1 766 ? -3.176 11.947 -21.104 1.00 90.56 766 SER A N 1
ATOM 5952 C CA . SER A 1 766 ? -3.137 11.869 -22.569 1.00 90.56 766 SER A CA 1
ATOM 5953 C C . SER A 1 766 ? -4.010 12.947 -23.212 1.00 90.56 766 SER A C 1
ATOM 5955 O O . SER A 1 766 ? -5.163 13.150 -22.829 1.00 90.56 766 SER A O 1
ATOM 5957 N N . ARG A 1 767 ? -3.482 13.600 -24.253 1.00 86.88 767 ARG A N 1
ATOM 5958 C CA . ARG A 1 767 ? -4.212 14.599 -25.049 1.00 86.88 767 ARG A CA 1
ATOM 5959 C C . ARG A 1 767 ? -4.827 14.033 -26.329 1.00 86.88 767 ARG A C 1
ATOM 5961 O O . ARG A 1 767 ? -5.805 14.600 -26.809 1.00 86.88 767 ARG A O 1
ATOM 5968 N N . GLN A 1 768 ? -4.326 12.899 -26.830 1.00 85.81 768 GLN A N 1
ATOM 5969 C CA . GLN A 1 768 ? -4.897 12.205 -27.994 1.00 85.81 768 GLN A CA 1
ATOM 5970 C C . GLN A 1 768 ? -6.296 11.641 -27.691 1.00 85.81 768 GLN A C 1
ATOM 5972 O O . GLN A 1 768 ? -7.205 11.767 -28.508 1.00 85.81 768 GLN A O 1
ATOM 5977 N N . PHE A 1 769 ? -6.484 11.063 -26.497 1.00 87.31 769 PHE A N 1
ATOM 5978 C CA . PHE A 1 769 ? -7.754 10.473 -26.057 1.00 87.31 769 PHE A CA 1
ATOM 5979 C C . PHE A 1 769 ? -8.054 10.832 -24.587 1.00 87.31 769 PHE A C 1
ATOM 5981 O O . PHE A 1 769 ? -7.898 9.986 -23.701 1.00 87.31 769 PHE A O 1
ATOM 5988 N N . PRO A 1 770 ? -8.505 12.068 -24.290 1.00 87.06 770 PRO A N 1
ATOM 5989 C CA . PRO A 1 770 ? -8.691 12.583 -22.925 1.00 87.06 770 PRO A CA 1
ATOM 5990 C C . PRO A 1 770 ? -9.995 12.094 -22.261 1.00 87.06 770 PRO A C 1
ATOM 5992 O O . PRO A 1 770 ? -10.658 12.825 -21.526 1.00 87.06 770 PRO A O 1
ATOM 5995 N N . ARG A 1 771 ? -10.420 10.858 -22.547 1.00 88.69 771 ARG A N 1
ATOM 5996 C CA . ARG A 1 771 ? -11.671 10.287 -22.032 1.00 88.69 771 ARG A CA 1
ATOM 5997 C C . ARG A 1 771 ? -11.522 9.904 -20.551 1.00 88.69 771 ARG A C 1
ATOM 5999 O O . ARG A 1 771 ? -10.473 9.353 -20.188 1.00 88.69 771 ARG A O 1
ATOM 6006 N N . PRO A 1 772 ? -12.539 10.134 -19.697 1.00 89.81 772 PRO A N 1
ATOM 6007 C CA . PRO A 1 772 ? -12.529 9.626 -18.326 1.00 89.81 772 PRO A CA 1
ATOM 6008 C C . PRO A 1 772 ? -12.485 8.088 -18.297 1.00 89.81 772 PRO A C 1
ATOM 6010 O O . PRO A 1 772 ? -12.914 7.453 -19.266 1.00 89.81 772 PRO A O 1
ATOM 6013 N N . PRO A 1 773 ? -11.972 7.486 -17.210 1.00 91.62 773 PRO A N 1
ATOM 6014 C CA . PRO A 1 773 ? -11.985 6.035 -17.037 1.00 91.62 773 PRO A CA 1
ATOM 6015 C C . PRO A 1 773 ? -13.422 5.499 -16.953 1.00 91.62 773 PRO A C 1
ATOM 6017 O O . PRO A 1 773 ? -14.344 6.238 -16.615 1.00 91.62 773 PRO A O 1
ATOM 6020 N N . GLU A 1 774 ? -13.607 4.202 -17.220 1.00 89.00 774 GLU A N 1
ATOM 6021 C CA . GLU A 1 774 ? -14.911 3.521 -17.088 1.00 89.00 774 GLU A CA 1
ATOM 6022 C C . GLU A 1 774 ? -15.494 3.631 -15.675 1.00 89.00 774 GLU A C 1
ATOM 6024 O O . GLU A 1 774 ? -16.702 3.786 -15.514 1.00 89.00 774 GLU A O 1
ATOM 6029 N N . LEU A 1 775 ? -14.624 3.581 -14.664 1.00 91.88 775 LEU A N 1
ATOM 6030 C CA . LEU A 1 775 ? -14.968 3.794 -13.266 1.00 91.88 775 LEU A CA 1
ATOM 6031 C C . LEU A 1 775 ? -13.991 4.807 -12.664 1.00 91.88 775 LEU A C 1
ATOM 6033 O O . LEU A 1 775 ? -12.769 4.636 -12.755 1.00 91.88 775 LEU A O 1
ATOM 6037 N N . SER A 1 776 ? -14.523 5.875 -12.069 1.00 94.12 776 SER A N 1
ATOM 6038 C CA . SER A 1 776 ? -13.714 6.852 -11.337 1.00 94.12 776 SER A CA 1
ATOM 6039 C C . SER A 1 776 ? -13.154 6.224 -10.064 1.00 94.12 776 SER A C 1
ATOM 6041 O O . SER A 1 776 ? -13.797 5.366 -9.466 1.00 94.12 776 SER A O 1
ATOM 6043 N N . LEU A 1 777 ? -11.986 6.679 -9.597 1.00 95.75 777 LEU A N 1
ATOM 6044 C CA . LEU A 1 777 ? -11.345 6.119 -8.400 1.00 95.75 777 LEU A CA 1
ATOM 6045 C C . LEU A 1 777 ? -12.257 6.149 -7.161 1.00 95.75 777 LEU A C 1
ATOM 6047 O O . LEU A 1 777 ? -12.249 5.214 -6.369 1.00 95.75 777 LEU A O 1
ATOM 6051 N N . LEU A 1 778 ? -13.045 7.215 -7.006 1.00 95.88 778 LEU A N 1
ATOM 6052 C CA . LEU A 1 778 ? -13.955 7.390 -5.868 1.00 95.88 778 LEU A CA 1
ATOM 6053 C C . LEU A 1 778 ? -15.197 6.485 -5.940 1.00 95.88 778 LEU A C 1
ATOM 6055 O O . LEU A 1 778 ? -15.886 6.311 -4.936 1.00 95.88 778 LEU A O 1
ATOM 6059 N N . ASP A 1 779 ? -15.484 5.914 -7.112 1.00 95.19 779 ASP A N 1
ATOM 6060 C CA . ASP A 1 779 ? -16.639 5.043 -7.329 1.00 95.19 779 ASP A CA 1
ATOM 6061 C C . ASP A 1 779 ? -16.316 3.561 -7.087 1.00 95.19 779 ASP A C 1
ATOM 6063 O O . ASP A 1 779 ? -17.244 2.765 -6.922 1.00 95.19 779 ASP A O 1
ATOM 6067 N N . TYR A 1 780 ? -15.029 3.193 -7.000 1.00 95.69 780 TYR A N 1
ATOM 6068 C CA . TYR A 1 780 ? -14.609 1.851 -6.591 1.00 95.69 780 TYR A CA 1
ATOM 6069 C C . TYR A 1 780 ? -15.052 1.556 -5.153 1.00 95.69 780 TYR A C 1
ATOM 6071 O O . TYR A 1 780 ? -14.936 2.400 -4.263 1.00 95.69 780 TYR A O 1
ATOM 6079 N N . SER A 1 781 ? -15.528 0.332 -4.932 1.00 94.81 781 SER A N 1
ATOM 6080 C CA . SER A 1 781 ? -15.833 -0.215 -3.609 1.00 94.81 781 SER A CA 1
ATOM 6081 C C . SER A 1 781 ? -14.876 -1.361 -3.343 1.00 94.81 781 SER A C 1
ATOM 6083 O O . SER A 1 781 ? -14.831 -2.298 -4.136 1.00 94.81 781 SER A O 1
ATOM 6085 N N . PHE A 1 782 ? -14.089 -1.251 -2.278 1.00 95.50 782 PHE A N 1
ATOM 6086 C CA . PHE A 1 782 ? -13.159 -2.284 -1.848 1.00 95.50 782 PHE A CA 1
ATOM 6087 C C . PHE A 1 782 ? -13.701 -2.956 -0.595 1.00 95.50 782 PHE A C 1
ATOM 6089 O O . PHE A 1 782 ? -14.004 -2.288 0.397 1.00 95.50 782 PHE A O 1
ATOM 6096 N N . SER A 1 783 ? -13.766 -4.278 -0.632 1.00 94.19 783 SER A N 1
ATOM 6097 C CA . SER A 1 783 ? -14.117 -5.100 0.514 1.00 94.19 783 SER A CA 1
ATOM 6098 C C . SER A 1 783 ? -12.939 -5.190 1.490 1.00 94.19 783 SER A C 1
ATOM 6100 O O . SER A 1 783 ? -11.786 -5.370 1.085 1.00 94.19 783 SER A O 1
ATOM 6102 N N . VAL A 1 784 ? -13.240 -5.086 2.783 1.00 93.62 784 VAL A N 1
ATOM 6103 C CA . VAL A 1 784 ? -12.313 -5.312 3.895 1.00 93.62 784 VAL A CA 1
ATOM 6104 C C . VAL A 1 784 ? -12.815 -6.500 4.708 1.00 93.62 784 VAL A C 1
ATOM 6106 O O . VAL A 1 784 ? -13.925 -6.466 5.248 1.00 93.62 784 VAL A O 1
ATOM 6109 N N . GLY A 1 785 ? -12.000 -7.549 4.770 1.00 91.38 785 GLY A N 1
ATOM 6110 C CA . GLY A 1 785 ? -12.196 -8.705 5.636 1.00 91.38 785 GLY A CA 1
ATOM 6111 C C . GLY A 1 785 ? -11.904 -8.325 7.084 1.00 91.38 785 GLY A C 1
ATOM 6112 O O . GLY A 1 785 ? -10.922 -7.629 7.362 1.00 91.38 785 GLY A O 1
ATOM 6113 N N . LEU A 1 786 ? -12.784 -8.741 7.990 1.00 90.81 786 LEU A N 1
ATOM 6114 C CA . LEU A 1 786 ? -12.638 -8.530 9.425 1.00 90.81 786 LEU A CA 1
ATOM 6115 C C . LEU A 1 786 ? -12.201 -9.846 10.055 1.00 90.81 786 LEU A C 1
ATOM 6117 O O . LEU A 1 786 ? -12.977 -10.797 10.050 1.00 90.81 786 LEU A O 1
ATOM 6121 N N . GLY A 1 787 ? -10.990 -9.866 10.606 1.00 87.94 787 GLY A N 1
ATOM 6122 C CA . GLY A 1 787 ? -10.405 -11.039 11.238 1.00 87.94 787 GLY A CA 1
ATOM 6123 C C . GLY A 1 787 ? -10.195 -12.228 10.297 1.00 87.94 787 GLY A C 1
ATOM 6124 O O . GLY A 1 787 ? -10.550 -12.207 9.115 1.00 87.94 787 GLY A O 1
ATOM 6125 N N . ASN A 1 788 ? -9.591 -13.277 10.839 1.00 83.94 788 ASN A N 1
ATOM 6126 C CA . ASN A 1 788 ? -9.509 -14.590 10.215 1.00 83.94 788 ASN A CA 1
ATOM 6127 C C . ASN A 1 788 ? -9.646 -15.641 11.324 1.00 83.94 788 ASN A C 1
ATOM 6129 O O . ASN A 1 788 ? -8.832 -15.665 12.239 1.00 83.94 788 ASN A O 1
ATOM 6133 N N . ALA A 1 789 ? -10.694 -16.462 11.269 1.00 78.75 789 ALA A N 1
ATOM 6134 C CA . ALA A 1 789 ? -11.021 -17.395 12.347 1.00 78.75 789 ALA A CA 1
ATOM 6135 C C . ALA A 1 789 ? -10.051 -18.580 12.442 1.00 78.75 789 ALA A C 1
ATOM 6137 O O . ALA A 1 789 ? -9.845 -19.110 13.531 1.00 78.75 789 ALA A O 1
ATOM 6138 N N . ASP A 1 790 ? -9.421 -18.954 11.327 1.00 74.88 790 ASP A N 1
ATOM 6139 C CA . ASP A 1 790 ? -8.410 -20.015 11.288 1.00 74.88 790 ASP A CA 1
ATOM 6140 C C . ASP A 1 790 ? -7.040 -19.526 11.784 1.00 74.88 790 ASP A C 1
ATOM 6142 O O . ASP A 1 790 ? -6.179 -20.323 12.164 1.00 74.88 790 ASP A O 1
ATOM 6146 N N . ALA A 1 791 ? -6.843 -18.204 11.823 1.00 74.31 791 ALA A N 1
ATOM 6147 C CA . ALA A 1 791 ? -5.651 -17.570 12.358 1.00 74.31 791 ALA A CA 1
ATOM 6148 C C . ALA A 1 791 ? -5.785 -17.388 13.875 1.00 74.31 791 ALA A C 1
ATOM 6150 O O . ALA A 1 791 ? -6.409 -16.439 14.348 1.00 74.31 791 ALA A O 1
ATOM 6151 N N . ARG A 1 792 ? -5.109 -18.222 14.674 1.00 74.38 792 ARG A N 1
ATOM 6152 C CA . ARG A 1 792 ? -5.187 -18.142 16.147 1.00 74.38 792 ARG A CA 1
ATOM 6153 C C . ARG A 1 792 ? -4.677 -16.815 16.697 1.00 74.38 792 ARG A C 1
ATOM 6155 O O . ARG A 1 792 ? -4.995 -16.441 17.818 1.00 74.38 792 ARG A O 1
ATOM 6162 N N . PHE A 1 793 ? -3.847 -16.092 15.950 1.00 78.19 793 PHE A N 1
ATOM 6163 C CA . PHE A 1 793 ? -3.347 -14.786 16.377 1.00 78.19 793 PHE A CA 1
ATOM 6164 C C . PHE A 1 793 ? -4.375 -13.653 16.219 1.00 78.19 793 PHE A C 1
ATOM 6166 O O . PHE A 1 793 ? -4.105 -12.551 16.701 1.00 78.19 793 PHE A O 1
ATOM 6173 N N . ASP A 1 794 ? -5.517 -13.901 15.573 1.00 85.50 794 ASP A N 1
ATOM 6174 C CA . ASP A 1 794 ? -6.611 -12.945 15.442 1.00 85.50 794 ASP A CA 1
ATOM 6175 C C . ASP A 1 794 ? -7.572 -13.011 16.637 1.00 85.50 794 ASP A C 1
ATOM 6177 O O . ASP A 1 794 ? -7.959 -14.083 17.095 1.00 85.50 794 ASP A O 1
ATOM 6181 N N . GLY A 1 795 ? -7.935 -11.845 17.168 1.00 88.00 795 GLY A N 1
ATOM 6182 C CA . GLY A 1 795 ? -8.828 -11.711 18.316 1.00 88.00 795 GLY A CA 1
ATOM 6183 C C . GLY A 1 795 ? -10.303 -11.500 17.970 1.00 88.00 795 GLY A C 1
ATOM 6184 O O . GLY A 1 795 ? -11.077 -11.219 18.882 1.00 88.00 795 GLY A O 1
ATOM 6185 N N . LEU A 1 796 ? -10.726 -11.540 16.700 1.00 91.69 796 LEU A N 1
ATOM 6186 C CA . LEU A 1 796 ? -12.128 -11.314 16.342 1.00 91.69 796 LEU A CA 1
ATOM 6187 C C . LEU A 1 796 ? -13.001 -12.520 16.677 1.00 91.69 796 LEU A C 1
ATOM 6189 O O . LEU A 1 796 ? -12.820 -13.598 16.126 1.00 91.69 796 LEU A O 1
ATOM 6193 N N . VAL A 1 797 ? -14.055 -12.292 17.456 1.00 90.88 797 VAL A N 1
ATOM 6194 C CA . VAL A 1 797 ? -15.097 -13.299 17.688 1.00 90.88 797 VAL A CA 1
ATOM 6195 C C . VAL A 1 797 ? -16.293 -13.075 16.776 1.00 90.88 797 VAL A C 1
ATOM 6197 O O . VAL A 1 797 ? -16.829 -14.006 16.188 1.00 90.88 797 VAL A O 1
ATOM 6200 N N . GLY A 1 798 ? -16.747 -11.834 16.642 1.00 90.69 798 GLY A N 1
ATOM 6201 C CA . GLY A 1 798 ? -17.927 -11.526 15.844 1.00 90.69 798 GLY A CA 1
ATOM 6202 C C . GLY A 1 798 ? -18.151 -10.034 15.704 1.00 90.69 798 GLY A C 1
ATOM 6203 O O . GLY A 1 798 ? -17.525 -9.222 16.383 1.00 90.69 798 GLY A O 1
ATOM 6204 N N . HIS A 1 799 ? -19.044 -9.643 14.803 1.00 92.00 799 HIS A N 1
ATOM 6205 C CA . HIS A 1 799 ? -19.300 -8.236 14.528 1.00 92.00 799 HIS A CA 1
ATOM 6206 C C . HIS A 1 799 ? -20.739 -7.980 14.074 1.00 92.00 799 HIS A C 1
ATOM 6208 O O . HIS A 1 799 ? -21.397 -8.822 13.463 1.00 92.00 799 HIS A O 1
ATOM 6214 N N . PHE A 1 800 ? -21.236 -6.768 14.311 1.00 89.00 800 PHE A N 1
ATOM 6215 C CA . PHE A 1 800 ? -22.589 -6.358 13.930 1.00 89.00 800 PHE A CA 1
ATOM 6216 C C . PHE A 1 800 ? -22.653 -4.866 13.556 1.00 89.00 800 PHE A C 1
ATOM 6218 O O . PHE A 1 800 ? -21.760 -4.087 13.906 1.00 89.00 800 PHE A O 1
ATOM 6225 N N . PRO A 1 801 ? -23.651 -4.441 12.755 1.00 87.19 801 PRO A N 1
ATOM 6226 C CA . PRO A 1 801 ? -23.766 -3.047 12.343 1.00 87.19 801 PRO A CA 1
ATOM 6227 C C . PRO A 1 801 ? -24.144 -2.137 13.519 1.00 87.19 801 PRO A C 1
ATOM 6229 O O . PRO A 1 801 ? -25.108 -2.393 14.231 1.00 87.19 801 PRO A O 1
ATOM 6232 N N . VAL A 1 802 ? -23.444 -1.011 13.639 1.00 82.81 802 VAL A N 1
ATOM 6233 C CA . VAL A 1 802 ? -23.560 -0.022 14.730 1.00 82.81 802 VAL A CA 1
ATOM 6234 C C . VAL A 1 802 ? -24.955 0.607 14.856 1.00 82.81 802 VAL A C 1
ATOM 6236 O O . VAL A 1 802 ? -25.384 0.982 15.943 1.00 82.81 802 VAL A O 1
ATOM 6239 N N . LYS A 1 803 ? -25.646 0.782 13.721 1.00 71.44 803 LYS A N 1
ATOM 6240 C CA . LYS A 1 803 ? -26.984 1.398 13.628 1.00 71.44 803 LYS A CA 1
ATOM 6241 C C . LYS A 1 803 ? -28.113 0.372 13.501 1.00 71.44 803 LYS A C 1
ATOM 6243 O O . LYS A 1 803 ? -29.260 0.767 13.327 1.00 71.44 803 LYS A O 1
ATOM 6248 N N . ALA A 1 804 ? -27.788 -0.920 13.494 1.00 67.06 804 ALA A N 1
ATOM 6249 C CA . ALA A 1 804 ? -28.794 -1.967 13.427 1.00 67.06 804 ALA A CA 1
ATOM 6250 C C . ALA A 1 804 ? -29.264 -2.337 14.835 1.00 67.06 804 ALA A C 1
ATOM 6252 O O . ALA A 1 804 ? -28.536 -2.190 15.811 1.00 67.06 804 ALA A O 1
ATOM 6253 N N . ASP A 1 805 ? -30.451 -2.924 14.899 1.00 70.25 805 ASP A N 1
ATOM 6254 C CA . ASP A 1 805 ? -31.127 -3.428 16.098 1.00 70.25 805 ASP A CA 1
ATOM 6255 C C . ASP A 1 805 ? -30.385 -4.547 16.867 1.00 70.25 805 ASP A C 1
ATOM 6257 O O . ASP A 1 805 ? -30.981 -5.177 17.743 1.00 70.25 805 ASP A O 1
ATOM 6261 N N . MET A 1 806 ? -29.124 -4.836 16.513 1.00 82.12 806 MET A N 1
ATOM 6262 C CA . MET A 1 806 ? -28.309 -5.957 17.002 1.00 82.12 806 MET A CA 1
ATOM 6263 C C . MET A 1 806 ? -29.020 -7.317 16.872 1.00 82.12 806 MET A C 1
ATOM 6265 O O . MET A 1 806 ? -28.828 -8.212 17.680 1.00 82.12 806 MET A O 1
ATOM 6269 N N . ASN A 1 807 ? -29.876 -7.483 15.855 1.00 79.75 807 ASN A N 1
ATOM 6270 C CA . ASN A 1 807 ? -30.628 -8.729 15.641 1.00 79.75 807 ASN A CA 1
ATOM 6271 C C . ASN A 1 807 ? -29.775 -9.863 15.057 1.00 79.75 807 ASN A C 1
ATOM 6273 O O . ASN A 1 807 ? -30.145 -11.024 15.190 1.00 79.75 807 ASN A O 1
ATOM 6277 N N . GLN A 1 808 ? -28.694 -9.518 14.358 1.00 83.81 808 GLN A N 1
ATOM 6278 C CA . GLN A 1 808 ? -27.836 -10.454 13.642 1.00 83.81 808 GLN A CA 1
ATOM 6279 C C . GLN A 1 808 ? -26.382 -10.187 14.009 1.00 83.81 808 GLN A C 1
ATOM 6281 O O . GLN A 1 808 ? -25.925 -9.042 13.919 1.00 83.81 808 GLN A O 1
ATOM 6286 N N . ILE A 1 809 ? -25.669 -11.245 14.379 1.00 87.12 809 ILE A N 1
ATOM 6287 C CA . ILE A 1 809 ? -24.230 -11.228 14.632 1.00 87.12 809 ILE A CA 1
ATOM 6288 C C . ILE A 1 809 ? -23.567 -12.039 13.532 1.00 87.12 809 ILE A C 1
ATOM 6290 O O . ILE A 1 809 ? -23.959 -13.172 13.283 1.00 87.12 809 ILE A O 1
ATOM 6294 N N . TYR A 1 810 ? -22.579 -11.444 12.879 1.00 89.19 810 TYR A N 1
ATOM 6295 C CA . TYR A 1 810 ? -21.782 -12.096 11.849 1.00 89.19 810 TYR A CA 1
ATOM 6296 C C . TYR A 1 810 ? -20.502 -12.622 12.493 1.00 89.19 810 TYR A C 1
ATOM 6298 O O . TYR A 1 810 ? -19.822 -11.880 13.209 1.00 89.19 810 TYR A O 1
ATOM 6306 N N . THR A 1 811 ? -20.200 -13.895 12.283 1.00 87.81 811 THR A N 1
ATOM 6307 C CA . THR A 1 811 ? -19.077 -14.596 12.916 1.00 87.81 811 THR A CA 1
ATOM 6308 C C . THR A 1 811 ? -18.739 -15.862 12.127 1.00 87.81 811 THR A C 1
ATOM 6310 O O . THR A 1 811 ? -19.548 -16.329 11.326 1.00 87.81 811 THR A O 1
ATOM 6313 N N . SER A 1 812 ? -17.551 -16.409 12.365 1.00 84.00 812 SER A N 1
ATOM 6314 C CA . SER A 1 812 ? -17.148 -17.743 11.903 1.00 84.00 812 SER A CA 1
ATOM 6315 C C . SER A 1 812 ? -17.342 -18.825 12.972 1.00 84.00 812 SER A C 1
ATOM 6317 O O . SER A 1 812 ? -16.935 -19.959 12.758 1.00 84.00 812 SER A O 1
ATOM 6319 N N . PHE A 1 813 ? -17.903 -18.478 14.134 1.00 83.62 813 PHE A N 1
ATOM 6320 C CA . PHE A 1 813 ? -18.069 -19.371 15.280 1.00 83.62 813 PHE A CA 1
ATOM 6321 C C . PHE A 1 813 ? -19.557 -19.552 15.620 1.00 83.62 813 PHE A C 1
ATOM 6323 O O . PHE A 1 813 ? -20.350 -18.615 15.542 1.00 83.62 813 PHE A O 1
ATOM 6330 N N . GLY A 1 814 ? -19.947 -20.744 16.063 1.00 74.81 814 GLY A N 1
ATOM 6331 C CA . GLY A 1 814 ? -21.293 -21.077 16.540 1.00 74.81 814 GLY A CA 1
ATOM 6332 C C . GLY A 1 814 ? -22.078 -22.025 15.625 1.00 74.81 814 GLY A C 1
ATOM 6333 O O . GLY A 1 814 ? -21.676 -22.355 14.513 1.00 74.81 814 GLY A O 1
ATOM 6334 N N . GLU A 1 815 ? -23.231 -22.496 16.104 1.00 66.88 815 GLU A N 1
ATOM 6335 C CA . GLU A 1 815 ? -24.083 -23.450 15.379 1.00 66.88 815 GLU A CA 1
ATOM 6336 C C . GLU A 1 815 ? -25.092 -22.767 14.433 1.00 66.88 815 GLU A C 1
ATOM 6338 O O . GLU A 1 815 ? -25.833 -21.857 14.820 1.00 66.88 815 GLU A O 1
ATOM 6343 N N . THR A 1 816 ? -25.200 -23.276 13.200 1.00 58.06 816 THR A N 1
ATOM 6344 C CA . THR A 1 816 ? -26.219 -22.886 12.210 1.00 58.06 816 THR A CA 1
ATOM 6345 C C . THR A 1 816 ? -27.545 -23.603 12.476 1.00 58.06 816 THR A C 1
ATOM 6347 O O . THR A 1 816 ? -27.898 -24.580 11.820 1.00 58.06 816 THR A O 1
ATOM 6350 N N . SER A 1 817 ? -28.313 -23.118 13.451 1.00 56.25 817 SER A N 1
ATOM 6351 C CA . SER A 1 817 ? -29.702 -23.555 13.659 1.00 56.25 817 SER A CA 1
ATOM 6352 C C . SER A 1 817 ? -30.703 -22.545 13.085 1.00 56.25 817 SER A C 1
ATOM 6354 O O . SER A 1 817 ? -30.512 -21.328 13.154 1.00 56.25 817 SER A O 1
ATOM 6356 N N . SER A 1 818 ? -31.793 -23.053 12.499 1.00 46.72 818 SER A N 1
ATOM 6357 C CA . SER A 1 818 ? -32.901 -22.239 11.984 1.00 46.72 818 SER A CA 1
ATOM 6358 C C . SER A 1 818 ? -33.528 -21.421 13.121 1.00 46.72 818 SER A C 1
ATOM 6360 O O . SER A 1 818 ? -34.250 -21.973 13.944 1.00 46.72 818 SER A O 1
ATOM 6362 N N . GLY A 1 819 ? -33.267 -20.109 13.158 1.00 56.19 819 GLY A N 1
ATOM 6363 C CA . GLY A 1 819 ? -33.757 -19.194 14.202 1.00 56.19 819 GLY A CA 1
ATOM 6364 C C . GLY A 1 819 ? -32.673 -18.607 15.119 1.00 56.19 819 GLY A C 1
ATOM 6365 O O . GLY A 1 819 ? -32.990 -17.739 15.933 1.00 56.19 819 GLY A O 1
ATOM 6366 N N . SER A 1 820 ? -31.408 -19.021 14.973 1.00 64.19 820 SER A N 1
ATOM 6367 C CA . SER A 1 820 ? -30.263 -18.396 15.652 1.00 64.19 820 SER A CA 1
ATOM 6368 C C . SER A 1 820 ? -29.976 -16.993 15.082 1.00 64.19 820 SER A C 1
ATOM 6370 O O . SER A 1 820 ? -30.029 -16.809 13.864 1.00 64.19 820 SER A O 1
ATOM 6372 N N . PRO A 1 821 ? -29.653 -15.980 15.913 1.00 69.12 821 PRO A N 1
ATOM 6373 C CA . PRO A 1 821 ? -29.201 -14.666 15.434 1.00 69.12 821 PRO A CA 1
ATOM 6374 C C . PRO A 1 821 ? -27.755 -14.685 14.919 1.00 69.12 821 PRO A C 1
ATOM 6376 O O . PRO A 1 821 ? -27.284 -13.689 14.366 1.00 69.12 821 PRO A O 1
ATOM 6379 N N . VAL A 1 822 ? -27.036 -15.781 15.172 1.00 73.94 822 VAL A N 1
ATOM 6380 C CA . VAL A 1 822 ? -25.647 -15.973 14.782 1.00 73.94 822 VAL A CA 1
ATOM 6381 C C . VAL A 1 822 ? -25.637 -16.436 13.335 1.00 73.94 822 VAL A C 1
ATOM 6383 O O . VAL A 1 822 ? -26.082 -17.535 13.011 1.00 73.94 822 VAL A O 1
ATOM 6386 N N . ILE A 1 823 ? -25.170 -15.556 12.460 1.00 76.69 823 ILE A N 1
ATOM 6387 C CA . ILE A 1 823 ? -24.988 -15.833 11.045 1.00 76.69 823 ILE A CA 1
ATOM 6388 C C . ILE A 1 823 ? -23.548 -16.282 10.864 1.00 76.69 823 ILE A C 1
ATOM 6390 O O . ILE A 1 823 ? -22.618 -15.493 11.040 1.00 76.69 823 ILE A O 1
ATOM 6394 N N . HIS A 1 824 ? -23.399 -17.549 10.486 1.00 73.75 824 HIS A N 1
ATOM 6395 C CA . HIS A 1 824 ? -22.116 -18.171 10.184 1.00 73.75 824 HIS A CA 1
ATOM 6396 C C . HIS A 1 824 ? -21.621 -17.756 8.786 1.00 73.75 824 HIS A C 1
ATOM 6398 O O . HIS A 1 824 ? -21.488 -18.567 7.869 1.00 73.75 824 HIS A O 1
ATOM 6404 N N . GLU A 1 825 ? -21.432 -16.454 8.604 1.00 71.75 825 GLU A N 1
ATOM 6405 C CA . GLU A 1 825 ? -20.920 -15.832 7.389 1.00 71.75 825 GLU A CA 1
ATOM 6406 C C . GLU A 1 825 ? -20.151 -14.570 7.789 1.00 71.75 825 GLU A C 1
ATOM 6408 O O . GLU A 1 825 ? -20.698 -13.675 8.446 1.00 71.75 825 GLU A O 1
ATOM 6413 N N . GLN A 1 826 ? -18.885 -14.470 7.384 1.00 69.31 826 GLN A N 1
ATOM 6414 C CA . GLN A 1 826 ? -18.126 -13.240 7.569 1.00 69.31 826 GLN A CA 1
ATOM 6415 C C . GLN A 1 826 ? -18.530 -12.221 6.510 1.00 69.31 826 GLN A C 1
ATOM 6417 O O . GLN A 1 826 ? -18.153 -12.299 5.341 1.00 69.31 826 GLN A O 1
ATOM 6422 N N . LYS A 1 827 ? -19.306 -11.224 6.935 1.00 81.88 827 LYS A N 1
ATOM 6423 C CA . LYS A 1 827 ? -19.699 -10.126 6.059 1.00 81.88 827 LYS A CA 1
ATOM 6424 C C . LYS A 1 827 ? -18.596 -9.078 6.001 1.00 81.88 827 LYS A C 1
ATOM 6426 O O . LYS A 1 827 ? -18.292 -8.423 6.996 1.00 81.88 827 LYS A O 1
ATOM 6431 N N . THR A 1 828 ? -18.053 -8.858 4.817 1.00 87.62 828 THR A N 1
ATOM 6432 C CA . THR A 1 828 ? -17.004 -7.864 4.580 1.00 87.62 828 THR A CA 1
ATOM 6433 C C . THR A 1 828 ? -17.533 -6.432 4.736 1.00 87.62 828 THR A C 1
ATOM 6435 O O . THR A 1 828 ? -18.738 -6.159 4.635 1.00 87.62 828 THR A O 1
ATOM 6438 N N . LEU A 1 829 ? -16.632 -5.488 5.020 1.00 90.31 829 LEU A N 1
ATOM 6439 C CA . LEU A 1 829 ? -16.935 -4.057 4.995 1.00 90.31 829 LEU A CA 1
ATOM 6440 C C . LEU A 1 829 ? -16.623 -3.482 3.617 1.00 90.31 829 LEU A C 1
ATOM 6442 O O . LEU A 1 829 ? -15.482 -3.520 3.176 1.00 90.31 829 LEU A O 1
ATOM 6446 N N . GLU A 1 830 ? -17.617 -2.884 2.975 1.00 92.38 830 GLU A N 1
ATOM 6447 C CA . GLU A 1 830 ? -17.437 -2.180 1.706 1.00 92.38 830 GLU A CA 1
ATOM 6448 C C . GLU A 1 830 ? -17.006 -0.730 1.950 1.00 92.38 830 GLU A C 1
ATOM 6450 O O . GLU A 1 830 ? -17.743 0.061 2.548 1.00 92.38 830 GLU A O 1
ATOM 6455 N N . ILE A 1 831 ? -15.807 -0.369 1.490 1.00 94.94 831 ILE A N 1
ATOM 6456 C CA . ILE A 1 831 ? -15.210 0.952 1.701 1.00 94.94 831 ILE A CA 1
ATOM 6457 C C . ILE A 1 831 ? -14.852 1.585 0.361 1.00 94.94 831 ILE A C 1
ATOM 6459 O O . ILE A 1 831 ? -14.177 0.991 -0.478 1.00 94.94 831 ILE A O 1
ATOM 6463 N N . LYS A 1 832 ? -15.259 2.844 0.186 1.00 95.94 832 LYS A N 1
ATOM 6464 C CA . LYS A 1 832 ? -14.879 3.653 -0.974 1.00 95.94 832 LYS A CA 1
ATOM 6465 C C . LYS A 1 832 ? -13.671 4.543 -0.663 1.00 95.94 832 LYS A C 1
ATOM 6467 O O . LYS A 1 832 ? -13.616 5.110 0.436 1.00 95.94 832 LYS A O 1
ATOM 6472 N N . PRO A 1 833 ? -12.729 4.719 -1.606 1.00 96.94 833 PRO A N 1
ATOM 6473 C CA . PRO A 1 833 ? -11.676 5.715 -1.474 1.00 96.94 833 PRO A CA 1
ATOM 6474 C C . PRO A 1 833 ? -12.255 7.123 -1.345 1.00 96.94 833 PRO A C 1
ATOM 6476 O O . PRO A 1 833 ? -13.250 7.462 -1.986 1.00 96.94 833 PRO A O 1
ATOM 6479 N N . HIS A 1 834 ? -11.613 7.969 -0.545 1.00 96.38 834 HIS A N 1
ATOM 6480 C CA . HIS A 1 834 ? -12.013 9.361 -0.387 1.00 96.38 834 HIS A CA 1
ATOM 6481 C C . HIS A 1 834 ? -10.809 10.300 -0.314 1.00 96.38 834 HIS A C 1
ATOM 6483 O O . HIS A 1 834 ? -9.703 9.920 0.068 1.00 96.38 834 HIS A O 1
ATOM 6489 N N . TYR A 1 835 ? -11.062 11.559 -0.654 1.00 95.50 835 TYR A N 1
ATOM 6490 C CA . TYR A 1 835 ? -10.136 12.668 -0.487 1.00 95.50 835 TYR A CA 1
ATOM 6491 C C . TYR A 1 835 ? -10.889 13.827 0.171 1.00 95.50 835 TYR A C 1
ATOM 6493 O O . TYR A 1 835 ? -11.968 14.197 -0.296 1.00 95.50 835 TYR A O 1
ATOM 6501 N N . VAL A 1 836 ? -10.335 14.388 1.247 1.00 95.06 836 VAL A N 1
ATOM 6502 C CA . VAL A 1 836 ? -10.847 15.611 1.880 1.00 95.06 836 VAL A CA 1
ATOM 6503 C C . VAL A 1 836 ? -9.887 16.744 1.549 1.00 95.06 836 VAL A C 1
ATOM 6505 O O . VAL A 1 836 ? -8.689 16.649 1.804 1.00 95.06 836 VAL A O 1
ATOM 6508 N N . SER A 1 837 ? -10.410 17.818 0.959 1.00 93.75 837 SER A N 1
ATOM 6509 C CA . SER A 1 837 ? -9.599 18.985 0.616 1.00 93.75 837 SER A CA 1
ATOM 6510 C C . SER A 1 837 ? -9.148 19.711 1.878 1.00 93.75 837 SER A C 1
ATOM 6512 O O . SER A 1 837 ? -9.957 19.983 2.759 1.00 93.75 837 SER A O 1
ATOM 6514 N N . SER A 1 838 ? -7.882 20.129 1.941 1.00 93.19 838 SER A N 1
ATOM 6515 C CA . SER A 1 838 ? -7.393 20.983 3.032 1.00 93.19 838 SER A CA 1
ATOM 6516 C C . SER A 1 838 ? -8.081 22.355 3.073 1.00 93.19 838 SER A C 1
ATOM 6518 O O . SER A 1 838 ? -8.031 23.030 4.101 1.00 93.19 838 SER A O 1
ATOM 6520 N N . LEU A 1 839 ? -8.728 22.774 1.979 1.00 93.19 839 LEU A N 1
ATOM 6521 C CA . LEU A 1 839 ? -9.533 23.996 1.925 1.00 93.19 839 LEU A CA 1
ATOM 6522 C C . LEU A 1 839 ? -10.871 23.866 2.667 1.00 93.19 839 LEU A C 1
ATOM 6524 O O . LEU A 1 839 ? -11.476 24.893 2.950 1.00 93.19 839 LEU A O 1
ATOM 6528 N N . ASP A 1 840 ? -11.309 22.651 3.002 1.00 93.81 840 ASP A N 1
ATOM 6529 C CA . ASP A 1 840 ? -12.491 22.428 3.833 1.00 93.81 840 ASP A CA 1
ATOM 6530 C C . ASP A 1 840 ? -12.259 22.993 5.244 1.00 93.81 840 ASP A C 1
ATOM 6532 O O . ASP A 1 840 ? -11.254 22.684 5.895 1.00 93.81 840 ASP A O 1
ATOM 6536 N N . GLU A 1 841 ? -13.152 23.872 5.697 1.00 89.69 841 GLU A N 1
ATOM 6537 C CA . GLU A 1 841 ? -13.081 24.479 7.027 1.00 89.69 841 GLU A CA 1
ATOM 6538 C C . GLU A 1 841 ? -13.362 23.452 8.128 1.00 89.69 841 GLU A C 1
ATOM 6540 O O . GLU A 1 841 ? -12.704 23.491 9.169 1.00 89.69 841 GLU A O 1
ATOM 6545 N N . GLU A 1 842 ? -14.224 22.470 7.854 1.00 91.19 842 GLU A N 1
ATOM 6546 C CA . GLU A 1 842 ? -14.594 21.377 8.757 1.00 91.19 842 GLU A CA 1
ATOM 6547 C C . GLU A 1 842 ? -13.774 20.103 8.479 1.00 91.19 842 GLU A C 1
ATOM 6549 O O . GLU A 1 842 ? -14.259 18.984 8.638 1.00 91.19 842 GLU A O 1
ATOM 6554 N N . PHE A 1 843 ? -12.502 20.257 8.085 1.00 92.69 843 PHE A N 1
ATOM 6555 C CA . PHE A 1 843 ? -11.614 19.168 7.644 1.00 92.69 843 PHE A CA 1
ATOM 6556 C C . PHE A 1 843 ? -11.689 17.894 8.508 1.00 92.69 843 PHE A C 1
ATOM 6558 O O . PHE A 1 843 ? -11.832 16.796 7.972 1.00 92.69 843 PHE A O 1
ATOM 6565 N N . ALA A 1 844 ? -11.614 18.027 9.838 1.00 90.94 844 ALA A N 1
ATOM 6566 C CA . ALA A 1 844 ? -11.645 16.888 10.756 1.00 90.94 844 ALA A CA 1
ATOM 6567 C C . ALA A 1 844 ? -13.009 16.173 10.768 1.00 90.94 844 ALA A C 1
ATOM 6569 O O . ALA A 1 844 ? -13.057 14.946 10.701 1.00 90.94 844 ALA A O 1
ATOM 6570 N N . ALA A 1 845 ? -14.116 16.921 10.786 1.00 91.69 845 ALA A N 1
ATOM 6571 C CA . ALA A 1 845 ? -15.466 16.356 10.744 1.00 91.69 845 ALA A CA 1
ATOM 6572 C C . ALA A 1 845 ? -15.757 15.704 9.382 1.00 91.69 845 ALA A C 1
ATOM 6574 O O . ALA A 1 845 ? -16.270 14.585 9.312 1.00 91.69 845 ALA A O 1
ATOM 6575 N N . SER A 1 846 ? -15.352 16.350 8.285 1.00 93.25 846 SER A N 1
ATOM 6576 C CA . SER A 1 846 ? -15.437 15.785 6.936 1.00 93.25 846 SER A CA 1
ATOM 6577 C C . SER A 1 846 ? -14.647 14.486 6.807 1.00 93.25 846 SER A C 1
ATOM 6579 O O . SER A 1 846 ? -15.151 13.540 6.202 1.00 93.25 846 SER A O 1
ATOM 6581 N N . HIS A 1 847 ? -13.454 14.397 7.402 1.00 91.94 847 HIS A N 1
ATOM 6582 C CA . HIS A 1 847 ? -12.638 13.175 7.428 1.00 91.94 847 HIS A CA 1
ATOM 6583 C C . HIS A 1 847 ? -13.290 12.064 8.262 1.00 91.94 847 HIS A C 1
ATOM 6585 O O . HIS A 1 847 ? -13.519 10.965 7.754 1.00 91.94 847 HIS A O 1
ATOM 6591 N N . ASN A 1 848 ? -13.715 12.377 9.488 1.00 92.38 848 ASN A N 1
ATOM 6592 C CA . ASN A 1 848 ? -14.400 11.448 10.393 1.00 92.38 848 ASN A CA 1
ATOM 6593 C C . ASN A 1 848 ? -15.710 10.898 9.803 1.00 92.38 848 ASN A C 1
ATOM 6595 O O . ASN A 1 848 ? -16.030 9.722 9.976 1.00 92.38 848 ASN A O 1
ATOM 6599 N N . SER A 1 849 ? -16.437 11.703 9.020 1.00 92.56 849 SER A N 1
ATOM 6600 C CA . SER A 1 849 ? -17.663 11.272 8.332 1.00 92.56 849 SER A CA 1
ATOM 6601 C C . SER A 1 849 ? -17.452 10.141 7.313 1.00 92.56 849 SER A C 1
ATOM 6603 O O . SER A 1 849 ? -18.420 9.497 6.904 1.00 92.56 849 SER A O 1
ATOM 6605 N N . LYS A 1 850 ? -16.204 9.897 6.883 1.00 93.88 850 LYS A N 1
ATOM 6606 C CA . LYS A 1 850 ? -15.845 8.842 5.921 1.00 93.88 850 LYS A CA 1
ATOM 6607 C C . LYS A 1 850 ? -15.541 7.500 6.579 1.00 93.88 850 LYS A C 1
ATOM 6609 O O . LYS A 1 850 ? -15.339 6.523 5.860 1.00 93.88 850 LYS A O 1
ATOM 6614 N N . LEU A 1 851 ? -15.508 7.433 7.911 1.00 92.94 851 LEU A N 1
ATOM 6615 C CA . LEU A 1 851 ? -15.306 6.185 8.640 1.00 92.94 851 LEU A CA 1
ATOM 6616 C C . LEU A 1 851 ? -16.527 5.272 8.485 1.00 92.94 851 LEU A C 1
ATOM 6618 O O . LEU A 1 851 ? -17.645 5.622 8.863 1.00 92.94 851 LEU A O 1
ATOM 6622 N N . GLN A 1 852 ? -16.296 4.070 7.963 1.00 92.94 852 GLN A N 1
ATOM 6623 C CA . GLN A 1 852 ? -17.248 2.969 8.034 1.00 92.94 852 GLN A CA 1
ATOM 6624 C C . GLN A 1 852 ? -17.066 2.273 9.376 1.00 92.94 852 GLN A C 1
ATOM 6626 O O . GLN A 1 852 ? -16.004 1.708 9.643 1.00 92.94 852 GLN A O 1
ATOM 6631 N N . VAL A 1 853 ? -18.084 2.361 10.232 1.00 92.69 853 VAL A N 1
ATOM 6632 C CA . VAL A 1 853 ? -18.003 1.896 11.620 1.00 92.69 853 VAL A CA 1
ATOM 6633 C C . VAL A 1 853 ? -18.709 0.557 11.789 1.00 92.69 853 VAL A C 1
ATOM 6635 O O . VAL A 1 853 ? -19.826 0.358 11.298 1.00 92.69 853 VAL A O 1
ATOM 6638 N N . ARG A 1 854 ? -18.072 -0.354 12.524 1.00 92.69 854 ARG A N 1
ATOM 6639 C CA . ARG A 1 854 ? -18.611 -1.661 12.897 1.00 92.69 854 ARG A CA 1
ATOM 6640 C C . ARG A 1 854 ? -18.409 -1.902 14.390 1.00 92.69 854 ARG A C 1
ATOM 6642 O O . ARG A 1 854 ? -17.341 -1.596 14.910 1.00 92.69 854 ARG A O 1
ATOM 6649 N N . SER A 1 855 ? -19.413 -2.465 15.054 1.00 92.62 855 SER A N 1
ATOM 6650 C CA . SER A 1 855 ? -19.261 -2.946 16.426 1.00 92.62 855 SER A CA 1
ATOM 6651 C C . SER A 1 855 ? -18.703 -4.362 16.384 1.00 92.62 855 SER A C 1
ATOM 6653 O O . SER A 1 855 ? -19.155 -5.182 15.578 1.00 92.62 855 SER A O 1
ATOM 6655 N N . VAL A 1 856 ? -17.704 -4.629 17.215 1.00 93.94 856 VAL A N 1
ATOM 6656 C CA . VAL A 1 856 ? -16.946 -5.881 17.244 1.00 93.94 856 VAL A CA 1
ATOM 6657 C C . VAL A 1 856 ? -16.922 -6.463 18.651 1.00 93.94 856 VAL A C 1
ATOM 6659 O O . VAL A 1 856 ? -16.905 -5.738 19.647 1.00 93.94 856 VAL A O 1
ATOM 6662 N N . ILE A 1 857 ? -16.918 -7.789 18.695 1.00 93.56 857 ILE A N 1
ATOM 6663 C CA . ILE A 1 857 ? -16.664 -8.616 19.867 1.00 93.56 857 ILE A CA 1
ATOM 6664 C C . ILE A 1 857 ? -15.249 -9.151 19.683 1.00 93.56 857 ILE A C 1
ATOM 6666 O O . ILE A 1 857 ? -14.986 -9.840 18.693 1.00 93.56 857 ILE A O 1
ATOM 6670 N N . VAL A 1 858 ? -14.340 -8.784 20.581 1.00 92.94 858 VAL A N 1
ATOM 6671 C CA . VAL A 1 858 ? -12.914 -9.109 20.451 1.00 92.94 858 VAL A CA 1
ATOM 6672 C C . VAL A 1 858 ? -12.337 -9.658 21.748 1.00 92.94 858 VAL A C 1
ATOM 6674 O O . VAL A 1 858 ? -12.773 -9.282 22.838 1.00 92.94 858 VAL A O 1
ATOM 6677 N N . ASP A 1 859 ? -11.328 -10.510 21.626 1.00 89.50 859 ASP A N 1
ATOM 6678 C CA . ASP A 1 859 ? -10.445 -10.873 22.731 1.00 89.50 859 ASP A CA 1
ATOM 6679 C C . ASP A 1 859 ? -9.646 -9.623 23.181 1.00 89.50 859 ASP A C 1
ATOM 6681 O O . ASP A 1 859 ? -9.009 -8.966 22.351 1.00 89.50 859 ASP A O 1
ATOM 6685 N N . PRO A 1 860 ? -9.674 -9.251 24.476 1.00 86.94 860 PRO A N 1
ATOM 6686 C CA . PRO A 1 860 ? -8.920 -8.117 25.019 1.00 86.94 860 PRO A CA 1
ATOM 6687 C C . PRO A 1 860 ? -7.399 -8.175 24.822 1.00 86.94 860 PRO A C 1
ATOM 6689 O O . PRO A 1 860 ? -6.757 -7.120 24.792 1.00 86.94 860 PRO A O 1
ATOM 6692 N N . PHE A 1 861 ? -6.806 -9.368 24.744 1.00 82.25 861 PHE A N 1
ATOM 6693 C CA . PHE A 1 861 ? -5.352 -9.562 24.738 1.00 82.25 861 PHE A CA 1
ATOM 6694 C C . PHE A 1 861 ? -4.786 -9.822 23.344 1.00 82.25 861 PHE A C 1
ATOM 6696 O O . PHE A 1 861 ? -3.574 -9.696 23.138 1.00 82.25 861 PHE A O 1
ATOM 6703 N N . ARG A 1 862 ? -5.645 -10.137 22.370 1.00 83.94 862 ARG A N 1
ATOM 6704 C CA . ARG A 1 862 ? -5.238 -10.373 20.984 1.00 83.94 862 ARG A CA 1
ATOM 6705 C C . ARG A 1 862 ? -5.578 -9.199 20.079 1.00 83.94 862 ARG A C 1
ATOM 6707 O O . ARG A 1 862 ? -6.583 -8.516 20.266 1.00 83.94 862 ARG A O 1
ATOM 6714 N N . PRO A 1 863 ? -4.725 -8.928 19.084 1.00 89.12 863 PRO A N 1
ATOM 6715 C CA . PRO A 1 863 ? -5.049 -7.956 18.064 1.00 89.12 863 PRO A CA 1
ATOM 6716 C C . PRO A 1 863 ? -6.148 -8.462 17.125 1.00 89.12 863 PRO A C 1
ATOM 6718 O O . PRO A 1 863 ? -6.190 -9.630 16.753 1.00 89.12 863 PRO A O 1
ATOM 6721 N N . LEU A 1 864 ? -6.979 -7.536 16.666 1.00 91.44 864 LEU A N 1
ATOM 6722 C CA . LEU A 1 864 ? -7.875 -7.721 15.529 1.00 91.44 864 LEU A CA 1
ATOM 6723 C C . LEU A 1 864 ? -7.141 -7.351 14.235 1.00 91.44 864 LEU A C 1
ATOM 6725 O O . LEU A 1 864 ? -6.554 -6.266 14.172 1.00 91.44 864 LEU A O 1
ATOM 6729 N N . HIS A 1 865 ? -7.229 -8.169 13.185 1.00 91.06 865 HIS A N 1
ATOM 6730 C CA . HIS A 1 865 ? -6.645 -7.843 11.882 1.00 91.06 865 HIS A CA 1
ATOM 6731 C C . HIS A 1 865 ? -7.695 -7.446 10.847 1.00 91.06 865 HIS A C 1
ATOM 6733 O O . HIS A 1 865 ? -8.816 -7.953 10.798 1.00 91.06 865 HIS A O 1
ATOM 6739 N N . LEU A 1 866 ? -7.310 -6.499 9.994 1.00 92.12 866 LEU A N 1
ATOM 6740 C CA . LEU A 1 866 ? -8.082 -6.063 8.838 1.00 92.12 866 LEU A CA 1
ATOM 6741 C C . LEU A 1 866 ? -7.363 -6.488 7.559 1.00 92.12 866 LEU A C 1
ATOM 6743 O O . LEU A 1 866 ? -6.198 -6.128 7.349 1.00 92.12 866 LEU A O 1
ATOM 6747 N N . TYR A 1 867 ? -8.087 -7.183 6.685 1.00 90.69 867 TYR A N 1
ATOM 6748 C CA . TYR A 1 867 ? -7.567 -7.744 5.441 1.00 90.69 867 TYR A CA 1
ATOM 6749 C C . TYR A 1 867 ? -8.186 -7.064 4.224 1.00 90.69 867 TYR A C 1
ATOM 6751 O O . TYR A 1 867 ? -9.381 -6.795 4.186 1.00 90.69 867 TYR A O 1
ATOM 6759 N N . THR A 1 868 ? -7.384 -6.797 3.193 1.00 90.50 868 THR A N 1
ATOM 6760 C CA . THR A 1 868 ? -7.853 -6.121 1.964 1.00 90.50 868 THR A CA 1
ATOM 6761 C C . THR A 1 868 ? -7.415 -6.829 0.686 1.00 90.50 868 THR A C 1
ATOM 6763 O O . THR A 1 868 ? -7.351 -6.216 -0.375 1.00 90.50 868 THR A O 1
ATOM 6766 N N . GLY A 1 869 ? -7.054 -8.111 0.766 1.00 84.44 869 GLY A N 1
ATOM 6767 C CA . GLY A 1 869 ? -6.738 -8.906 -0.421 1.00 84.44 869 GLY A CA 1
ATOM 6768 C C . GLY A 1 869 ? -5.552 -8.391 -1.221 1.00 84.44 869 GLY A C 1
ATOM 6769 O O . GLY A 1 869 ? -5.588 -8.421 -2.449 1.00 84.44 869 GLY A O 1
ATOM 6770 N N . ASN A 1 870 ? -4.523 -7.905 -0.520 1.00 81.81 870 ASN A N 1
ATOM 6771 C CA . ASN A 1 870 ? -3.320 -7.300 -1.088 1.00 81.81 870 ASN A CA 1
ATOM 6772 C C . ASN A 1 870 ? -3.535 -5.932 -1.776 1.00 81.81 870 ASN A C 1
ATOM 6774 O O . ASN A 1 870 ? -2.677 -5.534 -2.551 1.00 81.81 870 ASN A O 1
ATOM 6778 N N . VAL A 1 871 ? -4.628 -5.201 -1.500 1.00 90.19 871 VAL A N 1
ATOM 6779 C CA . VAL A 1 871 ? -4.780 -3.779 -1.903 1.00 90.19 871 VAL A CA 1
ATOM 6780 C C . VAL A 1 871 ? -4.019 -2.847 -0.946 1.00 90.19 871 VAL A C 1
ATOM 6782 O O . VAL A 1 871 ? -3.436 -1.840 -1.347 1.00 90.19 871 VAL A O 1
ATOM 6785 N N . PHE A 1 872 ? -4.033 -3.182 0.342 1.00 90.94 872 PHE A N 1
ATOM 6786 C CA . PHE A 1 872 ? -3.264 -2.550 1.406 1.00 90.94 872 PHE A CA 1
ATOM 6787 C C . PHE A 1 872 ? -2.615 -3.634 2.268 1.00 90.94 872 PHE A C 1
ATOM 6789 O O . PHE A 1 872 ? -3.157 -4.739 2.378 1.00 90.94 872 PHE A O 1
ATOM 6796 N N . PRO A 1 873 ? -1.486 -3.334 2.928 1.00 87.38 873 PRO A N 1
ATOM 6797 C CA . PRO A 1 873 ? -0.950 -4.236 3.933 1.00 87.38 873 PRO A CA 1
ATOM 6798 C C . PRO A 1 873 ? -1.954 -4.505 5.061 1.00 87.38 873 PRO A C 1
ATOM 6800 O O . PRO A 1 873 ? -2.740 -3.618 5.408 1.00 87.38 873 PRO A O 1
ATOM 6803 N N . MET A 1 874 ? -1.898 -5.709 5.641 1.00 87.38 874 MET A N 1
ATOM 6804 C CA . MET A 1 874 ? -2.724 -6.089 6.790 1.00 87.38 874 MET A CA 1
ATOM 6805 C C . MET A 1 874 ? -2.558 -5.069 7.922 1.00 87.38 874 MET A C 1
ATOM 6807 O O . MET A 1 874 ? -1.436 -4.676 8.262 1.00 87.38 874 MET A O 1
ATOM 6811 N N . LYS A 1 875 ? -3.680 -4.643 8.509 1.00 89.69 875 LYS A N 1
ATOM 6812 C CA . LYS A 1 875 ? -3.686 -3.671 9.603 1.00 89.69 875 LYS A CA 1
ATOM 6813 C C . LYS A 1 875 ? -4.080 -4.328 10.917 1.00 89.69 875 LYS A C 1
ATOM 6815 O O . LYS A 1 875 ? -5.150 -4.912 11.016 1.00 89.69 875 LYS A O 1
ATOM 6820 N N . GLU A 1 876 ? -3.214 -4.183 11.913 1.00 90.75 876 GLU A N 1
ATOM 6821 C CA . GLU A 1 876 ? -3.374 -4.735 13.258 1.00 90.75 876 GLU A CA 1
ATOM 6822 C C . GLU A 1 876 ? -3.979 -3.685 14.205 1.00 90.75 876 GLU A C 1
ATOM 6824 O O . GLU A 1 876 ? -3.461 -2.570 14.317 1.00 90.75 876 GLU A O 1
ATOM 6829 N N . LEU A 1 877 ? -5.065 -4.030 14.899 1.00 92.62 877 LEU A N 1
ATOM 6830 C CA . LEU A 1 877 ? -5.748 -3.180 15.874 1.00 92.62 877 LEU A CA 1
ATOM 6831 C C . LEU A 1 877 ? -5.638 -3.792 17.275 1.00 92.62 877 LEU A C 1
ATOM 6833 O O . LEU A 1 877 ? -6.145 -4.883 17.520 1.00 92.62 877 LEU A O 1
ATOM 6837 N N . ARG A 1 878 ? -5.020 -3.068 18.215 1.00 91.31 878 ARG A N 1
ATOM 6838 C CA . ARG A 1 878 ? -4.896 -3.477 19.626 1.00 91.31 878 ARG A CA 1
ATOM 6839 C C . ARG A 1 878 ? -5.649 -2.538 20.551 1.00 91.31 878 ARG A C 1
ATOM 6841 O O . ARG A 1 878 ? -5.565 -1.318 20.394 1.00 91.31 878 ARG A O 1
ATOM 6848 N N . LEU A 1 879 ? -6.348 -3.109 21.528 1.00 88.88 879 LEU A N 1
ATOM 6849 C CA . LEU A 1 879 ? -6.952 -2.329 22.601 1.00 88.88 879 LEU A CA 1
ATOM 6850 C C . LEU A 1 879 ? -5.854 -1.700 23.479 1.00 88.88 879 LEU A C 1
ATOM 6852 O O . LEU A 1 879 ? -4.793 -2.304 23.671 1.00 88.88 879 LEU A O 1
ATOM 6856 N N . PRO A 1 880 ? -6.063 -0.485 24.020 1.00 88.00 880 PRO A N 1
ATOM 6857 C CA . PRO A 1 880 ? -5.102 0.114 24.935 1.00 88.00 880 PRO A CA 1
ATOM 6858 C C . PRO A 1 880 ? -4.949 -0.750 26.191 1.00 88.00 880 PRO A C 1
ATOM 6860 O O . PRO A 1 880 ? -5.914 -0.975 26.922 1.00 88.00 880 PRO A O 1
ATOM 6863 N N . LYS A 1 881 ? -3.716 -1.192 26.474 1.00 84.56 881 LYS A N 1
ATOM 6864 C CA . LYS A 1 881 ? -3.424 -2.092 27.602 1.00 84.56 881 LYS A CA 1
ATOM 6865 C C . LYS A 1 881 ? -3.947 -1.552 28.937 1.00 84.56 881 LYS A C 1
ATOM 6867 O O . LYS A 1 881 ? -4.527 -2.297 29.712 1.00 84.56 881 LYS A O 1
ATOM 6872 N N . TRP A 1 882 ? -3.817 -0.246 29.178 1.00 84.38 882 TRP A N 1
ATOM 6873 C CA . TRP A 1 882 ? -4.309 0.375 30.411 1.00 84.38 882 TRP A CA 1
ATOM 6874 C C . TRP A 1 882 ? -5.835 0.278 30.566 1.00 84.38 882 TRP A C 1
ATOM 6876 O O . TRP A 1 882 ? -6.315 0.191 31.693 1.00 84.38 882 TRP A O 1
ATOM 6886 N N . SER A 1 883 ? -6.602 0.304 29.467 1.00 84.56 883 SER A N 1
ATOM 6887 C CA . SER A 1 883 ? -8.068 0.201 29.505 1.00 84.56 883 SER A CA 1
ATOM 6888 C C . SER A 1 883 ? -8.495 -1.210 29.901 1.00 84.56 883 SER A C 1
ATOM 6890 O O . SER A 1 883 ? -9.371 -1.371 30.750 1.00 84.56 883 SER A O 1
ATOM 6892 N N . VAL A 1 884 ? -7.817 -2.218 29.347 1.00 84.75 884 VAL A N 1
ATOM 6893 C CA . VAL A 1 884 ? -7.996 -3.630 29.707 1.00 84.75 884 VAL A CA 1
ATOM 6894 C C . VAL A 1 884 ? -7.582 -3.860 31.163 1.00 84.75 884 VAL A C 1
ATOM 6896 O O . VAL A 1 884 ? -8.401 -4.291 31.969 1.00 84.75 884 VAL A O 1
ATOM 6899 N N . ASP A 1 885 ? -6.358 -3.478 31.541 1.00 82.06 885 ASP A N 1
ATOM 6900 C CA . ASP A 1 885 ? -5.808 -3.706 32.883 1.00 82.06 885 ASP A CA 1
ATOM 6901 C C . ASP A 1 885 ? -6.631 -3.014 33.986 1.00 82.06 885 ASP A C 1
ATOM 6903 O O . ASP A 1 885 ? -6.817 -3.576 35.066 1.00 82.06 885 ASP A O 1
ATOM 6907 N N . ASN A 1 886 ? -7.127 -1.792 33.749 1.00 81.94 886 ASN A N 1
ATOM 6908 C CA . ASN A 1 886 ? -7.976 -1.093 34.718 1.00 81.94 886 ASN A CA 1
ATOM 6909 C C . ASN A 1 886 ? -9.332 -1.776 34.883 1.00 81.94 886 ASN A C 1
ATOM 6911 O O . ASN A 1 886 ? -9.796 -1.920 36.007 1.00 81.94 886 ASN A O 1
ATOM 6915 N N . THR A 1 887 ? -9.937 -2.235 33.791 1.00 81.62 887 THR A N 1
ATOM 6916 C CA . THR A 1 887 ? -11.218 -2.947 33.849 1.00 81.62 887 THR A CA 1
ATOM 6917 C C . THR A 1 887 ? -11.064 -4.287 34.574 1.00 81.62 887 THR A C 1
ATOM 6919 O O . THR A 1 887 ? -11.839 -4.601 35.474 1.00 81.62 887 THR A O 1
ATOM 6922 N N . MET A 1 888 ? -10.005 -5.045 34.275 1.00 80.06 888 MET A N 1
ATOM 6923 C CA . MET A 1 888 ? -9.721 -6.330 34.928 1.00 80.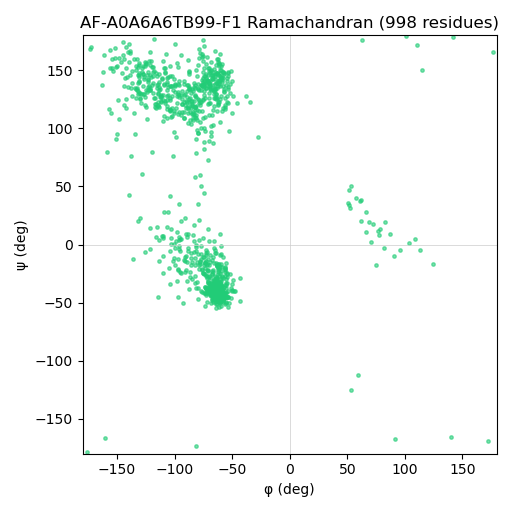06 888 MET A CA 1
ATOM 6924 C C . MET A 1 888 ? -9.467 -6.193 36.443 1.00 80.06 888 MET A C 1
ATOM 6926 O O . MET A 1 888 ? -9.662 -7.147 37.195 1.00 80.06 888 MET A O 1
ATOM 6930 N N . LYS A 1 889 ? -9.056 -5.011 36.927 1.00 78.50 889 LYS A N 1
ATOM 6931 C CA . LYS A 1 889 ? -8.942 -4.712 38.369 1.00 78.50 889 LYS A CA 1
ATOM 6932 C C . LYS A 1 889 ? -10.280 -4.455 39.057 1.00 78.50 889 LYS A C 1
ATOM 6934 O O . LYS A 1 889 ? -10.319 -4.582 40.277 1.00 78.50 889 LYS A O 1
ATOM 6939 N N . GLU A 1 890 ? -11.318 -4.091 38.316 1.00 80.50 890 GLU A N 1
ATOM 6940 C CA . GLU A 1 890 ? -12.662 -3.808 38.838 1.00 80.50 890 GLU A CA 1
ATOM 6941 C C . GLU A 1 890 ? -13.616 -4.998 38.658 1.00 80.50 890 GLU A C 1
ATOM 6943 O O . GLU A 1 890 ? -14.638 -5.083 39.331 1.00 80.50 890 GLU A O 1
ATOM 6948 N N . MET A 1 891 ? -13.286 -5.945 37.776 1.00 79.38 891 MET A N 1
ATOM 6949 C CA . MET A 1 891 ? -14.080 -7.154 37.570 1.00 79.38 891 MET A CA 1
ATOM 6950 C C . MET A 1 891 ? -13.905 -8.166 38.711 1.00 79.38 891 MET A C 1
ATOM 6952 O O . MET A 1 891 ? -12.790 -8.472 39.148 1.00 79.38 891 MET A O 1
ATOM 6956 N N . HIS A 1 892 ? -15.033 -8.721 39.155 1.00 75.88 892 HIS A N 1
ATOM 6957 C CA . HIS A 1 892 ? -15.128 -9.720 40.218 1.00 75.88 892 HIS A CA 1
ATOM 6958 C C . HIS A 1 892 ? -15.836 -10.980 39.712 1.00 75.88 892 HIS A C 1
ATOM 6960 O O . HIS A 1 892 ? -16.827 -10.880 38.988 1.00 75.88 892 HIS A O 1
ATOM 6966 N N . ALA A 1 893 ? -15.371 -12.154 40.148 1.00 71.50 893 ALA A N 1
ATOM 6967 C CA . ALA A 1 893 ? -16.071 -13.415 39.910 1.00 71.50 893 ALA A CA 1
ATOM 6968 C C . ALA A 1 893 ? -17.369 -13.480 40.723 1.00 71.50 893 ALA A C 1
ATOM 6970 O O . ALA A 1 893 ? -17.387 -13.165 41.919 1.00 71.50 893 ALA A O 1
ATOM 6971 N N . MET A 1 894 ? -18.432 -13.956 40.080 1.00 75.31 894 MET A N 1
ATOM 6972 C CA . MET A 1 894 ? -19.717 -14.237 40.705 1.00 75.31 894 MET A CA 1
ATOM 6973 C C . MET A 1 894 ? -20.259 -15.564 40.172 1.00 75.31 894 MET A C 1
ATOM 6975 O O . MET A 1 894 ? -20.243 -15.781 38.966 1.00 75.31 894 MET A O 1
ATOM 6979 N N . PHE A 1 895 ? -20.766 -16.429 41.048 1.00 72.12 895 PHE A N 1
ATOM 6980 C CA . PHE A 1 895 ? -21.374 -17.706 40.660 1.00 72.12 895 PHE A CA 1
ATOM 6981 C C . PHE A 1 895 ? -22.715 -17.877 41.325 1.00 72.12 895 PHE A C 1
ATOM 6983 O O . PHE A 1 895 ? -22.843 -17.586 42.511 1.00 72.12 895 PHE A O 1
ATOM 6990 N N . ARG A 1 896 ? -23.691 -18.424 40.608 1.00 74.69 896 ARG A N 1
ATOM 6991 C CA . ARG A 1 896 ? -24.886 -18.944 41.258 1.00 74.69 896 ARG A CA 1
ATOM 6992 C C . ARG A 1 896 ? -24.538 -20.223 42.007 1.00 74.69 896 ARG A C 1
ATOM 6994 O O . ARG A 1 896 ? -23.746 -21.049 41.560 1.00 74.69 896 ARG A O 1
ATOM 7001 N N . THR A 1 897 ? -25.130 -20.399 43.172 1.00 73.81 897 THR A N 1
ATOM 7002 C CA . THR A 1 897 ? -24.953 -21.601 43.974 1.00 73.81 897 THR A CA 1
ATOM 7003 C C . THR A 1 897 ? -26.282 -21.947 44.629 1.00 73.81 897 THR A C 1
ATOM 7005 O O . THR A 1 897 ? -26.899 -21.122 45.303 1.00 73.81 897 THR A O 1
ATOM 7008 N N . GLY A 1 898 ? -26.734 -23.178 44.407 1.00 71.19 898 GLY A N 1
ATOM 7009 C CA . GLY A 1 898 ? -27.947 -23.714 45.006 1.00 71.19 898 GLY A CA 1
ATOM 7010 C C . GLY A 1 898 ? -28.763 -24.601 44.066 1.00 71.19 898 GLY A C 1
ATOM 7011 O O . GLY A 1 898 ? -28.368 -24.794 42.915 1.00 71.19 898 GLY A O 1
ATOM 7012 N N . PRO A 1 899 ? -29.877 -25.159 44.567 1.00 74.56 899 PRO A N 1
ATOM 7013 C CA . PRO A 1 899 ? -30.407 -24.970 45.922 1.00 74.56 899 PRO A CA 1
ATOM 7014 C C . PRO A 1 899 ? -29.547 -25.651 47.002 1.00 74.56 899 PRO A C 1
ATOM 7016 O O . PRO A 1 899 ? -29.266 -26.845 46.928 1.00 74.56 899 PRO A O 1
ATOM 7019 N N . LEU A 1 900 ? -29.120 -24.887 48.013 1.00 78.81 900 LEU A N 1
ATOM 7020 C CA . LEU A 1 900 ? -28.365 -25.382 49.167 1.00 78.81 900 LEU A CA 1
ATOM 7021 C C . LEU A 1 900 ? -29.264 -25.431 50.400 1.00 78.81 900 LEU A C 1
ATOM 7023 O O . LEU A 1 900 ? -29.981 -24.476 50.692 1.00 78.81 900 LEU A O 1
ATOM 7027 N N . LEU A 1 901 ? -29.191 -26.524 51.157 1.00 78.81 901 LEU A N 1
ATOM 7028 C CA . LEU A 1 901 ? -29.823 -26.596 52.469 1.00 78.81 901 LEU A CA 1
ATOM 7029 C C . LEU A 1 901 ? -28.895 -25.948 53.503 1.00 78.81 901 LEU A C 1
ATOM 7031 O O . LEU A 1 901 ? -27.816 -26.473 53.782 1.00 78.81 901 LEU A O 1
ATOM 7035 N N . VAL A 1 902 ? -29.308 -24.809 54.057 1.00 80.44 902 VAL A N 1
ATOM 7036 C CA . VAL A 1 902 ? -28.522 -24.031 55.027 1.00 80.44 902 VAL A CA 1
ATOM 7037 C C . VAL A 1 902 ? -29.318 -23.773 56.316 1.00 80.44 902 VAL A C 1
ATOM 7039 O O . VAL A 1 902 ? -30.555 -23.780 56.300 1.00 80.44 902 VAL A O 1
ATOM 7042 N N . PRO A 1 903 ? -28.644 -23.515 57.452 1.00 74.62 903 PRO A N 1
ATOM 7043 C CA . PRO A 1 903 ? -29.282 -22.884 58.611 1.00 74.62 903 PRO A CA 1
ATOM 7044 C C . PRO A 1 903 ? -29.851 -21.504 58.229 1.00 74.62 903 PRO A C 1
ATOM 7046 O O . PRO A 1 903 ? -29.342 -20.903 57.285 1.00 74.62 903 PRO A O 1
ATOM 7049 N N . VAL A 1 904 ? -30.862 -20.986 58.948 1.00 76.31 904 VAL A N 1
ATOM 7050 C CA . VAL A 1 904 ? -31.441 -19.637 58.714 1.00 76.31 904 VAL A CA 1
ATOM 7051 C C . VAL A 1 904 ? -30.404 -18.614 58.264 1.00 76.31 904 VAL A C 1
ATOM 7053 O O . VAL A 1 904 ? -29.431 -18.353 58.972 1.00 76.31 904 VAL A O 1
ATOM 7056 N N . LEU A 1 905 ? -30.640 -18.015 57.092 1.00 73.31 905 LEU A N 1
ATOM 7057 C CA . LEU A 1 905 ? -29.794 -16.942 56.587 1.00 73.31 905 LEU A CA 1
ATOM 7058 C C . LEU A 1 905 ? -29.882 -15.722 57.517 1.00 73.31 905 LEU A C 1
ATOM 7060 O O . LEU A 1 905 ? -30.988 -15.223 57.759 1.00 73.31 905 LEU A O 1
ATOM 7064 N N . PRO A 1 906 ? -28.741 -15.195 57.991 1.00 70.50 906 PRO A N 1
ATOM 7065 C CA . PRO A 1 906 ? -28.721 -14.063 58.908 1.00 70.50 906 PRO A CA 1
ATOM 7066 C C . PRO A 1 906 ? -29.334 -12.812 58.265 1.00 70.50 906 PRO A C 1
ATOM 7068 O O . PRO A 1 906 ? -29.239 -12.609 57.051 1.00 70.50 906 PRO A O 1
ATOM 7071 N N . LYS A 1 907 ? -30.006 -11.966 59.057 1.00 66.25 907 LYS A N 1
ATOM 7072 C CA . LYS A 1 907 ? -30.563 -10.682 58.587 1.00 66.25 907 LYS A CA 1
ATOM 7073 C C . LYS A 1 907 ? -29.471 -9.605 58.542 1.00 66.25 907 LYS A C 1
ATOM 7075 O O . LYS A 1 907 ? -28.573 -9.593 59.385 1.00 66.25 907 LYS A O 1
ATOM 7080 N N . LYS A 1 908 ? -29.542 -8.691 57.566 1.00 62.41 908 LYS A N 1
ATOM 7081 C CA . LYS A 1 908 ? -28.606 -7.560 57.445 1.00 62.41 908 LYS A CA 1
ATOM 7082 C C . LYS A 1 908 ? -28.743 -6.596 58.625 1.00 62.41 908 LYS A C 1
ATOM 7084 O O . LYS A 1 908 ? -29.846 -6.349 59.109 1.00 62.41 908 LYS A O 1
ATOM 7089 N N . SER A 1 909 ? -27.627 -5.984 59.014 1.00 54.94 909 SER A N 1
ATOM 7090 C CA . SER A 1 909 ? -27.607 -4.834 59.915 1.00 54.94 909 SER A CA 1
ATOM 7091 C C . SER A 1 909 ? -28.422 -3.677 59.317 1.00 54.94 909 SER A C 1
ATOM 7093 O O . SER A 1 909 ? -28.051 -3.141 58.270 1.00 54.94 909 SER A O 1
ATOM 7095 N N . ALA A 1 910 ? -29.531 -3.292 59.947 1.00 54.00 910 ALA A N 1
ATOM 7096 C CA . ALA A 1 910 ? -30.389 -2.205 59.475 1.00 54.00 910 ALA A CA 1
ATOM 7097 C C . ALA A 1 910 ? -30.104 -0.911 60.248 1.00 54.00 910 ALA A C 1
ATOM 7099 O O . ALA A 1 910 ? -29.962 -0.929 61.471 1.00 54.00 910 ALA A O 1
ATOM 7100 N N . LEU A 1 911 ? -30.041 0.220 59.540 1.00 48.72 911 LEU A N 1
ATOM 7101 C CA . LEU A 1 911 ? -30.097 1.544 60.158 1.00 48.72 911 LEU A CA 1
ATOM 7102 C C . LEU A 1 911 ? -31.571 1.891 60.357 1.00 48.72 911 LEU A C 1
ATOM 7104 O O . LEU A 1 911 ? -32.287 2.151 59.392 1.00 48.72 911 LEU A O 1
ATOM 7108 N N . VAL A 1 912 ? -32.036 1.858 61.602 1.00 49.81 912 VAL A N 1
ATOM 7109 C CA . VAL A 1 912 ? -33.401 2.269 61.932 1.00 49.81 912 VAL A CA 1
ATOM 7110 C C . VAL A 1 912 ? -33.380 3.768 62.195 1.00 49.81 912 VAL A C 1
ATOM 7112 O O . VAL A 1 912 ? -32.772 4.239 63.160 1.00 49.81 912 VAL A O 1
ATOM 7115 N N . HIS A 1 913 ? -34.036 4.524 61.318 1.00 49.28 913 HIS A N 1
ATOM 7116 C CA . HIS A 1 913 ? -34.353 5.922 61.577 1.00 49.28 913 HIS A CA 1
ATOM 7117 C C . HIS A 1 913 ? -35.566 5.971 62.503 1.00 49.28 913 HIS A C 1
ATOM 7119 O O . HIS A 1 913 ? -36.653 5.528 62.137 1.00 49.28 913 HIS A O 1
ATOM 7125 N N . THR A 1 914 ? -35.385 6.483 63.715 1.00 51.03 914 THR A N 1
ATOM 7126 C CA . THR A 1 914 ? -36.506 6.833 64.587 1.00 51.03 914 THR A CA 1
ATOM 7127 C C . THR A 1 914 ? -37.155 8.118 64.066 1.00 51.03 914 THR A C 1
ATOM 7129 O O . THR A 1 914 ? -36.463 9.038 63.642 1.00 51.03 914 THR A O 1
ATOM 7132 N N . GLU A 1 915 ? -38.488 8.211 64.096 1.00 46.34 915 GLU A N 1
ATOM 7133 C CA . GLU A 1 915 ? -39.253 9.379 63.604 1.00 46.34 915 GLU A CA 1
ATOM 7134 C C . GLU A 1 915 ? -39.029 10.672 64.423 1.00 46.34 915 GLU A C 1
ATOM 7136 O O . GLU A 1 915 ? -39.626 11.712 64.151 1.00 46.34 915 GLU A O 1
ATOM 7141 N N . ALA A 1 916 ? -38.145 10.637 65.423 1.00 49.31 916 ALA A N 1
ATOM 7142 C CA . ALA A 1 916 ? -37.771 11.793 66.219 1.00 49.31 916 ALA A CA 1
ATOM 7143 C C . ALA A 1 916 ? -36.700 12.627 65.494 1.00 49.31 916 ALA A C 1
ATOM 7145 O O . ALA A 1 916 ? -35.565 12.191 65.293 1.00 49.31 916 ALA A O 1
ATOM 7146 N N . ILE A 1 917 ? -37.059 13.860 65.133 1.00 42.78 917 ILE A N 1
ATOM 7147 C CA . ILE A 1 917 ? -36.155 14.837 64.514 1.00 42.78 917 ILE A CA 1
ATOM 7148 C C . ILE A 1 917 ? -34.936 15.055 65.429 1.00 42.78 917 ILE A C 1
ATOM 7150 O O . ILE A 1 917 ? -35.083 15.492 66.568 1.00 42.78 917 ILE A O 1
ATOM 7154 N N . GLY A 1 918 ? -33.734 14.763 64.920 1.00 52.88 918 GLY A N 1
ATOM 7155 C CA . GLY A 1 918 ? -32.458 14.999 65.612 1.00 52.88 918 GLY A CA 1
ATOM 7156 C C . GLY A 1 918 ? -31.779 13.767 66.225 1.00 52.88 918 GLY A C 1
ATOM 7157 O O . GLY A 1 918 ? -30.705 13.912 66.804 1.00 52.88 918 GLY A O 1
ATOM 7158 N N . VAL A 1 919 ? -32.346 12.562 66.090 1.00 50.91 919 VAL A N 1
ATOM 7159 C CA . VAL A 1 919 ? -31.714 11.321 66.575 1.00 50.91 919 VAL A CA 1
ATOM 7160 C C . VAL A 1 919 ? -30.906 10.661 65.453 1.00 50.91 919 VAL A C 1
ATOM 7162 O O . VAL A 1 919 ? -31.421 10.405 64.365 1.00 50.91 919 VAL A O 1
ATOM 7165 N N . ALA A 1 920 ? -29.620 10.397 65.711 1.00 44.41 920 ALA A N 1
ATOM 7166 C CA . ALA A 1 920 ? -28.766 9.651 64.791 1.00 44.41 920 ALA A CA 1
ATOM 7167 C C . ALA A 1 920 ? -29.320 8.224 64.591 1.00 44.41 920 ALA A C 1
ATOM 7169 O O . ALA A 1 920 ? -29.776 7.618 65.563 1.00 44.41 920 ALA A O 1
ATOM 7170 N N . PRO A 1 921 ? -29.299 7.678 63.362 1.00 50.44 921 PRO A N 1
ATOM 7171 C CA . PRO A 1 921 ? -29.839 6.349 63.093 1.00 50.44 921 PRO A CA 1
ATOM 7172 C C . PRO A 1 921 ? -29.168 5.288 63.971 1.00 50.44 921 PRO A C 1
ATOM 7174 O O . PRO A 1 921 ? -27.943 5.251 64.096 1.00 50.44 921 PRO A O 1
ATOM 7177 N N . VAL A 1 922 ? -29.980 4.415 64.571 1.00 48.56 922 VAL A N 1
ATOM 7178 C CA . VAL A 1 922 ? -29.494 3.312 65.405 1.00 48.56 922 VAL A CA 1
ATOM 7179 C C . VAL A 1 922 ? -29.158 2.137 64.495 1.00 48.56 922 VAL A C 1
ATOM 7181 O O . VAL A 1 922 ? -30.014 1.644 63.758 1.00 48.56 922 VAL A O 1
ATOM 7184 N N . GLN A 1 923 ? -27.903 1.695 64.535 1.00 47.25 923 GLN A N 1
ATOM 7185 C CA . GLN A 1 923 ? -27.434 0.536 63.784 1.00 47.25 923 GLN A CA 1
ATOM 7186 C C . GLN A 1 923 ? -27.798 -0.741 64.547 1.00 47.25 923 GLN A C 1
ATOM 7188 O O . GLN A 1 923 ? -27.231 -1.030 65.599 1.00 47.25 923 GLN A O 1
ATOM 7193 N N . VAL A 1 924 ? -28.755 -1.506 64.026 1.00 55.19 924 VAL A N 1
ATOM 7194 C CA . VAL A 1 924 ? -29.081 -2.841 64.540 1.00 55.19 924 VAL A CA 1
ATOM 7195 C C . VAL A 1 924 ? -28.009 -3.810 64.025 1.00 55.19 924 VAL A C 1
ATOM 7197 O O . VAL A 1 924 ? -27.823 -3.871 62.808 1.00 55.19 924 VAL A O 1
ATOM 7200 N N . PRO A 1 925 ? -27.272 -4.540 64.884 1.00 47.38 925 PRO A N 1
ATOM 7201 C CA . PRO A 1 925 ? -26.285 -5.528 64.442 1.00 47.38 925 PRO A CA 1
ATOM 7202 C C . PRO A 1 925 ? -26.962 -6.690 63.698 1.00 47.38 925 PRO A C 1
ATOM 7204 O O . PRO A 1 925 ? -27.981 -7.193 64.162 1.00 47.38 925 PRO A O 1
ATOM 7207 N N . GLY A 1 926 ? -26.415 -7.112 62.554 1.00 59.09 926 GLY A N 1
ATOM 7208 C CA . GLY A 1 926 ? -26.865 -8.314 61.839 1.00 59.09 926 GLY A CA 1
ATOM 7209 C C . GLY A 1 926 ? -26.410 -9.623 62.503 1.00 59.09 926 GLY A C 1
ATOM 7210 O O . GLY A 1 926 ? -25.453 -9.634 63.277 1.00 59.09 926 GLY A O 1
ATOM 7211 N N . ASP A 1 927 ? -27.060 -10.738 62.155 1.00 62.19 927 ASP A N 1
ATOM 7212 C CA . ASP A 1 927 ? -26.949 -12.048 62.838 1.00 62.19 927 ASP A CA 1
ATOM 7213 C C . ASP A 1 927 ? -25.685 -12.888 62.487 1.00 62.19 927 ASP A C 1
ATOM 7215 O O . ASP A 1 927 ? -25.661 -14.102 62.687 1.00 62.19 927 ASP A O 1
ATOM 7219 N N . GLY A 1 928 ? -24.606 -12.277 61.983 1.00 68.62 928 GLY A N 1
ATOM 7220 C CA . GLY A 1 928 ? -23.339 -12.969 61.671 1.00 68.62 928 GLY A CA 1
ATOM 7221 C C . GLY A 1 928 ? -23.210 -13.514 60.229 1.00 68.62 928 GLY A C 1
ATOM 7222 O O . GLY A 1 928 ? -23.956 -13.086 59.347 1.00 68.62 928 GLY A O 1
ATOM 7223 N N . PRO A 1 929 ? -22.212 -14.381 59.939 1.00 75.94 929 PRO A N 1
ATOM 7224 C CA . PRO A 1 929 ? -21.926 -14.896 58.591 1.00 75.94 929 PRO A CA 1
ATOM 7225 C C . PRO A 1 929 ? -22.939 -15.946 58.103 1.00 75.94 929 PRO A C 1
ATOM 7227 O O . PRO A 1 929 ? -23.498 -16.704 58.895 1.00 75.94 929 PRO A O 1
ATOM 7230 N N . ALA A 1 930 ? -23.130 -16.038 56.783 1.00 77.81 930 ALA A N 1
ATOM 7231 C CA . ALA A 1 930 ? -23.927 -17.084 56.146 1.00 77.81 930 ALA A CA 1
ATOM 7232 C C . ALA A 1 930 ? -23.207 -18.439 56.246 1.00 77.81 930 ALA A C 1
ATOM 7234 O O . ALA A 1 930 ? -22.080 -18.586 55.771 1.00 77.81 930 ALA A O 1
ATOM 7235 N N . GLN A 1 931 ? -23.855 -19.432 56.862 1.00 80.25 931 GLN A N 1
ATOM 7236 C CA . GLN A 1 931 ? -23.298 -20.778 57.024 1.00 80.25 931 GLN A CA 1
ATOM 7237 C C . GLN A 1 931 ? -23.604 -21.644 55.800 1.00 80.25 931 GLN A C 1
ATOM 7239 O O . GLN A 1 931 ? -24.743 -22.069 55.613 1.00 80.25 931 GLN A O 1
ATOM 7244 N N . ILE A 1 932 ? -22.591 -21.922 54.978 1.00 78.56 932 ILE A N 1
ATOM 7245 C CA . ILE A 1 932 ? -22.736 -22.590 53.678 1.00 78.56 932 ILE A CA 1
ATOM 7246 C C . ILE A 1 932 ? -21.959 -23.913 53.674 1.00 78.56 932 ILE A C 1
ATOM 7248 O O . ILE A 1 932 ? -20.839 -23.958 54.187 1.00 78.56 932 ILE A O 1
ATOM 7252 N N . PRO A 1 933 ? -22.501 -25.002 53.094 1.00 73.56 933 PRO A N 1
ATOM 7253 C CA . PRO A 1 933 ? -21.821 -26.294 52.961 1.00 73.56 933 PRO A CA 1
ATOM 7254 C C . PRO A 1 933 ? -20.727 -26.288 51.869 1.00 73.56 933 PRO A C 1
ATOM 7256 O O . PRO A 1 933 ? -20.639 -27.206 51.060 1.00 73.56 933 PRO A O 1
ATOM 7259 N N . LEU A 1 934 ? -19.900 -25.241 51.823 1.00 69.88 934 LEU A N 1
ATOM 7260 C CA . LEU A 1 934 ? -18.770 -25.087 50.907 1.00 69.88 934 LEU A CA 1
ATOM 7261 C C . LEU A 1 934 ? -17.532 -24.660 51.709 1.00 69.88 934 LEU A C 1
ATOM 7263 O O . LEU A 1 934 ? -17.606 -23.755 52.537 1.00 69.88 934 LEU A O 1
ATOM 7267 N N . SER A 1 935 ? -16.399 -25.323 51.477 1.00 67.19 935 SER A N 1
ATOM 7268 C CA . SER A 1 935 ? -15.110 -25.042 52.127 1.00 67.19 935 SER A CA 1
ATOM 7269 C C . SER A 1 935 ? -14.151 -24.305 51.186 1.00 67.19 935 SER A C 1
ATOM 7271 O O . SER A 1 935 ? -14.225 -24.499 49.977 1.00 67.19 935 SER A O 1
ATOM 7273 N N . GLY A 1 936 ? -13.209 -23.520 51.727 1.00 65.94 936 GLY A N 1
ATOM 7274 C CA . GLY A 1 936 ? -12.185 -22.816 50.933 1.00 65.94 936 GLY A CA 1
ATOM 7275 C C . GLY A 1 936 ? -12.644 -21.484 50.324 1.00 65.94 936 GLY A C 1
ATOM 7276 O O . GLY A 1 936 ? -12.034 -20.996 49.378 1.00 65.94 936 GLY A O 1
ATOM 7277 N N . LEU A 1 937 ? -13.721 -20.897 50.859 1.00 69.44 937 LEU A N 1
ATOM 7278 C CA . LEU A 1 937 ? -14.346 -19.661 50.374 1.00 69.44 937 LEU A CA 1
ATOM 7279 C C . LEU A 1 937 ? -14.054 -18.440 51.268 1.00 69.44 937 LEU A C 1
ATOM 7281 O O . LEU A 1 937 ? -14.842 -17.501 51.311 1.00 69.44 937 LEU A O 1
ATOM 7285 N N . ASP A 1 938 ? -12.917 -18.420 51.966 1.00 68.06 938 ASP A N 1
ATOM 7286 C CA . ASP A 1 938 ? -12.592 -17.371 52.952 1.00 68.06 938 ASP A CA 1
ATOM 7287 C C . ASP A 1 938 ? -12.482 -15.958 52.329 1.00 68.06 938 ASP A C 1
ATOM 7289 O O . ASP A 1 938 ? -12.734 -14.945 52.986 1.00 68.06 938 ASP A O 1
ATOM 7293 N N . ASP A 1 939 ? -12.160 -15.889 51.031 1.00 71.44 939 ASP A N 1
ATOM 7294 C CA . ASP A 1 939 ? -12.102 -14.661 50.222 1.00 71.44 939 ASP A CA 1
ATOM 7295 C C . ASP A 1 939 ? -13.436 -14.306 49.519 1.00 71.44 939 ASP A C 1
ATOM 7297 O O . ASP A 1 939 ? -13.476 -13.399 48.678 1.00 71.44 939 ASP A O 1
ATOM 7301 N N . TRP A 1 940 ? -14.532 -15.000 49.838 1.00 77.38 940 TRP A N 1
ATOM 7302 C CA . TRP A 1 940 ? -15.822 -14.876 49.153 1.00 77.38 940 TRP A CA 1
ATOM 7303 C C . TRP A 1 940 ? -16.959 -14.446 50.092 1.00 77.38 940 TRP A C 1
ATOM 7305 O O . TRP A 1 940 ? -16.915 -14.611 51.312 1.00 77.38 940 TRP A O 1
ATOM 7315 N N . GLU A 1 941 ? -18.008 -13.883 49.501 1.00 83.00 941 GLU A N 1
ATOM 7316 C CA . GLU A 1 941 ? -19.232 -13.450 50.171 1.00 83.00 941 GLU A CA 1
ATOM 7317 C C . GLU A 1 941 ? -20.450 -14.123 49.548 1.00 83.00 941 GLU A C 1
ATOM 7319 O O . GLU A 1 941 ? -20.529 -14.302 48.335 1.00 83.00 941 GLU A O 1
ATOM 7324 N N . TRP A 1 942 ? -21.422 -14.470 50.381 1.00 81.56 942 TRP A N 1
ATOM 7325 C CA . TRP A 1 942 ? -22.734 -14.905 49.943 1.00 81.56 942 TRP A CA 1
ATOM 7326 C C . TRP A 1 942 ? -23.601 -13.697 49.634 1.00 81.56 942 TRP A C 1
ATOM 7328 O O . TRP A 1 942 ? -23.764 -12.808 50.465 1.00 81.56 942 TRP A O 1
ATOM 7338 N N . MET A 1 943 ? -24.191 -13.682 48.454 1.00 78.44 943 MET A N 1
ATOM 7339 C CA . MET A 1 943 ? -25.127 -12.675 48.002 1.00 78.44 943 MET A CA 1
ATOM 7340 C C . MET A 1 943 ? -26.519 -13.290 47.934 1.00 78.44 943 MET A C 1
ATOM 7342 O O . MET A 1 943 ? -26.789 -14.134 47.081 1.00 78.44 943 MET A O 1
ATOM 7346 N N . GLN A 1 944 ? -27.404 -12.863 48.837 1.00 77.31 944 GLN A N 1
ATOM 7347 C CA . GLN A 1 944 ? -28.784 -13.343 48.891 1.00 77.31 944 GLN A CA 1
ATOM 7348 C C . GLN A 1 944 ? -29.756 -12.306 48.319 1.00 77.31 944 GLN A C 1
ATOM 7350 O O . GLN A 1 944 ? -29.921 -11.250 48.938 1.00 77.31 944 GLN A O 1
ATOM 7355 N N . PRO A 1 945 ? -30.460 -12.598 47.210 1.00 69.38 945 PRO A N 1
ATOM 7356 C CA . PRO A 1 945 ? -31.556 -11.759 46.749 1.00 69.38 945 PRO A CA 1
ATOM 7357 C C . PRO A 1 945 ? -32.722 -11.771 47.740 1.00 69.38 945 PRO A C 1
ATOM 7359 O O . PRO A 1 945 ? -33.185 -12.839 48.145 1.00 69.38 945 PRO A O 1
ATOM 7362 N N . ARG A 1 946 ? -33.213 -10.588 48.120 1.00 67.44 946 ARG A N 1
ATOM 7363 C CA . ARG A 1 946 ? -34.424 -10.385 48.921 1.00 67.44 946 ARG A CA 1
ATOM 7364 C C . ARG A 1 946 ? -35.323 -9.338 48.268 1.00 67.44 946 ARG A C 1
ATOM 7366 O O . ARG A 1 946 ? -34.865 -8.353 47.703 1.00 67.44 946 ARG A O 1
ATOM 7373 N N . ALA A 1 947 ? -36.629 -9.534 48.378 1.00 59.09 947 ALA A N 1
ATOM 7374 C CA . ALA A 1 947 ? -37.596 -8.499 48.043 1.00 59.09 947 ALA A CA 1
ATOM 7375 C C . ALA A 1 947 ? -37.748 -7.550 49.243 1.00 59.09 947 ALA A C 1
ATOM 7377 O O . ALA A 1 947 ? -38.164 -7.980 50.319 1.00 59.09 947 ALA A O 1
ATOM 7378 N N . SER A 1 948 ? -37.413 -6.272 49.074 1.00 54.84 948 SER A N 1
ATOM 7379 C CA . SER A 1 948 ? -37.738 -5.203 50.019 1.00 54.84 948 SER A CA 1
ATOM 7380 C C . SER A 1 948 ? -38.894 -4.372 49.475 1.00 54.84 948 SER A C 1
ATOM 7382 O O . SER A 1 948 ? -38.827 -3.847 48.369 1.00 54.84 948 SER A O 1
ATOM 7384 N N . VAL A 1 949 ? -39.966 -4.242 50.249 1.00 51.62 949 VAL A N 1
ATOM 7385 C CA . VAL A 1 949 ? -41.086 -3.362 49.898 1.00 51.62 949 VAL A CA 1
ATOM 7386 C C . VAL A 1 949 ? -40.744 -1.954 50.373 1.00 51.62 949 VAL A C 1
ATOM 7388 O O . VAL A 1 949 ? -40.549 -1.749 51.572 1.00 51.62 949 VAL A O 1
ATOM 7391 N N . ASP A 1 950 ? -40.665 -0.992 49.453 1.00 51.38 950 ASP A N 1
ATOM 7392 C CA . ASP A 1 950 ? -40.545 0.414 49.828 1.00 51.38 950 ASP A CA 1
ATOM 7393 C C . ASP A 1 950 ? -41.876 0.874 50.434 1.00 51.38 950 ASP A C 1
ATOM 7395 O O . ASP A 1 950 ? -42.914 0.962 49.772 1.00 51.38 950 ASP A O 1
ATOM 7399 N N . VAL A 1 951 ? -41.842 1.140 51.738 1.00 49.97 951 VAL A N 1
ATOM 7400 C CA . VAL A 1 951 ? -43.012 1.463 52.563 1.00 49.97 951 VAL A CA 1
ATOM 7401 C C . VAL A 1 951 ? -43.693 2.762 52.102 1.00 49.97 951 VAL A C 1
ATOM 7403 O O . VAL A 1 951 ? -44.869 2.967 52.391 1.00 49.97 951 VAL A O 1
ATOM 7406 N N . ARG A 1 952 ? -42.993 3.639 51.364 1.00 46.66 952 ARG A N 1
ATOM 7407 C CA . ARG A 1 952 ? -43.530 4.934 50.905 1.00 46.66 952 ARG A CA 1
ATOM 7408 C C . ARG A 1 952 ? -44.235 4.876 49.554 1.00 46.66 952 ARG A C 1
ATOM 7410 O O . ARG A 1 952 ? -45.152 5.657 49.321 1.00 46.66 952 ARG A O 1
ATOM 7417 N N . THR A 1 953 ? -43.799 3.994 48.665 1.00 49.44 953 THR A N 1
ATOM 7418 C CA . THR A 1 953 ? -44.244 3.932 47.262 1.00 49.44 953 THR A CA 1
ATOM 7419 C C . THR A 1 953 ? -45.028 2.656 46.953 1.00 49.44 953 THR A C 1
ATOM 7421 O O . THR A 1 953 ? -45.699 2.583 45.926 1.00 49.44 953 THR A O 1
ATOM 7424 N N . GLY A 1 954 ? -44.973 1.650 47.835 1.00 46.53 954 GLY A N 1
ATOM 7425 C CA . GLY A 1 954 ? -45.592 0.340 47.628 1.00 46.53 954 GLY A CA 1
ATOM 7426 C C . GLY A 1 954 ? -44.894 -0.505 46.558 1.00 46.53 954 GLY A C 1
ATOM 7427 O O . GLY A 1 954 ? -45.342 -1.615 46.273 1.00 46.53 954 GLY A O 1
ATOM 7428 N N . THR A 1 955 ? -43.801 -0.015 45.963 1.00 44.19 955 THR A N 1
ATOM 7429 C CA . THR A 1 955 ? -43.022 -0.763 44.977 1.00 44.19 955 THR A CA 1
ATOM 7430 C C . THR A 1 955 ? -42.099 -1.758 45.666 1.00 44.19 955 THR A C 1
ATOM 7432 O O . THR A 1 955 ? -41.434 -1.451 46.654 1.00 44.19 955 THR A O 1
ATOM 7435 N N . THR A 1 956 ? -42.068 -2.983 45.147 1.00 48.00 956 THR A N 1
ATOM 7436 C CA . THR A 1 956 ? -41.155 -4.030 45.607 1.00 48.00 956 THR A CA 1
ATOM 7437 C C . THR A 1 956 ? -39.814 -3.862 44.894 1.00 48.00 956 THR A C 1
ATOM 7439 O O . THR A 1 956 ? -39.719 -4.116 43.696 1.00 48.00 956 THR A O 1
ATOM 7442 N N . GLU A 1 957 ? -38.784 -3.425 45.611 1.00 49.88 957 GLU A N 1
ATOM 7443 C CA . GLU A 1 957 ? -37.407 -3.393 45.116 1.00 49.88 957 GLU A CA 1
ATOM 7444 C C . GLU A 1 957 ? -36.682 -4.689 45.487 1.00 49.88 957 GLU A C 1
ATOM 7446 O O . GLU A 1 957 ? -36.810 -5.198 46.600 1.00 49.88 957 GLU A O 1
ATOM 7451 N N . LEU A 1 958 ? -35.905 -5.246 44.559 1.00 58.38 958 LEU A N 1
ATOM 7452 C CA . LEU A 1 958 ? -35.030 -6.379 44.850 1.00 58.38 958 LEU A CA 1
ATOM 7453 C C . LEU A 1 958 ? -33.720 -5.837 45.436 1.00 58.38 958 LEU A C 1
ATOM 7455 O O . LEU A 1 958 ? -32.949 -5.185 44.737 1.00 58.38 958 LEU A O 1
ATOM 7459 N N . THR A 1 959 ? -33.466 -6.102 46.713 1.00 58.00 959 THR A N 1
ATOM 7460 C CA . THR A 1 959 ? -32.209 -5.773 47.395 1.00 58.00 959 THR A CA 1
ATOM 7461 C C . THR A 1 959 ? -31.426 -7.047 47.664 1.00 58.00 959 THR A C 1
ATOM 7463 O O . THR A 1 959 ? -31.994 -8.130 47.774 1.00 58.00 959 THR A O 1
ATOM 7466 N N . VAL A 1 960 ? -30.099 -6.960 47.732 1.00 66.06 960 VAL A N 1
ATOM 7467 C CA . VAL A 1 960 ? -29.266 -8.144 47.962 1.00 66.06 960 VAL A CA 1
ATOM 7468 C C . VAL A 1 960 ? -28.344 -7.913 49.134 1.00 66.06 960 VAL A C 1
ATOM 7470 O O . VAL A 1 960 ? -27.627 -6.911 49.213 1.00 66.06 960 VAL A O 1
ATOM 7473 N N . ASP A 1 961 ? -28.357 -8.878 50.039 1.00 71.56 961 ASP A N 1
ATOM 7474 C CA . ASP A 1 961 ? -27.491 -8.874 51.199 1.00 71.56 961 ASP A CA 1
ATOM 7475 C C . ASP A 1 961 ? -26.184 -9.571 50.860 1.00 71.56 961 ASP A C 1
ATOM 7477 O O . ASP A 1 961 ? -26.192 -10.738 50.474 1.00 71.56 961 ASP A O 1
ATOM 7481 N N . LYS A 1 962 ? -25.068 -8.858 51.039 1.00 73.69 962 LYS A N 1
ATOM 7482 C CA . LYS A 1 962 ? -23.728 -9.445 51.039 1.00 73.69 962 LYS A CA 1
ATOM 7483 C C . LYS A 1 962 ? -23.396 -9.895 52.456 1.00 73.69 962 LYS A C 1
ATOM 7485 O O . LYS A 1 962 ? -23.360 -9.075 53.374 1.00 73.69 962 LYS A O 1
ATOM 7490 N N . LEU A 1 963 ? -23.188 -11.189 52.633 1.00 77.50 963 LEU A N 1
ATOM 7491 C CA . LEU A 1 963 ? -22.914 -11.834 53.909 1.00 77.50 963 LEU A CA 1
ATOM 7492 C C . LEU A 1 963 ? -21.554 -12.543 53.820 1.00 77.50 963 LEU A C 1
ATOM 7494 O O . LEU A 1 963 ? -21.309 -13.252 52.847 1.00 77.50 963 LEU A O 1
ATOM 7498 N N . PRO A 1 964 ? -20.656 -12.398 54.808 1.00 76.69 964 PRO A N 1
ATOM 7499 C CA . PRO A 1 964 ? -19.446 -13.217 54.861 1.00 76.69 964 PRO A CA 1
ATOM 7500 C C . PRO A 1 964 ? -19.815 -14.705 54.933 1.00 76.69 964 PRO A C 1
ATOM 7502 O O . PRO A 1 964 ? -20.806 -15.053 55.575 1.00 76.69 964 PRO A O 1
ATOM 7505 N N . ILE A 1 965 ? -19.032 -15.572 54.289 1.00 78.81 965 ILE A N 1
ATOM 7506 C CA . ILE A 1 965 ? -19.269 -17.022 54.284 1.00 78.81 965 ILE A CA 1
ATOM 7507 C C . ILE A 1 965 ? -18.554 -17.668 55.474 1.00 78.81 965 ILE A C 1
ATOM 7509 O O . ILE A 1 965 ? -17.409 -17.342 55.773 1.00 78.81 965 ILE A O 1
ATOM 7513 N N . ALA A 1 966 ? -19.228 -18.597 56.146 1.00 79.81 966 ALA A N 1
ATOM 7514 C CA . ALA A 1 966 ? -18.632 -19.515 57.109 1.00 79.81 966 ALA A CA 1
ATOM 7515 C C . ALA A 1 966 ? -19.023 -20.956 56.758 1.00 79.81 966 ALA A C 1
ATOM 7517 O O . ALA A 1 966 ? -20.120 -21.200 56.254 1.00 79.81 966 ALA A O 1
ATOM 7518 N N . THR A 1 967 ? -18.153 -21.924 57.044 1.00 75.31 967 THR A N 1
ATOM 7519 C CA . THR A 1 967 ? -18.442 -23.339 56.773 1.00 75.31 967 THR A CA 1
ATOM 7520 C C . THR A 1 967 ? -19.598 -23.826 57.648 1.00 75.31 967 THR A C 1
ATOM 7522 O O . THR A 1 967 ? -19.563 -23.688 58.874 1.00 75.31 967 THR A O 1
ATOM 7525 N N . ALA A 1 968 ? -20.628 -24.403 57.029 1.00 71.75 968 ALA A N 1
ATOM 7526 C CA . ALA A 1 968 ? -21.736 -25.020 57.749 1.00 71.75 968 ALA A CA 1
ATOM 7527 C C . ALA A 1 968 ? -21.268 -26.254 58.556 1.00 71.75 968 ALA A C 1
ATOM 7529 O O . ALA A 1 968 ? -20.346 -26.958 58.132 1.00 71.75 968 ALA A O 1
ATOM 7530 N N . PRO A 1 969 ? -21.892 -26.549 59.712 1.00 66.50 969 PRO A N 1
ATOM 7531 C CA . PRO A 1 969 ? -21.589 -27.752 60.484 1.00 66.50 969 PRO A CA 1
ATOM 7532 C C . PRO A 1 969 ? -21.898 -29.031 59.688 1.00 66.50 969 PRO A C 1
ATOM 7534 O O . PRO A 1 969 ? -22.872 -29.093 58.942 1.00 66.50 969 PRO A O 1
ATOM 7537 N N . THR A 1 970 ? -21.094 -30.080 59.891 1.00 64.06 970 THR A N 1
ATOM 7538 C CA . THR A 1 970 ? -21.188 -31.380 59.191 1.00 64.06 970 THR A CA 1
ATOM 7539 C C . THR A 1 970 ? -22.484 -32.156 59.454 1.00 64.06 970 THR A C 1
ATOM 7541 O O . THR A 1 970 ? -22.805 -33.075 58.704 1.00 64.06 970 THR A O 1
ATOM 7544 N N . GLN A 1 971 ? -23.241 -31.795 60.493 1.00 64.62 971 GLN A N 1
ATOM 7545 C CA . GLN A 1 971 ? -24.585 -32.302 60.769 1.00 64.62 971 GLN A CA 1
ATOM 7546 C C . GLN A 1 971 ? -25.539 -31.126 61.012 1.00 64.62 971 GLN A C 1
ATOM 7548 O O . GLN A 1 971 ? -25.321 -30.311 61.910 1.00 64.62 971 GLN A O 1
ATOM 7553 N N . LEU A 1 972 ? -26.601 -31.049 60.208 1.00 65.56 972 LEU A N 1
ATOM 7554 C CA . LEU A 1 972 ? -27.689 -30.081 60.354 1.00 65.56 972 LEU A CA 1
ATOM 7555 C C . LEU A 1 972 ? -28.765 -30.654 61.288 1.00 65.56 972 LEU A C 1
ATOM 7557 O O . LEU A 1 972 ? -29.362 -31.687 60.993 1.00 65.56 972 LEU A O 1
ATOM 7561 N N . ASP A 1 973 ? -29.021 -29.983 62.413 1.00 63.84 973 ASP A N 1
ATOM 7562 C CA . ASP A 1 973 ? -30.106 -30.338 63.338 1.00 63.84 973 ASP A CA 1
ATOM 7563 C C . ASP A 1 973 ? -31.448 -29.801 62.812 1.00 63.84 973 ASP A C 1
ATOM 7565 O O . ASP A 1 973 ? -31.798 -28.637 63.023 1.00 63.84 973 ASP A O 1
ATOM 7569 N N . LEU A 1 974 ? -32.195 -30.664 62.119 1.00 60.94 974 LEU A N 1
ATOM 7570 C CA . LEU A 1 974 ? -33.513 -30.362 61.547 1.00 60.94 974 LEU A CA 1
ATOM 7571 C C . LEU A 1 974 ? -34.602 -30.116 62.613 1.00 60.94 974 LEU A C 1
ATOM 7573 O O . LEU A 1 974 ? -35.697 -29.681 62.267 1.00 60.94 974 LEU A O 1
ATOM 7577 N N . GLY A 1 975 ? -34.335 -30.405 63.894 1.00 54.50 975 GLY A N 1
ATOM 7578 C CA . GLY A 1 975 ? -35.327 -30.343 64.971 1.00 54.50 975 GLY A CA 1
ATOM 7579 C C . GLY A 1 975 ? -35.335 -29.053 65.798 1.00 54.50 975 GLY A C 1
ATOM 7580 O O . GLY A 1 975 ? -36.266 -28.863 66.579 1.00 54.50 975 GLY A O 1
ATOM 7581 N N . LYS A 1 976 ? -34.317 -28.180 65.683 1.00 53.84 976 LYS A N 1
ATOM 7582 C CA . LYS A 1 976 ? -34.144 -27.011 66.582 1.00 53.84 976 LYS A CA 1
ATOM 7583 C C . LYS A 1 976 ? -33.771 -25.681 65.918 1.00 53.84 976 LYS A C 1
ATOM 7585 O O . LYS A 1 976 ? -33.846 -24.649 66.584 1.00 53.84 976 LYS A O 1
ATOM 7590 N N . ARG A 1 977 ? -33.369 -25.667 64.645 1.00 55.91 977 ARG A N 1
ATOM 7591 C CA . ARG A 1 977 ? -33.114 -24.442 63.865 1.00 55.91 977 ARG A CA 1
ATOM 7592 C C . ARG A 1 977 ? -33.988 -24.475 62.616 1.00 55.91 977 ARG A C 1
ATOM 7594 O O . ARG A 1 977 ? -34.026 -25.500 61.942 1.00 55.91 977 ARG A O 1
ATOM 7601 N N . GLU A 1 978 ? -34.675 -23.376 62.306 1.00 65.88 978 GLU A N 1
ATOM 7602 C CA . GLU A 1 978 ? -35.314 -23.222 60.995 1.00 65.88 978 GLU A CA 1
ATOM 7603 C C . GLU A 1 978 ? -34.225 -23.431 59.919 1.00 65.88 978 GLU A C 1
ATOM 7605 O O . GLU A 1 978 ? -33.144 -22.839 59.958 1.00 65.88 978 GLU A O 1
ATOM 7610 N N . THR A 1 979 ? -34.433 -24.385 59.019 1.00 70.75 979 THR A N 1
ATOM 7611 C CA . THR A 1 979 ? -33.521 -24.647 57.900 1.00 70.75 979 THR A CA 1
ATOM 7612 C C . THR A 1 979 ? -34.194 -24.147 56.639 1.00 70.75 979 THR A C 1
ATOM 7614 O O . THR A 1 979 ? -35.401 -24.306 56.465 1.00 70.75 979 THR A O 1
ATOM 7617 N N . HIS A 1 980 ? -33.422 -23.502 55.772 1.00 74.19 980 HIS A N 1
ATOM 7618 C CA . HIS A 1 980 ? -33.932 -22.938 54.533 1.00 74.19 980 HIS A CA 1
ATOM 7619 C C . HIS A 1 980 ? -33.212 -23.582 53.361 1.00 74.19 980 HIS A C 1
ATOM 7621 O O . HIS A 1 980 ? -31.993 -23.758 53.373 1.00 74.19 980 HIS A O 1
ATOM 7627 N N . LEU A 1 981 ? -33.984 -23.916 52.334 1.00 77.19 981 LEU A N 1
ATOM 7628 C CA . LEU A 1 981 ? -33.434 -24.175 51.019 1.00 77.19 981 LEU A CA 1
ATOM 7629 C C . LEU A 1 981 ? -33.200 -22.814 50.362 1.00 77.19 981 LEU A C 1
ATOM 7631 O O . LEU A 1 981 ? -34.154 -22.058 50.169 1.00 77.19 981 LEU A O 1
ATOM 7635 N N . VAL A 1 982 ? -31.945 -22.476 50.087 1.00 73.25 982 VAL A N 1
ATOM 7636 C CA . VAL A 1 982 ? -31.579 -21.158 49.563 1.00 73.25 982 VAL A CA 1
ATOM 7637 C C . VAL A 1 982 ? -30.835 -21.294 48.250 1.00 73.25 982 VAL A C 1
ATOM 7639 O O . VAL A 1 982 ? -29.979 -22.161 48.068 1.00 73.25 982 VAL A O 1
ATOM 7642 N N . GLU A 1 983 ? -31.165 -20.397 47.338 1.00 76.94 983 GLU A N 1
ATOM 7643 C CA . GLU A 1 983 ? -30.383 -20.123 46.146 1.00 76.94 983 GLU A CA 1
ATOM 7644 C C . GLU A 1 983 ? -29.868 -18.693 46.253 1.00 76.94 983 GLU A C 1
ATOM 7646 O O . GLU A 1 983 ? -30.608 -17.775 46.623 1.00 76.94 983 GLU A O 1
ATOM 7651 N N . GLY A 1 984 ? -28.591 -18.516 45.949 1.00 76.31 984 GLY A N 1
ATOM 7652 C CA . GLY A 1 984 ? -27.931 -17.221 45.973 1.00 76.31 984 GLY A CA 1
ATOM 7653 C C . GLY A 1 984 ? -26.660 -17.260 45.145 1.00 76.31 984 GLY A C 1
ATOM 7654 O O . GLY A 1 984 ? -26.441 -18.191 44.363 1.00 76.31 984 GLY A O 1
ATOM 7655 N N . HIS A 1 985 ? -25.827 -16.241 45.312 1.00 78.50 985 HIS A N 1
ATOM 7656 C CA . HIS A 1 985 ? -24.584 -16.115 44.567 1.00 78.50 985 HIS A CA 1
ATOM 7657 C C . HIS A 1 985 ? -23.382 -16.071 45.497 1.00 78.50 985 HIS A C 1
ATOM 7659 O O . HIS A 1 985 ? -23.433 -15.479 46.568 1.00 78.50 985 HIS A O 1
ATOM 7665 N N . VAL A 1 986 ? -22.275 -16.660 45.076 1.00 77.81 986 VAL A N 1
ATOM 7666 C CA . VAL A 1 986 ? -20.979 -16.515 45.734 1.00 77.81 986 VAL A CA 1
ATOM 7667 C C . VAL A 1 986 ? -20.205 -15.445 44.962 1.00 77.81 986 VAL A C 1
ATOM 7669 O O . VAL A 1 986 ? -20.018 -15.563 43.753 1.00 77.81 986 VAL A O 1
ATOM 7672 N N . PHE A 1 987 ? -19.793 -14.379 45.644 1.00 77.62 987 PHE A N 1
ATOM 7673 C CA . PHE A 1 987 ? -19.097 -13.217 45.087 1.00 77.62 987 PHE A CA 1
ATOM 7674 C C . PHE A 1 987 ? -17.676 -13.122 45.639 1.00 77.62 987 PHE A C 1
ATOM 7676 O O . PHE A 1 987 ? -17.476 -13.158 46.853 1.00 77.62 987 PHE A O 1
ATOM 7683 N N . MET A 1 988 ? -16.680 -12.976 44.770 1.00 75.62 988 MET A N 1
ATOM 7684 C CA . MET A 1 988 ? -15.282 -12.885 45.192 1.00 75.62 988 MET A CA 1
ATOM 7685 C C . MET A 1 988 ? -14.933 -11.466 45.656 1.00 75.62 988 MET A C 1
ATOM 7687 O O . MET A 1 988 ? -15.085 -10.503 44.903 1.00 75.62 988 MET A O 1
ATOM 7691 N N . ARG A 1 989 ? -14.378 -11.310 46.867 1.00 70.00 989 ARG A N 1
ATOM 7692 C CA . ARG A 1 989 ? -13.943 -9.988 47.367 1.00 70.00 989 ARG A CA 1
ATOM 7693 C C . ARG A 1 989 ? -12.760 -9.421 46.598 1.00 70.00 989 ARG A C 1
ATOM 7695 O O . ARG A 1 989 ? -12.649 -8.208 46.440 1.00 70.00 989 ARG A O 1
ATOM 7702 N N . LYS A 1 990 ? -11.845 -10.288 46.169 1.00 68.69 990 LYS A N 1
ATOM 7703 C CA . LYS A 1 990 ? -10.683 -9.896 45.371 1.00 68.69 990 LYS A CA 1
ATOM 7704 C C . LYS A 1 990 ? -11.094 -9.792 43.904 1.00 68.69 990 LYS A C 1
ATOM 7706 O O . LYS A 1 990 ? -11.840 -10.630 43.409 1.00 68.69 990 LYS A O 1
ATOM 7711 N N . SER A 1 991 ? -10.593 -8.771 43.220 1.00 65.94 991 SER A N 1
ATOM 7712 C CA . SER A 1 991 ? -10.754 -8.650 41.774 1.00 65.94 991 SER A CA 1
ATOM 7713 C C . SER A 1 991 ? -9.790 -9.558 41.016 1.00 65.94 991 SER A C 1
ATOM 7715 O O . SER A 1 991 ? -8.796 -10.038 41.582 1.00 65.94 991 SER A O 1
ATOM 7717 N N . PHE A 1 992 ? -10.050 -9.767 39.723 1.00 64.56 992 PHE A N 1
ATOM 7718 C CA . PHE A 1 992 ? -9.273 -10.688 38.886 1.00 64.56 992 PHE A CA 1
ATOM 7719 C C . PHE A 1 992 ? -7.765 -10.403 38.880 1.00 64.56 992 PHE A C 1
ATOM 7721 O O . PHE A 1 992 ? -6.973 -11.345 38.891 1.00 64.56 992 PHE A O 1
ATOM 7728 N N . ALA A 1 993 ? -7.353 -9.133 38.954 1.00 57.66 993 ALA A N 1
ATOM 7729 C CA . ALA A 1 993 ? -5.940 -8.744 38.960 1.00 57.66 993 ALA A CA 1
ATOM 7730 C C . ALA A 1 993 ? -5.172 -9.085 40.254 1.00 57.66 993 ALA A C 1
ATOM 7732 O O . ALA A 1 993 ? -3.975 -9.345 40.200 1.00 57.66 993 ALA A O 1
ATOM 7733 N N . LYS A 1 994 ? -5.820 -9.058 41.428 1.00 51.56 994 LYS A N 1
ATOM 7734 C CA . LYS A 1 994 ? -5.145 -9.298 42.726 1.00 51.56 994 LYS A CA 1
ATOM 7735 C C . LYS A 1 994 ? -5.135 -10.760 43.144 1.00 51.56 994 LYS A C 1
ATOM 7737 O O . LYS A 1 994 ? -4.343 -11.151 43.998 1.00 51.56 994 LYS A O 1
ATOM 7742 N N . ALA A 1 995 ? -6.052 -11.546 42.606 1.00 46.59 995 ALA A N 1
ATOM 7743 C CA . ALA A 1 995 ? -6.262 -12.902 43.067 1.00 46.59 995 ALA A CA 1
ATOM 7744 C C . ALA A 1 995 ? -5.329 -13.922 42.367 1.00 46.59 995 ALA A C 1
ATOM 7746 O O . ALA A 1 995 ? -4.986 -14.931 42.978 1.00 46.59 995 ALA A O 1
ATOM 7747 N N . GLY A 1 996 ? -4.822 -13.622 41.160 1.00 43.16 996 GLY A N 1
ATOM 7748 C CA . GLY A 1 996 ? -3.819 -14.455 40.472 1.00 43.16 996 GLY A CA 1
ATOM 7749 C C . GLY A 1 996 ? -2.381 -14.328 41.006 1.00 43.16 996 GLY A C 1
ATOM 7750 O O . GLY A 1 996 ? -1.587 -15.253 40.870 1.00 43.16 996 GLY A O 1
ATOM 7751 N N . THR A 1 997 ? -2.041 -13.237 41.703 1.00 42.00 997 THR A N 1
ATOM 7752 C CA . THR A 1 997 ? -0.713 -13.049 42.331 1.00 42.00 997 THR A CA 1
ATOM 7753 C C . THR A 1 997 ? -0.493 -13.861 43.612 1.00 42.00 997 THR A C 1
ATOM 7755 O O . THR A 1 997 ? 0.619 -13.904 44.120 1.00 42.00 997 THR A O 1
ATOM 7758 N N . THR A 1 998 ? -1.537 -14.481 44.166 1.00 35.88 998 THR A N 1
ATOM 7759 C CA . THR A 1 998 ? -1.468 -15.256 45.421 1.00 35.88 998 THR A CA 1
ATOM 7760 C C . THR A 1 998 ? -1.287 -16.762 45.221 1.00 35.88 998 THR A C 1
ATOM 7762 O O . THR A 1 998 ? -1.146 -17.483 46.203 1.00 35.88 998 THR A O 1
ATOM 7765 N N . THR A 1 999 ? -1.284 -17.237 43.974 1.00 32.97 999 THR A N 1
ATOM 7766 C CA . THR A 1 999 ? -1.149 -18.660 43.611 1.00 32.97 999 THR A CA 1
ATOM 7767 C C . THR A 1 999 ? 0.221 -19.028 43.025 1.00 32.97 999 THR A C 1
ATOM 7769 O O . THR A 1 999 ? 0.350 -20.105 42.449 1.00 32.97 999 THR A O 1
ATOM 7772 N N . SER A 1 1000 ? 1.237 -18.167 43.173 1.00 26.56 1000 SER A N 1
ATOM 7773 C CA . SER A 1 1000 ? 2.642 -18.491 42.867 1.00 26.56 1000 SER A CA 1
ATOM 7774 C C . SER A 1 1000 ? 3.419 -18.911 44.106 1.00 26.56 1000 SER A C 1
ATOM 7776 O O . SER A 1 1000 ? 3.405 -18.102 45.066 1.00 26.56 1000 SER A O 1
#

Secondary structure (DSSP, 8-state):
--BHHHHHHHTTEEE--PPPSSSS-HHHHHHSBP-TTPPP------BS----SSS-GGG---HHHHHHHHGGGT-EEEESSHHHHHHHHHHHHHHH-S-TT-HHHHHHHHHHHHHT-SSSHHHHHHHHHHHHGGGEEEE---EEEEE-----TT-TT-------HHHHHHHHHHHHHHHHHHHHHHHHHHHHHHHHHHHHHHHHHHHH-SS----HHHHHHHHHHHHHHHHHHHHHHHHHHHHHHHHHHTTTS-EEEEEPPPEEEEPPPEEEEESS---S-TTTTSPEEE--GGGSPPPPPHHHHHHHHHHTT-TTHHHHHHHHHTTTHHHHHHHHHHHH-SGGGS-TTTS-TTS---TTHHHHB-TTSPP--EEEEEEEEEEEE--GGGEEEEE-TTS-EEEEEPTT--HHHH-SS--EEEEEEEEE--THHHHHHHHHHHHHHHHSSS---HHHHHHHHTSSEEEEE-TTHHHHHTTEE----PPP-TT-HHHHHTT--HHHHHHHHHTTTSEE-BTTS---GGGGTS-S--SEEEEEEEEEEEEEEETTS-EEESS-TT--TTSGGGS---EE-GGGPPPBPP-SSS-TTSPPPB--SS---SSTT---EEEEEEEESS-EEEEEEEEEEETTEEEEPPTTS--EEEEEEEETTTTEEEEEETTS-EEEEEE--S-TT--B--EEEPSS-PPPPHHHHHHHHHHTBHHHHHHHHHHHHHHHHHH-S--TTTTTSGGGGT--EEEEEEEEEEEEESSSPP---BSSS-PPPSS-GGG--EEEEE--TT-TT--EEEEEETTS-S--EEES-S---TT-SEEES-PPEEE-EE---TT-TTHHHHHHTT-EEEEEEE-SSS-EEEE-TTSS--EEE---HHHHHHHHHH---EEEEEEEEEE-PPPP--EE--SSTTPPPEEPPP---EEES-SS-TTEEEEEEEEEE-TTT--EEEEEEEEEEEEPPSS--TTTS-EEEEEEEEEESS-HHHHGGG--

Sequence (1000 aa):
MPDYKTLFGSCNMTLSKAPTSTGPSATTFLEQKTDSKALTLCHGALRNVSFNRQKSALDVDAPSIKLQDSMSAQAVAVGSNTLDALLAYLRVEYSQAADKNDKIKKALSKLVNIVRRGESLDAQTRAEDEIALNDWMKTKAGDRWVVSNVDVPGSATAQNGKPNGDDLDSLRQLNELQARFSCCNLAKQGLYRDLFACWWNVAESRRTNSQVNIPSAVKDLLNSTLQQLEKLDKLSEGLMKVIDAGKKKLSSLQLQKASLEPFGVHQDPIVLFAGVPSGWPRNFSEPVRVRLSTQMPPVMNGDAFATRLEVAGLQRWDTKLAENFGNASPFVLPALQECLDQSMNQPPSQAPSSEKTSAYIEEENFAGKQGWFPLFMEWEVEYYHIDWKHWVFVQDANDDWCYKINDGINLVALQRSPDVRKLSGRTMITPQASSILKTRLGQLFSRSKEETDNSLLEKTINLGFFSAPLTGIRDHLLTQLGSAHTNPSEGDPISRALGLSAEQVSRACSTSNLLPYGDTVRLDPTYSRLSPFKPVTHGQIRFTKLTIVDKFGQLVNAIEPDAPADSPTANLYPCVSFRLACNPLPNPTSDKRKIPRPITAIQANKAEGLCQFVQIPPRINQASRLNGGFVIPDGKQYRLCSTWENPIWGWVLANYADKSLQVFNANGQFIREVYVQSQETENTSTTMNALSQGPSSDRLDLLLNRLQRNAYARGFFSMLAQASDAIDSNTSEYSGFLPAAFGEPFCLADIGCSIELASPPQRNESRQFPRPPELSLLDYSFSVGLGNADARFDGLVGHFPVKADMNQIYTSFGETSSGSPVIHEQKTLEIKPHYVSSLDEEFAASHNSKLQVRSVIVDPFRPLHLYTGNVFPMKELRLPKWSVDNTMKEMHAMFRTGPLLVPVLPKKSALVHTEAIGVAPVQVPGDGPAQIPLSGLDDWEWMQPRASVDVRTGTTELTVDKLPIATAPTQLDLGKRETHLVEGHVFMRKSFAKAGTTTS

Radius of gyration: 37.67 Å; Cα contacts (8 Å, |Δi|>4): 1764; chains: 1; bounding box: 108×70×102 Å

pLDDT: mean 77.05, std 15.04, range [26.56, 96.94]

Organism: NCBI:txid1314788

Mean predicted aligned error: 14.54 Å

Foldseek 3Di:
DDFQLVVLVVVLADADPFDFQDDDHPVVRRRDDDDPPDDDDDDDFFALAQDDPPDDPPPAPDLQVQLQVCLLVQLKFWELALVLRVLLVLVVVLVPDPDCPDPVNVLVVVLVVLCVDPVDNQSNVVSVLVVLQVQKDWDFQFKAKDFDQPPPPPDPPSPPDDDDPVLVVLSVVLRLLRNLLSLLVLQLLVLLLLVQQLLQLQVVVCVVPVDRDRDPVSLVSLVVSVVSNVVSVVSNVVSVVVSVVSCVVNVVTDIDMGTDGTWIFGFFMKMKGFDAAQLDDPCPVRRHHDYDLSLFDQADDPVVLQVLCVVVVNHCVLVVCCVPPVVCSRSVRSVVVCNSDPLLLDDPVPHPPPDSHDPCSVVSYPPNHHHWHFFKKKFKKKWWADDPVQWDFAQDPSRATAIAGDAPDQLAVVCPPTPIDIDIDIWTFDPVSLVVVLVVSVVSQVPDPDPPPVVSSVVVSVGRMTMTGPPCPLQQLQQKDADDDDADDPPDPSCVVSVHDRVSSVSSRVSPRIHHNNVPDDDDPCLLVAPSHDQKDWTKMFTQWIWTATPVRRIRTSADPPDDPPDSNNGGFHSYRPLFDADFHDDPDPPPPAAGDGNHNHDADPDGPTDRMTTDHIARSATKAKDKAFWDDDPPFIDHDDLSDAQFAKKWWQFPPQRKIWIGGLQQHTAKIWGQDDDPPDQFTDIDGDQDHDDHDPVNVLVVVQSRGNLAVQQVNQLQVQLVVLLDDDDVVPLLFPCVVGGAMKTKGKMWIAMEGSYPFRARSYPVNRDGHPAGQQRDKFWKFKARSNNSLAFFSWWDAPPDSLQAIEGCTGDPDDPHSYDNHGDTDIYGYDYANSPDPPRNVVVRRRIDMMITITRQVGWIWMDGNSNHSIDTYHGNPCSVVSSQQNHWDKDKDDLFKFFDAKDCFDFDDDPDPPDGTDTRHIPAAGAGQDPPLQQKWWWAWDWDQDPPPRDTDTHIDTGGYDHHDPDDDPPPTDIDRGITMIIGNGGRNPPSVVPD

Solvent-accessible surface area (backbone atoms only — not comparable to full-atom values): 56757 Å² total; per-residue (Å²): 115,59,32,39,48,59,50,30,55,75,68,44,37,38,76,54,88,67,74,63,78,58,79,78,52,72,69,59,52,32,69,34,68,51,57,97,82,65,83,82,84,88,83,86,71,79,36,53,58,48,79,63,96,84,60,74,73,88,84,59,78,31,62,59,56,56,41,42,66,34,42,74,71,46,31,37,11,34,12,59,34,72,68,45,8,49,52,21,38,51,54,54,55,59,74,71,48,89,68,87,78,45,69,65,58,48,53,47,50,48,52,56,40,53,56,55,50,30,99,44,75,46,45,22,57,54,44,54,50,56,55,52,50,66,29,49,47,77,40,90,49,42,55,38,73,42,77,60,82,75,84,57,91,87,56,98,70,78,72,79,68,81,76,52,71,72,55,52,52,51,48,47,55,43,36,50,50,40,45,42,46,30,42,39,56,41,43,47,55,55,43,29,33,51,51,37,43,45,50,48,49,39,58,55,52,35,78,80,33,98,60,90,64,77,54,66,72,49,52,55,49,50,53,53,45,52,56,50,47,55,54,47,50,56,49,45,58,53,45,52,55,53,47,56,51,48,51,60,74,46,62,91,52,60,73,38,85,39,76,45,80,50,24,27,29,68,56,46,50,18,41,30,43,47,87,31,64,52,50,63,66,93,62,68,88,51,56,47,70,42,77,56,80,42,53,52,65,80,71,64,62,68,70,66,46,50,52,53,30,47,78,70,72,45,69,66,47,71,57,53,35,43,73,78,34,55,90,52,31,83,63,48,53,31,55,49,51,60,72,69,36,69,81,73,70,55,61,78,94,76,52,65,97,85,63,86,69,65,95,49,55,79,82,26,45,45,82,61,26,43,81,60,37,54,45,31,36,42,40,28,29,42,37,37,59,52,68,72,90,47,55,40,80,44,62,46,98,83,67,47,62,30,56,41,71,46,90,87,61,55,45,47,83,70,49,93,75,68,59,67,43,84,46,72,43,71,32,67,44,56,70,59,54,61,53,52,49,51,54,50,52,50,54,54,38,73,71,44,96,58,79,72,56,61,68,56,55,53,52,56,69,65,47,31,39,42,46,39,49,49,57,44,58,61,40,43,30,45,22,26,42,76,67,95,74,89,72,81,55,85,84,37,74,63,44,59,74,70,68,57,50,67,66,56,47,56,53,13,52,76,49,55,74,55,40,55,28,31,80,77,64,90,73,67,76,68,37,79,82,45,40,68,27,43,58,52,46,39,33,37,35,31,70,75,38,39,35,39,39,28,76,86,72,50,74,33,53,48,33,44,95,84,46,55,87,87,40,73,44,42,50,51,48,50,29,52,14,80,84,29,43,48,55,65,41,81,66,92,56,93,57,86,83,62,77,56,53,60,51,39,75,55,84,71,68,90,59,85,91,58,49,52,59,40,25,44,52,57,34,52,68,51,46,26,37,79,47,68,39,47,21,39,82,52,91,95,46,46,39,75,54,53,98,90,56,73,44,48,63,25,32,41,30,49,32,76,89,76,43,30,41,38,34,24,31,54,63,24,43,58,44,36,39,37,38,42,70,93,60,89,88,52,75,58,27,58,67,50,77,44,92,51,79,54,84,73,48,79,64,53,52,50,51,53,63,46,39,36,29,22,54,39,32,42,31,53,49,42,21,54,54,47,39,54,66,61,49,72,64,91,52,78,79,50,75,48,30,53,42,78,83,54,38,70,63,33,35,30,34,32,37,30,36,32,35,43,39,59,44,76,85,84,65,59,36,31,64,84,46,67,44,72,43,97,64,53,64,61,73,44,73,45,59,31,39,73,38,46,79,88,34,52,69,36,15,53,52,33,37,34,58,71,88,52,92,70,68,52,38,28,15,85,40,51,70,92,50,97,79,39,32,45,40,79,47,80,74,58,47,78,38,46,44,44,66,79,58,54,84,45,88,57,43,65,61,61,51,32,68,56,45,52,60,36,30,35,35,28,39,68,90,36,36,34,38,41,37,40,36,75,55,46,65,71,44,78,42,69,68,60,64,68,53,53,56,53,18,40,51,54,25,56,59,70,41,82,49,64,84,39,81,25,60,63,74,48,55,76,57,45,72,48,72,63,94,54,90,90,60,77,61,48,72,43,84,43,70,60,56,35,43,36,92,58,82,92,47,82,63,30,26,37,35,39,78,40,80,42,69,40,88,88,78,73,48,74,44,80,45,63,49,80,28,50,52,38,68,40,70,97,70,81,63,81,88,83,48,69,67,38,81,41,65,33,30,45,35,40,75,54,23,35,57,66,55,27,71,72,78,115